Protein 3R9B (pdb70)

InterPro domains:
  IPR001128 Cytochrome P450 [PF00067] (87-277)
  IPR001128 Cytochrome P450 [PF00067] (290-387)
  IPR001128 Cytochrome P450 [PR00385] (256-273)
  IPR001128 Cytochrome P450 [PR00385] (291-302)
  IPR001128 Cytochrome P450 [PR00385] (357-366)
  IPR001128 Cytochrome P450 [PR00385] (366-377)
  IPR002397 Cytochrome P450, B-class [PR00359] (100-111)
  IPR002397 Cytochrome P450, B-class [PR00359] (145-161)
  IPR002397 Cytochrome P450, B-class [PR00359] (162-177)
  IPR002397 Cytochrome P450, B-class [PR00359] (210-232)
  IPR002397 Cytochrome P450, B-class [PR00359] (291-302)
  IPR002397 Cytochrome P450, B-class [PR00359] (308-335)
  IPR002397 Cytochrome P450, B-class [PR00359] (336-351)
  IPR002397 Cytochrome P450, B-class [PR00359] (357-366)
  IPR002397 Cytochrome P450, B-class [PR00359] (366-377)
  IPR017972 Cytochrome P450, conserved site [PS00086] (359-368)
  IPR036396 Cytochrome P450 superfamily [G3DSA:1.10.630.10] (1-414)
  IPR036396 Cytochrome P450 superfamily [SSF48264] (24-401)

Radius of gyration: 36.7 Å; Cα contacts (8 Å, |Δi|>4): 2080; chains: 3; bounding box: 78×111×81 Å

Nearest PDB structures (foldseek):
  3r9b-assembly1_A  TM=1.003E+00  e=7.761E-62  Mycolicibacterium smegmatis MC2 155
  3r9c-assembly1_A  TM=9.862E-01  e=1.390E-55  Mycolicibacterium smegmatis MC2 155
  3ejb-assembly4_H  TM=9.074E-01  e=1.476E-25  Bacillus subtilis
  3eje-assembly2_D  TM=8.986E-01  e=1.343E-24  Bacillus subtilis
  1cpt-assembly1_A  TM=8.413E-01  e=6.960E-20  Pseudomonas sp.

Sequence (1173 aa):
AQGLLLQLLDPATRADPYPIYDRIRRGGPLALPEANLAVFSSFSDCDDVLRHPSSCSDRTKSTIFQRQLAPASFLFLDPPDHTRLRGLVSKAFAPRVIKRLEPEITALVDQLLDAVDGPEFNLIDNLAYPLPVAVICRLLGVPIEDEPKFSRASALLAAALDPFLALTGETSDLFDDEEQMKAGMWLRDYLRALIDERRRTPGEDLMSGLVAVEESGDQLTEDEIIATCNLLLIAGHETTVNLIANAALAMLRTPGQWAALAADGSRASAVIEETMRYDPPVQLVSRYAGDDLTIGTHTVPKGDTMLLLLAAAHRDPTIVGAPDRFDPDRAQIRHLGFGKGAHFCLGAPLARLEATVALPALAARFPEARLSGEPEYKRNLTLRGMSTLSIAVAQGLLLQLLDPATRADPYPIYDRIRRGGPLALPEANLAVFSSFSDCDDVLRHPSSCSDRTKSTIFQRQLAPASFLFLDPPDHTRLRGLVSKAFAPRVIKRLEPEITALVDQLLDAVDGPEFNLIDNLAYPLPVAVICRLLGVPIEDEPKFSRASALLAAALDPFLALTGETSDLFDEQMKAGMWLRDYLRALIDERRRTPGEDLMSGLVAVEEESGDQLTEDEIIATCNLLLIAGHETTVNLIANAALAMLRTPGQWAALAADGSRASAVIEETMRYDPPVQLVSRYAGDDLTIGTHTVPKGDTMLLLLAAAHRDPTIVGAPDRFDPDRAQQIRHLGFGKGAHFCLGAPLARLEATVALPALAARRFPEARLSGEPEYKRNLTLRGMSTLSIAVAQGLLLQLLDPATRADPYPIYDRIRRGGPLLALPEANLAVFSSFSDCDDVLRHPSSCSDRTKSTIFQRQLAPASFLFLDPPDHTRLRGLVSKAFAPRVIKRLEPEITALVDQLLDAVDGPEFNLIDNLAYPLPVAVICRLLGVPIEDEPKFSRASALLAAALDPFLALTGETSDLFDEQMKAGMWLRDYLRALIDERRRTPGEDLMSGLVAVEESGDQLTEDEIIATCNLLLIAGHETTVNLIANAALAMLRTPGQWAALAADGSRASAVIEETMRYDPPVQLVSRYAGDDLTIGTHTVPKGDTMLLLLAAAHRDPTIVGAPDRFDPDRAQIRHLGFGKGAHFCLGAPLARLEATVALPALAARFPEARLSGEPEYKRNLTLRGMSTLSIAV

Solvent-accessible surface area: 48388 Å² total; per-residue (Å²): 80,100,41,25,5,91,79,2,18,61,81,90,25,5,58,83,0,16,82,18,0,11,144,6,25,171,70,20,48,34,55,27,76,173,39,25,5,6,0,3,2,29,8,66,16,0,9,55,0,15,75,50,88,28,20,14,7,27,86,83,86,2,40,26,51,82,167,81,109,120,106,41,14,11,71,55,24,17,74,111,62,1,39,65,7,33,36,17,0,37,101,10,7,35,92,149,31,4,140,100,39,67,32,20,0,52,39,28,0,59,119,31,3,103,71,17,110,48,99,90,13,29,0,8,99,48,0,0,44,33,0,1,6,12,1,4,2,99,14,0,15,5,41,106,136,42,25,91,128,0,30,193,8,0,49,41,32,0,10,48,61,14,12,40,41,17,26,61,52,119,44,16,113,43,95,103,93,11,117,154,9,6,119,85,0,115,84,34,0,97,59,12,0,43,76,25,52,159,46,9,12,58,10,0,0,0,0,1,0,0,2,26,53,41,41,144,98,8,75,31,64,24,0,4,12,4,0,30,29,13,0,20,41,12,1,6,35,7,0,1,3,0,0,0,0,0,2,6,1,33,122,30,126,52,25,14,62,31,1,23,93,67,35,94,46,3,69,35,0,2,29,0,0,4,0,52,9,0,8,34,0,4,37,38,25,27,0,18,77,109,9,70,2,55,130,67,96,3,60,132,5,4,5,0,1,0,1,1,0,0,0,2,9,7,84,119,52,12,55,60,20,72,140,6,18,5,97,31,111,106,49,79,34,3,7,21,20,41,23,25,33,38,43,26,22,0,35,12,11,49,26,4,0,53,19,0,0,23,29,0,0,60,96,23,73,144,9,188,44,39,56,130,18,111,40,55,88,13,0,8,13,2,0,0,46,44,0,27,0,33,66,80,55,40,26,5,80,79,2,18,61,81,89,26,5,58,81,0,16,82,16,0,12,145,6,26,174,71,22,48,33,52,24,47,38,38,25,6,5,0,2,2,27,8,65,15,0,23,56,0,14,150,50,131,27,20,14,7,26,86,81,86,2,41,26,52,83,71,80,111,80,106,41,14,10,71,55,24,18,95,109,61,9,89,64,6,50,37,55,0,37,162,27,6,36,92,168,36,4,147,151,38,72,97,35,0,52,60,28,0,59,118,32,4,103,69,18,110,47,118,90,10,27,0,9,99,47,0,0,45,34,0,2,5,22,1,5,2,162,30,0,15,6,42,92,136,40,26,90,122,0,28,185,6,0,49,40,32,0,11,48,61,13,12,39,39,17,19,25,22,46,45,17,112,40,87,98,93,12,119,163,10,7,120,83,0,116,84,34,0,97,59,12,0,44,76,41,98,180,91,127,30,180,26,28,0,18,36,5,4,57,57,30,99,99,48,130,88,8,74,31,63,23,0,4,12,3,0,30,31,14,0,20,41,12,1,6,36,6,0,2,3,0,0,0,0,0,3,6,2,33,123,30,124,52,24,14,61,32,1,24,93,66,36,96,46,2,69,35,0,2,34,0,0,4,0,53,9,0,8,34,0,5,36,37,24,26,0,18,77,99,9,70,2,55,130,65,95,3,60,124,6,3,5,0,1,0,1,1,0,0,0,2,9,8,82,118,46,9,54,61,20,70,142,6,19,5,94,30,106,117,49,111,34,3,7,22,18,76,46,67,33,75,45,27,23,0,35,13,8,80,28,4,0,54,20,0,0,23,27,0,0,58,96,24,73,152,13,162,24,34,56,131,16,112,40,55,90,14,0,8,14,2,0,0,46,43,0,11,0,28,66,81,100,41,23,5,91,78,1,18,62,80,90,25,4,58,82,0,16,82,18,0,12,146,3,24,172,66,18,46,34,55,30,77,174,40,25,5,6,0,2,2,28,8,66,16,0,21,55,0,14,152,50,131,28,20,14,7,27,88,82,87,3,40,26,51,82,170,80,111,121,106,42,14,10,71,55,24,17,95,109,61,9,89,64,6,50,35,19,0,37,121,9,7,35,88,210,36,4,137,118,39,67,32,19,0,54,37,29,0,63,120,31,4,100,69,16,111,48,102,80,13,30,0,7,98,47,0,0,42,34,0,2,5,22,1,4,2,98,14,0,16,5,51,88,105,45,24,93,127,0,29,196,8,0,49,42,32,0,10,48,61,13,14,41,41,17,26,61,52,120,44,16,113,43,86,112,97,13,120,158,10,7,120,84,0,116,83,34,0,96,59,12,0,43,74,25,52,158,46,10,12,58,10,0,0,0,0,0,0,0,2,27,52,40,47,130,88,9,75,31,64,24,0,4,12,4,0,30,30,13,0,20,43,12,1,6,36,6,0,1,3,0,0,0,0,0,3,6,2,33,122,30,125,51,25,13,62,32,1,24,93,67,35,95,46,2,69,34,0,2,33,0,0,4,0,52,8,0,8,34,0,4,37,38,25,28,0,18,79,109,8,70,2,54,130,66,95,3,59,130,6,4,5,0,1,0,2,1,0,0,0,2,10,7,83,118,50,11,55,60,19,72,140,6,18,4,95,31,118,111,47,86,34,3,7,21,19,77,45,65,33,73,44,26,23,0,36,12,8,81,27,4,0,54,20,0,0,23,28,0,0,62,94,23,70,133,9,179,44,38,57,132,17,111,39,55,88,13,1,7,14,2,0,0,46,43,0,27,0,32,67

CATH classification: 1.10.630.10

Secondary structure (DSSP, 8-state):
-HHHHHHHHSGGGTT--HHHHHHHHHH--EEEGGGTEEEE-SHHHHHHHHH-TTEE--GGG-HHHHHHH----GGG--TTHHHHHHHHHHGGGSHHHHGGGHHHHHHHHHHHHHT--SSEEEHIIIIITHHHHHHHHHHHT--GGGHHHHHHHHHHHHHTTS-HHHHHSS--TTHHHHHHHHHHHHHHHHHHHHHTTTS--SSHHHHHHHHHHHSSS--HHHHHHHHHHHHHHHHHTHHHHHHHHHHHHHHSTTHHHHHHH-GGGHHHHHHHHHHHS-SB--EEEEESS-EEETTEEE-TT-EEEE-HHHHTT-TTTSSSTTS--TT-S-----TT--GGG--TTHHHHHHHHHHHHHHHHHH-TT-EE-S--EE-S-SSB--EEE-EEE-/-HHHHHHHHSGGGTT--HHHHHHHHHH--EEEGGGTEEEE-SHHHHHHHHH-TTEE--GGG-HHHHHHH----GGG--TTHHHHHHHHHHGGGSHHHHGGGHHHHHHHHHHHHHT--SSEEEHIIIIITHHHHHHHHHHHT--GGGHHHHHHHHHHHHHTTS-HHHHHSS--TTHHHHHHHHHHHHHHHHHHHHHTTTS--SSHHHHHHHHHTTSSS--HHHHHHHHHHHHHHHHTTHHHHHHHHHHHHHHSTTHHHHHHH-GGGHHHHHHHHHHHS-SS--EEEEESS-EEETTEEE-TT-EEEE-HHHHTT-TTTSSSTTS--TT-S-----TT--GGG--TTHHHHHHHHHHHHHHHHHH-TT-EE-S--EE-S-STT--EEE-EEE-/-HHHHHHHHSGGGTT--HHHHHHHHHH--EEEGGGTEEEE-SHHHHHHHHH-TTEE--GGG-HHHHHHH----GGG--TTHHHHHHHHHHGGGSHHHHGGGHHHHHHHHHHHHHH--SSEEEHIIIIITHHHHHHHHHHHT--GGGHHHHHHHHHHHHHTTS-HHHHHSS--TTHHHHHHHHHHHHHHHHHHHHHTTTS--SSHHHHHHHHHHHSSS--HHHHHHHHHHHHHHHHTTHHHHHHHHHHHHHHSTTHHHHHHH-GGGHHHHHHHHHHHS-SS--EEEEESS-EEETTEEE-TT-EEEE-HHHHTT-TTTSSSTTS--TT-S-----TT--GGG--TTHHHHHHHHHHHHHHHHHH-TT-EE-S--EE-S-STT--EEE-EEE-

Foldseek 3Di:
DLVLVVVLLPQVCQQPNQVSLQVVVVVAKADDVVLLEIEHQALQLQQCLLPPPQWAQALVQAPLSVVVVCPAALSRGDPPLVVLLCVLCLVCLDLVNLVVCLVVLLVVLVVLLVPDDDQKDFCLVRPLQVSLLVVLCLQAVNDSVCVVLCQVLLVLVLQQQFPCCSSPVDHDPCVVVNVVSLVVQLVVVLVVLVVLVPDPDPHVSNVLNVVCVPDDSDDSSNSSNNSNVSNSCSRQALSFLQLLLVVLQQVAPPRLLVLLVPLVLQLLSSLLSCLQPALFQKDKIARCAFDDRPHDTRHRNGIYIYGQNSNSQNCVVAPPSNRRDSPGPDRDGCSQHDDSNRNSNVSVSSSSSSSNRSVVSNSCVPKHWDDRFAWDSGSRSTHTPGTMIRD/DLVLVVVLLPQVCQQPNQVSLQVVVVVAWADDVVLLEIEHFALQLQQCLLPPPQWAQALVQAPLSVVVVCPAALSRGDPPLVVLLCVLCLVCLDLVNLVVCLVVLLVLLVVLLVPDDDQKDFCLVRPLQVSLLVVLCLQAVNDVVCVVLCQVLLVLLLQQQFPCCSSPVDHDPCVVVNVVSLVVQLVVLLVVLVVLVPDPDDHVSNVLNVVCVVDDSAHSSNSSNHSNVSNSCSRQALSFLQLLLVVLQQVAPCRLLVLLVPLVLQLLSSLLSCLQPALFQKDKIARCAFDDRPHDTRHRNGIYIYRQNSNSQNCVVAPPSNRRDSPGPDRDGCSQHDDSNRHSNVSVSSSSSSSNRSVVSNSCVPKHWDDRFAWDSGSRSTHTPGTMIRD/DLVLVVVLLPQVCQQPNQVSLQVVVVVAKADDVVLLEIEHQALQLQQCLLPPPQWAQALVQAPLSVVVVCPAALSRHDPPLVVLLCVLCLVCLDLVNLVVCLVVLLVLLVVLLVPDDDQKDFCLVRPLQVSLLVVLCLQAVNDVVCVVLLQVLLVLLLQQQFPCCSSPVDHDPCVVVNVVSLVVQLVVLLVVLVVLVPDPDDHVSVVLNVVCVVDDSADSSNSSNHSNVSNSCSRQALSFLQLLLVVLQQVAPPRLLVLLVPLVLQLLSSLLSCLQPALFQKDKIARCAFDDRPHDTRHRNGIYIYGQNSNSQNCVVAPPSNRRDSPGPDRDGCSQHDDSSRNSNVSVSSSSSSSNRSVVSNSCVPKHWDDRFAWDSGSRSTHTPGTMIRD

B-factor: mean 16.91, std 9.57, range [4.01, 82.14]

Organism: Mycolicibacterium smegmatis (strain ATCC 700084 / mc(2)155) (NCBI:txid246196)

Structure (mmCIF, N/CA/C/O backbone):
data_3R9B
#
_entry.id   3R9B
#
_cell.length_a   178.396
_cell.length_b   102.776
_cell.length_c   92.412
_cell.angle_alpha   90.00
_cell.angle_beta   90.06
_cell.angle_gamma   90.00
#
_symmetry.space_group_name_H-M   'C 1 2 1'
#
loop_
_entity.id
_entity.type
_entity.pdbx_description
1 polymer 'CYTOCHROME P450 164A2'
2 non-polymer 'PROTOPORPHYRIN IX CONTAINING FE'
3 non-polymer 'PHOSPHATE ION'
4 non-polymer 1,2-ETHANEDIOL
5 non-polymer 'SODIUM ION'
6 non-polymer 'POTASSIUM ION'
7 non-polymer DODECANE
8 water water
#
loop_
_atom_site.group_PDB
_atom_site.id
_atom_site.type_symbol
_atom_site.label_atom_id
_atom_site.label_alt_id
_atom_site.label_comp_id
_atom_site.label_asym_id
_atom_site.label_entity_id
_atom_site.label_seq_id
_atom_site.pdbx_PDB_ins_code
_atom_site.Cartn_x
_atom_site.Cartn_y
_atom_site.Cartn_z
_atom_site.occupancy
_atom_site.B_iso_or_equiv
_atom_site.auth_seq_id
_atom_site.auth_comp_id
_atom_site.auth_asym_id
_atom_site.auth_atom_id
_atom_site.pdbx_PDB_model_num
ATOM 1 N N . ALA A 1 15 ? 70.993 84.235 22.235 1.00 37.86 15 ALA A N 1
ATOM 2 C CA . ALA A 1 15 ? 70.280 85.015 23.290 1.00 38.24 15 ALA A CA 1
ATOM 3 C C . ALA A 1 15 ? 68.972 84.302 23.650 1.00 37.83 15 ALA A C 1
ATOM 4 O O . ALA A 1 15 ? 68.926 83.499 24.584 1.00 37.72 15 ALA A O 1
ATOM 6 N N . GLN A 1 16 ? 67.921 84.582 22.883 1.00 37.12 16 GLN A N 1
ATOM 7 C CA . GLN A 1 16 ? 66.697 83.786 22.910 1.00 36.04 16 GLN A CA 1
ATOM 8 C C . GLN A 1 16 ? 66.969 82.390 22.326 1.00 34.77 16 GLN A C 1
ATOM 9 O O . GLN A 1 16 ? 66.288 81.419 22.669 1.00 34.38 16 GLN A O 1
ATOM 15 N N . GLY A 1 17 ? 67.976 82.307 21.450 1.00 32.93 17 GLY A N 1
ATOM 16 C CA . GLY A 1 17 ? 68.479 81.039 20.939 1.00 31.05 17 GLY A CA 1
ATOM 17 C C . GLY A 1 17 ? 69.082 80.159 22.027 1.00 29.99 17 GLY A C 1
ATOM 18 O O . GLY A 1 17 ? 68.892 78.945 22.017 1.00 29.62 17 GLY A O 1
ATOM 19 N N . LEU A 1 18 ? 69.800 80.768 22.971 1.00 29.04 18 LEU A N 1
ATOM 20 C CA . LEU A 1 18 ? 70.378 80.025 24.104 1.00 28.36 18 LEU A CA 1
ATOM 21 C C . LEU A 1 18 ? 69.297 79.406 24.983 1.00 27.88 18 LEU A C 1
ATOM 22 O O . LEU A 1 18 ? 69.438 78.266 25.433 1.00 27.20 18 LEU A O 1
ATOM 27 N N . LEU A 1 19 ? 68.218 80.149 25.208 1.00 27.30 19 LEU A N 1
ATOM 28 C CA . LEU A 1 19 ? 67.102 79.650 26.017 1.00 27.75 19 LEU A CA 1
ATOM 29 C C . LEU A 1 19 ? 66.430 78.440 25.370 1.00 28.09 19 LEU A C 1
ATOM 30 O O . LEU A 1 19 ? 66.060 77.484 26.061 1.00 27.97 19 LEU A O 1
ATOM 35 N N . LEU A 1 20 ? 66.277 78.472 24.050 1.00 28.01 20 LEU A N 1
ATOM 36 C CA . LEU A 1 20 ? 65.681 77.336 23.347 1.00 28.69 20 LEU A CA 1
ATOM 37 C C . LEU A 1 20 ? 66.620 76.122 23.314 1.00 28.61 20 LEU A C 1
ATOM 38 O O . LEU A 1 20 ? 66.158 74.979 23.319 1.00 28.37 20 LEU A O 1
ATOM 43 N N . GLN A 1 21 ? 67.930 76.369 23.283 1.00 28.24 21 GLN A N 1
ATOM 44 C CA . GLN A 1 21 ? 68.898 75.283 23.437 1.00 27.97 21 GLN A CA 1
ATOM 45 C C . GLN A 1 21 ? 68.725 74.546 24.779 1.00 26.89 21 GLN A C 1
ATOM 46 O O . GLN A 1 21 ? 68.873 73.328 24.825 1.00 26.27 21 GLN A O 1
ATOM 52 N N . LEU A 1 22 ? 68.422 75.285 25.852 1.00 25.83 22 LEU A N 1
ATOM 53 C CA . LEU A 1 22 ? 68.135 74.679 27.161 1.00 25.32 22 LEU A CA 1
ATOM 54 C C . LEU A 1 22 ? 66.983 73.685 27.136 1.00 24.73 22 LEU A C 1
ATOM 55 O O . LEU A 1 22 ? 67.019 72.672 27.835 1.00 24.55 22 LEU A O 1
ATOM 60 N N . LEU A 1 23 ? 65.945 73.996 26.366 1.00 24.42 23 LEU A N 1
ATOM 61 C CA . LEU A 1 23 ? 64.778 73.116 26.254 1.00 24.06 23 LEU A CA 1
ATOM 62 C C . LEU A 1 23 ? 65.026 71.922 25.344 1.00 24.20 23 LEU A C 1
ATOM 63 O O . LEU A 1 23 ? 64.370 70.886 25.496 1.00 23.96 23 LEU A O 1
ATOM 68 N N . ASP A 1 24 ? 65.939 72.089 24.384 1.00 24.04 24 ASP A N 1
ATOM 69 C CA . ASP A 1 24 ? 66.355 71.016 23.474 1.00 24.54 24 ASP A CA 1
ATOM 70 C C . ASP A 1 24 ? 66.872 69.804 24.269 1.00 24.71 24 ASP A C 1
ATOM 71 O O . ASP A 1 24 ? 67.849 69.927 25.011 1.00 25.05 24 ASP A O 1
ATOM 76 N N . PRO A 1 25 ? 66.219 68.636 24.109 1.00 24.78 25 PRO A N 1
ATOM 77 C CA . PRO A 1 25 ? 66.604 67.376 24.769 1.00 24.51 25 PRO A CA 1
ATOM 78 C C . PRO A 1 25 ? 68.068 66.990 24.552 1.00 23.97 25 PRO A C 1
ATOM 79 O O . PRO A 1 25 ? 68.656 66.350 25.417 1.00 23.79 25 PRO A O 1
ATOM 83 N N . ALA A 1 26 ? 68.652 67.391 23.415 1.00 23.28 26 ALA A N 1
ATOM 84 C CA . ALA A 1 26 ? 70.062 67.104 23.118 1.00 22.38 26 ALA A CA 1
ATOM 85 C C . ALA A 1 26 ? 71.031 67.686 24.160 1.00 21.67 26 ALA A C 1
ATOM 86 O O . ALA A 1 26 ? 72.137 67.181 24.342 1.00 21.81 26 ALA A O 1
ATOM 88 N N . THR A 1 27 ? 70.613 68.740 24.850 1.00 20.16 27 THR A N 1
ATOM 89 C CA . THR A 1 27 ? 71.497 69.396 25.814 1.00 19.34 27 THR A CA 1
ATOM 90 C C . THR A 1 27 ? 71.249 68.936 27.265 1.00 18.11 27 THR A C 1
ATOM 91 O O . THR A 1 27 ? 71.925 69.392 28.186 1.00 17.71 27 THR A O 1
ATOM 95 N N . ARG A 1 28 ? 70.289 68.039 27.465 1.00 17.06 28 ARG A N 1
ATOM 96 C CA . ARG A 1 28 ? 69.882 67.686 28.831 1.00 16.31 28 ARG A CA 1
ATOM 97 C C . ARG A 1 28 ? 70.990 67.038 29.656 1.00 15.71 28 ARG A C 1
ATOM 98 O O . ARG A 1 28 ? 71.077 67.283 30.859 1.00 15.18 28 ARG A O 1
ATOM 106 N N . ALA A 1 29 ? 71.845 66.235 29.024 1.00 15.22 29 ALA A N 1
ATOM 107 C CA . ALA A 1 29 ? 72.912 65.573 29.786 1.00 14.97 29 ALA A CA 1
ATOM 108 C C . ALA A 1 29 ? 73.916 66.572 30.347 1.00 15.15 29 ALA A C 1
ATOM 109 O O . ALA A 1 29 ? 74.517 66.328 31.397 1.00 15.32 29 ALA A O 1
ATOM 111 N N . ASP A 1 30 ? 74.110 67.693 29.649 1.00 15.02 30 ASP A N 1
ATOM 112 C CA . ASP A 1 30 ? 75.079 68.686 30.097 1.00 15.07 30 ASP A CA 1
ATOM 113 C C . ASP A 1 30 ? 74.655 70.103 29.712 1.00 14.97 30 ASP A C 1
ATOM 114 O O . ASP A 1 30 ? 75.154 70.669 28.725 1.00 14.61 30 ASP A O 1
ATOM 119 N N . PRO A 1 31 ? 73.734 70.683 30.491 1.00 13.97 31 PRO A N 1
ATOM 120 C CA . PRO A 1 31 ? 73.244 72.011 30.150 1.00 13.99 31 PRO A CA 1
ATOM 121 C C . PRO A 1 31 ? 74.162 73.128 30.669 1.00 13.76 31 PRO A C 1
ATOM 122 O O . PRO A 1 31 ? 73.928 74.304 30.368 1.00 13.72 31 PRO A O 1
ATOM 126 N N . TYR A 1 32 ? 75.188 72.755 31.433 1.00 13.25 32 TYR A N 1
ATOM 127 C CA . TYR A 1 32 ? 76.007 73.724 32.164 1.00 12.55 32 TYR A CA 1
ATOM 128 C C . TYR A 1 32 ? 76.820 74.725 31.313 1.00 13.35 32 TYR A C 1
ATOM 129 O O . TYR A 1 32 ? 76.908 75.895 31.703 1.00 12.98 32 TYR A O 1
ATOM 138 N N . PRO A 1 33 ? 77.387 74.293 30.156 1.00 13.47 33 PRO A N 1
ATOM 139 C CA . PRO A 1 33 ? 78.000 75.302 29.264 1.00 13.84 33 PRO A CA 1
ATOM 140 C C . PRO A 1 33 ? 77.014 76.406 28.865 1.00 14.14 33 PRO A C 1
ATOM 141 O O . PRO A 1 33 ? 77.374 77.586 28.856 1.00 13.37 33 PRO A O 1
ATOM 145 N N . ILE A 1 34 ? 75.774 76.024 28.566 1.00 14.87 34 ILE A N 1
ATOM 146 C CA . ILE A 1 34 ? 74.721 76.990 28.215 1.00 15.31 34 ILE A CA 1
ATOM 147 C C . ILE A 1 34 ? 74.360 77.913 29.388 1.00 15.12 34 ILE A C 1
ATOM 148 O O . ILE A 1 34 ? 74.272 79.142 29.225 1.00 15.36 34 ILE A O 1
ATOM 153 N N . TYR A 1 35 ? 74.160 77.330 30.567 1.00 14.24 35 TYR A N 1
ATOM 154 C CA . TYR A 1 35 ? 73.843 78.116 31.761 1.00 14.35 35 TYR A CA 1
ATOM 155 C C . TYR A 1 35 ? 74.936 79.122 32.065 1.00 14.13 35 TYR A C 1
ATOM 156 O O . TYR A 1 35 ? 74.646 80.292 32.335 1.00 14.10 35 TYR A O 1
ATOM 165 N N . ASP A 1 36 ? 76.182 78.657 32.034 1.00 14.78 36 ASP A N 1
ATOM 166 C CA . ASP A 1 36 ? 77.343 79.515 32.292 1.00 15.50 36 ASP A CA 1
ATOM 167 C C . ASP A 1 36 ? 77.448 80.641 31.235 1.00 16.26 36 ASP A C 1
ATOM 168 O O . ASP A 1 36 ? 77.720 81.792 31.574 1.00 16.42 36 ASP A O 1
ATOM 173 N N . ARG A 1 37 ? 77.220 80.301 29.968 1.00 17.39 37 ARG A N 1
ATOM 174 C CA . ARG A 1 37 ? 77.257 81.287 28.875 1.00 18.75 37 ARG A CA 1
ATOM 175 C C . ARG A 1 37 ? 76.196 82.376 29.083 1.00 18.28 37 ARG A C 1
ATOM 176 O O . ARG A 1 37 ? 76.495 83.567 28.969 1.00 18.21 37 ARG A O 1
ATOM 184 N N . ILE A 1 38 ? 74.971 81.970 29.413 1.00 17.98 38 ILE A N 1
ATOM 185 C CA . ILE A 1 38 ? 73.893 82.908 29.733 1.00 17.32 38 ILE A CA 1
ATOM 186 C C . ILE A 1 38 ? 74.296 83.829 30.899 1.00 17.30 38 ILE A C 1
ATOM 187 O O . ILE A 1 38 ? 74.169 85.054 30.793 1.00 17.29 38 ILE A O 1
ATOM 192 N N . ARG A 1 39 ? 74.798 83.254 31.994 1.00 16.06 39 ARG A N 1
ATOM 193 C CA . ARG A 1 39 ? 75.176 84.067 33.149 1.00 16.27 39 ARG A CA 1
ATOM 194 C C . ARG A 1 39 ? 76.266 85.085 32.804 1.00 16.97 39 ARG A C 1
ATOM 195 O O . ARG A 1 39 ? 76.199 86.222 33.251 1.00 15.97 39 ARG A O 1
ATOM 203 N N . ARG A 1 40 ? 77.255 84.661 32.022 1.00 18.37 40 ARG A N 1
ATOM 204 C CA . ARG A 1 40 ? 78.353 85.552 31.605 1.00 20.63 40 ARG A CA 1
ATOM 205 C C . ARG A 1 40 ? 77.832 86.772 30.874 1.00 20.78 40 ARG A C 1
ATOM 206 O O . ARG A 1 40 ? 78.348 87.873 31.055 1.00 21.42 40 ARG A O 1
ATOM 214 N N . GLY A 1 41 ? 76.794 86.568 30.063 1.00 21.05 41 GLY A N 1
ATOM 215 C CA . GLY A 1 41 ? 76.158 87.638 29.291 1.00 20.86 41 GLY A CA 1
ATOM 216 C C . GLY A 1 41 ? 75.328 88.604 30.116 1.00 20.62 41 GLY A C 1
ATOM 217 O O . GLY A 1 41 ? 74.992 89.682 29.644 1.00 20.39 41 GLY A O 1
ATOM 218 N N . GLY A 1 42 ? 74.999 88.226 31.350 1.00 19.83 42 GLY A N 1
ATOM 219 C CA . GLY A 1 42 ? 74.265 89.114 32.247 1.00 18.77 42 GLY A CA 1
ATOM 220 C C . GLY A 1 42 ? 72.772 88.840 32.265 1.00 18.17 42 GLY A C 1
ATOM 221 O O . GLY A 1 42 ? 72.308 87.883 31.638 1.00 17.64 42 GLY A O 1
ATOM 222 N N . PRO A 1 43 ? 72.007 89.670 32.997 1.00 17.94 43 PRO A N 1
ATOM 223 C CA . PRO A 1 43 ? 70.546 89.494 33.040 1.00 17.47 43 PRO A CA 1
ATOM 224 C C . PRO A 1 43 ? 69.914 89.710 31.676 1.00 17.21 43 PRO A C 1
ATOM 225 O O . PRO A 1 43 ? 70.388 90.550 30.895 1.00 16.32 43 PRO A O 1
ATOM 229 N N . LEU A 1 44 ? 68.861 88.946 31.390 1.00 16.33 44 LEU A N 1
ATOM 230 C CA . LEU A 1 44 ? 68.175 89.007 30.109 1.00 16.36 44 LEU A CA 1
ATOM 231 C C . LEU A 1 44 ? 66.831 89.673 30.256 1.00 15.73 44 LEU A C 1
ATOM 232 O O . LEU A 1 44 ? 65.883 89.065 30.761 1.00 15.89 44 LEU A O 1
ATOM 237 N N . ALA A 1 45 ? 66.740 90.913 29.794 1.00 14.85 45 ALA A N 1
ATOM 238 C CA . ALA A 1 45 ? 65.482 91.637 29.806 1.00 13.77 45 ALA A CA 1
ATOM 239 C C . ALA A 1 45 ? 64.797 91.457 28.446 1.00 13.11 45 ALA A C 1
ATOM 240 O O . ALA A 1 45 ? 65.270 91.971 27.409 1.00 12.32 45 ALA A O 1
ATOM 242 N N . LEU A 1 46 ? 63.691 90.716 28.443 1.00 11.89 46 LEU A N 1
ATOM 243 C CA . LEU A 1 46 ? 62.971 90.464 27.194 1.00 11.12 46 LEU A CA 1
ATOM 244 C C . LEU A 1 46 ? 61.520 90.933 27.303 1.00 9.46 46 LEU A C 1
ATOM 245 O O . LEU A 1 46 ? 60.597 90.122 27.204 1.00 9.37 46 LEU A O 1
ATOM 250 N N . PRO A 1 47 ? 61.311 92.253 27.502 1.00 8.85 47 PRO A N 1
ATOM 251 C CA . PRO A 1 47 ? 59.958 92.749 27.722 1.00 8.57 47 PRO A CA 1
ATOM 252 C C . PRO A 1 47 ? 58.993 92.470 26.552 1.00 8.66 47 PRO A C 1
ATOM 253 O O . PRO A 1 47 ? 57.780 92.373 26.789 1.00 8.06 47 PRO A O 1
ATOM 257 N N . GLU A 1 48 ? 59.512 92.311 25.323 1.00 8.61 48 GLU A N 1
ATOM 258 C CA . GLU A 1 48 ? 58.626 91.977 24.177 1.00 9.16 48 GLU A CA 1
ATOM 259 C C . GLU A 1 48 ? 58.024 90.569 24.280 1.00 9.39 48 GLU A C 1
ATOM 260 O O . GLU A 1 48 ? 56.996 90.303 23.683 1.00 9.71 48 GLU A O 1
ATOM 266 N N . ALA A 1 49 ? 58.672 89.697 25.057 1.00 9.43 49 ALA A N 1
ATOM 267 C CA . ALA A 1 49 ? 58.191 88.347 25.353 1.00 9.78 49 ALA A CA 1
ATOM 268 C C . ALA A 1 49 ? 57.620 88.279 26.777 1.00 9.17 49 ALA A C 1
ATOM 269 O O . ALA A 1 49 ? 57.391 87.185 27.310 1.00 9.04 49 ALA A O 1
ATOM 271 N N . ASN A 1 50 ? 57.383 89.453 27.378 1.00 8.82 50 ASN A N 1
ATOM 272 C CA . ASN A 1 50 ? 56.915 89.569 28.774 1.00 9.10 50 ASN A CA 1
ATOM 273 C C . ASN A 1 50 ? 57.755 88.727 29.743 1.00 9.14 50 ASN A C 1
ATOM 274 O O . ASN A 1 50 ? 57.221 88.061 30.654 1.00 8.92 50 ASN A O 1
ATOM 279 N N . LEU A 1 51 ? 59.068 88.777 29.551 1.00 8.92 51 LEU A N 1
ATOM 280 C CA . LEU A 1 51 ? 59.972 87.844 30.223 1.00 8.56 51 LEU A CA 1
ATOM 281 C C . LEU A 1 51 ? 61.244 88.538 30.676 1.00 8.76 51 LEU A C 1
ATOM 282 O O . LEU A 1 51 ? 61.702 89.486 30.043 1.00 8.10 51 LEU A O 1
ATOM 287 N N . ALA A 1 52 ? 61.802 88.051 31.778 1.00 8.93 52 ALA A N 1
ATOM 288 C CA . ALA A 1 52 ? 63.148 88.438 32.211 1.00 9.38 52 ALA A CA 1
ATOM 289 C C . ALA A 1 52 ? 63.798 87.185 32.740 1.00 9.63 52 ALA A C 1
ATOM 290 O O . ALA A 1 52 ? 63.163 86.399 33.443 1.00 11.09 52 ALA A O 1
ATOM 292 N N . VAL A 1 53 ? 65.049 86.962 32.372 1.00 10.22 53 VAL A N 1
ATOM 293 C CA . VAL A 1 53 ? 65.754 85.766 32.818 1.00 10.63 53 VAL A CA 1
ATOM 294 C C . VAL A 1 53 ? 66.995 86.169 33.606 1.00 10.30 53 VAL A C 1
ATOM 295 O O . VAL A 1 53 ? 67.885 86.859 33.077 1.00 10.25 53 VAL A O 1
ATOM 299 N N . PHE A 1 54 ? 67.020 85.744 34.870 1.00 10.00 54 PHE A N 1
ATOM 300 C CA . PHE A 1 54 ? 68.111 86.034 35.798 1.00 10.07 54 PHE A CA 1
ATOM 301 C C . PHE A 1 54 ? 68.910 84.779 36.052 1.00 10.15 54 PHE A C 1
ATOM 302 O O . PHE A 1 54 ? 68.348 83.682 36.135 1.00 9.82 54 PHE A O 1
ATOM 310 N N . SER A 1 55 ? 70.218 84.949 36.197 1.00 9.43 55 SER A N 1
ATOM 311 C CA . SER A 1 55 ? 71.122 83.823 36.253 1.00 9.63 55 SER A CA 1
ATOM 312 C C . SER A 1 55 ? 72.269 84.024 37.247 1.00 9.32 55 SER A C 1
ATOM 313 O O . SER A 1 55 ? 72.946 83.059 37.600 1.00 9.07 55 SER A O 1
ATOM 316 N N . SER A 1 56 ? 72.498 85.260 37.694 1.00 9.51 56 SER A N 1
ATOM 317 C CA . SER A 1 56 ? 73.520 85.497 38.735 1.00 10.06 56 SER A CA 1
ATOM 318 C C . SER A 1 56 ? 72.960 85.113 40.109 1.00 10.45 56 SER A C 1
ATOM 319 O O . SER A 1 56 ? 71.737 85.130 40.321 1.00 11.05 56 SER A O 1
ATOM 322 N N . PHE A 1 57 ? 73.843 84.784 41.049 1.00 10.31 57 PHE A N 1
ATOM 323 C CA . PHE A 1 57 ? 73.394 84.423 42.391 1.00 10.44 57 PHE A CA 1
ATOM 324 C C . PHE A 1 57 ? 72.667 85.610 43.002 1.00 10.36 57 PHE A C 1
ATOM 325 O O . PHE A 1 57 ? 71.565 85.464 43.543 1.00 9.80 57 PHE A O 1
ATOM 333 N N . SER A 1 58 ? 73.273 86.789 42.875 1.00 10.12 58 SER A N 1
ATOM 334 C CA . SER A 1 58 ? 72.717 88.017 43.435 1.00 10.84 58 SER A CA 1
ATOM 335 C C . SER A 1 58 ? 71.305 88.295 42.910 1.00 10.70 58 SER A C 1
ATOM 336 O O . SER A 1 58 ? 70.379 88.557 43.687 1.00 10.88 58 SER A O 1
ATOM 339 N N . ASP A 1 59 ? 71.124 88.209 41.598 1.00 10.46 59 ASP A N 1
ATOM 340 C CA . ASP A 1 59 ? 69.821 88.548 41.001 1.00 10.83 59 ASP A CA 1
ATOM 341 C C . ASP A 1 59 ? 68.755 87.520 41.435 1.00 10.28 59 ASP A C 1
ATOM 342 O O . ASP A 1 59 ? 67.626 87.892 41.776 1.00 9.78 59 ASP A O 1
ATOM 347 N N . CYS A 1 60 ? 69.112 86.234 41.427 1.00 10.44 60 CYS A N 1
ATOM 348 C CA . CYS A 1 60 ? 68.154 85.191 41.800 1.00 10.77 60 CYS A CA 1
ATOM 349 C C . CYS A 1 60 ? 67.757 85.312 43.271 1.00 11.26 60 CYS A C 1
ATOM 350 O O . CYS A 1 60 ? 66.575 85.199 43.618 1.00 11.03 60 CYS A O 1
ATOM 353 N N . ASP A 1 61 ? 68.750 85.571 44.119 1.00 10.93 61 ASP A N 1
ATOM 354 C CA . ASP A 1 61 ? 68.547 85.814 45.551 1.00 11.47 61 ASP A CA 1
ATOM 355 C C . ASP A 1 61 ? 67.599 87.003 45.734 1.00 10.59 61 ASP A C 1
ATOM 356 O O . ASP A 1 61 ? 66.608 86.926 46.466 1.00 9.22 61 ASP A O 1
ATOM 361 N N . ASP A 1 62 ? 67.897 88.096 45.036 1.00 10.30 62 ASP A N 1
ATOM 362 C CA . ASP A 1 62 ? 67.101 89.325 45.127 1.00 10.40 62 ASP A CA 1
ATOM 363 C C . ASP A 1 62 ? 65.640 89.103 44.701 1.00 9.85 62 ASP A C 1
ATOM 364 O O . ASP A 1 62 ? 64.719 89.629 45.332 1.00 10.47 62 ASP A O 1
ATOM 369 N N . VAL A 1 63 ? 65.419 88.344 43.631 1.00 8.96 63 VAL A N 1
ATOM 370 C CA . VAL A 1 63 ? 64.037 88.090 43.180 1.00 8.58 63 VAL A CA 1
ATOM 371 C C . VAL A 1 63 ? 63.264 87.278 44.219 1.00 8.92 63 VAL A C 1
ATOM 372 O O . VAL A 1 63 ? 62.103 87.577 44.522 1.00 9.16 63 VAL A O 1
ATOM 376 N N . LEU A 1 64 ? 63.903 86.244 44.757 1.00 8.52 64 LEU A N 1
ATOM 377 C CA . LEU A 1 64 ? 63.237 85.365 45.714 1.00 9.45 64 LEU A CA 1
ATOM 378 C C . LEU A 1 64 ? 62.805 86.128 46.962 1.00 10.35 64 LEU A C 1
ATOM 379 O O . LEU A 1 64 ? 61.788 85.807 47.561 1.00 10.85 64 LEU A O 1
ATOM 384 N N . ARG A 1 65 ? 63.588 87.134 47.335 1.00 11.71 65 ARG A N 1
ATOM 385 C CA . ARG A 1 65 ? 63.299 87.939 48.506 1.00 13.79 65 ARG A CA 1
ATOM 386 C C . ARG A 1 65 ? 62.413 89.161 48.263 1.00 13.93 65 ARG A C 1
ATOM 387 O O . ARG A 1 65 ? 61.913 89.774 49.224 1.00 14.04 65 ARG A O 1
ATOM 395 N N . HIS A 1 66 ? 62.241 89.544 46.999 1.00 14.18 66 HIS A N 1
ATOM 396 C CA . HIS A 1 66 ? 61.587 90.818 46.680 1.00 15.21 66 HIS A CA 1
ATOM 397 C C . HIS A 1 66 ? 60.118 90.771 47.081 1.00 15.94 66 HIS A C 1
ATOM 398 O O . HIS A 1 66 ? 59.405 89.838 46.697 1.00 15.06 66 HIS A O 1
ATOM 405 N N . PRO A 1 67 ? 59.660 91.771 47.863 1.00 17.36 67 PRO A N 1
ATOM 406 C CA . PRO A 1 67 ? 58.256 91.776 48.296 1.00 18.09 67 PRO A CA 1
ATOM 407 C C . PRO A 1 67 ? 57.228 91.862 47.139 1.00 17.91 67 PRO A C 1
ATOM 408 O O . PRO A 1 67 ? 56.083 91.474 47.331 1.00 18.77 67 PRO A O 1
ATOM 412 N N . SER A 1 68 ? 57.635 92.341 45.963 1.00 17.12 68 SER A N 1
ATOM 413 C CA . SER A 1 68 ? 56.742 92.370 44.788 1.00 16.41 68 SER A CA 1
ATOM 414 C C . SER A 1 68 ? 56.806 91.137 43.879 1.00 15.57 68 SER A C 1
ATOM 415 O O . SER A 1 68 ? 56.027 91.046 42.920 1.00 15.71 68 SER A O 1
ATOM 418 N N . SER A 1 69 ? 57.713 90.194 44.146 1.00 14.38 69 SER A N 1
ATOM 419 C CA . SER A 1 69 ? 57.710 88.926 43.390 1.00 14.16 69 SER A CA 1
ATOM 420 C C . SER A 1 69 ? 56.551 88.038 43.827 1.00 14.23 69 SER A C 1
ATOM 421 O O . SER A 1 69 ? 56.377 87.787 45.025 1.00 15.51 69 SER A O 1
ATOM 424 N N . CYS A 1 70 ? 55.782 87.542 42.863 1.00 12.39 70 CYS A N 1
ATOM 425 C CA . CYS A 1 70 ? 54.579 86.774 43.153 1.00 12.01 70 CYS A CA 1
ATOM 426 C C . CYS A 1 70 ? 54.753 85.389 42.592 1.00 11.28 70 CYS A C 1
ATOM 427 O O . CYS A 1 70 ? 55.465 85.210 41.589 1.00 10.85 70 CYS A O 1
ATOM 430 N N . SER A 1 71 ? 54.076 84.419 43.204 1.00 10.75 71 SER A N 1
ATOM 431 C CA . SER A 1 71 ? 54.057 83.057 42.700 1.00 11.43 71 SER A CA 1
ATOM 432 C C . SER A 1 71 ? 52.704 82.663 42.091 1.00 12.15 71 SER A C 1
ATOM 433 O O . SER A 1 71 ? 52.590 81.593 41.517 1.00 12.46 71 SER A O 1
ATOM 436 N N . ASP A 1 72 ? 51.691 83.512 42.241 1.00 12.97 72 ASP A N 1
ATOM 437 C CA . ASP A 1 72 ? 50.355 83.248 41.719 1.00 14.22 72 ASP A CA 1
ATOM 438 C C . ASP A 1 72 ? 50.279 83.638 40.231 1.00 15.53 72 ASP A C 1
ATOM 439 O O . ASP A 1 72 ? 50.401 84.824 39.870 1.00 13.56 72 ASP A O 1
ATOM 444 N N . ARG A 1 73 ? 50.065 82.622 39.396 1.00 17.51 73 ARG A N 1
ATOM 445 C CA . ARG A 1 73 ? 49.914 82.742 37.932 1.00 20.51 73 ARG A CA 1
ATOM 446 C C . ARG A 1 73 ? 48.904 83.780 37.455 1.00 20.32 73 ARG A C 1
ATOM 447 O O . ARG A 1 73 ? 49.033 84.300 36.340 1.00 20.57 73 ARG A O 1
ATOM 455 N N . THR A 1 74 ? 47.889 84.060 38.272 1.00 20.41 74 THR A N 1
ATOM 456 C CA . THR A 1 74 ? 46.884 85.068 37.927 1.00 21.35 74 THR A CA 1
ATOM 457 C C . THR A 1 74 ? 47.486 86.473 37.758 1.00 20.71 74 THR A C 1
ATOM 458 O O . THR A 1 74 ? 46.899 87.335 37.094 1.00 20.50 74 THR A O 1
ATOM 462 N N . LYS A 1 75 ? 48.673 86.685 38.326 1.00 18.95 75 LYS A N 1
ATOM 463 C CA . LYS A 1 75 ? 49.368 87.964 38.191 1.00 18.56 75 LYS A CA 1
ATOM 464 C C . LYS A 1 75 ? 50.282 88.036 36.959 1.00 17.57 75 LYS A C 1
ATOM 465 O O . LYS A 1 75 ? 50.998 89.011 36.766 1.00 16.96 75 LYS A O 1
ATOM 471 N N . SER A 1 76 ? 50.223 87.003 36.123 1.00 16.45 76 SER A N 1
ATOM 472 C CA . SER A 1 76 ? 51.092 86.869 34.964 1.00 15.77 76 SER A CA 1
ATOM 473 C C . SER A 1 76 ? 50.402 87.341 33.683 1.00 15.73 76 SER A C 1
ATOM 474 O O . SER A 1 76 ? 49.284 86.901 33.376 1.00 15.27 76 SER A O 1
ATOM 477 N N . THR A 1 77 ? 51.070 88.214 32.928 1.00 15.80 77 THR A N 1
ATOM 478 C CA . THR A 1 77 ? 50.554 88.658 31.626 1.00 16.21 77 THR A CA 1
ATOM 479 C C . THR A 1 77 ? 50.449 87.467 30.651 1.00 16.97 77 THR A C 1
ATOM 480 O O . THR A 1 77 ? 49.431 87.321 29.960 1.00 17.08 77 THR A O 1
ATOM 484 N N . ILE A 1 78 ? 51.490 86.629 30.630 1.00 17.42 78 ILE A N 1
ATOM 485 C CA . ILE A 1 78 ? 51.563 85.469 29.735 1.00 18.63 78 ILE A CA 1
ATOM 486 C C . ILE A 1 78 ? 50.382 84.535 30.036 1.00 19.50 78 ILE A C 1
ATOM 487 O O . ILE A 1 78 ? 49.656 84.125 29.124 1.00 18.95 78 ILE A O 1
ATOM 492 N N . PHE A 1 79 ? 50.150 84.249 31.319 1.00 20.36 79 PHE A N 1
ATOM 493 C CA . PHE A 1 79 ? 49.028 83.389 31.704 1.00 21.64 79 PHE A CA 1
ATOM 494 C C . PHE A 1 79 ? 47.658 84.008 31.403 1.00 22.10 79 PHE A C 1
ATOM 495 O O . PHE A 1 79 ? 46.754 83.309 30.906 1.00 21.59 79 PHE A O 1
ATOM 503 N N . GLN A 1 80 ? 47.493 85.294 31.710 1.00 22.45 80 GLN A N 1
ATOM 504 C CA . GLN A 1 80 ? 46.231 85.991 31.419 1.00 24.39 80 GLN A CA 1
ATOM 505 C C . GLN A 1 80 ? 45.905 86.009 29.918 1.00 24.94 80 GLN A C 1
ATOM 506 O O . GLN A 1 80 ? 44.744 85.840 29.534 1.00 25.03 80 GLN A O 1
ATOM 512 N N . ARG A 1 81 ? 46.929 86.197 29.083 1.00 25.67 81 ARG A N 1
ATOM 513 C CA . ARG A 1 81 ? 46.773 86.069 27.631 1.00 26.70 81 ARG A CA 1
ATOM 514 C C . ARG A 1 81 ? 46.445 84.633 27.188 1.00 27.59 81 ARG A C 1
ATOM 515 O O . ARG A 1 81 ? 45.571 84.440 26.333 1.00 27.70 81 ARG A O 1
ATOM 523 N N . GLN A 1 82 ? 47.150 83.643 27.745 1.00 28.35 82 GLN A N 1
ATOM 524 C CA . GLN A 1 82 ? 46.924 82.230 27.399 1.00 29.69 82 GLN A CA 1
ATOM 525 C C . GLN A 1 82 ? 45.483 81.826 27.688 1.00 30.28 82 GLN A C 1
ATOM 526 O O . GLN A 1 82 ? 44.856 81.140 26.868 1.00 30.11 82 GLN A O 1
ATOM 532 N N . LEU A 1 83 ? 44.968 82.257 28.845 1.00 31.13 83 LEU A N 1
ATOM 533 C CA . LEU A 1 83 ? 43.550 82.089 29.197 1.00 32.29 83 LEU A CA 1
ATOM 534 C C . LEU A 1 83 ? 42.616 82.634 28.116 1.00 32.34 83 LEU A C 1
ATOM 535 O O . LEU A 1 83 ? 41.668 81.967 27.721 1.00 31.89 83 LEU A O 1
ATOM 540 N N . ALA A 1 84 ? 42.885 83.851 27.665 1.00 32.41 84 ALA A N 1
ATOM 541 C CA . ALA A 1 84 ? 42.117 84.464 26.586 1.00 33.03 84 ALA A CA 1
ATOM 542 C C . ALA A 1 84 ? 42.349 83.719 25.274 1.00 32.99 84 ALA A C 1
ATOM 543 O O . ALA A 1 84 ? 41.478 83.686 24.412 1.00 33.08 84 ALA A O 1
ATOM 545 N N . PRO A 1 94 ? 41.494 75.191 43.356 1.00 18.00 94 PRO A N 1
ATOM 546 C CA . PRO A 1 94 ? 42.603 76.122 43.593 1.00 16.32 94 PRO A CA 1
ATOM 547 C C . PRO A 1 94 ? 43.958 75.494 43.300 1.00 15.28 94 PRO A C 1
ATOM 548 O O . PRO A 1 94 ? 44.105 74.274 43.379 1.00 14.71 94 PRO A O 1
ATOM 552 N N . ALA A 1 95 ? 44.938 76.335 42.963 1.00 13.60 95 ALA A N 1
ATOM 553 C CA . ALA A 1 95 ? 46.339 75.929 42.888 1.00 11.98 95 ALA A CA 1
ATOM 554 C C . ALA A 1 95 ? 46.843 75.573 44.291 1.00 10.32 95 ALA A C 1
ATOM 555 O O . ALA A 1 95 ? 46.316 76.087 45.293 1.00 10.26 95 ALA A O 1
ATOM 557 N N . SER A 1 96 ? 47.848 74.699 44.386 1.00 9.25 96 SER A N 1
ATOM 558 C CA . SER A 1 96 ? 48.499 74.437 45.680 1.00 8.01 96 SER A CA 1
ATOM 559 C C . SER A 1 96 ? 49.286 75.679 46.106 1.00 8.10 96 SER A C 1
ATOM 560 O O . SER A 1 96 ? 49.559 76.574 45.261 1.00 7.61 96 SER A O 1
ATOM 563 N N . PHE A 1 97 ? 49.684 75.726 47.387 1.00 7.09 97 PHE A N 1
ATOM 564 C CA . PHE A 1 97 ? 50.295 76.957 47.943 1.00 7.33 97 PHE A CA 1
ATOM 565 C C . PHE A 1 97 ? 51.687 77.264 47.392 1.00 6.92 97 PHE A C 1
ATOM 566 O O . PHE A 1 97 ? 52.175 78.382 47.549 1.00 6.39 97 PHE A O 1
ATOM 574 N N . LEU A 1 98 ? 52.322 76.287 46.732 1.00 6.94 98 LEU A N 1
ATOM 575 C CA . LEU A 1 98 ? 53.549 76.572 45.945 1.00 7.60 98 LEU A CA 1
ATOM 576 C C . LEU A 1 98 ? 53.294 77.692 44.939 1.00 7.69 98 LEU A C 1
ATOM 577 O O . LEU A 1 98 ? 54.193 78.502 44.649 1.00 9.00 98 LEU A O 1
ATOM 582 N N . PHE A 1 99 ? 52.075 77.734 44.395 1.00 8.15 99 PHE A N 1
ATOM 583 C CA . PHE A 1 99 ? 51.696 78.741 43.405 1.00 8.30 99 PHE A CA 1
ATOM 584 C C . PHE A 1 99 ? 50.721 79.789 43.937 1.00 7.87 99 PHE A C 1
ATOM 585 O O . PHE A 1 99 ? 49.901 80.309 43.170 1.00 8.21 99 PHE A O 1
ATOM 593 N N . LEU A 1 100 ? 50.799 80.095 45.235 1.00 6.66 100 LEU A N 1
ATOM 594 C CA . LEU A 1 100 ? 49.939 81.113 45.833 1.00 6.23 100 LEU A CA 1
ATOM 595 C C . LEU A 1 100 ? 50.764 82.158 46.567 1.00 6.61 100 LEU A C 1
ATOM 596 O O . LEU A 1 100 ? 51.900 81.900 46.967 1.00 6.67 100 LEU A O 1
ATOM 601 N N . ASP A 1 101 ? 50.170 83.330 46.743 1.00 6.07 101 ASP A N 1
ATOM 602 C CA . ASP A 1 101 ? 50.772 84.418 47.500 1.00 6.65 101 ASP A CA 1
ATOM 603 C C . ASP A 1 101 ? 50.010 84.600 48.806 1.00 6.73 101 ASP A C 1
ATOM 604 O O . ASP A 1 101 ? 48.945 83.984 48.988 1.00 6.18 101 ASP A O 1
ATOM 609 N N . PRO A 1 102 ? 50.547 85.410 49.736 1.00 7.94 102 PRO A N 1
ATOM 610 C CA . PRO A 1 102 ? 49.785 85.691 50.963 1.00 8.41 102 PRO A CA 1
ATOM 611 C C . PRO A 1 102 ? 48.471 86.408 50.639 1.00 9.36 102 PRO A C 1
ATOM 612 O O . PRO A 1 102 ? 48.406 87.097 49.626 1.00 8.95 102 PRO A O 1
ATOM 616 N N . PRO A 1 103 ? 47.443 86.274 51.504 1.00 9.06 103 PRO A N 1
ATOM 617 C CA . PRO A 1 103 ? 47.482 85.562 52.789 1.00 9.39 103 PRO A CA 1
ATOM 618 C C . PRO A 1 103 ? 47.307 84.047 52.677 1.00 8.73 103 PRO A C 1
ATOM 619 O O . PRO A 1 103 ? 47.650 83.324 53.614 1.00 7.61 103 PRO A O 1
ATOM 623 N N . ASP A 1 104 ? 46.770 83.566 51.554 1.00 7.99 104 ASP A N 1
ATOM 624 C CA . ASP A 1 104 ? 46.472 82.127 51.454 1.00 9.00 104 ASP A CA 1
ATOM 625 C C . ASP A 1 104 ? 47.764 81.301 51.576 1.00 7.91 104 ASP A C 1
ATOM 626 O O . ASP A 1 104 ? 47.777 80.248 52.228 1.00 7.91 104 ASP A O 1
ATOM 631 N N . HIS A 1 105 ? 48.843 81.758 50.943 1.00 6.90 105 HIS A N 1
ATOM 632 C CA . HIS A 1 105 ? 50.094 81.014 51.052 1.00 6.46 105 HIS A CA 1
ATOM 633 C C . HIS A 1 105 ? 50.496 80.837 52.521 1.00 6.68 105 HIS A C 1
ATOM 634 O O . HIS A 1 105 ? 50.912 79.745 52.934 1.00 6.18 105 HIS A O 1
ATOM 641 N N . THR A 1 106 ? 50.394 81.924 53.286 1.00 6.14 106 THR A N 1
ATOM 642 C CA . THR A 1 106 ? 50.860 81.940 54.679 1.00 6.48 106 THR A CA 1
ATOM 643 C C . THR A 1 106 ? 50.058 80.928 55.512 1.00 6.54 106 THR A C 1
ATOM 644 O O . THR A 1 106 ? 50.614 80.149 56.292 1.00 6.15 106 THR A O 1
ATOM 648 N N . ARG A 1 107 ? 48.749 80.928 55.304 1.00 6.97 107 ARG A N 1
ATOM 649 C CA . ARG A 1 107 ? 47.844 80.064 56.051 1.00 7.26 107 ARG A CA 1
ATOM 650 C C . ARG A 1 107 ? 48.106 78.579 55.707 1.00 7.29 107 ARG A C 1
ATOM 651 O O . ARG A 1 107 ? 48.246 77.705 56.607 1.00 6.85 107 ARG A O 1
ATOM 659 N N . LEU A 1 108 ? 48.167 78.287 54.413 1.00 6.98 108 LEU A N 1
ATOM 660 C CA . LEU A 1 108 ? 48.266 76.896 53.967 1.00 7.68 108 LEU A CA 1
ATOM 661 C C . LEU A 1 108 ? 49.617 76.263 54.275 1.00 7.81 108 LEU A C 1
ATOM 662 O O . LEU A 1 108 ? 49.680 75.108 54.731 1.00 8.30 108 LEU A O 1
ATOM 667 N N . ARG A 1 109 ? 50.700 77.002 54.022 1.00 7.87 109 ARG A N 1
ATOM 668 C CA . ARG A 1 109 ? 52.031 76.561 54.453 1.00 7.20 109 ARG A CA 1
ATOM 669 C C . ARG A 1 109 ? 52.063 76.353 55.976 1.00 8.23 109 ARG A C 1
ATOM 670 O O . ARG A 1 109 ? 52.617 75.353 56.455 1.00 8.05 109 ARG A O 1
ATOM 678 N N . GLY A 1 110 ? 51.472 77.286 56.735 1.00 7.50 110 GLY A N 1
ATOM 679 C CA . GLY A 1 110 ? 51.431 77.184 58.189 1.00 7.61 110 GLY A CA 1
ATOM 680 C C . GLY A 1 110 ? 50.794 75.893 58.669 1.00 7.91 110 GLY A C 1
ATOM 681 O O . GLY A 1 110 ? 51.199 75.330 59.687 1.00 7.98 110 GLY A O 1
ATOM 682 N N . LEU A 1 111 ? 49.806 75.410 57.928 1.00 7.64 111 LEU A N 1
ATOM 683 C CA . LEU A 1 111 ? 49.082 74.206 58.331 1.00 9.03 111 LEU A CA 1
ATOM 684 C C . LEU A 1 111 ? 49.898 72.926 58.192 1.00 9.80 111 LEU A C 1
ATOM 685 O O . LEU A 1 111 ? 49.646 71.949 58.913 1.00 11.03 111 LEU A O 1
ATOM 690 N N . VAL A 1 112 ? 50.859 72.906 57.279 1.00 9.23 112 VAL A N 1
ATOM 691 C CA . VAL A 1 112 ? 51.681 71.689 57.109 1.00 9.64 112 VAL A CA 1
ATOM 692 C C . VAL A 1 112 ? 53.138 71.807 57.554 1.00 10.22 112 VAL A C 1
ATOM 693 O O . VAL A 1 112 ? 53.877 70.827 57.507 1.00 10.00 112 VAL A O 1
ATOM 697 N N . SER A 1 113 ? 53.561 72.998 57.968 1.00 10.74 113 SER A N 1
ATOM 698 C CA . SER A 1 113 ? 54.984 73.187 58.267 1.00 11.75 113 SER A CA 1
ATOM 699 C C . SER A 1 113 ? 55.497 72.380 59.464 1.00 11.24 113 SER A C 1
ATOM 700 O O . SER A 1 113 ? 56.610 71.865 59.423 1.00 11.20 113 SER A O 1
ATOM 703 N N . LYS A 1 114 ? 54.683 72.238 60.500 1.00 11.00 114 LYS A N 1
ATOM 704 C CA . LYS A 1 114 ? 55.073 71.425 61.657 1.00 12.11 114 LYS A CA 1
ATOM 705 C C . LYS A 1 114 ? 55.286 69.957 61.297 1.00 10.70 114 LYS A C 1
ATOM 706 O O . LYS A 1 114 ? 56.218 69.321 61.798 1.00 10.69 114 LYS A O 1
ATOM 712 N N . ALA A 1 115 ? 54.441 69.434 60.417 1.00 9.58 115 ALA A N 1
ATOM 713 C CA . ALA A 1 115 ? 54.583 68.054 59.930 1.00 9.43 115 ALA A CA 1
ATOM 714 C C . ALA A 1 115 ? 55.929 67.779 59.221 1.00 9.28 115 ALA A C 1
ATOM 715 O O . ALA A 1 115 ? 56.408 66.641 59.207 1.00 8.28 115 ALA A O 1
ATOM 717 N N . PHE A 1 116 ? 56.549 68.826 58.676 1.00 8.25 116 PHE A N 1
ATOM 718 C CA . PHE A 1 116 ? 57.809 68.664 57.947 1.00 8.57 116 PHE A CA 1
ATOM 719 C C . PHE A 1 116 ? 59.029 69.224 58.672 1.00 9.14 116 PHE A C 1
ATOM 720 O O . PHE A 1 116 ? 60.115 69.280 58.104 1.00 9.02 116 PHE A O 1
ATOM 728 N N . ALA A 1 117 ? 58.846 69.607 59.937 1.00 9.75 117 ALA A N 1
ATOM 729 C CA . ALA A 1 117 ? 59.931 70.155 60.747 1.00 10.65 117 ALA A CA 1
ATOM 730 C C . ALA A 1 117 ? 60.965 69.054 61.050 1.00 10.96 117 ALA A C 1
ATOM 731 O O . ALA A 1 117 ? 60.607 67.881 61.145 1.00 9.88 117 ALA A O 1
ATOM 733 N N . PRO A 1 118 ? 62.258 69.423 61.176 1.00 12.45 118 PRO A N 1
ATOM 734 C CA . PRO A 1 118 ? 63.320 68.448 61.452 1.00 12.99 118 PRO A CA 1
ATOM 735 C C . PRO A 1 118 ? 62.964 67.441 62.549 1.00 13.36 118 PRO A C 1
ATOM 736 O O . PRO A 1 118 ? 63.171 66.232 62.364 1.00 13.78 118 PRO A O 1
ATOM 740 N N . ARG A 1 119 ? 62.414 67.924 63.662 1.00 14.20 119 ARG A N 1
ATOM 741 C CA . ARG A 1 119 ? 62.109 67.068 64.826 1.00 15.30 119 ARG A CA 1
ATOM 742 C C . ARG A 1 119 ? 61.121 65.949 64.489 1.00 14.40 119 ARG A C 1
ATOM 743 O O . ARG A 1 119 ? 61.272 64.806 64.949 1.00 14.11 119 ARG A O 1
ATOM 751 N N . VAL A 1 120 ? 60.123 66.283 63.675 1.00 12.56 120 VAL A N 1
ATOM 752 C CA . VAL A 1 120 ? 59.127 65.321 63.233 1.00 11.72 120 VAL A CA 1
ATOM 753 C C . VAL A 1 120 ? 59.722 64.384 62.171 1.00 11.26 120 VAL A C 1
ATOM 754 O O . VAL A 1 120 ? 59.548 63.163 62.237 1.00 10.70 120 VAL A O 1
ATOM 758 N N . ILE A 1 121 ? 60.438 64.954 61.206 1.00 10.20 121 ILE A N 1
ATOM 759 C CA . ILE A 1 121 ? 61.047 64.173 60.126 1.00 10.01 121 ILE A CA 1
ATOM 760 C C . ILE A 1 121 ? 62.107 63.184 60.625 1.00 9.90 121 ILE A C 1
ATOM 761 O O . ILE A 1 121 ? 62.216 62.065 60.101 1.00 9.67 121 ILE A O 1
ATOM 766 N N . LYS A 1 122 ? 62.856 63.569 61.662 1.00 10.41 122 LYS A N 1
ATOM 767 C CA . LYS A 1 122 ? 63.864 62.674 62.278 1.00 11.60 122 LYS A CA 1
ATOM 768 C C . LYS A 1 122 ? 63.293 61.319 62.725 1.00 11.45 122 LYS A C 1
ATOM 769 O O . LYS A 1 122 ? 64.006 60.307 62.741 1.00 10.43 122 LYS A O 1
ATOM 775 N N . ARG A 1 123 ? 62.007 61.300 63.073 1.00 10.82 123 ARG A N 1
ATOM 776 C CA . ARG A 1 123 ? 61.320 60.067 63.496 1.00 12.11 123 ARG A CA 1
ATOM 777 C C . ARG A 1 123 ? 61.274 59.010 62.391 1.00 11.48 123 ARG A C 1
ATOM 778 O O . ARG A 1 123 ? 61.046 57.829 62.661 1.00 11.82 123 ARG A O 1
ATOM 786 N N . LEU A 1 124 ? 61.489 59.451 61.156 1.00 10.69 124 LEU A N 1
ATOM 787 C CA . LEU A 1 124 ? 61.405 58.580 59.985 1.00 10.28 124 LEU A CA 1
ATOM 788 C C . LEU A 1 124 ? 62.708 57.842 59.676 1.00 9.89 124 LEU A C 1
ATOM 789 O O . LEU A 1 124 ? 62.733 56.986 58.792 1.00 8.71 124 LEU A O 1
ATOM 794 N N . GLU A 1 125 ? 63.779 58.175 60.389 1.00 9.80 125 GLU A N 1
ATOM 795 C CA . GLU A 1 125 ? 65.079 57.570 60.100 1.00 10.41 125 GLU A CA 1
ATOM 796 C C . GLU A 1 125 ? 65.074 56.016 60.148 1.00 10.48 125 GLU A C 1
ATOM 797 O O . GLU A 1 125 ? 65.633 55.401 59.236 1.00 10.81 125 GLU A O 1
ATOM 803 N N . PRO A 1 126 ? 64.446 55.391 61.176 1.00 10.03 126 PRO A N 1
ATOM 804 C CA . PRO A 1 126 ? 64.388 53.904 61.171 1.00 9.94 126 PRO A CA 1
ATOM 805 C C . PRO A 1 126 ? 63.697 53.325 59.913 1.00 9.69 126 PRO A C 1
ATOM 806 O O . PRO A 1 126 ? 64.259 52.421 59.286 1.00 9.42 126 PRO A O 1
ATOM 810 N N . GLU A 1 127 ? 62.539 53.876 59.524 1.00 9.35 127 GLU A N 1
ATOM 811 C CA . GLU A 1 127 ? 61.817 53.449 58.304 1.00 10.44 127 GLU A CA 1
ATOM 812 C C . GLU A 1 127 ? 62.669 53.612 57.033 1.00 10.12 127 GLU A C 1
ATOM 813 O O . GLU A 1 127 ? 62.711 52.725 56.162 1.00 9.13 127 GLU A O 1
ATOM 819 N N . ILE A 1 128 ? 63.335 54.760 56.930 1.00 9.11 128 ILE A N 1
ATOM 820 C CA . ILE A 1 128 ? 64.189 55.062 55.790 1.00 9.49 128 ILE A CA 1
ATOM 821 C C . ILE A 1 128 ? 65.381 54.099 55.732 1.00 10.07 128 ILE A C 1
ATOM 822 O O . ILE A 1 128 ? 65.746 53.608 54.653 1.00 10.59 128 ILE A O 1
ATOM 827 N N . THR A 1 129 ? 65.996 53.856 56.880 1.00 10.54 129 THR A N 1
ATOM 828 C CA . THR A 1 129 ? 67.135 52.959 56.979 1.00 11.98 129 THR A CA 1
ATOM 829 C C . THR A 1 129 ? 66.748 51.520 56.591 1.00 12.45 129 THR A C 1
ATOM 830 O O . THR A 1 129 ? 67.476 50.867 55.838 1.00 12.67 129 THR A O 1
ATOM 834 N N . ALA A 1 130 ? 65.606 51.052 57.084 1.00 12.30 130 ALA A N 1
ATOM 835 C CA . ALA A 1 130 ? 65.120 49.699 56.754 1.00 13.11 130 ALA A CA 1
ATOM 836 C C . ALA A 1 130 ? 64.818 49.576 55.255 1.00 13.46 130 ALA A C 1
ATOM 837 O O . ALA A 1 130 ? 65.177 48.571 54.642 1.00 13.26 130 ALA A O 1
ATOM 839 N N . LEU A 1 131 ? 64.179 50.602 54.673 1.00 13.29 131 LEU A N 1
ATOM 840 C CA . LEU A 1 131 ? 63.910 50.642 53.232 1.00 14.44 131 LEU A CA 1
ATOM 841 C C . LEU A 1 131 ? 65.180 50.590 52.387 1.00 14.04 131 LEU A C 1
ATOM 842 O O . LEU A 1 131 ? 65.268 49.817 51.440 1.00 14.22 131 LEU A O 1
ATOM 847 N N . VAL A 1 132 ? 66.147 51.446 52.710 1.00 13.92 132 VAL A N 1
ATOM 848 C CA . VAL A 1 132 ? 67.425 51.482 51.994 1.00 13.81 132 VAL A CA 1
ATOM 849 C C . VAL A 1 132 ? 68.111 50.102 52.028 1.00 14.92 132 VAL A C 1
ATOM 850 O O . VAL A 1 132 ? 68.601 49.615 51.002 1.00 14.12 132 VAL A O 1
ATOM 854 N N . ASP A 1 133 ? 68.134 49.484 53.205 1.00 15.80 133 ASP A N 1
ATOM 855 C CA . ASP A 1 133 ? 68.758 48.174 53.376 1.00 18.18 133 ASP A CA 1
ATOM 856 C C . ASP A 1 133 ? 68.067 47.098 52.532 1.00 18.47 133 ASP A C 1
ATOM 857 O O . ASP A 1 133 ? 68.728 46.316 51.847 1.00 18.44 133 ASP A O 1
ATOM 862 N N . GLN A 1 134 ? 66.739 47.079 52.591 1.00 18.41 134 GLN A N 1
ATOM 863 C CA . GLN A 1 134 ? 65.913 46.190 51.786 1.00 19.04 134 GLN A CA 1
ATOM 864 C C . GLN A 1 134 ? 66.196 46.358 50.283 1.00 18.53 134 GLN A C 1
ATOM 865 O O . GLN A 1 134 ? 66.435 45.371 49.579 1.00 17.26 134 GLN A O 1
ATOM 871 N N . LEU A 1 135 ? 66.186 47.609 49.809 1.00 17.38 135 LEU A N 1
ATOM 872 C CA . LEU A 1 135 ? 66.411 47.917 48.400 1.00 17.60 135 LEU A CA 1
ATOM 873 C C . LEU A 1 135 ? 67.824 47.525 47.955 1.00 18.00 135 LEU A C 1
ATOM 874 O O . LEU A 1 135 ? 68.004 46.991 46.858 1.00 18.12 135 LEU A O 1
ATOM 879 N N . LEU A 1 136 ? 68.816 47.772 48.807 1.00 18.26 136 LEU A N 1
ATOM 880 C CA . LEU A 1 136 ? 70.195 47.413 48.473 1.00 19.30 136 LEU A CA 1
ATOM 881 C C . LEU A 1 136 ? 70.380 45.893 48.462 1.00 20.56 136 LEU A C 1
ATOM 882 O O . LEU A 1 136 ? 71.119 45.367 47.627 1.00 20.24 136 LEU A O 1
ATOM 887 N N . ASP A 1 137 ? 69.698 45.208 49.378 1.00 21.94 137 ASP A N 1
ATOM 888 C CA . ASP A 1 137 ? 69.699 43.745 49.435 1.00 23.96 137 ASP A CA 1
ATOM 889 C C . ASP A 1 137 ? 69.161 43.100 48.162 1.00 25.11 137 ASP A C 1
ATOM 890 O O . ASP A 1 137 ? 69.595 42.007 47.797 1.00 25.48 137 ASP A O 1
ATOM 895 N N . ALA A 1 138 ? 68.213 43.767 47.506 1.00 25.84 138 ALA A N 1
ATOM 896 C CA . ALA A 1 138 ? 67.538 43.215 46.336 1.00 27.28 138 ALA A CA 1
ATOM 897 C C . ALA A 1 138 ? 68.297 43.453 45.030 1.00 28.46 138 ALA A C 1
ATOM 898 O O . ALA A 1 138 ? 67.928 42.909 43.989 1.00 28.33 138 ALA A O 1
ATOM 900 N N . VAL A 1 139 ? 69.338 44.283 45.089 1.00 29.78 139 VAL A N 1
ATOM 901 C CA . VAL A 1 139 ? 70.171 44.591 43.925 1.00 31.53 139 VAL A CA 1
ATOM 902 C C . VAL A 1 139 ? 71.004 43.371 43.519 1.00 33.22 139 VAL A C 1
ATOM 903 O O . VAL A 1 139 ? 71.711 42.787 44.343 1.00 33.04 139 VAL A O 1
ATOM 907 N N . ASP A 1 140 ? 70.891 42.993 42.246 1.00 35.44 140 ASP A N 1
ATOM 908 C CA . ASP A 1 140 ? 71.687 41.909 41.664 1.00 37.45 140 ASP A CA 1
ATOM 909 C C . ASP A 1 140 ? 72.673 42.497 40.655 1.00 38.36 140 ASP A C 1
ATOM 910 O O . ASP A 1 140 ? 72.299 43.341 39.835 1.00 38.72 140 ASP A O 1
ATOM 915 N N . GLY A 1 141 ? 73.931 42.061 40.732 1.00 39.19 141 GLY A N 1
ATOM 916 C CA . GLY A 1 141 ? 74.955 42.438 39.754 1.00 39.50 141 GLY A CA 1
ATOM 917 C C . GLY A 1 141 ? 74.778 41.682 38.444 1.00 39.71 141 GLY A C 1
ATOM 918 O O . GLY A 1 141 ? 73.838 40.894 38.311 1.00 39.97 141 GLY A O 1
ATOM 919 N N . PRO A 1 142 ? 75.683 41.901 37.468 1.00 39.40 142 PRO A N 1
ATOM 920 C CA . PRO A 1 142 ? 76.870 42.751 37.548 1.00 38.75 142 PRO A CA 1
ATOM 921 C C . PRO A 1 142 ? 76.592 44.241 37.302 1.00 37.43 142 PRO A C 1
ATOM 922 O O . PRO A 1 142 ? 77.452 45.065 37.585 1.00 37.33 142 PRO A O 1
ATOM 926 N N . GLU A 1 143 ? 75.415 44.564 36.764 1.00 35.81 143 GLU A N 1
ATOM 927 C CA . GLU A 1 143 ? 75.008 45.954 36.510 1.00 33.92 143 GLU A CA 1
ATOM 928 C C . GLU A 1 143 ? 73.568 46.190 36.960 1.00 32.23 143 GLU A C 1
ATOM 929 O O . GLU A 1 143 ? 72.741 45.281 36.888 1.00 31.75 143 GLU A O 1
ATOM 935 N N . PHE A 1 144 ? 73.282 47.406 37.435 1.00 29.59 144 PHE A N 1
ATOM 936 C CA . PHE A 1 144 ? 71.919 47.786 37.816 1.00 27.40 144 PHE A CA 1
ATOM 937 C C . PHE A 1 144 ? 71.619 49.284 37.642 1.00 25.47 144 PHE A C 1
ATOM 938 O O . PHE A 1 144 ? 72.511 50.134 37.729 1.00 24.50 144 PHE A O 1
ATOM 946 N N . ASN A 1 145 ? 70.339 49.577 37.425 1.00 23.19 145 ASN A N 1
ATOM 947 C CA . ASN A 1 145 ? 69.855 50.935 37.276 1.00 21.31 145 ASN A CA 1
ATOM 948 C C . ASN A 1 145 ? 69.561 51.512 38.672 1.00 20.04 145 ASN A C 1
ATOM 949 O O . ASN A 1 145 ? 68.621 51.082 39.346 1.00 19.40 145 ASN A O 1
ATOM 954 N N . LEU A 1 146 ? 70.389 52.457 39.105 1.00 18.61 146 LEU A N 1
ATOM 955 C CA . LEU A 1 146 ? 70.189 53.107 40.393 1.00 17.50 146 LEU A CA 1
ATOM 956 C C . LEU A 1 146 ? 68.795 53.729 40.500 1.00 17.06 146 LEU A C 1
ATOM 957 O O . LEU A 1 146 ? 68.208 53.736 41.577 1.00 17.60 146 LEU A O 1
ATOM 962 N N . ILE A 1 147 ? 68.267 54.244 39.394 1.00 16.21 147 ILE A N 1
ATOM 963 C CA . ILE A 1 147 ? 66.968 54.928 39.430 1.00 16.09 147 ILE A CA 1
ATOM 964 C C . ILE A 1 147 ? 65.874 53.980 39.922 1.00 16.62 147 ILE A C 1
ATOM 965 O O . ILE A 1 147 ? 65.231 54.251 40.933 1.00 15.19 147 ILE A O 1
ATOM 970 N N . ASP A 1 148 ? 65.697 52.860 39.218 1.00 16.38 148 ASP A N 1
ATOM 971 C CA . ASP A 1 148 ? 64.611 51.917 39.504 1.00 17.56 148 ASP A CA 1
ATOM 972 C C . ASP A 1 148 ? 64.826 51.183 40.812 1.00 16.98 148 ASP A C 1
ATOM 973 O O . ASP A 1 148 ? 63.868 50.863 41.503 1.00 16.44 148 ASP A O 1
ATOM 978 N N . ASN A 1 149 ? 66.086 50.902 41.140 1.00 16.57 149 ASN A N 1
ATOM 979 C CA . ASN A 1 149 ? 66.398 50.044 42.284 1.00 16.55 149 ASN A CA 1
ATOM 980 C C . ASN A 1 149 ? 66.518 50.731 43.633 1.00 15.31 149 ASN A C 1
ATOM 981 O O . ASN A 1 149 ? 66.494 50.054 44.666 1.00 14.47 149 ASN A O 1
ATOM 986 N N . LEU A 1 150 ? 66.691 52.055 43.629 1.00 13.47 150 LEU A N 1
ATOM 987 C CA . LEU A 1 150 ? 66.913 52.785 44.879 1.00 12.96 150 LEU A CA 1
ATOM 988 C C . LEU A 1 150 ? 66.405 54.221 44.883 1.00 12.37 150 LEU A C 1
ATOM 989 O O . LEU A 1 150 ? 65.581 54.583 45.722 1.00 12.39 150 LEU A O 1
ATOM 994 N N . ALA A 1 151 ? 66.911 55.036 43.959 1.00 11.31 151 ALA A N 1
ATOM 995 C CA . ALA A 1 151 ? 66.718 56.473 44.029 1.00 11.08 151 ALA A CA 1
ATOM 996 C C . ALA A 1 151 ? 65.238 56.834 43.921 1.00 11.31 151 ALA A C 1
ATOM 997 O O . ALA A 1 151 ? 64.753 57.729 44.635 1.00 11.05 151 ALA A O 1
ATOM 999 N N . TYR A 1 152 ? 64.527 56.142 43.033 1.00 10.97 152 TYR A N 1
ATOM 1000 C CA . TYR A 1 152 ? 63.088 56.365 42.869 1.00 11.62 152 TYR A CA 1
ATOM 1001 C C . TYR A 1 152 ? 62.196 55.723 43.969 1.00 10.80 152 TYR A C 1
ATOM 1002 O O . TYR A 1 152 ? 61.384 56.429 44.576 1.00 10.40 152 TYR A O 1
ATOM 1011 N N . PRO A 1 153 ? 62.337 54.404 44.233 1.00 10.72 153 PRO A N 1
ATOM 1012 C CA . PRO A 1 153 ? 61.388 53.785 45.167 1.00 10.77 153 PRO A CA 1
ATOM 1013 C C . PRO A 1 153 ? 61.504 54.238 46.630 1.00 10.55 153 PRO A C 1
ATOM 1014 O O . PRO A 1 153 ? 60.499 54.211 47.343 1.00 10.51 153 PRO A O 1
ATOM 1018 N N . LEU A 1 154 ? 62.695 54.628 47.090 1.00 9.08 154 LEU A N 1
ATOM 1019 C CA . LEU A 1 154 ? 62.807 55.067 48.487 1.00 9.27 154 LEU A CA 1
ATOM 1020 C C . LEU A 1 154 ? 61.887 56.285 48.818 1.00 8.93 154 LEU A C 1
ATOM 1021 O O . LEU A 1 154 ? 61.053 56.197 49.739 1.00 8.82 154 LEU A O 1
ATOM 1026 N N . PRO A 1 155 ? 62.049 57.417 48.100 1.00 9.15 155 PRO A N 1
ATOM 1027 C CA . PRO A 1 155 ? 61.216 58.604 48.388 1.00 9.27 155 PRO A CA 1
ATOM 1028 C C . PRO A 1 155 ? 59.722 58.345 48.192 1.00 9.72 155 PRO A C 1
ATOM 1029 O O . PRO A 1 155 ? 58.907 58.869 48.950 1.00 9.40 155 PRO A O 1
ATOM 1033 N N . VAL A 1 156 ? 59.380 57.516 47.208 1.00 9.22 156 VAL A N 1
ATOM 1034 C CA . VAL A 1 156 ? 57.983 57.115 46.977 1.00 10.07 156 VAL A CA 1
ATOM 1035 C C . VAL A 1 156 ? 57.351 56.405 48.173 1.00 9.49 156 VAL A C 1
ATOM 1036 O O . VAL A 1 156 ? 56.226 56.726 48.575 1.00 9.47 156 VAL A O 1
ATOM 1040 N N . ALA A 1 157 ? 58.059 55.427 48.736 1.00 9.31 157 ALA A N 1
ATOM 1041 C CA . ALA A 1 157 ? 57.528 54.667 49.876 1.00 8.83 157 ALA A CA 1
ATOM 1042 C C . ALA A 1 157 ? 57.268 55.589 51.059 1.00 8.67 157 ALA A C 1
ATOM 1043 O O . ALA A 1 157 ? 56.219 55.499 51.718 1.00 8.18 157 ALA A O 1
ATOM 1045 N N . VAL A 1 158 ? 58.224 56.477 51.308 1.00 8.35 158 VAL A N 1
ATOM 1046 C CA . VAL A 1 158 ? 58.157 57.406 52.428 1.00 8.79 158 VAL A CA 1
ATOM 1047 C C . VAL A 1 158 ? 56.978 58.378 52.294 1.00 8.79 158 VAL A C 1
ATOM 1048 O O . VAL A 1 158 ? 56.186 58.528 53.248 1.00 7.98 158 VAL A O 1
ATOM 1052 N N . ILE A 1 159 ? 56.849 59.025 51.129 1.00 8.35 159 ILE A N 1
ATOM 1053 C CA . ILE A 1 159 ? 55.780 60.027 50.967 1.00 9.14 159 ILE A CA 1
ATOM 1054 C C . ILE A 1 159 ? 54.386 59.374 51.000 1.00 9.57 159 ILE A C 1
ATOM 1055 O O . ILE A 1 159 ? 53.443 59.942 51.580 1.00 9.33 159 ILE A O 1
ATOM 1060 N N . CYS A 1 160 ? 54.255 58.181 50.422 1.00 9.97 160 CYS A N 1
ATOM 1061 C CA . CYS A 1 160 ? 52.956 57.492 50.445 1.00 11.18 160 CYS A CA 1
ATOM 1062 C C . CYS A 1 160 ? 52.505 57.198 51.883 1.00 11.16 160 CYS A C 1
ATOM 1063 O O . CYS A 1 160 ? 51.339 57.431 52.243 1.00 11.46 160 CYS A O 1
ATOM 1066 N N . ARG A 1 161 ? 53.437 56.691 52.691 1.00 10.67 161 ARG A N 1
ATOM 1067 C CA . ARG A 1 161 ? 53.205 56.429 54.107 1.00 11.00 161 ARG A CA 1
ATOM 1068 C C . ARG A 1 161 ? 52.836 57.696 54.872 1.00 10.32 161 ARG A C 1
ATOM 1069 O O . ARG A 1 161 ? 51.913 57.674 55.681 1.00 9.42 161 ARG A O 1
ATOM 1077 N N . LEU A 1 162 ? 53.578 58.778 54.635 1.00 9.53 162 LEU A N 1
ATOM 1078 C CA . LEU A 1 162 ? 53.372 60.054 55.321 1.00 10.41 162 LEU A CA 1
ATOM 1079 C C . LEU A 1 162 ? 51.951 60.591 55.056 1.00 10.62 162 LEU A C 1
ATOM 1080 O O . LEU A 1 162 ? 51.237 60.996 55.986 1.00 10.50 162 LEU A O 1
ATOM 1085 N N . LEU A 1 163 ? 51.536 60.548 53.792 1.00 11.21 163 LEU A N 1
ATOM 1086 C CA . LEU A 1 163 ? 50.263 61.133 53.378 1.00 12.44 163 LEU A CA 1
ATOM 1087 C C . LEU A 1 163 ? 49.082 60.221 53.638 1.00 13.68 163 LEU A C 1
ATOM 1088 O O . LEU A 1 163 ? 47.968 60.703 53.807 1.00 14.87 163 LEU A O 1
ATOM 1093 N N . GLY A 1 164 ? 49.322 58.912 53.668 1.00 13.84 164 GLY A N 1
ATOM 1094 C CA . GLY A 1 164 ? 48.261 57.924 53.839 1.00 14.95 164 GLY A CA 1
ATOM 1095 C C . GLY A 1 164 ? 47.749 57.351 52.531 1.00 16.28 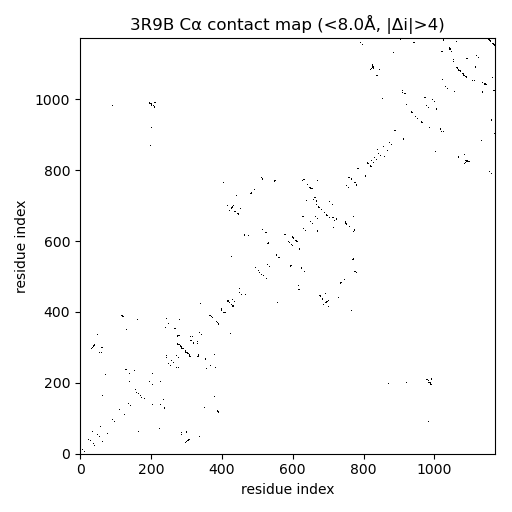164 GLY A C 1
ATOM 1096 O O . GLY A 1 164 ? 46.624 56.853 52.454 1.00 16.11 164 GLY A O 1
ATOM 1097 N N . VAL A 1 165 ? 48.579 57.427 51.497 1.00 16.72 165 VAL A N 1
ATOM 1098 C CA . VAL A 1 165 ? 48.247 56.909 50.184 1.00 18.54 165 VAL A CA 1
ATOM 1099 C C . VAL A 1 165 ? 48.695 55.428 50.100 1.00 19.15 165 VAL A C 1
ATOM 1100 O O . VAL A 1 165 ? 49.860 55.137 50.354 1.00 18.68 165 VAL A O 1
ATOM 1104 N N . PRO A 1 166 ? 47.775 54.492 49.756 1.00 20.51 166 PRO A N 1
ATOM 1105 C CA . PRO A 1 166 ? 48.132 53.058 49.715 1.00 21.75 166 PRO A CA 1
ATOM 1106 C C . PRO A 1 166 ? 49.226 52.769 48.684 1.00 23.09 166 PRO A C 1
ATOM 1107 O O . PRO A 1 166 ? 49.074 53.106 47.500 1.00 22.23 166 PRO A O 1
ATOM 1111 N N . ILE A 1 167 ? 50.317 52.149 49.140 1.00 24.49 167 ILE A N 1
ATOM 1112 C CA . ILE A 1 167 ? 51.475 51.879 48.276 1.00 25.84 167 ILE A CA 1
ATOM 1113 C C . ILE A 1 167 ? 51.098 51.042 47.042 1.00 26.47 167 ILE A C 1
ATOM 1114 O O . ILE A 1 167 ? 51.730 51.173 45.992 1.00 26.66 167 ILE A O 1
ATOM 1119 N N . GLU A 1 168 ? 50.052 50.224 47.164 1.00 26.99 168 GLU A N 1
ATOM 1120 C CA . GLU A 1 168 ? 49.569 49.402 46.042 1.00 27.74 168 GLU A CA 1
ATOM 1121 C C . GLU A 1 168 ? 48.939 50.204 44.884 1.00 28.23 168 GLU A C 1
ATOM 1122 O O . GLU A 1 168 ? 48.726 49.663 43.795 1.00 27.94 168 GLU A O 1
ATOM 1128 N N . ASP A 1 169 ? 48.643 51.484 45.120 1.00 28.13 169 ASP A N 1
ATOM 1129 C CA . ASP A 1 169 ? 48.131 52.369 44.070 1.00 28.58 169 ASP A CA 1
ATOM 1130 C C . ASP A 1 169 ? 49.270 53.125 43.355 1.00 28.61 169 ASP A C 1
ATOM 1131 O O . ASP A 1 169 ? 49.022 53.909 42.435 1.00 27.85 169 ASP A O 1
ATOM 1136 N N . GLU A 1 170 ? 50.507 52.892 43.795 1.00 28.73 170 GLU A N 1
ATOM 1137 C CA . GLU A 1 170 ? 51.686 53.566 43.243 1.00 29.62 170 GLU A CA 1
ATOM 1138 C C . GLU A 1 170 ? 51.820 53.528 41.711 1.00 30.58 170 GLU A C 1
ATOM 1139 O O . GLU A 1 170 ? 52.165 54.543 41.105 1.00 30.23 170 GLU A O 1
ATOM 1145 N N . PRO A 1 171 ? 51.547 52.369 41.073 1.00 31.91 171 PRO A N 1
ATOM 1146 C CA . PRO A 1 171 ? 51.608 52.383 39.610 1.00 32.98 171 PRO A CA 1
ATOM 1147 C C . PRO A 1 171 ? 50.919 53.601 38.968 1.00 33.97 171 PRO A C 1
ATOM 1148 O O . PRO A 1 171 ? 51.522 54.265 38.116 1.00 33.89 171 PRO A O 1
ATOM 1152 N N . LYS A 1 172 ? 49.695 53.905 39.402 1.00 34.86 172 LYS A N 1
ATOM 1153 C CA . LYS A 1 172 ? 48.943 55.062 38.884 1.00 35.58 172 LYS A CA 1
ATOM 1154 C C . LYS A 1 172 ? 49.461 56.428 39.348 1.00 35.49 172 LYS A C 1
ATOM 1155 O O . LYS A 1 172 ? 49.496 57.372 38.560 1.00 35.53 172 LYS A O 1
ATOM 1161 N N . PHE A 1 173 ? 49.861 56.554 40.612 1.00 35.29 173 PHE A N 1
ATOM 1162 C CA . PHE A 1 173 ? 50.474 57.817 41.059 1.00 34.99 173 PHE A CA 1
ATOM 1163 C C . PHE A 1 173 ? 51.666 58.137 40.198 1.00 33.89 173 PHE A C 1
ATOM 1164 O O . PHE A 1 173 ? 51.815 59.262 39.757 1.00 34.08 173 PHE A O 1
ATOM 1172 N N . SER A 1 174 ? 52.509 57.130 39.978 1.00 32.28 174 SER A N 1
ATOM 1173 C CA . SER A 1 174 ? 53.773 57.295 39.280 1.00 30.54 174 SER A CA 1
ATOM 1174 C C . SER A 1 174 ? 53.608 57.994 37.928 1.00 28.95 174 SER A C 1
ATOM 1175 O O . SER A 1 174 ? 54.316 58.955 37.633 1.00 27.89 174 SER A O 1
ATOM 1178 N N . ARG A 1 175 ? 52.674 57.501 37.116 1.00 26.93 175 ARG A N 1
ATOM 1179 C CA . ARG A 1 175 ? 52.447 58.056 35.785 1.00 25.42 175 ARG A CA 1
ATOM 1180 C C . ARG A 1 175 ? 51.891 59.487 35.836 1.00 23.68 175 ARG 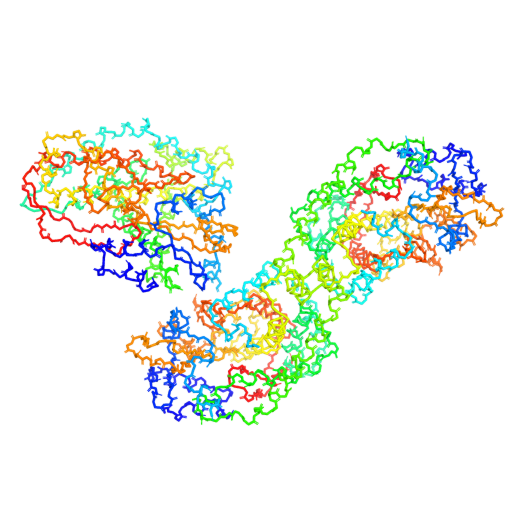A C 1
ATOM 1181 O O . ARG A 1 175 ? 52.406 60.377 35.154 1.00 22.58 175 ARG A O 1
ATOM 1189 N N . ALA A 1 176 ? 50.866 59.703 36.661 1.00 21.89 176 ALA A N 1
ATOM 1190 C CA . ALA A 1 176 ? 50.268 61.029 36.839 1.00 20.28 176 ALA A CA 1
ATOM 1191 C C . ALA A 1 176 ? 51.297 62.005 37.415 1.00 19.05 176 ALA A C 1
ATOM 1192 O O . ALA A 1 176 ? 51.401 63.150 36.979 1.00 17.64 176 ALA A O 1
ATOM 1194 N N . SER A 1 177 ? 52.053 61.523 38.397 1.00 17.72 177 SER A N 1
ATOM 1195 C CA . SER A 1 177 ? 53.098 62.291 39.040 1.00 17.11 177 SER A CA 1
ATOM 1196 C C . SER A 1 177 ? 54.186 62.703 38.042 1.00 16.40 177 SER A C 1
ATOM 1197 O O . SER A 1 177 ? 54.582 63.879 38.010 1.00 15.93 177 SER A O 1
ATOM 1200 N N . ALA A 1 178 ? 54.658 61.753 37.226 1.00 15.19 178 ALA A N 1
ATOM 1201 C CA . ALA A 1 178 ? 55.675 62.055 36.199 1.00 14.91 178 ALA A CA 1
ATOM 1202 C C . ALA A 1 178 ? 55.200 63.158 35.246 1.00 14.64 178 ALA A C 1
ATOM 1203 O O . ALA A 1 178 ? 55.977 64.060 34.862 1.00 14.64 178 ALA A O 1
ATOM 1205 N N . LEU A 1 179 ? 53.926 63.081 34.857 1.00 14.17 179 LEU A N 1
ATOM 1206 C CA . LEU A 1 179 ? 53.331 64.054 33.942 1.00 13.94 179 LEU A CA 1
ATOM 1207 C C . LEU A 1 179 ? 53.259 65.456 34.547 1.00 13.81 179 LEU A C 1
ATOM 1208 O O . LEU A 1 179 ? 53.549 66.459 33.876 1.00 13.46 179 LEU A O 1
ATOM 1213 N N . LEU A 1 180 ? 52.890 65.531 35.823 1.00 13.50 180 LEU A N 1
ATOM 1214 C CA . LEU A 1 180 ? 52.768 66.825 36.487 1.00 13.73 180 LEU A CA 1
ATOM 1215 C C . LEU A 1 180 ? 54.133 67.417 36.845 1.00 13.40 180 LEU A C 1
ATOM 1216 O O . LEU A 1 180 ? 54.289 68.636 36.879 1.00 14.09 180 LEU A O 1
ATOM 1221 N N . ALA A 1 181 ? 55.132 66.567 37.070 1.00 13.03 181 ALA A N 1
ATOM 1222 C CA . ALA A 1 181 ? 56.506 67.055 37.243 1.00 13.34 181 ALA A CA 1
ATOM 1223 C C . ALA A 1 181 ? 56.992 67.708 35.952 1.00 12.91 181 ALA A C 1
ATOM 1224 O O . ALA A 1 181 ? 57.596 68.787 35.976 1.00 12.73 181 ALA A O 1
ATOM 1226 N N . ALA A 1 182 ? 56.708 67.052 34.823 1.00 12.89 182 ALA A N 1
ATOM 1227 C CA . ALA A 1 182 ? 57.085 67.550 33.502 1.00 12.77 182 ALA A CA 1
ATOM 1228 C C . ALA A 1 182 ? 56.404 68.885 33.199 1.00 12.80 182 ALA A C 1
ATOM 1229 O O . ALA A 1 182 ? 56.986 69.743 32.536 1.00 12.48 182 ALA A O 1
ATOM 1231 N N . ALA A 1 183 ? 55.181 69.055 33.708 1.00 12.82 183 ALA A N 1
ATOM 1232 C CA . ALA A 1 183 ? 54.374 70.263 33.477 1.00 12.46 183 ALA A CA 1
ATOM 1233 C C . ALA A 1 183 ? 55.018 71.522 34.042 1.00 12.51 183 ALA A C 1
ATOM 1234 O O . ALA A 1 183 ? 54.596 72.643 33.718 1.00 12.23 183 ALA A O 1
ATOM 1236 N N . LEU A 1 184 ? 56.041 71.349 34.881 1.00 11.66 184 LEU A N 1
ATOM 1237 C CA . LEU A 1 184 ? 56.792 72.502 35.389 1.00 12.17 184 LEU A CA 1
ATOM 1238 C C . LEU A 1 184 ? 57.792 73.082 34.384 1.00 11.71 184 LEU A C 1
ATOM 1239 O O . LEU A 1 184 ? 58.413 74.118 34.637 1.00 11.86 184 LEU A O 1
ATOM 1244 N N . ASP A 1 185 ? 57.991 72.393 33.266 1.00 11.94 185 ASP A N 1
ATOM 1245 C CA . ASP A 1 185 ? 58.857 72.927 32.207 1.00 11.45 185 ASP A CA 1
ATOM 1246 C C . ASP A 1 185 ? 58.253 74.240 31.708 1.00 12.19 185 ASP A C 1
ATOM 1247 O O . ASP A 1 185 ? 57.032 74.316 31.500 1.00 11.64 185 ASP A O 1
ATOM 1252 N N . PRO A 1 186 ? 59.091 75.277 31.529 1.00 12.90 186 PRO A N 1
ATOM 1253 C CA . PRO A 1 186 ? 58.586 76.607 31.152 1.00 14.02 186 PRO A CA 1
ATOM 1254 C C . PRO A 1 186 ? 58.326 76.737 29.637 1.00 14.84 186 PRO A C 1
ATOM 1255 O O . PRO A 1 186 ? 58.851 77.653 28.985 1.00 14.67 186 PRO A O 1
ATOM 1259 N N . PHE A 1 187 ? 57.527 75.830 29.079 1.00 15.56 187 PHE A N 1
ATOM 1260 C CA . PHE A 1 187 ? 57.210 75.905 27.644 1.00 16.78 187 PHE A CA 1
ATOM 1261 C C . PHE A 1 187 ? 56.500 77.194 27.268 1.00 16.65 187 PHE A C 1
ATOM 1262 O O . PHE A 1 187 ? 56.843 77.857 26.281 1.00 16.90 187 PHE A O 1
ATOM 1270 N N . LEU A 1 188 ? 55.519 77.570 28.068 1.00 17.45 188 LEU A N 1
ATOM 1271 C CA . LEU A 1 188 ? 54.729 78.728 27.718 1.00 17.99 188 LEU A CA 1
ATOM 1272 C C . LEU A 1 188 ? 55.602 79.987 27.732 1.00 17.66 188 LEU A C 1
ATOM 1273 O O . LEU A 1 188 ? 55.576 80.768 26.772 1.00 17.40 188 LEU A O 1
ATOM 1278 N N . ALA A 1 189 ? 56.399 80.152 28.791 1.00 16.92 189 ALA A N 1
ATOM 1279 C CA . ALA A 1 189 ? 57.295 81.319 28.912 1.00 17.04 189 ALA A CA 1
ATOM 1280 C C . ALA A 1 189 ? 58.354 81.401 27.815 1.00 17.07 189 ALA A C 1
ATOM 1281 O O . ALA A 1 189 ? 58.636 82.488 27.309 1.00 17.25 189 ALA A O 1
ATOM 1283 N N . LEU A 1 190 ? 58.952 80.267 27.462 1.00 17.24 190 LEU A N 1
ATOM 1284 C CA . LEU A 1 190 ? 60.040 80.268 26.480 1.00 18.46 190 LEU A CA 1
ATOM 1285 C C . LEU A 1 190 ? 59.589 80.199 25.015 1.00 19.32 190 LEU A C 1
ATOM 1286 O O . LEU A 1 190 ? 60.305 80.678 24.114 1.00 19.81 190 LEU A O 1
ATOM 1291 N N . THR A 1 191 ? 58.416 79.615 24.767 1.00 20.12 191 THR A N 1
ATOM 1292 C CA . THR A 1 191 ? 57.973 79.337 23.378 1.00 21.29 191 THR A CA 1
ATOM 1293 C C . THR A 1 191 ? 56.638 79.968 22.964 1.00 22.01 191 THR A C 1
ATOM 1294 O O . THR A 1 191 ? 56.268 79.903 21.788 1.00 23.14 191 THR A O 1
ATOM 1298 N N . GLY A 1 192 ? 55.906 80.545 23.907 1.00 22.48 192 GLY A N 1
ATOM 1299 C CA . GLY A 1 192 ? 54.575 81.073 23.619 1.00 23.03 192 GLY A CA 1
ATOM 1300 C C . GLY A 1 192 ? 53.489 80.023 23.395 1.00 23.56 192 GLY A C 1
ATOM 1301 O O . GLY A 1 192 ? 52.337 80.379 23.134 1.00 23.62 192 GLY A O 1
ATOM 1302 N N . GLU A 1 193 ? 53.837 78.736 23.484 1.00 23.78 193 GLU A N 1
ATOM 1303 C CA . GLU A 1 193 ? 52.844 77.656 23.339 1.00 24.13 193 GLU A CA 1
ATOM 1304 C C . GLU A 1 193 ? 52.892 76.689 24.525 1.00 23.66 193 GLU A C 1
ATOM 1305 O O . GLU A 1 193 ? 53.916 76.574 25.191 1.00 23.23 193 GLU A O 1
ATOM 1311 N N . THR A 1 194 ? 51.790 75.991 24.786 1.00 22.93 194 THR A N 1
ATOM 1312 C CA . THR A 1 194 ? 51.807 74.983 25.843 1.00 23.06 194 THR A CA 1
ATOM 1313 C C . THR A 1 194 ? 52.599 73.756 25.388 1.00 22.62 194 THR A C 1
ATOM 1314 O O . THR A 1 194 ? 52.828 73.549 24.184 1.00 22.45 194 THR A O 1
ATOM 1318 N N . SER A 1 195 ? 53.028 72.962 26.361 1.00 21.84 195 SER A N 1
ATOM 1319 C CA . SER A 1 195 ? 53.674 71.682 26.124 1.00 21.48 195 SER A CA 1
ATOM 1320 C C . SER A 1 195 ? 52.803 70.803 25.228 1.00 20.99 195 SER A C 1
ATOM 1321 O O . SER A 1 195 ? 51.575 70.904 25.272 1.00 19.55 195 SER A O 1
ATOM 1324 N N . ASP A 1 196 ? 53.444 69.933 24.443 1.00 21.05 196 ASP A N 1
ATOM 1325 C CA . ASP A 1 196 ? 52.752 68.856 23.722 1.00 21.71 196 ASP A CA 1
ATOM 1326 C C . ASP A 1 196 ? 52.030 67.884 24.683 1.00 21.04 196 ASP A C 1
ATOM 1327 O O . ASP A 1 196 ? 51.111 67.158 24.276 1.00 19.92 196 ASP A O 1
ATOM 1332 N N . LEU A 1 197 ? 52.451 67.888 25.953 1.00 20.34 197 LEU A N 1
ATOM 1333 C CA . LEU A 1 197 ? 51.882 67.008 26.986 1.00 20.24 197 LEU A CA 1
ATOM 1334 C C . LEU A 1 197 ? 50.665 67.599 27.707 1.00 20.21 197 LEU A C 1
ATOM 1335 O O . LEU A 1 197 ? 50.100 66.959 28.612 1.00 19.51 197 LEU A O 1
ATOM 1340 N N . PHE A 1 198 ? 50.269 68.808 27.309 1.00 20.16 198 PHE A N 1
ATOM 1341 C CA . PHE A 1 198 ? 49.250 69.586 28.023 1.00 20.45 198 PHE A CA 1
ATOM 1342 C C . PHE A 1 198 ? 47.970 68.803 28.309 1.00 20.15 198 PHE A C 1
ATOM 1343 O O . PHE A 1 198 ? 47.554 68.699 29.468 1.00 19.20 198 PHE A O 1
ATOM 1351 N N . ASP A 1 199 ? 47.357 68.259 27.253 1.00 19.66 199 ASP A N 1
ATOM 1352 C CA A ASP A 1 199 ? 46.123 67.484 27.385 0.50 19.98 199 ASP A CA 1
ATOM 1353 C CA B ASP A 1 199 ? 46.120 67.485 27.387 0.50 20.01 199 ASP A CA 1
ATOM 1354 C C . ASP A 1 199 ? 46.284 66.332 28.377 1.00 19.92 199 ASP A C 1
ATOM 1355 O O . ASP A 1 199 ? 45.433 66.133 29.261 1.00 20.15 199 ASP A O 1
ATOM 1364 N N . GLU A 1 200 ? 47.378 65.583 28.233 1.00 19.96 200 GLU A N 1
ATOM 1365 C CA A GLU A 1 200 ? 47.673 64.463 29.127 0.50 19.70 200 GLU A CA 1
ATOM 1366 C CA B GLU A 1 200 ? 47.684 64.464 29.120 0.50 20.03 200 GLU A CA 1
ATOM 1367 C C . GLU A 1 200 ? 47.830 64.939 30.576 1.00 19.91 200 GLU A C 1
ATOM 1368 O O . GLU A 1 200 ? 47.337 64.286 31.521 1.00 19.56 200 GLU A O 1
ATOM 1379 N N . GLN A 1 201 ? 48.501 66.076 30.758 1.00 19.25 201 GLN A N 1
ATOM 1380 C CA . GLN A 1 201 ? 48.702 66.640 32.088 1.00 19.70 201 GLN A CA 1
ATOM 1381 C C . GLN A 1 201 ? 47.402 67.115 32.767 1.00 20.33 201 GLN A C 1
ATOM 1382 O O . GLN A 1 201 ? 47.231 66.927 33.986 1.00 20.34 201 GLN A O 1
ATOM 1388 N N . MET A 1 202 ? 46.494 67.704 31.994 1.00 21.00 202 MET A N 1
ATOM 1389 C CA . MET A 1 202 ? 45.173 68.071 32.525 1.00 22.24 202 MET A CA 1
ATOM 1390 C C . MET A 1 202 ? 44.390 66.837 32.969 1.00 22.02 202 MET A C 1
ATOM 1391 O O . MET A 1 202 ? 43.774 66.843 34.036 1.00 21.86 202 MET A O 1
ATOM 1396 N N . LYS A 1 203 ? 44.433 65.784 32.150 1.00 21.80 203 LYS A N 1
ATOM 1397 C CA . LYS A 1 203 ? 43.798 64.502 32.463 1.00 21.80 203 LYS A CA 1
ATOM 1398 C C . LYS A 1 203 ? 44.377 63.891 33.751 1.00 21.38 203 LYS A C 1
ATOM 1399 O O . LYS A 1 203 ? 43.625 63.430 34.623 1.00 21.16 203 LYS A O 1
ATOM 1405 N N . ALA A 1 204 ? 45.705 63.878 33.857 1.00 20.38 204 ALA A N 1
ATOM 1406 C CA . ALA A 1 204 ? 46.398 63.399 35.062 1.00 20.19 204 ALA A CA 1
ATOM 1407 C C . ALA A 1 204 ? 46.046 64.217 36.313 1.00 19.80 204 ALA A C 1
ATOM 1408 O O . ALA A 1 204 ? 45.844 63.651 37.392 1.00 19.49 204 ALA A O 1
ATOM 1410 N N . GLY A 1 205 ? 45.982 65.542 36.165 1.00 19.32 205 GLY A N 1
ATOM 1411 C CA . GLY A 1 205 ? 45.588 66.425 37.262 1.00 19.34 205 GLY A CA 1
ATOM 1412 C C . GLY A 1 205 ? 44.195 66.072 37.745 1.00 19.86 205 GLY A C 1
ATOM 1413 O O . GLY A 1 205 ? 43.951 65.952 38.950 1.00 19.49 205 GLY A O 1
ATOM 1414 N N . MET A 1 206 ? 43.279 65.888 36.800 1.00 19.22 206 MET A N 1
ATOM 1415 C CA . MET A 1 206 ? 41.901 65.568 37.157 1.00 19.87 206 MET A CA 1
ATOM 1416 C C . MET A 1 206 ? 41.821 64.219 37.860 1.00 19.75 206 MET A C 1
ATOM 1417 O O . MET A 1 206 ? 41.150 64.096 38.886 1.00 19.23 206 MET A O 1
ATOM 1422 N N . TRP A 1 207 ? 42.516 63.218 37.323 1.00 20.10 207 TRP A N 1
ATOM 1423 C CA . TRP A 1 207 ? 42.550 61.903 37.947 1.00 20.68 207 TRP A CA 1
ATOM 1424 C C . TRP A 1 207 ? 43.065 61.992 39.389 1.00 20.62 207 TRP A C 1
ATOM 1425 O O . TRP A 1 207 ? 42.439 61.446 40.312 1.00 20.26 207 TRP A O 1
ATOM 1436 N N . LEU A 1 208 ? 44.199 62.678 39.582 1.00 20.28 208 LEU A N 1
ATOM 1437 C CA . LEU A 1 208 ? 44.800 62.803 40.909 1.00 20.47 208 LEU A CA 1
ATOM 1438 C C . LEU A 1 208 ? 43.886 63.494 41.915 1.00 20.30 208 LEU A C 1
ATOM 1439 O O . LEU A 1 208 ? 43.781 63.054 43.058 1.00 20.49 208 LEU A O 1
ATOM 1444 N N . ARG A 1 209 ? 43.225 64.569 41.496 1.00 19.96 209 ARG A N 1
ATOM 1445 C CA . ARG A 1 209 ? 42.280 65.266 42.369 1.00 19.66 209 ARG A CA 1
ATOM 1446 C C . ARG A 1 209 ? 41.121 64.350 42.783 1.00 19.31 209 ARG A C 1
ATOM 1447 O O . ARG A 1 209 ? 40.795 64.249 43.974 1.00 17.79 209 ARG A O 1
ATOM 1455 N N . ASP A 1 210 ? 40.524 63.671 41.806 1.00 18.64 210 ASP A N 1
ATOM 1456 C CA . ASP A 1 210 ? 39.434 62.731 42.083 1.00 19.05 210 ASP A CA 1
ATOM 1457 C C . ASP A 1 210 ? 39.864 61.611 43.022 1.00 18.61 210 ASP A C 1
ATOM 1458 O O . ASP A 1 210 ? 39.134 61.253 43.956 1.00 17.83 210 ASP A O 1
ATOM 1463 N N . TYR A 1 211 ? 41.043 61.060 42.752 1.00 18.46 211 TYR A N 1
ATOM 1464 C CA . TYR A 1 211 ? 41.616 60.004 43.569 1.00 18.83 211 TYR A CA 1
ATOM 1465 C C . TYR A 1 211 ? 41.803 60.457 45.012 1.00 18.35 211 TYR A C 1
ATOM 1466 O O . TYR A 1 211 ? 41.357 59.774 45.943 1.00 17.66 211 TYR A O 1
ATOM 1475 N N . LEU A 1 212 ? 42.454 61.608 45.201 1.00 17.33 212 LEU A N 1
ATOM 1476 C CA . LEU A 1 212 ? 42.695 62.112 46.548 1.00 17.86 212 LEU A CA 1
ATOM 1477 C C . LEU A 1 212 ? 41.391 62.467 47.253 1.00 17.51 212 LEU A C 1
ATOM 1478 O O . LEU A 1 212 ? 41.253 62.211 48.447 1.00 17.37 212 LEU A O 1
ATOM 1483 N N . ARG A 1 213 ? 40.431 63.031 46.513 1.00 17.16 213 ARG A N 1
ATOM 1484 C CA . ARG A 1 213 ? 39.104 63.312 47.065 1.00 17.32 213 ARG A CA 1
ATOM 1485 C C . ARG A 1 213 ? 38.476 62.062 47.724 1.00 17.38 213 ARG A C 1
ATOM 1486 O O . ARG A 1 213 ? 37.926 62.142 48.839 1.00 16.85 213 ARG A O 1
ATOM 1494 N N . ALA A 1 214 ? 38.572 60.921 47.043 1.00 16.80 214 ALA A N 1
ATOM 1495 C CA . ALA A 1 214 ? 38.014 59.657 47.552 1.00 17.21 214 ALA A CA 1
ATOM 1496 C C . ALA A 1 214 ? 38.742 59.202 48.821 1.00 17.23 214 ALA A C 1
ATOM 1497 O O . ALA A 1 214 ? 38.106 58.712 49.751 1.00 16.75 214 ALA A O 1
ATOM 1499 N N . LEU A 1 215 ? 40.065 59.378 48.873 1.00 17.78 215 LEU A N 1
ATOM 1500 C CA . LEU A 1 215 ? 40.830 59.009 50.070 1.00 18.74 215 LEU A CA 1
ATOM 1501 C C . LEU A 1 215 ? 40.469 59.916 51.244 1.00 19.27 215 LEU A C 1
ATOM 1502 O O . LEU A 1 215 ? 40.334 59.458 52.388 1.00 18.49 215 LEU A O 1
ATOM 1507 N N . ILE A 1 216 ? 40.289 61.204 50.946 1.00 19.94 216 ILE A N 1
ATOM 1508 C CA . ILE A 1 216 ? 39.886 62.184 51.956 1.00 20.67 216 ILE A CA 1
ATOM 1509 C C . ILE A 1 216 ? 38.522 61.833 52.533 1.00 21.10 216 ILE A C 1
ATOM 1510 O O . ILE A 1 216 ? 38.332 61.876 53.757 1.00 21.08 216 ILE A O 1
ATOM 1515 N N . ASP A 1 217 ? 37.586 61.454 51.659 1.00 21.43 217 ASP A N 1
ATOM 1516 C CA . ASP A 1 217 ? 36.230 61.129 52.085 1.00 22.10 217 ASP A CA 1
ATOM 1517 C C . ASP A 1 217 ? 36.188 59.898 53.006 1.00 21.94 217 ASP A C 1
ATOM 1518 O O . ASP A 1 217 ? 35.392 59.860 53.947 1.00 22.23 217 ASP A O 1
ATOM 1523 N N . GLU A 1 218 ? 37.047 58.905 52.766 1.00 21.37 218 GLU A N 1
ATOM 1524 C CA . GLU A 1 218 ? 37.064 57.733 53.644 1.00 21.09 218 GLU A CA 1
ATOM 1525 C C . GLU A 1 218 ? 37.621 58.035 55.043 1.00 19.60 218 GLU A C 1
ATOM 1526 O O . GLU A 1 218 ? 37.273 57.375 56.006 1.00 18.71 218 GLU A O 1
ATOM 1532 N N . ARG A 1 219 ? 38.452 59.068 55.139 1.00 18.53 219 ARG A N 1
ATOM 1533 C CA . ARG A 1 219 ? 38.987 59.506 56.420 1.00 18.06 219 ARG A CA 1
ATOM 1534 C C . ARG A 1 219 ? 37.953 60.201 57.323 1.00 17.42 219 ARG A C 1
ATOM 1535 O O . ARG A 1 219 ? 38.192 60.388 58.512 1.00 16.93 219 ARG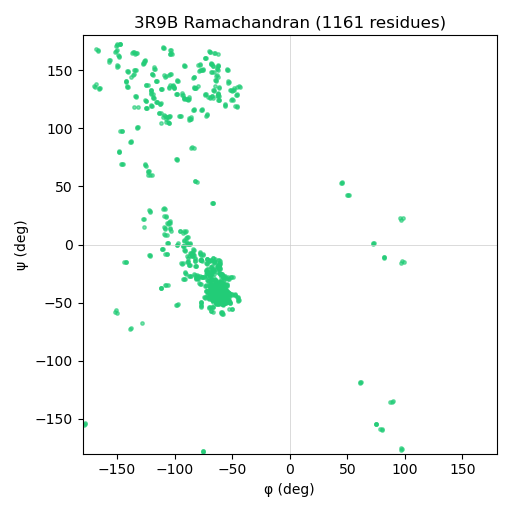 A O 1
ATOM 1543 N N . ARG A 1 220 ? 36.799 60.555 56.761 1.00 17.21 220 ARG A N 1
ATOM 1544 C CA . ARG A 1 220 ? 35.666 61.000 57.579 1.00 17.64 220 ARG A CA 1
ATOM 1545 C C . ARG A 1 220 ? 34.944 59.825 58.265 1.00 17.98 220 ARG A C 1
ATOM 1546 O O . ARG A 1 220 ? 34.144 60.044 59.177 1.00 17.68 220 ARG A O 1
ATOM 1554 N N . ARG A 1 221 ? 35.241 58.599 57.833 1.00 18.16 221 ARG A N 1
ATOM 1555 C CA . ARG A 1 221 ? 34.557 57.393 58.344 1.00 19.50 221 ARG A CA 1
ATOM 1556 C C . ARG A 1 221 ? 35.468 56.481 59.177 1.00 19.22 221 ARG A C 1
ATOM 1557 O O . ARG A 1 221 ? 35.020 55.872 60.167 1.00 18.45 221 ARG A O 1
ATOM 1565 N N . THR A 1 222 ? 36.732 56.373 58.762 1.00 18.43 222 THR A N 1
ATOM 1566 C CA . THR A 1 222 ? 37.719 55.499 59.415 1.00 18.99 222 THR A CA 1
ATOM 1567 C C . THR A 1 222 ? 38.915 56.352 59.792 1.00 18.54 222 THR A C 1
ATOM 1568 O O . THR A 1 222 ? 39.493 56.992 58.911 1.00 18.40 222 THR A O 1
ATOM 1572 N N . PRO A 1 223 ? 39.292 56.364 61.085 1.00 18.11 223 PRO A N 1
ATOM 1573 C CA . PRO A 1 223 ? 40.440 57.154 61.560 1.00 18.13 223 PRO A CA 1
ATOM 1574 C C . PRO A 1 223 ? 41.742 56.712 60.902 1.00 18.37 223 PRO A C 1
ATOM 1575 O O . PRO A 1 223 ? 42.052 55.514 60.902 1.00 18.54 223 PRO A O 1
ATOM 1579 N N . GLY A 1 224 ? 42.473 57.665 60.330 1.00 17.93 224 GLY A N 1
ATOM 1580 C CA . GLY A 1 224 ? 43.816 57.417 59.798 1.00 17.33 224 GLY A CA 1
ATOM 1581 C C . GLY A 1 224 ? 44.875 57.961 60.740 1.00 16.92 224 GLY A C 1
ATOM 1582 O O . GLY A 1 224 ? 44.564 58.699 61.673 1.00 17.86 224 GLY A O 1
ATOM 1583 N N . GLU A 1 225 ? 46.125 57.579 60.520 1.00 15.83 225 GLU A N 1
ATOM 1584 C CA . GLU A 1 225 ? 47.243 58.115 61.288 1.00 15.56 225 GLU A CA 1
ATOM 1585 C C . GLU A 1 225 ? 48.195 58.711 60.261 1.00 14.91 225 GLU A C 1
ATOM 1586 O O . GLU A 1 225 ? 49.320 58.259 60.103 1.00 16.43 225 GLU A O 1
ATOM 1592 N N . ASP A 1 226 ? 47.712 59.671 59.500 1.00 13.63 226 ASP A N 1
ATOM 1593 C CA . ASP A 1 226 ? 48.522 60.221 58.420 1.00 12.57 226 ASP A CA 1
ATOM 1594 C C . ASP A 1 226 ? 48.161 61.677 58.276 1.00 11.23 226 ASP A C 1
ATOM 1595 O O . ASP A 1 226 ? 47.222 62.155 58.923 1.00 10.76 226 ASP A O 1
ATOM 1600 N N . LEU A 1 227 ? 48.908 62.388 57.440 1.00 10.37 227 LEU A N 1
ATOM 1601 C CA . LEU A 1 227 ? 48.718 63.821 57.286 1.00 10.16 227 LEU A CA 1
ATOM 1602 C C . LEU A 1 227 ? 47.357 64.171 56.693 1.00 10.31 227 LEU A C 1
ATOM 1603 O O . LEU A 1 227 ? 46.764 65.204 57.032 1.00 9.87 227 LEU A O 1
ATOM 1608 N N . MET A 1 228 ? 46.857 63.320 55.808 1.00 10.83 228 MET A N 1
ATOM 1609 C CA . MET A 1 228 ? 45.568 63.578 55.178 1.00 12.21 228 MET A CA 1
ATOM 1610 C C . MET A 1 228 ? 44.482 63.609 56.261 1.00 11.24 228 MET A C 1
ATOM 1611 O O . MET A 1 228 ? 43.647 64.505 56.276 1.00 11.36 228 MET A O 1
ATOM 1616 N N . SER A 1 229 ? 44.512 62.632 57.167 1.00 11.29 229 SER A N 1
ATOM 1617 C CA . SER A 1 229 ? 43.578 62.603 58.289 1.00 11.29 229 SER A CA 1
ATOM 1618 C C . SER A 1 229 ? 43.696 63.835 59.173 1.00 10.53 229 SER A C 1
ATOM 1619 O O . SER A 1 229 ? 42.672 64.391 59.609 1.00 10.70 229 SER A O 1
ATOM 1622 N N . GLY A 1 230 ? 44.933 64.235 59.472 1.00 9.43 230 GLY A N 1
ATOM 1623 C CA . GLY A 1 230 ? 45.157 65.417 60.315 1.00 9.57 230 GLY A CA 1
ATOM 1624 C C . GLY A 1 230 ? 44.569 66.658 59.658 1.00 9.10 230 GLY A C 1
ATOM 1625 O O . GLY A 1 230 ? 43.963 67.502 60.342 1.00 9.43 230 GLY A O 1
ATOM 1626 N N . LEU A 1 231 ? 44.716 66.770 58.333 1.00 8.50 231 LEU A N 1
ATOM 1627 C CA . LEU A 1 231 ? 44.149 67.918 57.602 1.00 9.00 231 LEU A CA 1
ATOM 1628 C C . LEU A 1 231 ? 42.607 67.896 57.597 1.00 9.01 231 LEU A C 1
ATOM 1629 O O . LEU A 1 231 ? 41.976 68.929 57.760 1.00 8.91 231 LEU A O 1
ATOM 1634 N N . VAL A 1 232 ? 42.010 66.720 57.404 1.00 9.61 232 VAL A N 1
ATOM 1635 C CA . VAL A 1 232 ? 40.547 66.582 57.513 1.00 9.74 232 VAL A CA 1
ATOM 1636 C C . VAL A 1 232 ? 40.038 67.035 58.896 1.00 9.93 232 VAL A C 1
ATOM 1637 O O . VAL A 1 232 ? 39.028 67.744 58.971 1.00 10.80 232 VAL A O 1
ATOM 1641 N N . ALA A 1 233 ? 40.730 66.636 59.974 1.00 9.70 233 ALA A N 1
ATOM 1642 C CA . ALA A 1 233 ? 40.367 67.094 61.345 1.00 10.12 233 ALA A CA 1
ATOM 1643 C C . ALA A 1 233 ? 40.291 68.621 61.453 1.00 10.69 233 ALA A C 1
ATOM 1644 O O . ALA A 1 233 ? 39.354 69.172 62.062 1.00 10.62 233 ALA A O 1
ATOM 1646 N N . VAL A 1 234 ? 41.267 69.311 60.862 1.00 10.62 234 VAL A N 1
ATOM 1647 C CA . VAL A 1 234 ? 41.267 70.775 60.895 1.00 10.94 234 VAL A CA 1
ATOM 1648 C C . VAL A 1 234 ? 40.156 71.356 60.011 1.00 11.81 234 VAL A C 1
ATOM 1649 O O . VAL A 1 234 ? 39.409 72.246 60.436 1.00 11.62 234 VAL A O 1
ATOM 1653 N N . GLU A 1 235 ? 40.038 70.825 58.796 1.00 12.15 235 GLU A N 1
ATOM 1654 C CA . GLU A 1 235 ? 39.028 71.279 57.849 1.00 13.48 235 GLU A CA 1
ATOM 1655 C C . GLU A 1 235 ? 37.614 71.174 58.428 1.00 14.49 235 GLU A C 1
ATOM 1656 O O . GLU A 1 235 ? 36.780 72.069 58.202 1.00 13.66 235 GLU A O 1
ATOM 1662 N N . GLU A 1 236 ? 37.352 70.095 59.170 1.00 15.13 236 GLU A N 1
ATOM 1663 C CA . GLU A 1 236 ? 36.000 69.835 59.695 1.00 17.30 236 GLU A CA 1
ATOM 1664 C C . GLU A 1 236 ? 35.704 70.590 60.994 1.00 17.64 236 GLU A C 1
ATOM 1665 O O . GLU A 1 236 ? 34.560 70.618 61.450 1.00 17.65 236 GLU A O 1
ATOM 1671 N N . SER A 1 237 ? 36.728 71.210 61.576 1.00 18.05 237 SER A N 1
ATOM 1672 C CA . SER A 1 237 ? 36.587 71.909 62.841 1.00 19.12 237 SER A CA 1
ATOM 1673 C C . SER A 1 237 ? 36.296 73.404 62.690 1.00 20.06 237 SER A C 1
ATOM 1674 O O . SER A 1 237 ? 35.864 74.048 63.646 1.00 19.66 237 SER A O 1
ATOM 1677 N N . GLY A 1 238 ? 36.535 73.959 61.504 1.00 20.60 238 GLY A N 1
ATOM 1678 C CA . GLY A 1 238 ? 36.396 75.405 61.320 1.00 21.33 238 GLY A CA 1
ATOM 1679 C C . GLY A 1 238 ? 36.642 75.910 59.912 1.00 21.64 238 GLY A C 1
ATOM 1680 O O . GLY A 1 238 ? 36.470 75.182 58.929 1.00 21.89 238 GLY A O 1
ATOM 1681 N N . ASP A 1 239 ? 37.051 77.171 59.822 1.00 21.71 239 ASP A N 1
ATOM 1682 C CA . ASP A 1 239 ? 37.128 77.874 58.540 1.00 21.62 239 ASP A CA 1
ATOM 1683 C C . ASP A 1 239 ? 38.557 78.042 58.031 1.00 21.17 239 ASP A C 1
ATOM 1684 O O . ASP A 1 239 ? 38.812 78.867 57.149 1.00 21.27 239 ASP A O 1
ATOM 1689 N N . GLN A 1 240 ? 39.486 77.257 58.573 1.00 20.22 240 GLN A N 1
ATOM 1690 C CA . GLN A 1 240 ? 40.903 77.413 58.217 1.00 19.53 240 GLN A CA 1
ATOM 1691 C C . GLN A 1 240 ? 41.359 76.696 56.950 1.00 18.37 240 GLN A C 1
ATOM 1692 O O . GLN A 1 240 ? 42.494 76.919 56.487 1.00 18.01 240 GLN A O 1
ATOM 1698 N N . LEU A 1 241 ? 40.482 75.862 56.391 1.00 16.62 241 LEU A N 1
ATOM 1699 C CA . LEU A 1 241 ? 40.875 74.911 55.350 1.00 15.77 241 LEU A CA 1
ATOM 1700 C C . LEU A 1 241 ? 39.640 74.345 54.664 1.00 14.87 241 LEU A C 1
ATOM 1701 O O . LEU A 1 241 ? 38.673 73.988 55.338 1.00 14.16 241 LEU A O 1
ATOM 1706 N N . THR A 1 242 ? 39.651 74.273 53.334 1.00 13.64 242 THR A N 1
ATOM 1707 C CA . THR A 1 242 ? 38.547 73.623 52.612 1.00 12.87 242 THR A CA 1
ATOM 1708 C C . THR A 1 242 ? 38.979 72.250 52.120 1.00 12.75 242 THR A C 1
ATOM 1709 O O . THR A 1 242 ? 40.183 71.967 52.052 1.00 11.18 242 THR A O 1
ATOM 1713 N N . GLU A 1 243 ? 38.012 71.409 51.736 1.00 11.67 243 GLU A N 1
ATOM 1714 C CA . GLU A 1 243 ? 38.363 70.123 51.140 1.00 11.54 243 GLU A CA 1
ATOM 1715 C C . GLU A 1 243 ? 39.209 70.292 49.876 1.00 10.96 243 GLU A C 1
ATOM 1716 O O . GLU A 1 243 ? 40.203 69.580 49.696 1.00 10.39 243 GLU A O 1
ATOM 1722 N N . ASP A 1 244 ? 38.818 71.229 49.010 1.00 10.57 244 ASP A N 1
ATOM 1723 C CA . ASP A 1 244 ? 39.584 71.514 47.792 1.00 10.40 244 ASP A CA 1
ATOM 1724 C C . ASP A 1 244 ? 41.034 71.871 48.083 1.00 9.45 244 ASP A C 1
ATOM 1725 O O . ASP A 1 244 ? 41.956 71.476 47.346 1.00 9.32 244 ASP A O 1
ATOM 1730 N N . GLU A 1 245 ? 41.245 72.621 49.156 1.00 9.36 245 GLU A N 1
ATOM 1731 C CA . GLU A 1 245 ? 42.605 72.946 49.594 1.00 9.25 245 GLU A CA 1
ATOM 1732 C C . GLU A 1 245 ? 43.392 71.752 50.128 1.00 9.45 245 GLU A C 1
ATOM 1733 O O . GLU A 1 245 ? 44.607 71.684 49.947 1.00 9.60 245 GLU A O 1
ATOM 1739 N N . ILE A 1 246 ? 42.710 70.816 50.780 1.00 8.90 246 ILE A N 1
ATOM 1740 C CA . ILE A 1 246 ? 43.384 69.595 51.224 1.00 9.26 246 ILE A CA 1
ATOM 1741 C C . ILE A 1 246 ? 43.869 68.819 50.002 1.00 8.89 246 ILE A C 1
ATOM 1742 O O . ILE A 1 246 ? 45.000 68.321 49.981 1.00 8.89 246 ILE A O 1
ATOM 1747 N N . ILE A 1 247 ? 43.007 68.726 48.995 1.00 8.34 247 ILE A N 1
ATOM 1748 C CA . ILE A 1 247 ? 43.341 68.025 47.753 1.00 8.09 247 ILE A CA 1
ATOM 1749 C C . ILE A 1 247 ? 44.565 68.650 47.087 1.00 7.76 247 ILE A C 1
ATOM 1750 O O . ILE A 1 247 ? 45.530 67.943 46.747 1.00 7.96 247 ILE A O 1
ATOM 1755 N N . ALA A 1 248 ? 44.536 69.974 46.932 1.00 7.22 248 ALA A N 1
ATOM 1756 C CA . ALA A 1 248 ? 45.636 70.678 46.271 1.00 7.87 248 ALA A CA 1
ATOM 1757 C C . ALA A 1 248 ? 46.944 70.499 47.056 1.00 8.16 248 ALA A C 1
ATOM 1758 O O . ALA A 1 248 ? 48.009 70.231 46.476 1.00 7.89 248 ALA A O 1
ATOM 1760 N N . THR A 1 249 ? 46.850 70.630 48.380 1.00 8.21 249 THR A N 1
ATOM 1761 C CA . THR A 1 249 ? 48.024 70.480 49.255 1.00 8.94 249 THR A CA 1
ATOM 1762 C C . THR A 1 249 ? 48.629 69.066 49.164 1.00 9.25 249 THR A C 1
ATOM 1763 O O . THR A 1 249 ? 49.858 68.913 49.024 1.00 8.61 249 THR A O 1
ATOM 1767 N N . CYS A 1 250 ? 47.776 68.051 49.280 1.00 9.26 250 CYS A N 1
ATOM 1768 C CA . CYS A 1 250 ? 48.242 66.662 49.243 1.00 10.14 250 CYS A CA 1
ATOM 1769 C C . CYS A 1 250 ? 48.801 66.281 47.873 1.00 9.77 250 CYS A C 1
ATOM 1770 O O . CYS A 1 250 ? 49.774 65.529 47.786 1.00 10.21 250 CYS A O 1
ATOM 1773 N N . ASN A 1 251 ? 48.189 66.809 46.813 1.00 9.72 251 ASN A N 1
ATOM 1774 C CA . ASN A 1 251 ? 48.685 66.624 45.456 1.00 10.33 251 ASN A CA 1
ATOM 1775 C C . ASN A 1 251 ? 50.119 67.160 45.365 1.00 9.78 251 ASN A C 1
ATOM 1776 O O . ASN A 1 251 ? 51.016 66.481 44.863 1.00 9.94 251 ASN A O 1
ATOM 1781 N N . LEU A 1 252 ? 50.314 68.374 45.862 1.00 9.07 252 LEU A N 1
ATOM 1782 C CA . LEU A 1 252 ? 51.627 69.017 45.830 1.00 8.52 252 LEU A CA 1
ATOM 1783 C C . LEU A 1 252 ? 52.640 68.132 46.564 1.00 8.57 252 LEU A C 1
ATOM 1784 O O . LEU A 1 252 ? 53.733 67.836 46.044 1.00 9.01 252 LEU A O 1
ATOM 1789 N N . LEU A 1 253 ? 52.271 67.707 47.770 1.00 8.28 253 LEU A N 1
ATOM 1790 C CA . LEU A 1 253 ? 53.193 66.942 48.616 1.00 8.76 253 LEU A CA 1
ATOM 1791 C C . LEU A 1 253 ? 53.541 65.588 48.000 1.00 8.89 253 LEU A C 1
ATOM 1792 O O . LEU A 1 253 ? 54.692 65.180 48.012 1.00 8.86 253 LEU A O 1
ATOM 1797 N N . LEU A 1 254 ? 52.533 64.903 47.471 1.00 9.69 254 LEU A N 1
ATOM 1798 C CA . LEU A 1 254 ? 52.721 63.599 46.814 1.00 10.31 254 LEU A CA 1
ATOM 1799 C C . LEU A 1 254 ? 53.692 63.705 45.645 1.00 10.62 254 LEU A C 1
ATOM 1800 O O . LEU A 1 254 ? 54.653 62.906 45.524 1.00 10.86 254 LEU A O 1
ATOM 1805 N N . ILE A 1 255 ? 53.455 64.689 44.785 1.00 10.40 255 ILE A N 1
ATOM 1806 C CA . ILE A 1 255 ? 54.294 64.883 43.601 1.00 9.87 255 ILE A CA 1
ATOM 1807 C C . ILE A 1 255 ? 55.724 65.259 43.991 1.00 9.89 255 ILE A C 1
ATOM 1808 O O . ILE A 1 255 ? 56.675 64.686 43.467 1.00 9.18 255 ILE A O 1
ATOM 1813 N N . ALA A 1 256 ? 55.880 66.206 44.923 1.00 9.91 256 ALA A N 1
ATOM 1814 C CA . ALA A 1 256 ? 57.218 66.543 45.444 1.00 10.93 256 ALA A CA 1
ATOM 1815 C C . ALA A 1 256 ? 57.941 65.301 45.962 1.00 12.24 256 ALA A C 1
ATOM 1816 O O . ALA A 1 256 ? 59.136 65.101 45.694 1.00 11.53 256 ALA A O 1
ATOM 1818 N N . GLY A 1 257 ? 57.202 64.433 46.653 1.00 12.65 257 GLY A N 1
ATOM 1819 C CA . GLY A 1 257 ? 57.772 63.185 47.169 1.00 13.60 257 GLY A CA 1
ATOM 1820 C C . GLY A 1 257 ? 58.213 62.193 46.102 1.00 14.06 257 GLY A C 1
ATOM 1821 O O . GLY A 1 257 ? 59.079 61.348 46.355 1.00 14.61 257 GLY A O 1
ATOM 1822 N N . HIS A 1 258 ? 57.609 62.277 44.916 1.00 13.83 258 HIS A N 1
ATOM 1823 C CA . HIS A 1 258 ? 57.930 61.393 43.797 1.00 13.98 258 HIS A CA 1
ATOM 1824 C C . HIS A 1 258 ? 59.020 61.874 42.861 1.00 13.66 258 HIS A C 1
ATOM 1825 O O . HIS A 1 258 ? 59.648 61.053 42.184 1.00 13.82 258 HIS A O 1
ATOM 1832 N N . GLU A 1 259 ? 59.231 63.190 42.793 1.00 11.80 259 GLU A N 1
ATOM 1833 C CA . GLU A 1 259 ? 59.910 63.786 41.628 1.00 11.92 259 GLU A CA 1
ATOM 1834 C C . GLU A 1 259 ? 61.125 64.677 41.919 1.00 10.68 259 GLU A C 1
ATOM 1835 O O . GLU A 1 259 ? 61.573 65.473 41.062 1.00 10.51 259 GLU A O 1
ATOM 1841 N N . THR A 1 260 ? 61.638 64.582 43.136 1.00 9.60 260 THR A N 1
ATOM 1842 C CA . THR A 1 260 ? 62.703 65.479 43.572 1.00 8.32 260 THR A CA 1
ATOM 1843 C C . THR A 1 260 ? 63.895 64.741 44.154 1.00 7.98 260 THR A C 1
ATOM 1844 O O . THR A 1 260 ? 64.984 64.780 43.570 1.00 7.28 260 THR A O 1
ATOM 1848 N N . THR A 1 261 ? 63.700 64.110 45.317 1.00 6.26 261 THR A N 1
ATOM 1849 C CA . THR A 1 261 ? 64.789 63.478 46.065 1.00 6.41 261 THR A CA 1
ATOM 1850 C C . THR A 1 261 ? 65.460 62.397 45.209 1.00 6.30 261 THR A C 1
ATOM 1851 O O . THR A 1 261 ? 66.668 62.188 45.308 1.00 6.33 261 THR A O 1
ATOM 1855 N N . VAL A 1 262 ? 64.665 61.732 44.369 1.00 5.95 262 VAL A N 1
ATOM 1856 C CA . VAL A 1 262 ? 65.218 60.748 43.425 1.00 5.94 262 VAL A CA 1
ATOM 1857 C C . VAL A 1 262 ? 66.430 61.347 42.701 1.00 6.77 262 VAL A C 1
ATOM 1858 O O . VAL A 1 262 ? 67.465 60.698 42.557 1.00 6.86 262 VAL A O 1
ATOM 1862 N N . ASN A 1 263 ? 66.303 62.602 42.272 1.00 6.63 263 ASN A N 1
ATOM 1863 C CA . ASN A 1 263 ? 67.358 63.256 41.502 1.00 6.98 263 ASN A CA 1
ATOM 1864 C C . ASN A 1 263 ? 68.508 63.791 42.343 1.00 6.77 263 ASN A C 1
ATOM 1865 O O . ASN A 1 263 ? 69.634 63.884 41.872 1.00 6.45 263 ASN A O 1
ATOM 1870 N N . LEU A 1 264 ? 68.227 64.117 43.600 1.00 6.76 264 LEU A N 1
ATOM 1871 C CA . LEU A 1 264 ? 69.312 64.452 44.520 1.00 6.40 264 LEU A CA 1
ATOM 1872 C C . LEU A 1 264 ? 70.200 63.216 44.714 1.00 6.48 264 LEU A C 1
ATOM 1873 O O . LEU A 1 264 ? 71.423 63.285 44.576 1.00 6.40 264 LEU A O 1
ATOM 1878 N N . ILE A 1 265 ? 69.575 62.074 44.976 1.00 6.35 265 ILE A N 1
ATOM 1879 C CA . ILE A 1 265 ? 70.334 60.832 45.156 1.00 7.09 265 ILE A CA 1
ATOM 1880 C C . ILE A 1 265 ? 71.094 60.461 43.875 1.00 7.31 265 ILE A C 1
ATOM 1881 O O . ILE A 1 265 ? 72.306 60.179 43.917 1.00 6.96 265 ILE A O 1
ATOM 1886 N N . ALA A 1 266 ? 70.389 60.431 42.743 1.00 7.22 266 ALA A N 1
ATOM 1887 C CA . ALA A 1 266 ? 71.026 59.979 41.497 1.00 7.53 266 ALA A CA 1
ATOM 1888 C C . ALA A 1 266 ? 72.086 60.947 40.995 1.00 6.83 266 ALA A C 1
ATOM 1889 O O . ALA A 1 266 ? 73.151 60.513 40.530 1.00 7.61 266 ALA A O 1
ATOM 1891 N N . ASN A 1 267 ? 71.819 62.248 41.086 1.00 6.52 267 ASN A N 1
ATOM 1892 C CA . ASN A 1 267 ? 72.819 63.243 40.656 1.00 7.02 267 ASN A CA 1
ATOM 1893 C C . ASN A 1 267 ? 74.071 63.198 41.522 1.00 6.71 267 ASN A C 1
ATOM 1894 O O . ASN A 1 267 ? 75.174 63.397 41.019 1.00 6.14 267 ASN A O 1
ATOM 1899 N N . ALA A 1 268 ? 73.889 62.940 42.822 1.00 6.63 268 ALA A N 1
ATOM 1900 C CA . ALA A 1 268 ? 75.011 62.810 43.754 1.00 6.84 268 ALA A CA 1
ATOM 1901 C C . ALA A 1 268 ? 75.828 61.577 43.390 1.00 7.70 268 ALA A C 1
ATOM 1902 O O . ALA A 1 268 ? 77.054 61.630 43.351 1.00 8.10 268 ALA A O 1
ATOM 1904 N N . ALA A 1 269 ? 75.142 60.455 43.151 1.00 7.90 269 ALA A N 1
ATOM 1905 C CA . ALA A 1 269 ? 75.833 59.217 42.734 1.00 8.05 269 ALA A CA 1
ATOM 1906 C C . ALA A 1 269 ? 76.650 59.428 41.465 1.00 8.57 269 ALA A C 1
ATOM 1907 O O . ALA A 1 269 ? 77.835 59.023 41.386 1.00 8.55 269 ALA A O 1
ATOM 1909 N N . LEU A 1 270 ? 76.024 60.050 40.471 1.00 8.46 270 LEU A N 1
ATOM 1910 C CA . LEU A 1 270 ? 76.691 60.336 39.199 1.00 8.88 270 LEU A CA 1
ATOM 1911 C C . LEU A 1 270 ? 77.924 61.231 39.392 1.00 8.70 270 LEU A C 1
ATOM 1912 O O . LEU A 1 270 ? 78.987 60.961 38.824 1.00 9.33 270 LEU A O 1
ATOM 1917 N N . ALA A 1 271 ? 77.788 62.293 40.185 1.00 8.31 271 ALA A N 1
ATOM 1918 C CA . ALA A 1 271 ? 78.914 63.223 40.396 1.00 8.57 271 ALA A CA 1
ATOM 1919 C C . ALA A 1 271 ? 80.075 62.522 41.107 1.00 8.93 271 ALA A C 1
ATOM 1920 O O . ALA A 1 271 ? 81.250 62.710 40.752 1.00 8.66 271 ALA A O 1
ATOM 1922 N N . MET A 1 272 ? 79.748 61.654 42.058 1.00 9.06 272 MET A N 1
ATOM 1923 C CA . MET A 1 272 ? 80.789 60.902 42.762 1.00 10.04 272 MET A CA 1
ATOM 1924 C C . MET A 1 272 ? 81.488 59.929 41.801 1.00 10.93 272 MET A C 1
ATOM 1925 O O . MET A 1 272 ? 82.721 59.855 41.783 1.00 11.24 272 MET A O 1
ATOM 1930 N N . LEU A 1 273 ? 80.709 59.210 40.988 1.00 11.65 273 LEU A N 1
ATOM 1931 C CA . LEU A 1 273 ? 81.298 58.291 39.989 1.00 12.45 273 LEU A CA 1
ATOM 1932 C C . LEU A 1 273 ? 82.201 59.004 38.977 1.00 13.20 273 LEU A C 1
ATOM 1933 O O . LEU A 1 273 ? 83.208 58.445 38.514 1.00 13.17 273 LEU A O 1
ATOM 1938 N N . ARG A 1 274 ? 81.859 60.240 38.644 1.00 12.85 274 ARG A N 1
ATOM 1939 C CA . ARG A 1 274 ? 82.638 60.978 37.667 1.00 13.97 274 ARG A CA 1
ATOM 1940 C C . ARG A 1 274 ? 83.821 61.763 38.236 1.00 14.00 274 ARG A C 1
ATOM 1941 O O . ARG A 1 274 ? 84.645 62.258 37.475 1.00 14.17 274 ARG A O 1
ATOM 1949 N N . THR A 1 275 ? 83.910 61.874 39.559 1.00 13.70 275 THR A N 1
ATOM 1950 C CA . THR A 1 275 ? 84.889 62.764 40.196 1.00 13.54 275 THR A CA 1
ATOM 1951 C C . THR A 1 275 ? 85.930 61.942 40.941 1.00 14.37 275 THR A C 1
ATOM 1952 O O . THR A 1 275 ? 85.582 61.162 41.836 1.00 13.15 275 THR A O 1
ATOM 1956 N N . PRO A 1 276 ? 87.219 62.110 40.564 1.00 15.63 276 PRO A N 1
ATOM 1957 C CA . PRO A 1 276 ? 88.301 61.272 41.105 1.00 15.73 276 PRO A CA 1
ATOM 1958 C C . PRO A 1 276 ? 88.300 61.179 42.630 1.00 15.17 276 PRO A C 1
ATOM 1959 O O . PRO A 1 276 ? 88.301 62.218 43.344 1.00 15.22 276 PRO A O 1
ATOM 1963 N N . GLY A 1 277 ? 88.269 59.937 43.106 1.00 14.37 277 GLY A N 1
ATOM 1964 C CA . GLY A 1 277 ? 88.347 59.609 44.528 1.00 14.22 277 GLY A CA 1
ATOM 1965 C C . GLY A 1 277 ? 87.055 59.707 45.333 1.00 14.20 277 GLY A C 1
ATOM 1966 O O . GLY A 1 277 ? 87.001 59.238 46.462 1.00 14.53 277 GLY A O 1
ATOM 1967 N N . GLN A 1 278 ? 86.012 60.291 44.758 1.00 13.79 278 GLN A N 1
ATOM 1968 C CA . GLN A 1 278 ? 84.830 60.649 45.570 1.00 13.30 278 GLN A CA 1
ATOM 1969 C C . GLN A 1 278 ? 83.965 59.483 46.026 1.00 13.12 278 GLN A C 1
ATOM 1970 O O . GLN A 1 278 ? 83.471 59.487 47.159 1.00 12.89 278 GLN A O 1
ATOM 1976 N N . TRP A 1 279 ? 83.770 58.498 45.148 1.00 13.21 279 TRP A N 1
ATOM 1977 C CA . TRP A 1 279 ? 82.982 57.324 45.502 1.00 13.29 279 TRP A CA 1
ATOM 1978 C C . TRP A 1 279 ? 83.709 56.537 46.579 1.00 13.59 279 TRP A C 1
ATOM 1979 O O . TRP A 1 279 ? 83.108 56.150 47.588 1.00 13.53 279 TRP A O 1
ATOM 1990 N N . ALA A 1 280 ? 85.014 56.330 46.374 1.00 13.80 280 ALA A N 1
ATOM 1991 C CA . ALA A 1 280 ? 85.848 55.642 47.381 1.00 13.77 280 ALA A CA 1
ATOM 1992 C C . ALA A 1 280 ? 85.853 56.383 48.726 1.00 13.47 280 ALA A C 1
ATOM 1993 O O . ALA A 1 280 ? 85.758 55.756 49.765 1.00 14.06 280 ALA A O 1
ATOM 1995 N N . ALA A 1 281 ? 85.955 57.711 48.691 1.00 13.15 281 ALA A N 1
ATOM 1996 C CA . ALA A 1 281 ? 85.971 58.520 49.916 1.00 12.70 281 ALA A CA 1
ATOM 1997 C C . ALA A 1 281 ? 84.687 58.381 50.740 1.00 12.08 281 ALA A C 1
ATOM 1998 O O . ALA A 1 281 ? 84.745 58.243 51.971 1.00 11.54 281 ALA A O 1
ATOM 2000 N N . LEU A 1 282 ? 83.533 58.395 50.071 1.00 12.12 282 LEU A N 1
ATOM 2001 C CA . LEU A 1 282 ? 82.250 58.193 50.782 1.00 12.27 282 LEU A CA 1
ATOM 2002 C C . LEU A 1 282 ? 82.099 56.741 51.278 1.00 13.28 282 LEU A C 1
ATOM 2003 O O . LEU A 1 282 ? 81.612 56.504 52.387 1.00 13.07 282 LEU A O 1
ATOM 2008 N N . ALA A 1 283 ? 82.520 55.782 50.457 1.00 14.23 283 ALA A N 1
ATOM 2009 C CA . ALA A 1 283 ? 82.483 54.362 50.855 1.00 15.82 283 ALA A CA 1
ATOM 2010 C C . ALA A 1 283 ? 83.264 54.135 52.143 1.00 16.06 283 ALA A C 1
ATOM 2011 O O . ALA A 1 283 ? 82.831 53.375 53.004 1.00 16.82 283 ALA A O 1
ATOM 2013 N N . ALA A 1 284 ? 84.380 54.850 52.269 1.00 17.14 284 ALA A N 1
ATOM 2014 C CA . ALA A 1 284 ? 85.296 54.733 53.401 1.00 17.53 284 ALA A CA 1
ATOM 2015 C C . ALA A 1 284 ? 84.816 55.509 54.616 1.00 17.67 284 ALA A C 1
ATOM 2016 O O . ALA A 1 284 ? 85.099 55.121 55.753 1.00 17.93 284 ALA A O 1
ATOM 2018 N N . ASP A 1 285 ? 84.063 56.589 54.385 1.00 16.94 285 ASP A N 1
ATOM 2019 C CA . ASP A 1 285 ? 83.643 57.470 55.465 1.00 16.06 285 ASP A CA 1
ATOM 2020 C C . ASP A 1 285 ? 82.266 58.064 55.179 1.00 15.58 285 ASP A C 1
ATOM 2021 O O . ASP A 1 285 ? 82.135 59.060 54.448 1.00 14.73 285 ASP A O 1
ATOM 2026 N N . GLY A 1 286 ? 81.243 57.444 55.756 1.00 14.88 286 GLY A N 1
ATOM 2027 C CA . GLY A 1 286 ? 79.871 57.909 55.571 1.00 14.00 286 GLY A CA 1
ATOM 2028 C C . GLY A 1 286 ? 79.585 59.312 56.075 1.00 13.59 286 GLY A C 1
ATOM 2029 O O . GLY A 1 286 ? 78.567 59.908 55.694 1.00 13.12 286 GLY A O 1
ATOM 2030 N N . SER A 1 287 ? 80.456 59.850 56.933 1.00 13.03 287 SER A N 1
ATOM 2031 C CA . SER A 1 287 ? 80.246 61.215 57.459 1.00 13.24 287 SER A CA 1
ATOM 2032 C C . SER A 1 287 ? 80.381 62.290 56.360 1.00 12.40 287 SER A C 1
ATOM 2033 O O . SER A 1 287 ? 80.012 63.451 56.570 1.00 12.81 287 SER A O 1
ATOM 2036 N N . ARG A 1 288 ? 80.880 61.895 55.192 1.00 11.33 288 ARG A N 1
ATOM 2037 C CA . ARG A 1 288 ? 80.969 62.817 54.030 1.00 10.44 288 ARG A CA 1
ATOM 2038 C C . ARG A 1 288 ? 79.611 63.067 53.363 1.00 9.90 288 ARG A C 1
ATOM 2039 O O . ARG A 1 288 ? 79.493 63.951 52.492 1.00 9.14 288 ARG A O 1
ATOM 2047 N N . ALA A 1 289 ? 78.594 62.302 53.776 1.00 9.06 289 ALA A N 1
ATOM 2048 C CA . ALA A 1 289 ? 77.277 62.361 53.130 1.00 8.74 289 ALA A CA 1
ATOM 2049 C C . ALA A 1 289 ? 76.722 63.774 53.067 1.00 8.76 289 ALA A C 1
ATOM 2050 O O . ALA A 1 289 ? 76.266 64.215 52.005 1.00 8.75 289 ALA A O 1
ATOM 2052 N N . SER A 1 290 ? 76.743 64.496 54.187 1.00 9.07 290 SER A N 1
ATOM 2053 C CA . SER A 1 290 ? 76.131 65.833 54.204 1.00 9.52 290 SER A CA 1
ATOM 2054 C C . SER A 1 290 ? 76.793 66.787 53.186 1.00 9.38 290 SER A C 1
ATOM 2055 O O . SER A 1 290 ? 76.106 67.494 52.438 1.00 8.40 290 SER A O 1
ATOM 2058 N N . ALA A 1 291 ? 78.125 66.800 53.168 1.00 9.21 291 ALA A N 1
ATOM 2059 C CA . ALA A 1 291 ? 78.870 67.633 52.209 1.00 9.32 291 ALA A CA 1
ATOM 2060 C C . ALA A 1 291 ? 78.609 67.202 50.765 1.00 8.83 291 ALA A C 1
ATOM 2061 O O . ALA A 1 291 ? 78.467 68.044 49.887 1.00 8.57 291 ALA A O 1
ATOM 2063 N N . VAL A 1 292 ? 78.555 65.892 50.518 1.00 8.95 292 VAL A N 1
ATOM 2064 C CA . VAL A 1 292 ? 78.244 65.385 49.168 1.00 8.37 292 VAL A CA 1
ATOM 2065 C C . VAL A 1 292 ? 76.871 65.896 48.726 1.00 8.25 292 VAL A C 1
ATOM 2066 O O . VAL A 1 292 ? 76.685 66.330 47.585 1.00 8.38 292 VAL A O 1
ATOM 2070 N N . ILE A 1 293 ? 75.910 65.845 49.639 1.00 7.47 293 ILE A N 1
ATOM 2071 C CA . ILE A 1 293 ? 74.534 66.249 49.317 1.00 7.24 293 ILE A CA 1
ATOM 2072 C C . ILE A 1 293 ? 74.448 67.751 49.022 1.00 6.70 293 ILE A C 1
ATOM 2073 O O . ILE A 1 293 ? 73.848 68.151 48.027 1.00 6.80 293 ILE A O 1
ATOM 2078 N N . GLU A 1 294 ? 75.044 68.589 49.867 1.00 6.48 294 GLU A N 1
ATOM 2079 C CA . GLU A 1 294 ? 74.941 70.035 49.626 1.00 6.65 294 GLU A CA 1
ATOM 2080 C C . GLU A 1 294 ? 75.725 70.421 48.388 1.00 6.51 294 GLU A C 1
ATOM 2081 O O . GLU A 1 294 ? 75.312 71.304 47.647 1.00 5.49 294 GLU A O 1
ATOM 2087 N N . GLU A 1 295 ? 76.871 69.774 48.166 1.00 6.59 295 GLU A N 1
ATOM 2088 C CA . GLU A 1 295 ? 77.623 70.098 46.949 1.00 6.16 295 GLU A CA 1
ATOM 2089 C C . GLU A 1 295 ? 76.876 69.638 45.684 1.00 6.32 295 GLU A C 1
ATOM 2090 O O . GLU A 1 295 ? 76.971 70.290 44.640 1.00 6.12 295 GLU A O 1
ATOM 2096 N N . THR A 1 296 ? 76.101 68.551 45.790 1.00 6.04 296 THR A N 1
ATOM 2097 C CA . THR A 1 296 ? 75.217 68.129 44.675 1.00 5.78 296 THR A CA 1
ATOM 2098 C C . THR A 1 296 ? 74.088 69.127 44.436 1.00 6.11 296 THR A C 1
ATOM 2099 O O . THR A 1 296 ? 73.813 69.492 43.292 1.00 6.64 296 THR A O 1
ATOM 2103 N N . MET A 1 297 ? 73.458 69.608 45.508 1.00 5.51 297 MET A N 1
ATOM 2104 C CA . MET A 1 297 ? 72.453 70.680 45.367 1.00 6.35 297 MET A CA 1
ATOM 2105 C C . MET A 1 297 ? 73.005 71.882 44.600 1.00 6.74 297 MET A C 1
ATOM 2106 O O . MET A 1 297 ? 72.316 72.457 43.747 1.00 6.72 297 MET A O 1
ATOM 2111 N N . ARG A 1 298 ? 74.245 72.262 44.899 1.00 6.43 298 ARG A N 1
ATOM 2112 C CA . ARG A 1 298 ? 74.899 73.360 44.182 1.00 6.54 298 ARG A CA 1
ATOM 2113 C C . ARG A 1 298 ? 75.247 72.974 42.740 1.00 7.27 298 ARG A C 1
ATOM 2114 O O . ARG A 1 298 ? 74.852 73.656 41.782 1.00 7.02 298 ARG A O 1
ATOM 2122 N N . TYR A 1 299 ? 75.966 71.867 42.590 1.00 7.11 299 TYR A N 1
ATOM 2123 C CA . TYR A 1 299 ? 76.599 71.515 41.307 1.00 8.06 299 TYR A CA 1
ATOM 2124 C C . TYR A 1 299 ? 75.636 70.935 40.270 1.00 7.57 299 TYR A C 1
ATOM 2125 O O . TYR A 1 299 ? 75.797 71.171 39.072 1.00 7.48 299 TYR A O 1
ATOM 2134 N N . ASP A 1 300 ? 74.638 70.177 40.722 1.00 7.56 300 ASP A N 1
ATOM 2135 C CA . ASP A 1 300 ? 73.743 69.500 39.776 1.00 7.51 300 ASP A CA 1
ATOM 2136 C C . ASP A 1 300 ? 72.342 69.467 40.365 1.00 6.75 300 ASP A C 1
ATOM 2137 O O . ASP A 1 300 ? 71.856 68.409 40.751 1.00 8.06 300 ASP A O 1
ATOM 2142 N N . PRO A 1 301 ? 71.702 70.642 40.460 1.00 6.90 301 PRO A N 1
ATOM 2143 C CA . PRO A 1 301 ? 70.468 70.784 41.237 1.00 6.70 301 PRO A CA 1
ATOM 2144 C C . PRO A 1 301 ? 69.302 69.986 40.648 1.00 7.48 301 PRO A C 1
ATOM 2145 O O . PRO A 1 301 ? 69.061 70.033 39.431 1.00 7.89 301 PRO A O 1
ATOM 2149 N N . PRO A 1 302 ? 68.591 69.229 41.501 1.00 7.56 302 PRO A N 1
ATOM 2150 C CA . PRO A 1 302 ? 67.365 68.564 41.071 1.00 7.68 302 PRO A CA 1
ATOM 2151 C C . PRO A 1 302 ? 66.332 69.546 40.501 1.00 7.82 302 PRO A C 1
ATOM 2152 O O . PRO A 1 302 ? 65.631 69.200 39.553 1.00 8.45 302 PRO A O 1
ATOM 2156 N N . VAL A 1 303 ? 66.195 70.732 41.104 1.00 7.27 303 VAL A N 1
ATOM 2157 C CA . VAL A 1 303 ? 65.305 71.761 40.565 1.00 7.06 303 VAL A CA 1
ATOM 2158 C C . VAL A 1 303 ? 66.169 72.833 39.907 1.00 7.20 303 VAL A C 1
ATOM 2159 O O . VAL A 1 303 ? 66.894 73.564 40.598 1.00 6.29 303 VAL A O 1
ATOM 2163 N N . GLN A 1 304 ? 66.097 72.903 38.575 1.00 6.77 304 GLN A N 1
ATOM 2164 C CA . GLN A 1 304 ? 67.049 73.700 37.791 1.00 7.53 304 GLN A CA 1
ATOM 2165 C C . GLN A 1 304 ? 66.701 75.189 37.753 1.00 7.51 304 GLN A C 1
ATOM 2166 O O . GLN A 1 304 ? 67.583 76.027 37.605 1.00 8.41 304 GLN A O 1
ATOM 2172 N N . LEU A 1 305 ? 65.409 75.503 37.852 1.00 7.32 305 LEU A N 1
ATOM 2173 C CA . LEU A 1 305 ? 64.922 76.867 37.710 1.00 7.55 305 LEU A CA 1
ATOM 2174 C C . LEU A 1 305 ? 63.582 77.019 38.429 1.00 7.19 305 LEU A C 1
ATOM 2175 O O . LEU A 1 305 ? 62.909 76.019 38.692 1.00 6.45 305 LEU A O 1
ATOM 2180 N N . VAL A 1 306 ? 63.217 78.254 38.774 1.00 7.46 306 VAL A N 1
ATOM 2181 C CA . VAL A 1 306 ? 61.868 78.549 39.305 1.00 8.40 306 VAL A CA 1
ATOM 2182 C C . VAL A 1 306 ? 61.347 79.809 38.630 1.00 9.23 306 VAL A C 1
ATOM 2183 O O . VAL A 1 306 ? 62.128 80.525 38.017 1.00 9.48 306 VAL A O 1
ATOM 2187 N N . SER A 1 307 ? 60.037 80.077 38.743 1.00 10.21 307 SER A N 1
ATOM 2188 C CA . SER A 1 307 ? 59.408 81.255 38.111 1.00 10.61 307 SER A CA 1
ATOM 2189 C C . SER A 1 307 ? 58.811 82.150 39.162 1.00 8.73 307 SER A C 1
ATOM 2190 O O . SER A 1 307 ? 58.264 81.664 40.145 1.00 8.12 307 SER A O 1
ATOM 2193 N N . ARG A 1 308 ? 58.856 83.456 38.904 1.00 7.83 308 ARG A N 1
ATOM 2194 C CA . ARG A 1 308 ? 58.102 84.446 39.673 1.00 7.33 308 ARG A CA 1
ATOM 2195 C C . ARG A 1 308 ? 57.408 85.387 38.697 1.00 8.57 308 ARG A C 1
ATOM 2196 O O . ARG A 1 308 ? 57.758 85.417 37.502 1.00 9.12 308 ARG A O 1
ATOM 2204 N N . TYR A 1 309 ? 56.437 86.156 39.186 1.00 7.86 309 TYR A N 1
ATOM 2205 C CA . TYR A 1 309 ? 55.759 87.172 38.350 1.00 8.09 309 TYR A CA 1
ATOM 2206 C C . TYR A 1 309 ? 55.885 88.497 39.051 1.00 8.34 309 TYR A C 1
ATOM 2207 O O . TYR A 1 309 ? 55.738 88.553 40.270 1.00 8.89 309 TYR A O 1
ATOM 2216 N N . ALA A 1 310 ? 56.192 89.562 38.308 1.00 8.89 310 ALA A N 1
ATOM 2217 C CA . ALA A 1 310 ? 56.298 90.889 38.924 1.00 9.42 310 ALA A CA 1
ATOM 2218 C C . ALA A 1 310 ? 54.896 91.382 39.307 1.00 10.07 310 ALA A C 1
ATOM 2219 O O . ALA A 1 310 ? 54.057 91.609 38.436 1.00 10.11 310 ALA A O 1
ATOM 2221 N N . GLY A 1 311 ? 54.629 91.482 40.617 1.00 11.26 311 GLY A N 1
ATOM 2222 C CA . GLY A 1 311 ? 53.328 91.962 41.134 1.00 12.02 311 GLY A CA 1
ATOM 2223 C C . GLY A 1 311 ? 53.159 93.469 40.931 1.00 13.63 311 GLY A C 1
ATOM 2224 O O . GLY A 1 311 ? 52.031 93.978 40.917 1.00 13.70 311 GLY A O 1
ATOM 2225 N N . ASP A 1 312 ? 54.289 94.160 40.768 1.00 14.07 312 ASP A N 1
ATOM 2226 C CA . ASP A 1 312 ? 54.365 95.578 40.393 1.00 15.71 312 ASP A CA 1
ATOM 2227 C C . ASP A 1 312 ? 55.665 95.792 39.611 1.00 15.37 312 ASP A C 1
ATOM 2228 O O . ASP A 1 312 ? 56.522 94.910 39.596 1.00 14.49 312 ASP A O 1
ATOM 2233 N N . ASP A 1 313 ? 55.810 96.948 38.962 1.00 15.26 313 ASP A N 1
ATOM 2234 C CA . ASP A 1 313 ? 57.099 97.334 38.408 1.00 16.06 313 ASP A CA 1
ATOM 2235 C C . ASP A 1 313 ? 58.121 97.199 39.538 1.00 16.05 313 ASP A C 1
ATOM 2236 O O . ASP A 1 313 ? 57.883 97.647 40.661 1.00 15.64 313 ASP A O 1
ATOM 2241 N N . LEU A 1 314 ? 59.254 96.576 39.248 1.00 16.06 314 LEU A N 1
ATOM 2242 C CA . LEU A 1 314 ? 60.254 96.335 40.277 1.00 16.35 314 LEU A CA 1
ATOM 2243 C C . LEU A 1 314 ? 61.635 96.349 39.659 1.00 16.73 314 LEU A C 1
ATOM 2244 O O . LEU A 1 314 ? 61.774 96.242 38.432 1.00 17.39 314 LEU A O 1
ATOM 2249 N N . THR A 1 315 ? 62.651 96.499 40.506 1.00 16.15 315 THR A N 1
ATOM 2250 C CA . THR A 1 315 ? 64.024 96.595 40.048 1.00 16.55 315 THR A CA 1
ATOM 2251 C C . THR A 1 315 ? 64.865 95.478 40.657 1.00 16.18 315 THR A C 1
ATOM 2252 O O . THR A 1 315 ? 64.779 95.206 41.855 1.00 15.92 315 THR A O 1
ATOM 2256 N N . ILE A 1 316 ? 65.646 94.813 39.814 1.00 16.18 316 ILE A N 1
ATOM 2257 C CA . ILE A 1 316 ? 66.602 93.799 40.275 1.00 16.65 316 ILE A CA 1
ATOM 2258 C C . ILE A 1 316 ? 67.956 94.240 39.738 1.00 18.19 316 ILE A C 1
ATOM 2259 O O . ILE A 1 316 ? 68.143 94.330 38.519 1.00 17.58 316 ILE A O 1
ATOM 2264 N N . GLY A 1 317 ? 68.887 94.535 40.647 1.00 19.52 317 GLY A N 1
ATOM 2265 C CA . GLY A 1 317 ? 70.145 95.156 40.260 1.00 21.51 317 GLY A CA 1
ATOM 2266 C C . GLY A 1 317 ? 69.832 96.500 39.637 1.00 22.95 317 GLY A C 1
ATOM 2267 O O . GLY A 1 317 ? 69.239 97.364 40.290 1.00 23.31 317 GLY A O 1
ATOM 2268 N N . THR A 1 318 ? 70.197 96.664 38.369 1.00 23.97 318 THR A N 1
ATOM 2269 C CA . THR A 1 318 ? 69.897 97.900 37.651 1.00 25.56 318 THR A CA 1
ATOM 2270 C C . THR A 1 318 ? 68.759 97.725 36.639 1.00 25.76 318 THR A C 1
ATOM 2271 O O . THR A 1 318 ? 68.397 98.676 35.947 1.00 25.69 318 THR A O 1
ATOM 2275 N N . HIS A 1 319 ? 68.196 96.519 36.559 1.00 25.24 319 HIS A N 1
ATOM 2276 C CA . HIS A 1 319 ? 67.176 96.215 35.554 1.00 25.55 319 HIS A CA 1
ATOM 2277 C C . HIS A 1 319 ? 65.772 96.259 36.128 1.00 24.31 319 HIS A C 1
ATOM 2278 O O . HIS A 1 319 ? 65.506 95.702 37.192 1.00 24.21 319 HIS A O 1
ATOM 2285 N N . THR A 1 320 ? 64.869 96.903 35.401 1.00 22.60 320 THR A N 1
ATOM 2286 C CA . THR A 1 320 ? 63.477 96.976 35.816 1.00 21.38 320 THR A CA 1
ATOM 2287 C C . THR A 1 320 ? 62.651 95.907 35.106 1.00 19.57 320 THR A C 1
ATOM 2288 O O . THR A 1 320 ? 62.871 95.601 33.929 1.00 19.37 320 THR A O 1
ATOM 2292 N N . VAL A 1 321 ? 61.721 95.317 35.847 1.00 16.87 321 VAL A N 1
ATOM 2293 C CA . VAL A 1 321 ? 60.828 94.314 35.282 1.00 14.45 321 VAL A CA 1
ATOM 2294 C C . VAL A 1 321 ? 59.425 94.888 35.354 1.00 13.35 321 VAL A C 1
ATOM 2295 O O . VAL A 1 321 ? 58.963 95.261 36.441 1.00 12.71 321 VAL A O 1
ATOM 2299 N N . PRO A 1 322 ? 58.752 94.996 34.193 1.00 12.58 322 PRO A N 1
ATOM 2300 C CA . PRO A 1 322 ? 57.389 95.508 34.160 1.00 12.07 322 PRO A CA 1
ATOM 2301 C C . PRO A 1 322 ? 56.417 94.611 34.917 1.00 11.50 322 PRO A C 1
ATOM 2302 O O . PRO A 1 322 ? 56.546 93.382 34.879 1.00 10.94 322 PRO A O 1
ATOM 2306 N N . LYS A 1 323 ? 55.468 95.231 35.617 1.00 11.19 323 LYS A N 1
ATOM 2307 C CA . LYS A 1 323 ? 54.388 94.515 36.281 1.00 11.38 323 LYS A CA 1
ATOM 2308 C C . LYS A 1 323 ? 53.770 93.484 35.324 1.00 11.13 323 LYS A C 1
ATOM 2309 O O . LYS A 1 323 ? 53.424 93.825 34.197 1.00 10.84 323 LYS A O 1
ATOM 2315 N N . GLY A 1 324 ? 53.650 92.240 35.781 1.00 10.92 324 GLY A N 1
ATOM 2316 C CA . GLY A 1 324 ? 52.977 91.195 34.996 1.00 10.00 324 GLY A CA 1
ATOM 2317 C C . GLY A 1 324 ? 53.926 90.279 34.240 1.00 9.98 324 GLY A C 1
ATOM 2318 O O . GLY A 1 324 ? 53.520 89.198 33.787 1.00 9.80 324 GLY A O 1
ATOM 2319 N N . ASP A 1 325 ? 55.191 90.692 34.109 1.00 8.71 325 ASP A N 1
ATOM 2320 C CA . ASP A 1 325 ? 56.169 89.883 33.374 1.00 8.76 325 ASP A CA 1
ATOM 2321 C C . ASP A 1 325 ? 56.642 88.693 34.210 1.00 8.89 325 ASP A C 1
ATOM 2322 O O . ASP A 1 325 ? 56.663 88.761 35.444 1.00 9.13 325 ASP A O 1
ATOM 2327 N N . THR A 1 326 ? 56.993 87.608 33.523 1.00 8.55 326 THR A N 1
ATOM 2328 C CA . THR A 1 326 ? 57.567 86.409 34.161 1.00 8.37 326 THR A CA 1
ATOM 2329 C C . THR A 1 326 ? 59.052 86.601 34.374 1.00 8.67 326 THR A C 1
ATOM 2330 O O . THR A 1 326 ? 59.771 87.054 33.480 1.00 8.32 326 THR A O 1
ATOM 2334 N N . MET A 1 327 ? 59.510 86.236 35.561 1.00 8.25 327 MET A N 1
ATOM 2335 C CA . MET A 1 327 ? 60.927 86.241 35.863 1.00 8.84 327 MET A CA 1
ATOM 2336 C C . MET A 1 327 ? 61.327 84.791 36.056 1.00 8.98 327 MET A C 1
ATOM 2337 O O . MET A 1 327 ? 60.862 84.129 36.995 1.00 9.51 327 MET A O 1
ATOM 2342 N N . LEU A 1 328 ? 62.156 84.291 35.147 1.00 8.42 328 LEU A N 1
ATOM 2343 C CA . LEU A 1 328 ? 62.716 82.955 35.278 1.00 8.02 328 LEU A CA 1
ATOM 2344 C C . LEU A 1 328 ? 64.060 83.049 35.968 1.00 7.77 328 LEU A C 1
ATOM 2345 O O . LEU A 1 328 ? 64.924 83.826 35.538 1.00 7.61 328 LEU A O 1
ATOM 2350 N N . LEU A 1 329 ? 64.241 82.246 37.021 1.00 7.46 329 LEU A N 1
ATOM 2351 C CA . LEU A 1 329 ? 65.483 82.243 37.796 1.00 7.44 329 LEU A CA 1
ATOM 2352 C C . LEU A 1 329 ? 66.211 80.943 37.492 1.00 7.70 329 LEU A C 1
ATOM 2353 O O . LEU A 1 329 ? 65.742 79.864 37.889 1.00 8.00 329 LEU A O 1
ATOM 2358 N N . LEU A 1 330 ? 67.338 81.037 36.790 1.00 7.52 330 LEU A N 1
ATOM 2359 C CA . LEU A 1 330 ? 68.115 79.856 36.424 1.00 7.35 330 LEU A CA 1
ATOM 2360 C C . LEU A 1 330 ? 69.035 79.523 37.606 1.00 7.21 330 LEU A C 1
ATOM 2361 O O . LEU A 1 330 ? 70.180 79.939 37.660 1.00 6.91 330 LEU A O 1
ATOM 2366 N N . LEU A 1 331 ? 68.497 78.793 38.575 1.00 8.00 331 LEU A N 1
ATOM 2367 C CA . LEU A 1 331 ? 69.238 78.451 39.781 1.00 7.62 331 LEU A CA 1
ATOM 2368 C C . LEU A 1 331 ? 70.492 77.663 39.433 1.00 8.31 331 LEU A C 1
ATOM 2369 O O . LEU A 1 331 ? 71.531 77.846 40.058 1.00 8.01 331 LEU A O 1
ATOM 2374 N N . ALA A 1 332 ? 70.396 76.785 38.432 1.00 8.10 332 ALA A N 1
ATOM 2375 C CA . ALA A 1 332 ? 71.576 76.043 37.982 1.00 8.80 332 ALA A CA 1
ATOM 2376 C C . ALA A 1 332 ? 72.750 76.952 37.596 1.00 9.03 332 ALA A C 1
ATOM 2377 O O . ALA A 1 332 ? 73.904 76.649 37.922 1.00 9.59 332 ALA A O 1
ATOM 2379 N N . ALA A 1 333 ? 72.467 78.053 36.901 1.00 9.05 333 ALA A N 1
ATOM 2380 C CA . ALA A 1 333 ? 73.488 79.045 36.594 1.00 8.94 333 ALA A CA 1
ATOM 2381 C C . ALA A 1 333 ? 73.983 79.780 37.836 1.00 8.79 333 ALA A C 1
ATOM 2382 O O . ALA A 1 333 ? 75.191 80.023 37.974 1.00 9.66 333 ALA A O 1
ATOM 2384 N N . ALA A 1 334 ? 73.050 80.188 38.695 1.00 8.55 334 ALA A N 1
ATOM 2385 C CA . ALA A 1 334 ? 73.386 80.970 39.894 1.00 8.85 334 ALA A CA 1
ATOM 2386 C C . ALA A 1 334 ? 74.370 80.237 40.791 1.00 9.14 334 ALA A C 1
ATOM 2387 O O . ALA A 1 334 ? 75.285 80.858 41.368 1.00 9.08 334 ALA A O 1
ATOM 2389 N N . HIS A 1 335 ? 74.215 78.917 40.867 1.00 8.75 335 HIS A N 1
ATOM 2390 C CA . HIS A 1 335 ? 75.064 78.079 41.723 1.00 9.30 335 HIS A CA 1
ATOM 2391 C C . HIS A 1 335 ? 76.509 78.008 41.230 1.00 10.20 335 HIS A C 1
ATOM 2392 O O . HIS A 1 335 ? 77.415 77.628 41.989 1.00 10.05 335 HIS A O 1
ATOM 2399 N N . ARG A 1 336 ? 76.704 78.340 39.955 1.00 10.23 336 ARG A N 1
ATOM 2400 C CA . ARG A 1 336 ? 78.026 78.317 39.343 1.00 11.33 336 ARG A CA 1
ATOM 2401 C C . ARG A 1 336 ? 78.579 79.721 39.089 1.00 11.94 336 ARG A C 1
ATOM 2402 O O . ARG A 1 336 ? 79.454 79.926 38.242 1.00 12.02 336 ARG A O 1
ATOM 2410 N N . ASP A 1 337 ? 78.085 80.675 39.868 1.00 12.53 337 ASP A N 1
ATOM 2411 C CA . ASP A 1 337 ? 78.498 82.074 39.766 1.00 12.96 337 ASP A CA 1
ATOM 2412 C C . ASP A 1 337 ? 79.875 82.237 40.419 1.00 13.52 337 ASP A C 1
ATOM 2413 O O . ASP A 1 337 ? 80.001 82.045 41.631 1.00 12.99 337 ASP A O 1
ATOM 2418 N N . PRO A 1 338 ? 80.912 82.597 39.630 1.00 14.84 338 PRO A N 1
ATOM 2419 C CA . PRO A 1 338 ? 82.266 82.735 40.203 1.00 15.82 338 PRO A CA 1
ATOM 2420 C C . PRO A 1 338 ? 82.435 83.865 41.227 1.00 16.88 338 PRO A C 1
ATOM 2421 O O . PRO A 1 338 ? 83.442 83.894 41.940 1.00 16.80 338 PRO A O 1
ATOM 2425 N N . THR A 1 339 ? 81.484 84.791 41.301 1.00 17.54 339 THR A N 1
ATOM 2426 C CA . THR A 1 339 ? 81.565 85.852 42.306 1.00 18.64 339 THR A CA 1
ATOM 2427 C C . THR A 1 339 ? 81.166 85.353 43.699 1.00 18.52 339 THR A C 1
ATOM 2428 O O . THR A 1 339 ? 81.427 86.033 44.706 1.00 17.89 339 THR A O 1
ATOM 2432 N N . ILE A 1 340 ? 80.559 84.162 43.735 1.00 17.93 340 ILE A N 1
ATOM 2433 C CA . ILE A 1 340 ? 80.072 83.524 44.962 1.00 18.47 340 ILE A CA 1
ATOM 2434 C C . ILE A 1 340 ? 80.920 82.318 45.396 1.00 17.73 340 ILE A C 1
ATOM 2435 O O . ILE A 1 340 ? 81.086 82.075 46.587 1.00 17.10 340 ILE A O 1
ATOM 2440 N N . VAL A 1 341 ? 81.451 81.569 44.435 1.00 16.97 341 VAL A N 1
ATOM 2441 C CA . VAL A 1 341 ? 82.181 80.342 44.752 1.00 16.94 341 VAL A CA 1
ATOM 2442 C C . VAL A 1 341 ? 83.387 80.171 43.822 1.00 16.07 341 VAL A C 1
ATOM 2443 O O . VAL A 1 341 ? 83.306 80.465 42.624 1.00 15.55 341 VAL A O 1
ATOM 2447 N N . GLY A 1 342 ? 84.499 79.696 44.380 1.00 15.41 342 GLY A N 1
ATOM 2448 C CA . GLY A 1 342 ? 85.703 79.437 43.593 1.00 14.40 342 GLY A CA 1
ATOM 2449 C C . GLY A 1 342 ? 85.568 78.125 42.839 1.00 13.55 342 GLY A C 1
ATOM 2450 O O . GLY A 1 342 ? 84.897 77.205 43.323 1.00 13.17 342 GLY A O 1
ATOM 2451 N N . ALA A 1 343 ? 86.206 78.021 41.661 1.00 12.59 343 ALA A N 1
ATOM 2452 C CA . ALA A 1 343 ? 86.101 76.791 40.837 1.00 12.08 343 ALA A CA 1
ATOM 2453 C C . ALA A 1 343 ? 84.635 76.296 40.749 1.00 11.42 343 ALA A C 1
ATOM 2454 O O . ALA A 1 343 ? 84.333 75.133 41.043 1.00 10.68 343 ALA A O 1
ATOM 2456 N N . PRO A 1 344 ? 83.718 77.190 40.336 1.00 11.27 344 PRO A N 1
ATOM 2457 C CA . PRO A 1 344 ? 82.283 76.887 40.394 1.00 11.19 344 PRO A CA 1
ATOM 2458 C C . PRO A 1 344 ? 81.893 75.644 39.607 1.00 11.12 344 PRO A C 1
ATOM 2459 O O . PRO A 1 344 ? 80.939 74.969 39.978 1.00 11.79 344 PRO A O 1
ATOM 2463 N N . ASP A 1 345 ? 82.642 75.326 38.548 1.00 10.90 345 ASP A N 1
ATOM 2464 C CA . ASP A 1 345 ? 82.305 74.193 37.678 1.00 10.70 345 ASP A CA 1
ATOM 2465 C C . ASP A 1 345 ? 82.981 72.878 38.100 1.00 11.06 345 ASP A C 1
ATOM 2466 O O . ASP A 1 345 ? 82.963 71.890 37.361 1.00 11.27 345 ASP A O 1
ATOM 2471 N N . ARG A 1 346 ? 83.572 72.875 39.294 1.00 10.39 346 ARG A N 1
ATOM 2472 C CA . ARG A 1 346 ? 84.161 71.675 39.882 1.00 9.69 346 ARG A CA 1
ATOM 2473 C C . ARG A 1 346 ? 83.216 71.107 40.942 1.00 9.53 346 ARG A C 1
ATOM 2474 O O . ARG A 1 346 ? 82.670 71.865 41.742 1.00 9.09 346 ARG A O 1
ATOM 2482 N N . PHE A 1 347 ? 83.041 69.779 40.950 1.00 9.58 347 PHE A N 1
ATOM 2483 C CA . PHE A 1 347 ? 82.284 69.099 42.008 1.00 9.40 347 PHE A CA 1
ATOM 2484 C C . PHE A 1 347 ? 83.272 68.818 43.141 1.00 9.68 347 PHE A C 1
ATOM 2485 O O . PHE A 1 347 ? 84.151 67.950 43.006 1.00 10.09 347 PHE A O 1
ATOM 2493 N N . ASP A 1 348 ? 83.144 69.561 44.244 1.00 9.09 348 ASP A N 1
ATOM 2494 C CA . ASP A 1 348 ? 84.108 69.494 45.345 1.00 9.08 348 ASP A CA 1
ATOM 2495 C C . ASP A 1 348 ? 83.419 69.495 46.707 1.00 9.16 348 ASP A C 1
ATOM 2496 O O . ASP A 1 348 ? 83.229 70.557 47.297 1.00 9.02 348 ASP A O 1
ATOM 2501 N N . PRO A 1 349 ? 83.050 68.303 47.215 1.00 9.47 349 PRO A N 1
ATOM 2502 C CA . PRO A 1 349 ? 82.398 68.237 48.522 1.00 9.49 349 PRO A CA 1
ATOM 2503 C C . PRO A 1 349 ? 83.275 68.787 49.648 1.00 9.81 349 PRO A C 1
ATOM 2504 O O . PRO A 1 349 ? 82.759 69.097 50.716 1.00 9.85 349 PRO A O 1
ATOM 2508 N N . ASP A 1 350 ? 84.580 68.926 49.415 1.00 9.43 350 ASP A N 1
ATOM 2509 C CA . ASP A 1 350 ? 85.464 69.463 50.471 1.00 9.68 350 ASP A CA 1
ATOM 2510 C C . ASP A 1 350 ? 85.630 70.992 50.445 1.00 9.84 350 ASP A C 1
ATOM 2511 O O . ASP A 1 350 ? 86.395 71.548 51.244 1.00 9.15 350 ASP A O 1
ATOM 2516 N N . ARG A 1 351 ? 84.926 71.678 49.540 1.00 10.15 351 ARG A N 1
ATOM 2517 C CA . ARG A 1 351 ? 85.094 73.127 49.399 1.00 11.26 351 ARG A CA 1
ATOM 2518 C C . ARG A 1 351 ? 84.676 73.838 50.696 1.00 12.64 351 ARG A C 1
ATOM 2519 O O . ARG A 1 351 ? 83.827 73.332 51.458 1.00 12.30 351 ARG A O 1
ATOM 2527 N N . ALA A 1 352 ? 85.290 74.991 50.946 1.00 13.80 352 ALA A N 1
ATOM 2528 C CA . ALA A 1 352 ? 85.152 75.666 52.244 1.00 15.77 352 ALA A CA 1
ATOM 2529 C C . ALA A 1 352 ? 83.747 76.206 52.478 1.00 16.45 352 ALA A C 1
ATOM 2530 O O . ALA A 1 352 ? 83.267 76.220 53.615 1.00 16.91 352 ALA A O 1
ATOM 2532 N N . GLN A 1 353 ? 83.107 76.663 51.404 1.00 17.36 353 GLN A N 1
ATOM 2533 C CA . GLN A 1 353 ? 81.778 77.262 51.486 1.00 18.46 353 GLN A CA 1
ATOM 2534 C C . GLN A 1 353 ? 80.918 76.626 50.405 1.00 17.96 353 GLN A C 1
ATOM 2535 O O . GLN A 1 353 ? 81.241 76.739 49.222 1.00 18.40 353 GLN A O 1
ATOM 2541 N N . ILE A 1 354 ? 79.845 75.948 50.802 1.00 16.92 354 ILE A N 1
ATOM 2542 C CA . ILE A 1 354 ? 78.879 75.437 49.840 1.00 16.87 354 ILE A CA 1
ATOM 2543 C C . ILE A 1 354 ? 77.637 76.319 49.939 1.00 16.92 354 ILE A C 1
ATOM 2544 O O . ILE A 1 354 ? 76.943 76.309 50.953 1.00 16.97 354 ILE A O 1
ATOM 2549 N N . ARG A 1 355 ? 77.403 77.127 48.909 1.00 16.76 355 ARG A N 1
ATOM 2550 C CA . ARG A 1 355 ? 76.247 78.020 48.887 1.00 16.21 355 ARG A CA 1
ATOM 2551 C C . ARG A 1 355 ? 75.372 77.683 47.687 1.00 14.15 355 ARG A C 1
ATOM 2552 O O . ARG A 1 355 ? 75.870 77.594 46.556 1.00 14.35 355 ARG A O 1
ATOM 2560 N N . HIS A 1 356 ? 74.076 77.509 47.929 1.00 11.71 356 HIS A N 1
ATOM 2561 C CA . HIS A 1 356 ? 73.146 77.287 46.833 1.00 9.35 356 HIS A CA 1
ATOM 2562 C C . HIS A 1 356 ? 71.750 77.824 47.164 1.00 8.66 356 HIS A C 1
ATOM 2563 O O . HIS A 1 356 ? 71.468 78.226 48.301 1.00 8.35 356 HIS A O 1
ATOM 2570 N N . LEU A 1 357 ? 70.890 77.819 46.155 1.00 7.01 357 LEU A N 1
ATOM 2571 C CA . LEU A 1 357 ? 69.483 78.171 46.290 1.00 6.84 357 LEU A CA 1
ATOM 2572 C C . LEU A 1 357 ? 68.641 76.994 45.831 1.00 6.66 357 LEU A C 1
ATOM 2573 O O . LEU A 1 357 ? 67.516 77.174 45.343 1.00 6.84 357 LEU A O 1
ATOM 2578 N N . GLY A 1 358 ? 69.193 75.788 45.980 1.00 6.33 358 GLY A N 1
ATOM 2579 C CA . GLY A 1 358 ? 68.565 74.565 45.455 1.00 6.79 358 GLY A CA 1
ATOM 2580 C C . GLY A 1 358 ? 67.237 74.187 46.105 1.00 6.89 358 GLY A C 1
ATOM 2581 O O . GLY A 1 358 ? 66.457 73.415 45.521 1.00 6.31 358 GLY A O 1
ATOM 2582 N N . PHE A 1 359 ? 67.003 74.707 47.314 1.00 5.86 359 PHE A N 1
ATOM 2583 C CA . PHE A 1 359 ? 65.731 74.532 48.033 1.00 6.06 359 PHE A CA 1
ATOM 2584 C C . PHE A 1 359 ? 64.967 75.860 48.079 1.00 5.77 359 PHE A C 1
ATOM 2585 O O . PHE A 1 359 ? 64.032 76.029 48.863 1.00 6.82 359 PHE A O 1
ATOM 2593 N N . GLY A 1 360 ? 65.380 76.808 47.239 1.00 5.63 360 GLY A N 1
ATOM 2594 C CA . GLY A 1 360 ? 64.769 78.135 47.207 1.00 5.78 360 GLY A CA 1
ATOM 2595 C C . GLY A 1 360 ? 65.269 79.008 48.342 1.00 6.52 360 GLY A C 1
ATOM 2596 O O . GLY A 1 360 ? 66.337 78.735 48.927 1.00 6.63 360 GLY A O 1
ATOM 2597 N N . LYS A 1 361 ? 64.486 80.032 48.670 1.00 6.20 361 LYS A N 1
ATOM 2598 C CA . LYS A 1 361 ? 64.863 80.995 49.724 1.00 8.15 361 LYS A CA 1
ATOM 2599 C C . LYS A 1 361 ? 63.686 81.885 50.077 1.00 8.09 361 LYS A C 1
ATOM 2600 O O . LYS A 1 361 ? 62.985 82.358 49.187 1.00 9.27 361 LYS A O 1
ATOM 2606 N N . GLY A 1 362 ? 63.458 82.090 51.370 1.00 8.17 362 GLY A N 1
ATOM 2607 C CA . GLY A 1 362 ? 62.430 83.037 51.839 1.00 7.95 362 GLY A CA 1
ATOM 2608 C C . GLY A 1 362 ? 61.067 82.398 52.009 1.00 7.30 362 GLY A C 1
ATOM 2609 O O . GLY A 1 362 ? 60.957 81.295 52.561 1.00 7.81 362 GLY A O 1
ATOM 2610 N N . ALA A 1 363 ? 60.028 83.078 51.527 1.00 6.51 363 ALA A N 1
ATOM 2611 C CA . ALA A 1 363 ? 58.632 82.669 51.795 1.00 6.93 363 ALA A CA 1
ATOM 2612 C C . ALA A 1 363 ? 58.307 81.237 51.384 1.00 6.47 363 ALA A C 1
ATOM 2613 O O . ALA A 1 363 ? 57.592 80.512 52.100 1.00 5.79 363 ALA A O 1
ATOM 2615 N N . HIS A 1 364 ? 58.817 80.838 50.229 1.00 5.93 364 HIS A N 1
ATOM 2616 C CA . HIS A 1 364 ? 58.474 79.520 49.666 1.00 5.52 364 HIS A CA 1
ATOM 2617 C C . HIS A 1 364 ? 59.608 78.501 49.822 1.00 5.39 364 HIS A C 1
ATOM 2618 O O . HIS A 1 364 ? 59.639 77.467 49.131 1.00 4.39 364 HIS A O 1
ATOM 2625 N N . PHE A 1 365 ? 60.539 78.773 50.745 1.00 4.81 365 PHE A N 1
ATOM 2626 C CA . PHE A 1 365 ? 61.648 77.838 50.988 1.00 5.01 365 PHE A CA 1
ATOM 2627 C C . PHE A 1 365 ? 61.123 76.412 51.139 1.00 5.23 365 PHE A C 1
ATOM 2628 O O . PHE A 1 365 ? 60.143 76.184 51.863 1.00 5.68 365 PHE A O 1
ATOM 2636 N N . CYS A 1 366 ? 61.786 75.458 50.483 1.00 5.04 366 CYS A N 1
ATOM 2637 C CA . CYS A 1 366 ? 61.329 74.061 50.436 1.00 5.03 366 CYS A CA 1
ATOM 2638 C C . CYS A 1 366 ? 60.932 73.481 51.801 1.00 5.44 366 CYS A C 1
ATOM 2639 O O . CYS A 1 366 ? 61.748 73.390 52.717 1.00 4.59 366 CYS A O 1
ATOM 2642 N N . LEU A 1 367 ? 59.675 73.071 51.928 1.00 6.41 367 LEU A N 1
ATOM 2643 C CA . LEU A 1 367 ? 59.197 72.422 53.164 1.00 8.05 367 LEU A CA 1
ATOM 2644 C C . LEU A 1 367 ? 59.753 71.019 53.327 1.00 7.30 367 LEU A C 1
ATOM 2645 O O . LEU A 1 367 ? 59.838 70.491 54.440 1.00 7.69 367 LEU A O 1
ATOM 2650 N N . GLY A 1 368 ? 60.137 70.420 52.210 1.00 7.05 368 GLY A N 1
ATOM 2651 C CA . GLY A 1 368 ? 60.648 69.056 52.209 1.00 7.49 368 GLY A CA 1
ATOM 2652 C C . GLY A 1 368 ? 62.135 68.944 52.458 1.00 6.92 368 GLY A C 1
ATOM 2653 O O . GLY A 1 368 ? 62.648 67.841 52.475 1.00 7.47 368 GLY A O 1
ATOM 2654 N N . ALA A 1 369 ? 62.834 70.066 52.670 1.00 6.28 369 ALA A N 1
ATOM 2655 C CA . ALA A 1 369 ? 64.303 69.996 52.704 1.00 5.92 369 ALA A CA 1
ATOM 2656 C C . ALA A 1 369 ? 64.838 69.060 53.827 1.00 5.83 369 ALA A C 1
ATOM 2657 O O . ALA A 1 369 ? 65.726 68.255 53.570 1.00 6.13 369 ALA A O 1
ATOM 2659 N N . PRO A 1 370 ? 64.273 69.127 55.052 1.00 5.74 370 PRO A N 1
ATOM 2660 C CA . PRO A 1 370 ? 64.764 68.166 56.071 1.00 5.98 370 PRO A CA 1
ATOM 2661 C C . PRO A 1 370 ? 64.534 66.712 55.670 1.00 5.97 370 PRO A C 1
ATOM 2662 O O . PRO A 1 370 ? 65.423 65.878 55.827 1.00 5.88 370 PRO A O 1
ATOM 2666 N N . LEU A 1 371 ? 63.360 66.414 55.117 1.00 6.01 371 LEU A N 1
ATOM 2667 C CA . LEU A 1 371 ? 63.069 65.061 54.626 1.00 6.43 371 LEU A CA 1
ATOM 2668 C C . LEU A 1 371 ? 63.974 64.607 53.477 1.00 6.32 371 LEU A C 1
ATOM 2669 O O . LEU A 1 371 ? 64.512 63.508 53.519 1.00 5.86 371 LEU A O 1
ATOM 2674 N N . ALA A 1 372 ? 64.126 65.450 52.451 1.00 6.86 372 ALA A N 1
ATOM 2675 C CA . ALA A 1 372 ? 65.006 65.145 51.326 1.00 6.66 372 ALA A CA 1
ATOM 2676 C C . ALA A 1 372 ? 66.441 64.914 51.796 1.00 6.94 372 ALA A C 1
ATOM 2677 O O . ALA A 1 372 ? 67.119 63.962 51.360 1.00 7.27 372 ALA A O 1
ATOM 2679 N N . ARG A 1 373 ? 66.913 65.780 52.684 1.00 6.18 373 ARG A N 1
ATOM 2680 C CA . ARG A 1 373 ? 68.260 65.601 53.241 1.00 5.93 373 ARG A CA 1
ATOM 2681 C C . ARG A 1 373 ? 68.414 64.286 53.990 1.00 6.31 373 ARG A C 1
ATOM 2682 O O . ARG A 1 373 ? 69.409 63.583 53.814 1.00 6.48 373 ARG A O 1
ATOM 2690 N N . LEU A 1 374 ? 67.425 63.954 54.814 1.00 6.32 374 LEU A N 1
ATOM 2691 C CA . LEU A 1 374 ? 67.475 62.708 55.571 1.00 6.60 374 LEU A CA 1
ATOM 2692 C C . LEU A 1 374 ? 67.475 61.490 54.656 1.00 6.59 374 LEU A C 1
ATOM 2693 O O . LEU A 1 374 ? 68.276 60.569 54.856 1.00 6.92 374 LEU A O 1
ATOM 2698 N N . GLU A 1 375 ? 66.572 61.479 53.676 1.00 6.60 375 GLU A N 1
ATOM 2699 C CA . GLU A 1 375 ? 66.490 60.379 52.710 1.00 7.53 375 GLU A CA 1
ATOM 2700 C C . GLU A 1 375 ? 67.842 60.152 52.039 1.00 7.62 375 GLU A C 1
ATOM 2701 O O . GLU A 1 375 ? 68.354 59.017 51.983 1.00 7.64 375 GLU A O 1
ATOM 2707 N N . ALA A 1 376 ? 68.450 61.237 51.578 1.00 7.82 376 ALA A N 1
ATOM 2708 C CA . ALA A 1 376 ? 69.718 61.131 50.848 1.00 7.39 376 ALA A CA 1
ATOM 2709 C C . ALA A 1 376 ? 70.892 60.808 51.780 1.00 8.21 376 ALA A C 1
ATOM 2710 O O . ALA A 1 376 ? 71.830 60.087 51.390 1.00 8.16 376 ALA A O 1
ATOM 2712 N N . THR A 1 377 ? 70.847 61.353 52.992 1.00 8.42 377 THR A N 1
ATOM 2713 C CA . THR A 1 377 ? 71.887 61.105 54.007 1.00 9.62 377 THR A CA 1
ATOM 2714 C C . THR A 1 377 ? 71.952 59.636 54.390 1.00 9.44 377 THR A C 1
ATOM 2715 O O . THR A 1 377 ? 73.033 59.122 54.635 1.00 8.94 377 THR A O 1
ATOM 2719 N N . VAL A 1 378 ? 70.801 58.966 54.449 1.00 8.83 378 VAL A N 1
ATOM 2720 C CA . VAL A 1 378 ? 70.798 57.529 54.736 1.00 9.04 378 VAL A CA 1
ATOM 2721 C C . VAL A 1 378 ? 71.200 56.739 53.484 1.00 9.15 378 VAL A C 1
ATOM 2722 O O . VAL A 1 378 ? 72.067 55.856 53.553 1.00 9.27 378 VAL A O 1
ATOM 2726 N N . ALA A 1 379 ? 70.565 57.052 52.356 1.00 8.79 379 ALA A N 1
ATOM 2727 C CA . ALA A 1 379 ? 70.764 56.296 51.110 1.00 8.84 379 ALA A CA 1
ATOM 2728 C C . ALA A 1 379 ? 72.200 56.296 50.565 1.00 9.69 379 ALA A C 1
ATOM 2729 O O . ALA A 1 379 ? 72.728 55.233 50.202 1.00 9.88 379 ALA A O 1
ATOM 2731 N N . LEU A 1 380 ? 72.825 57.481 50.480 1.00 9.33 380 LEU A N 1
ATOM 2732 C CA . LEU A 1 380 ? 74.094 57.605 49.751 1.00 9.87 380 LEU A CA 1
ATOM 2733 C C . LEU A 1 380 ? 75.277 56.861 50.379 1.00 10.61 380 LEU A C 1
ATOM 2734 O O . LEU A 1 380 ? 75.928 56.066 49.679 1.00 11.71 380 LEU A O 1
ATOM 2739 N N . PRO A 1 381 ? 75.571 57.109 51.676 1.00 11.54 381 PRO A N 1
ATOM 2740 C CA . PRO A 1 381 ? 76.704 56.365 52.261 1.00 11.84 381 PRO A CA 1
ATOM 2741 C C . PRO A 1 381 ? 76.446 54.839 52.309 1.00 12.62 381 PRO A C 1
ATOM 2742 O O . PRO A 1 381 ? 77.396 54.055 52.211 1.00 12.48 381 PRO A O 1
ATOM 2746 N N . ALA A 1 382 ? 75.188 54.428 52.447 1.00 12.55 382 ALA A N 1
ATOM 2747 C CA . ALA A 1 382 ? 74.856 52.993 52.446 1.00 13.42 382 ALA A CA 1
ATOM 2748 C C . ALA A 1 382 ? 75.151 52.378 51.070 1.00 13.50 382 ALA A C 1
ATOM 2749 O O . ALA A 1 382 ? 75.722 51.277 50.973 1.00 13.83 382 ALA A O 1
ATOM 2751 N N . LEU A 1 383 ? 74.776 53.096 50.017 1.00 13.08 383 LEU A N 1
ATOM 2752 C CA . LEU A 1 383 ? 75.040 52.684 48.645 1.00 13.86 383 LEU A CA 1
ATOM 2753 C C . LEU A 1 383 ? 76.535 52.548 48.361 1.00 14.45 383 LEU A C 1
ATOM 2754 O O . LEU A 1 383 ? 76.972 51.540 47.788 1.00 14.61 383 LEU A O 1
ATOM 2759 N N . ALA A 1 384 ? 77.309 53.559 48.763 1.00 14.73 384 ALA A N 1
ATOM 2760 C CA . ALA A 1 384 ? 78.753 53.572 48.505 1.00 15.11 384 ALA A CA 1
ATOM 2761 C C . ALA A 1 384 ? 79.463 52.463 49.272 1.00 15.92 384 ALA A C 1
ATOM 2762 O O . ALA A 1 384 ? 80.308 51.744 48.701 1.00 15.82 384 ALA A O 1
ATOM 2764 N N . ALA A 1 385 ? 79.111 52.327 50.549 1.00 16.52 385 ALA A N 1
ATOM 2765 C CA . ALA A 1 385 ? 79.672 51.284 51.423 1.00 18.04 385 ALA A CA 1
ATOM 2766 C C . ALA A 1 385 ? 79.338 49.877 50.926 1.00 18.99 385 ALA A C 1
ATOM 2767 O O . ALA A 1 385 ? 80.183 48.978 51.017 1.00 19.47 385 ALA A O 1
ATOM 2769 N N . ARG A 1 386 ? 78.124 49.693 50.396 1.00 19.61 386 ARG A N 1
ATOM 2770 C CA . ARG A 1 386 ? 77.699 48.391 49.869 1.00 20.72 386 ARG A CA 1
ATOM 2771 C C . ARG A 1 386 ? 78.477 47.992 48.616 1.00 21.16 386 ARG A C 1
ATOM 2772 O O . ARG A 1 386 ? 78.850 46.818 48.470 1.00 20.73 386 ARG A O 1
ATOM 2780 N N . PHE A 1 387 ? 78.718 48.964 47.727 1.00 21.58 387 PHE A N 1
ATOM 2781 C CA . PHE A 1 387 ? 79.418 48.728 46.464 1.00 22.24 387 PHE A CA 1
ATOM 2782 C C . PHE A 1 387 ? 80.617 49.652 46.304 1.00 22.22 387 PHE A C 1
ATOM 2783 O O . PHE A 1 387 ? 80.613 50.525 45.441 1.00 21.86 387 PHE A O 1
ATOM 2791 N N . PRO A 1 388 ? 81.668 49.450 47.123 1.00 22.97 388 PRO A N 1
ATOM 2792 C CA . PRO A 1 388 ? 82.829 50.351 47.111 1.00 23.34 388 PRO A CA 1
ATOM 2793 C C . PRO A 1 388 ? 83.595 50.375 45.783 1.00 24.03 388 PRO A C 1
ATOM 2794 O O . PRO A 1 388 ? 84.258 51.362 45.479 1.00 24.00 388 PRO A O 1
ATOM 2798 N N . GLU A 1 389 ? 83.475 49.311 44.995 1.00 24.60 389 GLU A N 1
ATOM 2799 C CA . GLU A 1 389 ? 84.164 49.228 43.706 1.00 25.08 389 GLU A CA 1
ATOM 2800 C C . GLU A 1 389 ? 83.271 49.664 42.527 1.00 24.71 389 GLU A C 1
ATOM 2801 O O . GLU A 1 389 ? 83.637 49.500 41.364 1.00 24.10 389 GLU A O 1
ATOM 2807 N N . ALA A 1 390 ? 82.118 50.265 42.834 1.00 23.94 390 ALA A N 1
ATOM 2808 C CA . ALA A 1 390 ? 81.187 50.716 41.793 1.00 23.69 390 ALA A CA 1
ATOM 2809 C C . ALA A 1 390 ? 81.817 51.625 40.736 1.00 23.80 390 ALA A C 1
ATOM 2810 O O . ALA A 1 390 ? 82.632 52.502 41.046 1.00 23.02 390 ALA A O 1
ATOM 2812 N N . ARG A 1 391 ? 81.430 51.400 39.487 1.00 23.96 391 ARG A N 1
ATOM 2813 C CA . ARG A 1 391 ? 81.813 52.267 38.385 1.00 24.78 391 ARG A CA 1
ATOM 2814 C C . ARG A 1 391 ? 80.593 52.559 37.524 1.00 24.99 391 ARG A C 1
ATOM 2815 O O . ARG A 1 391 ? 79.674 51.738 37.432 1.00 25.20 391 ARG A O 1
ATOM 2823 N N . LEU A 1 392 ? 80.582 53.736 36.907 1.00 25.71 392 LEU A N 1
ATOM 2824 C CA . LEU A 1 392 ? 79.561 54.083 35.925 1.00 26.66 392 LEU A CA 1
ATOM 2825 C C . LEU A 1 392 ? 79.624 53.130 34.722 1.00 28.02 392 LEU A C 1
ATOM 2826 O O . LEU A 1 392 ? 80.697 52.905 34.148 1.00 27.49 392 LEU A O 1
ATOM 2831 N N . SER A 1 393 ? 78.474 52.571 34.361 1.00 28.96 393 SER A N 1
ATOM 2832 C CA . SER A 1 393 ? 78.361 51.703 33.198 1.00 30.51 393 SER A CA 1
ATOM 2833 C C . SER A 1 393 ? 77.668 52.441 32.031 1.00 30.77 393 SER A C 1
ATOM 2834 O O . SER A 1 393 ? 76.455 52.661 32.041 1.00 31.54 393 SER A O 1
ATOM 2837 N N . GLY A 1 394 ? 78.454 52.842 31.039 1.00 30.92 394 GLY A N 1
ATOM 2838 C CA . GLY A 1 394 ? 77.929 53.577 29.891 1.00 30.77 394 GLY A CA 1
ATOM 2839 C C . GLY A 1 394 ? 77.616 55.022 30.237 1.00 30.50 394 GLY A C 1
ATOM 2840 O O . GLY A 1 394 ? 78.208 55.587 31.156 1.00 31.55 394 GLY A O 1
ATOM 2841 N N . GLU A 1 395 ? 76.698 55.633 29.498 1.00 29.37 395 GLU A N 1
ATOM 2842 C CA . GLU A 1 395 ? 76.292 57.001 29.799 1.00 28.12 395 GLU A CA 1
ATOM 2843 C C . GLU A 1 395 ? 74.817 57.030 30.212 1.00 26.14 395 GLU A C 1
ATOM 2844 O O . GLU A 1 395 ? 73.998 56.292 29.658 1.00 25.68 395 GLU A O 1
ATOM 2850 N N . PRO A 1 396 ? 74.473 57.866 31.209 1.00 24.26 396 PRO A N 1
ATOM 2851 C CA . PRO A 1 396 ? 73.086 57.860 31.680 1.00 22.68 396 PRO A CA 1
ATOM 2852 C C . PRO A 1 396 ? 72.102 58.418 30.654 1.00 21.25 396 PRO A C 1
ATOM 2853 O O . PRO A 1 396 ? 72.481 59.200 29.782 1.00 20.37 396 PRO A O 1
ATOM 2857 N N . GLU A 1 397 ? 70.847 58.005 30.763 1.00 19.58 397 GLU A N 1
ATOM 2858 C CA . GLU A 1 397 ? 69.782 58.539 29.921 1.00 19.25 397 GLU A CA 1
ATOM 2859 C C . GLU A 1 397 ? 68.938 59.510 30.731 1.00 17.59 397 GLU A C 1
ATOM 2860 O O . GLU A 1 397 ? 68.605 59.215 31.878 1.00 17.10 397 GLU A O 1
ATOM 2866 N N . TYR A 1 398 ? 68.588 60.646 30.134 1.00 15.84 398 TYR A N 1
ATOM 2867 C CA . TYR A 1 398 ? 67.805 61.676 30.828 1.00 14.87 398 TYR A CA 1
ATOM 2868 C C . TYR A 1 398 ? 66.362 61.697 30.368 1.00 14.95 398 TYR A C 1
ATOM 2869 O O . TYR A 1 398 ? 66.078 61.422 29.206 1.00 13.98 398 TYR A O 1
ATOM 2878 N N . LYS A 1 399 ? 65.462 61.999 31.303 1.00 14.70 399 LYS A N 1
ATOM 2879 C CA . LYS A 1 399 ? 64.091 62.402 30.982 1.00 14.29 399 LYS A CA 1
ATOM 2880 C C . LYS A 1 399 ? 64.113 63.697 30.185 1.00 13.81 399 LYS A C 1
ATOM 2881 O O . LYS A 1 399 ? 65.124 64.394 30.148 1.00 13.13 399 LYS A O 1
ATOM 2887 N N . ARG A 1 400 ? 62.992 64.020 29.545 1.00 13.48 400 ARG A N 1
ATOM 2888 C CA . ARG A 1 400 ? 62.906 65.254 28.777 1.00 13.77 400 ARG A CA 1
ATOM 2889 C C . ARG A 1 400 ? 62.833 66.483 29.680 1.00 12.85 400 ARG A C 1
ATOM 2890 O O . ARG A 1 400 ? 63.178 67.584 29.239 1.00 12.58 400 ARG A O 1
ATOM 2898 N N . ASN A 1 401 ? 62.386 66.288 30.926 1.00 12.17 401 ASN A N 1
ATOM 2899 C CA . ASN A 1 401 ? 62.161 67.383 31.883 1.00 12.00 401 ASN A CA 1
ATOM 2900 C C . ASN A 1 401 ? 63.303 68.371 31.930 1.00 11.60 401 ASN A C 1
ATOM 2901 O O . ASN A 1 401 ? 64.478 67.968 31.974 1.00 11.97 401 ASN A O 1
ATOM 2906 N N . LEU A 1 402 ? 62.962 69.655 31.945 1.00 10.53 402 LEU A N 1
ATOM 2907 C CA . LEU A 1 402 ? 63.960 70.696 32.193 1.00 10.50 402 LEU A CA 1
ATOM 2908 C C . LEU A 1 402 ? 63.986 71.168 33.662 1.00 10.49 402 LEU A C 1
ATOM 2909 O O . LEU A 1 402 ? 65.058 71.231 34.292 1.00 11.21 402 LEU A O 1
ATOM 2914 N N . THR A 1 403 ? 62.823 71.522 34.198 1.00 9.63 403 THR A N 1
ATOM 2915 C CA . THR A 1 403 ? 62.764 72.096 35.549 1.00 9.51 403 THR A CA 1
ATOM 2916 C C . THR A 1 403 ? 63.127 71.051 36.609 1.00 9.74 403 THR A C 1
ATOM 2917 O O . THR A 1 403 ? 64.081 71.252 37.369 1.00 9.52 403 THR A O 1
ATOM 2921 N N . LEU A 1 404 ? 62.388 69.942 36.621 1.00 9.02 404 LEU A N 1
ATOM 2922 C CA . LEU A 1 404 ? 62.695 68.801 37.490 1.00 10.30 404 LEU A CA 1
ATOM 2923 C C . LEU A 1 404 ? 63.454 67.753 36.685 1.00 10.59 404 LEU A C 1
ATOM 2924 O O . LEU A 1 404 ? 62.924 66.689 36.305 1.00 10.60 404 LEU A O 1
ATOM 2929 N N . ARG A 1 405 ? 64.714 68.084 36.427 1.00 10.64 405 ARG A N 1
ATOM 2930 C CA . ARG A 1 405 ? 65.568 67.355 35.513 1.00 10.25 405 ARG A CA 1
ATOM 2931 C C . ARG A 1 405 ? 66.155 66.143 36.214 1.00 10.27 405 ARG A C 1
ATOM 2932 O O . ARG A 1 405 ? 66.658 66.255 37.331 1.00 9.77 405 ARG A O 1
ATOM 2940 N N . GLY A 1 406 ? 66.138 64.993 35.535 1.00 10.31 406 GLY A N 1
ATOM 2941 C CA . GLY A 1 406 ? 66.692 63.796 36.103 1.00 11.48 406 GLY A CA 1
ATOM 2942 C C . GLY A 1 406 ? 66.889 62.657 35.123 1.00 11.96 406 GLY A C 1
ATOM 2943 O O . GLY A 1 406 ? 66.368 62.683 34.001 1.00 12.45 406 GLY A O 1
ATOM 2944 N N . MET A 1 407 ? 67.633 61.652 35.576 1.00 11.98 407 MET A N 1
ATOM 2945 C CA . MET A 1 407 ? 67.932 60.472 34.770 1.00 13.09 407 MET A CA 1
ATOM 2946 C C . MET A 1 407 ? 66.791 59.459 34.854 1.00 13.42 407 MET A C 1
ATOM 2947 O O . MET A 1 407 ? 66.174 59.295 35.912 1.00 12.92 407 MET A O 1
ATOM 2952 N N . SER A 1 408 ? 66.519 58.798 33.734 1.00 14.29 408 SER A N 1
ATOM 2953 C CA . SER A 1 408 ? 65.647 57.631 33.720 1.00 15.25 408 SER A CA 1
ATOM 2954 C C . SER A 1 408 ? 66.499 56.375 33.918 1.00 15.67 408 SER A C 1
ATOM 2955 O O . SER A 1 408 ? 66.018 55.364 34.442 1.00 15.83 408 SER A O 1
ATOM 2958 N N . THR A 1 409 ? 67.756 56.437 33.471 1.00 16.21 409 THR A N 1
ATOM 2959 C CA . THR A 1 409 ? 68.704 55.333 33.668 1.00 16.21 409 THR A CA 1
ATOM 2960 C C . THR A 1 409 ? 70.056 55.847 34.145 1.00 15.98 409 THR A C 1
ATOM 2961 O O . THR A 1 409 ? 70.645 56.746 33.531 1.00 15.09 409 THR A O 1
ATOM 2965 N N . LEU A 1 410 ? 70.529 55.258 35.238 1.00 15.85 410 LEU A N 1
ATOM 2966 C CA . LEU A 1 410 ? 71.875 55.451 35.739 1.00 16.45 410 LEU A CA 1
ATOM 2967 C C . LEU A 1 410 ? 72.423 54.069 36.056 1.00 17.14 410 LEU A C 1
ATOM 2968 O O . LEU A 1 410 ? 72.114 53.489 37.093 1.00 17.28 410 LEU A O 1
ATOM 2973 N N . SER A 1 411 ? 73.233 53.547 35.147 1.00 18.35 411 SER A N 1
ATOM 2974 C CA . SER A 1 411 ? 73.695 52.171 35.238 1.00 19.74 411 SER A CA 1
ATOM 2975 C C . SER A 1 411 ? 75.008 52.121 36.000 1.00 19.97 411 SER A C 1
ATOM 2976 O O . SER A 1 411 ? 75.967 52.825 35.659 1.00 19.74 411 SER A O 1
ATOM 2979 N N . ILE A 1 412 ? 75.040 51.304 37.047 1.00 20.48 412 ILE A N 1
ATOM 2980 C CA . ILE A 1 412 ? 76.239 51.143 37.868 1.00 21.34 412 ILE A CA 1
ATOM 2981 C C . ILE A 1 412 ? 76.711 49.685 37.775 1.00 22.36 412 ILE A C 1
ATOM 2982 O O . ILE A 1 412 ? 75.921 48.760 37.992 1.00 21.83 412 ILE A O 1
ATOM 2987 N N . ALA A 1 413 ? 77.982 49.488 37.418 1.00 23.49 413 ALA A N 1
ATOM 2988 C CA . ALA A 1 413 ? 78.620 48.170 37.506 1.00 25.03 413 ALA A CA 1
ATOM 2989 C C . ALA A 1 413 ? 79.207 47.998 38.915 1.00 26.14 413 ALA A C 1
ATOM 2990 O O . ALA A 1 413 ? 79.982 48.842 39.373 1.00 25.64 413 ALA A O 1
ATOM 2992 N N . VAL A 1 414 ? 78.832 46.918 39.602 1.00 27.96 414 VAL A N 1
ATOM 2993 C CA . VAL A 1 414 ? 79.198 46.756 41.024 1.00 30.12 414 VAL A CA 1
ATOM 2994 C C . VAL A 1 414 ? 80.630 46.232 41.259 1.00 30.85 414 VAL A C 1
ATOM 2995 O O . VAL A 1 414 ? 81.316 46.660 42.209 1.00 31.36 414 VAL A O 1
ATOM 2999 N N . ALA B 1 15 ? 57.010 100.099 53.030 1.00 37.89 15 ALA B N 1
ATOM 3000 C CA . ALA B 1 15 ? 56.691 99.097 54.090 1.00 38.25 15 ALA B CA 1
ATOM 3001 C C . ALA B 1 15 ? 57.957 98.311 54.450 1.00 37.84 15 ALA B C 1
ATOM 3002 O O . ALA B 1 15 ? 58.674 98.658 55.396 1.00 37.70 15 ALA B O 1
ATOM 3004 N N . GLN B 1 16 ? 58.240 97.270 53.670 1.00 37.12 16 GLN B N 1
ATOM 3005 C CA . GLN B 1 16 ? 59.541 96.606 53.695 1.00 36.07 16 GLN B CA 1
ATOM 3006 C C . GLN B 1 16 ? 60.615 97.537 53.114 1.00 34.82 16 GLN B C 1
ATOM 3007 O O . GLN B 1 16 ? 61.798 97.432 53.460 1.00 34.45 16 GLN B O 1
ATOM 3013 N N . GLY B 1 17 ? 60.184 98.450 52.241 1.00 32.88 17 GLY B N 1
ATOM 3014 C CA . GLY B 1 17 ? 61.033 99.521 51.733 1.00 31.07 17 GLY B CA 1
ATOM 3015 C C . GLY B 1 17 ? 61.492 100.485 52.820 1.00 29.95 17 GLY B C 1
ATOM 3016 O O . GLY B 1 17 ? 62.639 100.926 52.807 1.00 29.64 17 GLY B O 1
ATOM 3017 N N . LEU B 1 18 ? 60.603 100.810 53.761 1.00 29.03 18 LEU B N 1
ATOM 3018 C CA . LEU B 1 18 ? 60.950 101.680 54.897 1.00 28.33 18 LEU B CA 1
ATOM 3019 C C . LEU B 1 18 ? 62.025 101.054 55.774 1.00 27.90 18 LEU B C 1
ATOM 3020 O O . LEU B 1 18 ? 62.949 101.742 56.220 1.00 27.25 18 LEU B O 1
ATOM 3025 N N . LEU B 1 19 ? 61.912 99.747 56.004 1.00 27.34 19 LEU B N 1
ATOM 3026 C CA . LEU B 1 19 ? 62.901 99.027 56.808 1.00 27.73 19 LEU B CA 1
ATOM 3027 C C . LEU B 1 19 ? 64.283 99.048 56.171 1.00 28.08 19 LEU B C 1
ATOM 3028 O O . LEU B 1 19 ? 65.291 99.200 56.873 1.00 27.87 19 LEU B O 1
ATOM 3033 N N . LEU B 1 20 ? 64.337 98.908 54.848 1.00 27.98 20 LEU B N 1
ATOM 3034 C CA . LEU B 1 20 ? 65.619 98.968 54.151 1.00 28.70 20 LEU B CA 1
ATOM 3035 C C . LEU B 1 20 ? 66.201 100.389 54.123 1.00 28.61 20 LEU B C 1
ATOM 3036 O O . LEU B 1 20 ? 67.419 100.560 54.108 1.00 28.37 20 LEU B O 1
ATOM 3041 N N . GLN B 1 21 ? 65.333 101.402 54.111 1.00 28.27 21 GLN B N 1
ATOM 3042 C CA . GLN B 1 21 ? 65.791 102.784 54.251 1.00 27.97 21 GLN B CA 1
ATOM 3043 C C . GLN B 1 21 ? 66.511 103.003 55.593 1.00 26.95 21 GLN B C 1
ATOM 3044 O O . GLN B 1 21 ? 67.503 103.732 55.641 1.00 26.34 21 GLN B O 1
ATOM 3050 N N . LEU B 1 22 ? 66.015 102.369 56.664 1.00 25.85 22 LEU B N 1
ATOM 3051 C CA . LEU B 1 22 ? 66.686 102.418 57.970 1.00 25.38 22 LEU B CA 1
ATOM 3052 C C . LEU B 1 22 ? 68.124 101.935 57.937 1.00 24.73 22 LEU B C 1
ATOM 3053 O O . LEU B 1 22 ? 68.972 102.494 58.629 1.00 24.70 22 LEU B O 1
ATOM 3058 N N . LEU B 1 23 ? 68.381 100.874 57.173 1.00 24.44 23 LEU B N 1
ATOM 3059 C CA . LEU B 1 23 ? 69.730 100.316 57.048 1.00 24.08 23 LEU B CA 1
ATOM 3060 C C . LEU B 1 23 ? 70.635 101.138 56.146 1.00 24.15 23 LEU B C 1
ATOM 3061 O O . LEU B 1 23 ? 71.858 101.099 56.302 1.00 24.15 23 LEU B O 1
ATOM 3066 N N . ASP B 1 24 ? 70.035 101.844 55.189 1.00 24.13 24 ASP B N 1
ATOM 3067 C CA . ASP B 1 24 ? 70.761 102.731 54.276 1.00 24.59 24 ASP B CA 1
ATOM 3068 C C . ASP B 1 24 ? 71.554 103.778 55.077 1.00 24.70 24 ASP B C 1
ATOM 3069 O O . ASP B 1 24 ? 70.964 104.553 55.833 1.00 25.01 24 ASP B O 1
ATOM 3074 N N . PRO B 1 25 ? 72.890 103.797 54.912 1.00 24.71 25 PRO B N 1
ATOM 3075 C CA . PRO B 1 25 ? 73.785 104.766 55.565 1.00 24.48 25 PRO B CA 1
ATOM 3076 C C . PRO B 1 25 ? 73.384 106.225 55.336 1.00 23.98 25 PRO B C 1
ATOM 3077 O O . PRO B 1 25 ? 73.665 107.065 56.182 1.00 23.89 25 PRO B O 1
ATOM 3081 N N . ALA B 1 26 ? 72.730 106.520 54.209 1.00 23.31 26 ALA B N 1
ATOM 3082 C CA . ALA B 1 26 ? 72.286 107.891 53.906 1.00 22.45 26 ALA B CA 1
ATOM 3083 C C . ALA B 1 26 ? 71.299 108.444 54.950 1.00 21.70 26 ALA B C 1
ATOM 3084 O O . ALA B 1 26 ? 71.183 109.654 55.132 1.00 21.83 26 ALA B O 1
ATOM 3086 N N . THR B 1 27 ? 70.602 107.555 55.644 1.00 20.14 27 THR B N 1
ATOM 3087 C CA . THR B 1 27 ? 69.594 107.983 56.611 1.00 19.37 27 THR B CA 1
ATOM 3088 C C . THR B 1 27 ? 70.108 108.001 58.059 1.00 18.18 27 THR B C 1
ATOM 3089 O O . THR B 1 27 ? 69.365 108.349 58.976 1.00 17.89 27 THR B O 1
ATOM 3093 N N . ARG B 1 28 ? 71.368 107.627 58.266 1.00 17.16 28 ARG B N 1
ATOM 3094 C CA . ARG B 1 28 ? 71.873 107.450 59.633 1.00 16.30 28 ARG B CA 1
ATOM 3095 C C . ARG B 1 28 ? 71.876 108.726 60.462 1.00 15.82 28 ARG B C 1
ATOM 3096 O O . ARG B 1 28 ? 71.595 108.679 61.656 1.00 15.19 28 ARG B O 1
ATOM 3104 N N . ALA B 1 29 ? 72.157 109.868 59.835 1.00 15.24 29 ALA B N 1
ATOM 3105 C CA . ALA B 1 29 ? 72.183 111.123 60.590 1.00 14.95 29 ALA B CA 1
ATOM 3106 C C . ALA B 1 29 ? 70.808 111.494 61.145 1.00 15.17 29 ALA B C 1
ATOM 3107 O O . ALA B 1 29 ? 70.714 112.127 62.196 1.00 15.37 29 ALA B O 1
ATOM 3109 N N . ASP B 1 30 ? 69.743 111.101 60.445 1.00 15.16 30 ASP B N 1
ATOM 3110 C CA . ASP B 1 30 ? 68.398 111.427 60.893 1.00 15.09 30 ASP B CA 1
ATOM 3111 C C . ASP B 1 30 ? 67.383 110.345 60.508 1.00 15.10 30 ASP B C 1
ATOM 3112 O O . ASP B 1 30 ? 66.639 110.489 59.521 1.00 14.65 30 ASP B O 1
ATOM 3117 N N . PRO B 1 31 ? 67.345 109.254 61.287 1.00 14.10 31 PRO B N 1
ATOM 3118 C CA . PRO B 1 31 ? 66.434 108.171 60.937 1.00 14.10 31 PRO B CA 1
ATOM 3119 C C . PRO B 1 31 ? 65.008 108.422 61.452 1.00 13.85 31 PRO B C 1
ATOM 3120 O O . PRO B 1 31 ? 64.108 107.625 61.184 1.00 13.87 31 PRO B O 1
ATOM 3124 N N . TYR B 1 32 ? 64.823 109.507 62.198 1.00 13.44 32 TYR B N 1
ATOM 3125 C CA . TYR B 1 32 ? 63.583 109.725 62.945 1.00 12.77 32 TYR B CA 1
ATOM 3126 C C . TYR B 1 32 ? 62.305 109.924 62.098 1.00 13.36 32 TYR B C 1
ATOM 3127 O O . TYR B 1 32 ? 61.251 109.414 62.490 1.00 13.03 32 TYR B O 1
ATOM 3136 N N . PRO B 1 33 ? 62.396 110.624 60.939 1.00 13.57 33 PRO B N 1
ATOM 3137 C CA . PRO B 1 33 ? 61.211 110.656 60.053 1.00 13.91 33 PRO B CA 1
ATOM 3138 C C . PRO B 1 33 ? 60.748 109.249 59.658 1.00 14.24 33 PRO B C 1
ATOM 3139 O O . PRO B 1 33 ? 59.546 108.972 59.667 1.00 13.55 33 PRO B O 1
ATOM 3143 N N . ILE B 1 34 ? 61.698 108.366 59.349 1.00 14.70 34 ILE B N 1
ATOM 3144 C CA . ILE B 1 34 ? 61.393 106.970 59.007 1.00 15.29 34 ILE B CA 1
ATOM 3145 C C . ILE B 1 34 ? 60.773 106.184 60.170 1.00 15.13 34 ILE B C 1
ATOM 3146 O O . ILE B 1 34 ? 59.749 105.490 59.992 1.00 15.40 34 ILE B O 1
ATOM 3151 N N . TYR B 1 35 ? 61.378 106.297 61.352 1.00 14.16 35 TYR B N 1
ATOM 3152 C CA . TYR B 1 35 ? 60.846 105.642 62.552 1.00 14.40 35 TYR B CA 1
ATOM 3153 C C . TYR B 1 35 ? 59.430 106.097 62.849 1.00 14.17 35 TYR B C 1
ATOM 3154 O O . TYR B 1 35 ? 58.549 105.266 63.106 1.00 14.13 35 TYR B O 1
ATOM 3163 N N . ASP B 1 36 ? 59.221 107.414 62.839 1.00 14.82 36 ASP B N 1
ATOM 3164 C CA . ASP B 1 36 ? 57.890 107.984 63.073 1.00 15.56 36 ASP B CA 1
ATOM 3165 C C . ASP B 1 36 ? 56.875 107.498 62.023 1.00 16.20 36 ASP B C 1
ATOM 3166 O O . ASP B 1 36 ? 55.746 107.147 62.369 1.00 16.30 36 ASP B O 1
ATOM 3171 N N . ARG B 1 37 ? 57.283 107.470 60.755 1.00 17.30 37 ARG B N 1
ATOM 3172 C CA . ARG B 1 37 ? 56.408 107.003 59.665 1.00 18.70 37 ARG B CA 1
ATOM 3173 C C . ARG B 1 37 ? 55.989 105.543 59.870 1.00 18.32 37 ARG B C 1
ATOM 3174 O O . ARG B 1 37 ? 54.802 105.211 59.749 1.00 18.03 37 ARG B O 1
ATOM 3182 N N . ILE B 1 38 ? 56.959 104.686 60.203 1.00 18.06 38 ILE B N 1
ATOM 3183 C CA . ILE B 1 38 ? 56.699 103.284 60.533 1.00 17.26 38 ILE B CA 1
ATOM 3184 C C . ILE B 1 38 ? 55.701 103.167 61.692 1.00 17.29 38 ILE B C 1
ATOM 3185 O O . ILE B 1 38 ? 54.704 102.442 61.572 1.00 17.36 38 ILE B O 1
ATOM 3190 N N . ARG B 1 39 ? 55.937 103.892 62.786 1.00 16.07 39 ARG B N 1
ATOM 3191 C CA . ARG B 1 39 ? 55.041 103.809 63.941 1.00 16.27 39 ARG B CA 1
ATOM 3192 C C . ARG B 1 39 ? 53.609 104.245 63.597 1.00 17.06 39 ARG B C 1
ATOM 3193 O O . ARG B 1 39 ? 52.660 103.615 64.050 1.00 16.04 39 ARG B O 1
ATOM 3201 N N . ARG B 1 40 ? 53.478 105.312 62.808 1.00 18.27 40 ARG B N 1
ATOM 3202 C CA . ARG B 1 40 ? 52.155 105.816 62.389 1.00 20.62 40 ARG B CA 1
ATOM 3203 C C . ARG B 1 40 ? 51.361 104.751 61.651 1.00 20.84 40 ARG B C 1
ATOM 3204 O O . ARG B 1 40 ? 50.145 104.653 61.816 1.00 21.42 40 ARG B O 1
ATOM 3212 N N . GLY B 1 41 ? 52.064 103.953 60.847 1.00 20.93 41 GLY B N 1
ATOM 3213 C CA . GLY B 1 41 ? 51.466 102.864 60.083 1.00 20.84 41 GLY B CA 1
ATOM 3214 C C . GLY B 1 41 ? 51.044 101.665 60.914 1.00 20.63 41 GLY B C 1
ATOM 3215 O O . GLY B 1 41 ? 50.285 100.825 60.442 1.00 20.36 41 GLY B O 1
ATOM 3216 N N . GLY B 1 42 ? 51.541 101.574 62.147 1.00 19.81 42 GLY B N 1
ATOM 3217 C CA . GLY B 1 42 ? 51.139 100.500 63.050 1.00 18.70 42 GLY B CA 1
ATOM 3218 C C . GLY B 1 42 ? 52.117 99.336 63.052 1.00 18.24 42 GLY B C 1
ATOM 3219 O O . GLY B 1 42 ? 53.157 99.399 62.389 1.00 17.56 42 GLY B O 1
ATOM 3220 N N . PRO B 1 43 ? 51.787 98.265 63.801 1.00 17.92 43 PRO B N 1
ATOM 3221 C CA . PRO B 1 43 ? 52.650 97.083 63.846 1.00 17.47 43 PRO B CA 1
ATOM 3222 C C . PRO B 1 43 ? 52.766 96.433 62.484 1.00 17.20 43 PRO B C 1
ATOM 3223 O O . PRO B 1 43 ? 51.808 96.436 61.690 1.00 16.33 43 PRO B O 1
ATOM 3227 N N . LEU B 1 44 ? 53.940 95.880 62.224 1.00 16.30 44 LEU B N 1
ATOM 3228 C CA . LEU B 1 44 ? 54.257 95.327 60.936 1.00 16.36 44 LEU B CA 1
ATOM 3229 C C . LEU B 1 44 ? 54.393 93.816 61.048 1.00 15.82 44 LEU B C 1
ATOM 3230 O O . LEU B 1 44 ? 55.391 93.308 61.561 1.00 16.02 44 LEU B O 1
ATOM 3235 N N . ALA B 1 45 ? 53.378 93.103 60.567 1.00 14.93 45 ALA B N 1
ATOM 3236 C CA . ALA B 1 45 ? 53.370 91.650 60.592 1.00 13.76 45 ALA B CA 1
ATOM 3237 C C . ALA B 1 45 ? 53.851 91.145 59.227 1.00 13.07 45 ALA B C 1
ATOM 3238 O O . ALA B 1 45 ? 53.160 91.315 58.200 1.00 12.17 45 ALA B O 1
ATOM 3240 N N . LEU B 1 46 ? 55.043 90.551 59.216 1.00 11.76 46 LEU B N 1
ATOM 3241 C CA . LEU B 1 46 ? 55.635 90.050 57.971 1.00 10.97 46 LEU B CA 1
ATOM 3242 C C . LEU B 1 46 ? 55.944 88.561 58.083 1.00 9.41 46 LEU B C 1
ATOM 3243 O O . LEU B 1 46 ? 57.108 88.156 58.001 1.00 9.29 46 LEU B O 1
ATOM 3248 N N . PRO B 1 47 ? 54.904 87.730 58.279 1.00 8.69 47 PRO B N 1
ATOM 3249 C CA . PRO B 1 47 ? 55.157 86.316 58.504 1.00 8.44 47 PRO B CA 1
ATOM 3250 C C . PRO B 1 47 ? 55.898 85.624 57.343 1.00 8.57 47 PRO B C 1
ATOM 3251 O O . PRO B 1 47 ? 56.597 84.623 57.585 1.00 8.14 47 PRO B O 1
ATOM 3255 N N . GLU B 1 48 ? 55.760 86.137 56.107 1.00 8.83 48 GLU B N 1
ATOM 3256 C CA . GLU B 1 48 ? 56.499 85.544 54.958 1.00 9.15 48 GLU B CA 1
ATOM 3257 C C . GLU B 1 48 ? 58.018 85.725 55.081 1.00 9.37 48 GLU B C 1
ATOM 3258 O O . GLU B 1 48 ? 58.774 84.971 54.489 1.00 9.78 48 GLU B O 1
ATOM 3264 N N . ALA B 1 49 ? 58.437 86.722 55.863 1.00 9.58 49 ALA B N 1
ATOM 3265 C CA . ALA B 1 49 ? 59.855 86.985 56.170 1.00 9.88 49 ALA B CA 1
ATOM 3266 C C . ALA B 1 49 ? 60.225 86.501 57.585 1.00 9.48 49 ALA B C 1
ATOM 3267 O O . ALA B 1 49 ? 61.306 86.835 58.119 1.00 8.86 49 ALA B O 1
ATOM 3269 N N . ASN B 1 50 ? 59.320 85.722 58.192 1.00 8.95 50 ASN B N 1
ATOM 3270 C CA . ASN B 1 50 ? 59.458 85.258 59.580 1.00 9.11 50 ASN B CA 1
ATOM 3271 C C . ASN B 1 50 ? 59.750 86.400 60.556 1.00 9.28 50 ASN B C 1
ATOM 3272 O O . ASN B 1 50 ? 60.574 86.263 61.487 1.00 9.21 50 ASN B O 1
ATOM 3277 N N . LEU B 1 51 ? 59.045 87.505 60.359 1.00 8.95 51 LEU B N 1
ATOM 3278 C CA . LEU B 1 51 ? 59.383 88.760 61.019 1.00 8.74 51 LEU B CA 1
ATOM 3279 C C . LEU B 1 51 ? 58.136 89.520 61.469 1.00 8.77 51 LEU B C 1
ATOM 3280 O O . LEU B 1 51 ? 57.069 89.422 60.851 1.00 7.89 51 LEU B O 1
ATOM 3285 N N . ALA B 1 52 ? 58.286 90.258 62.563 1.00 8.98 52 ALA B N 1
ATOM 3286 C CA . ALA B 1 52 ? 57.280 91.222 63.001 1.00 9.36 52 ALA B CA 1
ATOM 3287 C C . ALA B 1 52 ? 58.047 92.408 63.524 1.00 9.76 52 ALA B C 1
ATOM 3288 O O . ALA B 1 52 ? 59.052 92.246 64.222 1.00 10.96 52 ALA B O 1
ATOM 3290 N N . VAL B 1 53 ? 57.623 93.603 63.148 1.00 10.39 53 VAL B N 1
ATOM 3291 C CA . VAL B 1 53 ? 58.311 94.811 63.600 1.00 10.65 53 VAL B CA 1
ATOM 3292 C C . VAL B 1 53 ? 57.340 95.678 64.394 1.00 10.42 53 VAL B C 1
ATOM 3293 O O . VAL B 1 53 ? 56.285 96.107 63.875 1.00 10.34 53 VAL B O 1
ATOM 3297 N N . PHE B 1 54 ? 57.692 95.902 65.657 1.00 10.10 54 PHE B N 1
ATOM 3298 C CA . PHE B 1 54 ? 56.882 96.712 66.568 1.00 10.06 54 PHE B CA 1
ATOM 3299 C C . PHE B 1 54 ? 57.558 98.043 66.819 1.00 10.19 54 PHE B C 1
ATOM 3300 O O . PHE B 1 54 ? 58.790 98.124 66.881 1.00 9.98 54 PHE B O 1
ATOM 3308 N N . SER B 1 55 ? 56.750 99.086 66.973 1.00 9.33 55 SER B N 1
ATOM 3309 C CA . SER B 1 55 ? 57.275 100.431 67.037 1.00 9.79 55 SER B CA 1
ATOM 3310 C C . SER B 1 55 ? 56.541 101.326 68.032 1.00 9.33 55 SER B C 1
ATOM 3311 O O . SER B 1 55 ? 57.044 102.395 68.382 1.00 9.20 55 SER B O 1
ATOM 3314 N N . SER B 1 56 ? 55.354 100.914 68.478 1.00 9.72 56 SER B N 1
ATOM 3315 C CA . SER B 1 56 ? 54.648 101.671 69.528 1.00 9.99 56 SER B CA 1
ATOM 3316 C C . SER B 1 56 ? 55.250 101.381 70.903 1.00 10.48 56 SER B C 1
ATOM 3317 O O . SER B 1 56 ? 55.830 100.304 71.114 1.00 11.46 56 SER B O 1
ATOM 3320 N N . PHE B 1 57 ? 55.113 102.321 71.842 1.00 10.14 57 PHE B N 1
ATOM 3321 C CA . PHE B 1 57 ? 55.637 102.105 73.191 1.00 10.44 57 PHE B CA 1
ATOM 3322 C C . PHE B 1 57 ? 54.978 100.871 73.791 1.00 10.27 57 PHE B C 1
ATOM 3323 O O . PHE B 1 57 ? 55.661 99.984 74.315 1.00 9.89 57 PHE B O 1
ATOM 3331 N N . SER B 1 58 ? 53.655 100.808 73.673 1.00 10.25 58 SER B N 1
ATOM 3332 C CA . SER B 1 58 ? 52.859 99.702 74.213 1.00 10.96 58 SER B CA 1
ATOM 3333 C C . SER B 1 58 ? 53.328 98.339 73.690 1.00 10.70 58 SER B C 1
ATOM 3334 O O . SER B 1 58 ? 53.569 97.416 74.470 1.00 10.72 58 SER B O 1
ATOM 3337 N N . ASP B 1 59 ? 53.468 98.212 72.374 1.00 10.59 59 ASP B N 1
ATOM 3338 C CA . ASP B 1 59 ? 53.849 96.921 71.784 1.00 10.80 59 ASP B CA 1
ATOM 3339 C C . ASP B 1 59 ? 55.270 96.529 72.235 1.00 10.32 59 ASP B C 1
ATOM 3340 O O . ASP B 1 59 ? 55.510 95.372 72.609 1.00 10.05 59 ASP B O 1
ATOM 3345 N N . CYS B 1 60 ? 56.208 97.483 72.204 1.00 10.52 60 CYS B N 1
ATOM 3346 C CA . CYS B 1 60 ? 57.593 97.182 72.592 1.00 10.85 60 CYS B CA 1
ATOM 3347 C C . CYS B 1 60 ? 57.685 96.770 74.069 1.00 11.21 60 CYS B C 1
ATOM 3348 O O . CYS B 1 60 ? 58.380 95.797 74.414 1.00 11.08 60 CYS B O 1
ATOM 3351 N N . ASP B 1 61 ? 56.981 97.509 74.925 1.00 10.93 61 ASP B N 1
ATOM 3352 C CA . ASP B 1 61 ? 56.861 97.209 76.354 1.00 11.55 61 ASP B CA 1
ATOM 3353 C C . ASP B 1 61 ? 56.305 95.788 76.530 1.00 10.65 61 ASP B C 1
ATOM 3354 O O . ASP B 1 61 ? 56.876 94.962 77.261 1.00 9.11 61 ASP B O 1
ATOM 3359 N N . ASP B 1 62 ? 55.206 95.507 75.828 1.00 10.33 62 ASP B N 1
ATOM 3360 C CA . ASP B 1 62 ? 54.540 94.195 75.903 1.00 10.54 62 ASP B CA 1
ATOM 3361 C C . ASP B 1 62 ? 55.459 93.037 75.486 1.00 9.96 62 ASP B C 1
ATOM 3362 O O . ASP B 1 62 ? 55.481 91.985 76.143 1.00 10.38 62 ASP B O 1
ATOM 3367 N N . VAL B 1 63 ? 56.219 93.217 74.410 1.00 8.94 63 VAL B N 1
ATOM 3368 C CA . VAL B 1 63 ? 57.132 92.150 73.961 1.00 8.69 63 VAL B CA 1
ATOM 3369 C C . VAL B 1 63 ? 58.220 91.888 75.005 1.00 8.84 63 VAL B C 1
ATOM 3370 O O . VAL B 1 63 ? 58.532 90.733 75.325 1.00 9.03 63 VAL B O 1
ATOM 3374 N N . LEU B 1 64 ? 58.801 92.958 75.536 1.00 8.63 64 LEU B N 1
ATOM 3375 C CA . LEU B 1 64 ? 59.885 92.830 76.510 1.00 9.49 64 LEU B CA 1
ATOM 3376 C C . LEU B 1 64 ? 59.455 92.081 77.764 1.00 10.50 64 LEU B C 1
ATOM 3377 O O . LEU B 1 64 ? 60.256 91.373 78.370 1.00 10.82 64 LEU B O 1
ATOM 3382 N N . ARG B 1 65 ? 58.196 92.266 78.152 1.00 11.89 65 ARG B N 1
ATOM 3383 C CA . ARG B 1 65 ? 57.639 91.604 79.315 1.00 13.81 65 ARG B CA 1
ATOM 3384 C C . ARG B 1 65 ? 57.016 90.228 79.058 1.00 13.99 65 ARG B C 1
ATOM 3385 O O . ARG B 1 65 ? 56.719 89.488 80.012 1.00 14.08 65 ARG B O 1
ATOM 3393 N N . HIS B 1 66 ? 56.780 89.889 77.793 1.00 14.12 66 HIS B N 1
ATOM 3394 C CA . HIS B 1 66 ? 56.001 88.683 77.475 1.00 15.09 66 HIS B CA 1
ATOM 3395 C C . HIS B 1 66 ? 56.772 87.427 77.865 1.00 15.85 66 HIS B C 1
ATOM 3396 O O . HIS B 1 66 ? 57.925 87.266 77.461 1.00 14.94 66 HIS B O 1
ATOM 3403 N N . PRO B 1 67 ? 56.138 86.529 78.649 1.00 17.38 67 PRO B N 1
ATOM 3404 C CA . PRO B 1 67 ? 56.836 85.313 79.090 1.00 18.04 67 PRO B CA 1
ATOM 3405 C C . PRO B 1 67 ? 57.270 84.376 77.940 1.00 17.88 67 PRO B C 1
ATOM 3406 O O . PRO B 1 67 ? 58.184 83.587 78.128 1.00 18.77 67 PRO B O 1
ATOM 3410 N N . SER B 1 68 ? 56.648 84.484 76.766 1.00 17.09 68 SER B N 1
ATOM 3411 C CA . SER B 1 68 ? 57.077 83.699 75.588 1.00 16.37 68 SER B CA 1
ATOM 3412 C C . SER B 1 68 ? 58.114 84.375 74.678 1.00 15.60 68 SER B C 1
ATOM 3413 O O . SER B 1 68 ? 58.581 83.753 73.707 1.00 15.56 68 SER B O 1
ATOM 3416 N N . SER B 1 69 ? 58.479 85.630 74.958 1.00 14.25 69 SER B N 1
ATOM 3417 C CA . SER B 1 69 ? 59.573 86.268 74.203 1.00 14.16 69 SER B CA 1
ATOM 3418 C C . SER B 1 69 ? 60.924 85.697 74.635 1.00 14.20 69 SER B C 1
ATOM 3419 O O . SER B 1 69 ? 61.235 85.673 75.832 1.00 15.20 69 SER B O 1
ATOM 3422 N N . CYS B 1 70 ? 61.726 85.270 73.665 1.00 12.46 70 CYS B N 1
ATOM 3423 C CA . CYS B 1 70 ? 62.997 84.615 73.948 1.00 11.96 70 CYS B CA 1
ATOM 3424 C C . CYS B 1 70 ? 64.109 85.470 73.394 1.00 11.29 70 CYS B C 1
ATOM 3425 O O . CYS B 1 70 ? 63.905 86.169 72.394 1.00 10.76 70 CYS B O 1
ATOM 3428 N N . SER B 1 71 ? 65.284 85.389 74.020 1.00 10.74 71 SER B N 1
ATOM 3429 C CA . SER B 1 71 ? 66.477 86.057 73.516 1.00 11.41 71 SER B CA 1
ATOM 3430 C C . SER B 1 71 ? 67.497 85.083 72.904 1.00 12.11 71 SER B C 1
ATOM 3431 O O . SER B 1 71 ? 68.494 85.524 72.351 1.00 12.28 71 SER B O 1
ATOM 3434 N N . ASP B 1 72 ? 67.266 83.780 73.049 1.00 12.91 72 ASP B N 1
ATOM 3435 C CA . ASP B 1 72 ? 68.180 82.756 72.533 1.00 14.18 72 ASP B CA 1
ATOM 3436 C C . ASP B 1 72 ? 67.887 82.493 71.045 1.00 15.50 72 ASP B C 1
ATOM 3437 O O . ASP B 1 72 ? 66.817 81.986 70.682 1.00 13.71 72 ASP B O 1
ATOM 3442 N N . ARG B 1 73 ? 68.871 82.821 70.209 1.00 17.57 73 ARG B N 1
ATOM 3443 C CA . ARG B 1 73 ? 68.842 82.618 68.751 1.00 20.58 73 ARG B CA 1
ATOM 3444 C C . ARG B 1 73 ? 68.441 81.229 68.269 1.00 20.41 73 ARG B C 1
ATOM 3445 O O . ARG B 1 73 ? 67.929 81.086 67.155 1.00 20.78 73 ARG B O 1
ATOM 3453 N N . THR B 1 74 ? 68.701 80.211 69.084 1.00 20.57 74 THR B N 1
ATOM 3454 C CA . THR B 1 74 ? 68.340 78.832 68.732 1.00 21.51 74 THR B CA 1
ATOM 3455 C C . THR B 1 74 ? 66.824 78.649 68.567 1.00 20.92 74 THR B C 1
ATOM 3456 O O . THR B 1 74 ? 66.366 77.711 67.896 1.00 20.81 74 THR B O 1
ATOM 3460 N N . LYS B 1 75 ? 66.053 79.575 69.132 1.00 19.04 75 LYS B N 1
ATOM 3461 C CA . LYS B 1 75 ? 64.595 79.541 68.999 1.00 18.69 75 LYS B CA 1
ATOM 3462 C C . LYS B 1 75 ? 64.070 80.286 67.760 1.00 17.65 75 LYS B C 1
ATOM 3463 O O . LYS B 1 75 ? 62.870 80.412 67.571 1.00 17.38 75 LYS B O 1
ATOM 3469 N N . SER B 1 76 ? 64.987 80.743 66.913 1.00 16.74 76 SER B N 1
ATOM 3470 C CA . SER B 1 76 ? 64.670 81.562 65.760 1.00 15.85 76 SER B CA 1
ATOM 3471 C C . SER B 1 76 ? 64.615 80.727 64.483 1.00 15.91 76 SER B C 1
ATOM 3472 O O . SER B 1 76 ? 65.555 79.983 64.172 1.00 15.73 76 SER B O 1
ATOM 3475 N N . THR B 1 77 ? 63.529 80.869 63.730 1.00 15.85 77 THR B N 1
ATOM 3476 C CA . THR B 1 77 ? 63.415 80.213 62.423 1.00 16.28 77 THR B CA 1
ATOM 3477 C C . THR B 1 77 ? 64.490 80.741 61.464 1.00 17.01 77 THR B C 1
ATOM 3478 O O . THR B 1 77 ? 65.146 79.956 60.765 1.00 17.50 77 THR B O 1
ATOM 3482 N N . ILE B 1 78 ? 64.683 82.062 61.456 1.00 17.50 78 ILE B N 1
ATOM 3483 C CA . ILE B 1 78 ? 65.650 82.697 60.551 1.00 18.70 78 ILE B CA 1
ATOM 3484 C C . ILE B 1 78 ? 67.048 82.142 60.846 1.00 19.59 78 ILE B C 1
ATOM 3485 O O . ILE B 1 78 ? 67.772 81.740 59.925 1.00 19.08 78 ILE B O 1
ATOM 3490 N N . PHE B 1 79 ? 67.405 82.072 62.133 1.00 20.46 79 PHE B N 1
ATOM 3491 C CA . PHE B 1 79 ? 68.721 81.536 62.522 1.00 21.79 79 PHE B CA 1
ATOM 3492 C C . PHE B 1 79 ? 68.882 80.040 62.215 1.00 22.23 79 PHE B C 1
ATOM 3493 O O . PHE B 1 79 ? 69.939 79.623 61.704 1.00 21.80 79 PHE B O 1
ATOM 3501 N N . GLN B 1 80 ? 67.858 79.242 62.529 1.00 22.63 80 GLN B N 1
ATOM 3502 C CA . GLN B 1 80 ? 67.883 77.798 62.228 1.00 24.45 80 GLN B CA 1
ATOM 3503 C C . GLN B 1 80 ? 68.029 77.514 60.726 1.00 25.05 80 GLN B C 1
ATOM 3504 O O . GLN B 1 80 ? 68.775 76.605 60.337 1.00 25.34 80 GLN B O 1
ATOM 3510 N N . ARG B 1 81 ? 67.355 78.306 59.894 1.00 25.77 81 ARG B N 1
ATOM 3511 C CA . ARG B 1 81 ? 67.540 78.229 58.440 1.00 26.77 81 ARG B CA 1
ATOM 3512 C C . ARG B 1 81 ? 68.947 78.678 58.002 1.00 27.66 81 ARG B C 1
ATOM 3513 O O . ARG B 1 81 ? 69.561 78.029 57.141 1.00 27.76 81 ARG B O 1
ATOM 3521 N N . GLN B 1 82 ? 69.444 79.784 58.567 1.00 28.44 82 GLN B N 1
ATOM 3522 C CA . GLN B 1 82 ? 70.785 80.293 58.216 1.00 29.74 82 GLN B CA 1
ATOM 3523 C C . GLN B 1 82 ? 71.860 79.248 58.509 1.00 30.27 82 GLN B C 1
ATOM 3524 O O . GLN B 1 82 ? 72.784 79.052 57.696 1.00 30.09 82 GLN B O 1
ATOM 3530 N N . LEU B 1 83 ? 71.730 78.578 59.658 1.00 31.07 83 LEU B N 1
ATOM 3531 C CA . LEU B 1 83 ? 72.599 77.443 60.011 1.00 32.33 83 LEU B CA 1
ATOM 3532 C C . LEU B 1 83 ? 72.603 76.375 58.924 1.00 32.31 83 LEU B C 1
ATOM 3533 O O . LEU B 1 83 ? 73.658 75.906 58.527 1.00 31.91 83 LEU B O 1
ATOM 3538 N N . ALA B 1 84 ? 71.417 75.990 58.470 1.00 32.46 84 ALA B N 1
ATOM 3539 C CA . ALA B 1 84 ? 71.274 75.018 57.387 1.00 33.06 84 ALA B CA 1
ATOM 3540 C C . ALA B 1 84 ? 71.799 75.598 56.077 1.00 33.02 84 ALA B C 1
ATOM 3541 O O . ALA B 1 84 ? 72.264 74.866 55.208 1.00 33.14 84 ALA B O 1
ATOM 3543 N N . PRO B 1 94 ? 79.583 79.120 74.185 1.00 17.93 94 PRO B N 1
ATOM 3544 C CA . PRO B 1 94 ? 78.224 79.611 74.427 1.00 16.38 94 PRO B CA 1
ATOM 3545 C C . PRO B 1 94 ? 78.080 81.095 74.135 1.00 15.19 94 PRO B C 1
ATOM 3546 O O . PRO B 1 94 ? 79.054 81.841 74.219 1.00 14.58 94 PRO B O 1
ATOM 3550 N N . ALA B 1 95 ? 76.861 81.515 73.802 1.00 13.51 95 ALA B N 1
ATOM 3551 C CA . ALA B 1 95 ? 76.526 82.942 73.711 1.00 11.97 95 ALA B CA 1
ATOM 3552 C C . ALA B 1 95 ? 76.577 83.551 75.110 1.00 10.24 95 ALA B C 1
ATOM 3553 O O . ALA B 1 95 ? 76.401 82.830 76.100 1.00 9.86 95 ALA B O 1
ATOM 3555 N N . SER B 1 96 ? 76.808 84.864 75.205 1.00 9.16 96 SER B N 1
ATOM 3556 C CA . SER B 1 96 ? 76.727 85.556 76.507 1.00 7.95 96 SER B CA 1
ATOM 3557 C C . SER B 1 96 ? 75.263 85.599 76.937 1.00 8.14 96 SER B C 1
ATOM 3558 O O . SER B 1 96 ? 74.347 85.364 76.095 1.00 7.72 96 SER B O 1
ATOM 3561 N N . PHE B 1 97 ? 75.025 85.941 78.213 1.00 7.21 97 PHE B N 1
ATOM 3562 C CA . PHE B 1 97 ? 73.656 85.845 78.769 1.00 7.23 97 PHE B CA 1
ATOM 3563 C C . PHE B 1 97 ? 72.681 86.889 78.215 1.00 6.89 97 PHE B C 1
ATOM 3564 O O . PHE B 1 97 ? 71.467 86.747 78.371 1.00 6.13 97 PHE B O 1
ATOM 3572 N N . LEU B 1 98 ? 73.207 87.922 77.548 1.00 7.14 98 LEU B N 1
ATOM 3573 C CA . LEU B 1 98 ? 72.359 88.843 76.753 1.00 7.60 98 LEU B CA 1
ATOM 3574 C C . LEU B 1 98 ? 71.511 88.056 75.742 1.00 7.64 98 LEU B C 1
ATOM 3575 O O . LEU B 1 98 ? 70.361 88.424 75.444 1.00 8.80 98 LEU B O 1
ATOM 3580 N N . PHE B 1 99 ? 72.072 86.965 75.220 1.00 7.88 99 PHE B N 1
ATOM 3581 C CA . PHE B 1 99 ? 71.391 86.149 74.225 1.00 8.25 99 PHE B CA 1
ATOM 3582 C C . PHE B 1 99 ? 70.976 84.782 74.768 1.00 7.87 99 PHE B C 1
ATOM 3583 O O . PHE B 1 99 ? 70.930 83.808 74.011 1.00 8.20 99 PHE B O 1
ATOM 3591 N N . LEU B 1 100 ? 70.682 84.700 76.070 1.00 6.65 100 LEU B N 1
ATOM 3592 C CA . LEU B 1 100 ? 70.230 83.442 76.658 1.00 6.18 100 LEU B CA 1
ATOM 3593 C C . LEU B 1 100 ? 68.907 83.633 77.378 1.00 6.72 100 LEU B C 1
ATOM 3594 O O . LEU B 1 100 ? 68.554 84.741 77.758 1.00 6.93 100 LEU B O 1
ATOM 3599 N N . ASP B 1 101 ? 68.198 82.533 77.563 1.00 6.13 101 ASP B N 1
ATOM 3600 C CA . ASP B 1 101 ? 66.940 82.522 78.309 1.00 6.67 101 ASP B CA 1
ATOM 3601 C C . ASP B 1 101 ? 67.168 81.781 79.624 1.00 6.53 101 ASP B C 1
ATOM 3602 O O . ASP B 1 101 ? 68.235 81.196 79.821 1.00 6.02 101 ASP B O 1
ATOM 3607 N N . PRO B 1 102 ? 66.204 81.847 80.554 1.00 7.93 102 PRO B N 1
ATOM 3608 C CA . PRO B 1 102 ? 66.328 81.038 81.776 1.00 8.41 102 PRO B CA 1
ATOM 3609 C C . PRO B 1 102 ? 66.350 79.536 81.460 1.00 9.35 102 PRO B C 1
ATOM 3610 O O . PRO B 1 102 ? 65.784 79.140 80.450 1.00 9.27 102 PRO B O 1
ATOM 3614 N N . PRO B 1 103 ? 66.976 78.709 82.322 1.00 9.16 103 PRO B N 1
ATOM 3615 C CA . PRO B 1 103 ? 67.581 79.107 83.598 1.00 9.48 103 PRO B CA 1
ATOM 3616 C C . PRO B 1 103 ? 68.986 79.716 83.488 1.00 8.79 103 PRO B C 1
ATOM 3617 O O . PRO B 1 103 ? 69.429 80.382 84.431 1.00 7.67 103 PRO B O 1
ATOM 3621 N N . ASP B 1 104 ? 69.681 79.492 82.367 1.00 7.91 104 ASP B N 1
ATOM 3622 C CA . ASP B 1 104 ? 71.073 79.951 82.280 1.00 8.81 104 ASP B CA 1
ATOM 3623 C C . ASP B 1 104 ? 71.131 81.478 82.407 1.00 7.96 104 ASP B C 1
ATOM 3624 O O . ASP B 1 104 ? 72.025 82.015 83.059 1.00 8.02 104 ASP B O 1
ATOM 3629 N N . HIS B 1 105 ? 70.184 82.178 81.789 1.00 6.76 105 HIS B N 1
ATOM 3630 C CA . HIS B 1 105 ? 70.222 83.639 81.883 1.00 6.37 105 HIS B CA 1
ATOM 3631 C C . HIS B 1 105 ? 70.167 84.085 83.346 1.00 6.32 105 HIS B C 1
ATOM 3632 O O . HIS B 1 105 ? 70.908 84.982 83.768 1.00 5.68 105 HIS B O 1
ATOM 3639 N N . THR B 1 106 ? 69.281 83.451 84.110 1.00 5.93 106 THR B N 1
ATOM 3640 C CA . THR B 1 106 ? 69.051 83.830 85.502 1.00 6.44 106 THR B CA 1
ATOM 3641 C C . THR B 1 106 ? 70.324 83.632 86.327 1.00 6.36 106 THR B C 1
ATOM 3642 O O . THR B 1 106 ? 70.724 84.494 87.117 1.00 6.08 106 THR B O 1
ATOM 3646 N N . ARG B 1 107 ? 70.965 82.491 86.122 1.00 6.85 107 ARG B N 1
ATOM 3647 C CA . ARG B 1 107 ? 72.189 82.147 86.849 1.00 7.04 107 ARG B CA 1
ATOM 3648 C C . ARG B 1 107 ? 73.324 83.138 86.514 1.00 7.21 107 ARG B C 1
ATOM 3649 O O . ARG B 1 107 ? 74.006 83.698 87.416 1.00 6.88 107 ARG B O 1
ATOM 3657 N N . LEU B 1 108 ? 73.536 83.354 85.219 1.00 7.14 108 LEU B N 1
ATOM 3658 C CA . LEU B 1 108 ? 74.699 84.112 84.774 1.00 7.68 108 LEU B CA 1
ATOM 3659 C C . LEU B 1 108 ? 74.558 85.595 85.087 1.00 7.81 108 LEU B C 1
ATOM 3660 O O . LEU B 1 108 ? 75.513 86.231 85.544 1.00 8.11 108 LEU B O 1
ATOM 3665 N N . ARG B 1 109 ? 73.369 86.148 84.844 1.00 7.60 109 ARG B N 1
ATOM 3666 C CA . ARG B 1 109 ? 73.095 87.535 85.253 1.00 7.13 109 ARG B CA 1
ATOM 3667 C C . ARG B 1 109 ? 73.264 87.680 86.771 1.00 8.04 109 ARG B C 1
ATOM 3668 O O . ARG B 1 109 ? 73.848 88.668 87.246 1.00 7.71 109 ARG B O 1
ATOM 3676 N N . GLY B 1 110 ? 72.765 86.698 87.533 1.00 7.36 110 GLY B N 1
ATOM 3677 C CA . GLY B 1 110 ? 72.866 86.732 88.992 1.00 7.64 110 GLY B CA 1
ATOM 3678 C C . GLY B 1 110 ? 74.298 86.822 89.490 1.00 8.05 110 GLY B C 1
ATOM 3679 O O . GLY B 1 110 ? 74.568 87.455 90.506 1.00 7.91 110 GLY B O 1
ATOM 3680 N N . LEU B 1 111 ? 75.216 86.204 88.758 1.00 7.78 111 LEU B N 1
ATOM 3681 C CA . LEU B 1 111 ? 76.617 86.184 89.163 1.00 9.17 111 LEU B CA 1
ATOM 3682 C C . LEU B 1 111 ? 77.319 87.530 89.017 1.00 9.86 111 LEU B C 1
ATOM 3683 O O . LEU B 1 111 ? 78.286 87.802 89.753 1.00 11.43 111 LEU B O 1
ATOM 3688 N N . VAL B 1 112 ? 76.86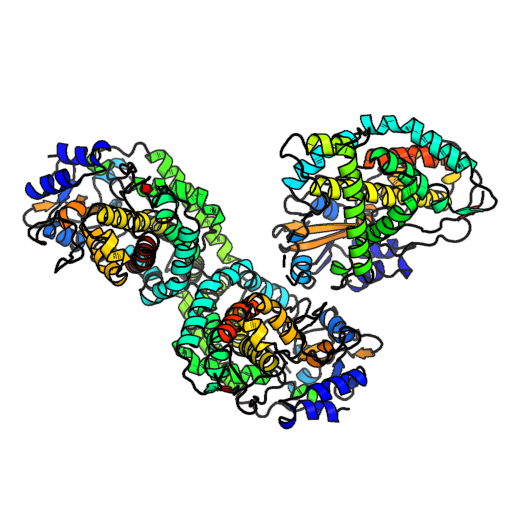0 88.370 88.098 1.00 9.35 112 VAL B N 1
ATOM 3689 C CA . VAL B 1 112 ? 77.495 89.690 87.922 1.00 9.69 112 VAL B CA 1
ATOM 3690 C C . VAL B 1 112 ? 76.659 90.891 88.369 1.00 10.27 112 VAL B C 1
ATOM 3691 O O . VAL B 1 112 ? 77.130 92.029 88.320 1.00 9.91 112 VAL B O 1
ATOM 3695 N N . SER B 1 113 ? 75.423 90.655 88.798 1.00 10.73 113 SER B N 1
ATOM 3696 C CA . SER B 1 113 ? 74.547 91.794 89.088 1.00 11.76 113 SER B CA 1
ATOM 3697 C C . SER B 1 113 ? 75.002 92.640 90.281 1.00 11.21 113 SER B C 1
ATOM 3698 O O . SER B 1 113 ? 74.890 93.867 90.248 1.00 11.42 113 SER B O 1
ATOM 3701 N N . LYS B 1 114 ? 75.553 92.000 91.307 1.00 11.15 114 LYS B N 1
ATOM 3702 C CA . LYS B 1 114 ? 76.052 92.746 92.468 1.00 12.16 114 LYS B CA 1
ATOM 3703 C C . LYS B 1 114 ? 77.205 93.677 92.104 1.00 10.75 114 LYS B C 1
ATOM 3704 O O . LYS B 1 114 ? 77.266 94.813 92.584 1.00 10.94 114 LYS B O 1
ATOM 3710 N N . ALA B 1 115 ? 78.087 93.211 91.231 1.00 9.63 115 ALA B N 1
ATOM 3711 C CA . ALA B 1 115 ? 79.208 94.022 90.743 1.00 9.37 115 ALA B CA 1
ATOM 3712 C C . ALA B 1 115 ? 78.771 95.320 90.039 1.00 9.21 115 ALA B C 1
ATOM 3713 O O . ALA B 1 115 ? 79.521 96.301 90.007 1.00 8.30 115 ALA B O 1
ATOM 3715 N N . PHE B 1 116 ? 77.553 95.333 89.492 1.00 8.27 116 PHE B N 1
ATOM 3716 C CA . PHE B 1 116 ? 77.068 96.512 88.770 1.00 8.61 116 PHE B CA 1
ATOM 3717 C C . PHE B 1 116 ? 75.978 97.291 89.506 1.00 9.18 116 PHE B C 1
ATOM 3718 O O . PHE B 1 116 ? 75.410 98.222 88.957 1.00 9.30 116 PHE B O 1
ATOM 3726 N N . ALA B 1 117 ? 75.723 96.928 90.760 1.00 9.83 117 ALA B N 1
ATOM 3727 C CA . ALA B 1 117 ? 74.704 97.594 91.564 1.00 10.61 117 ALA B CA 1
ATOM 3728 C C . ALA B 1 117 ? 75.145 99.039 91.857 1.00 10.84 117 ALA B C 1
ATOM 3729 O O . ALA B 1 117 ? 76.341 99.309 91.940 1.00 9.53 117 ALA B O 1
ATOM 3731 N N . PRO B 1 118 ? 74.181 99.982 91.981 1.00 12.35 118 PRO B N 1
ATOM 3732 C CA . PRO B 1 118 ? 74.489 101.388 92.258 1.00 12.94 118 PRO B CA 1
ATOM 3733 C C . PRO B 1 118 ? 75.539 101.602 93.358 1.00 13.18 118 PRO B C 1
ATOM 3734 O O . PRO B 1 118 ? 76.463 102.407 93.181 1.00 13.44 118 PRO B O 1
ATOM 3738 N N . ARG B 1 119 ? 75.408 100.878 94.467 1.00 14.31 119 ARG B N 1
ATOM 3739 C CA . ARG B 1 119 ? 76.295 101.060 95.633 1.00 14.80 119 ARG B CA 1
ATOM 3740 C C . ARG B 1 119 ? 77.749 100.760 95.291 1.00 14.30 119 ARG B C 1
ATOM 3741 O O . ARG B 1 119 ? 78.661 101.472 95.735 1.00 13.92 119 ARG B O 1
ATOM 3749 N N . VAL B 1 120 ? 77.957 99.713 94.490 1.00 12.59 120 VAL B N 1
ATOM 3750 C CA . VAL B 1 120 ? 79.289 99.328 94.048 1.00 11.82 120 VAL B CA 1
ATOM 3751 C C . VAL B 1 120 ? 79.807 100.306 92.995 1.00 11.37 120 VAL B C 1
ATOM 3752 O O . VAL B 1 120 ? 80.948 100.772 93.072 1.00 10.75 120 VAL B O 1
ATOM 3756 N N . ILE B 1 121 ? 78.954 100.643 92.027 1.00 10.35 121 ILE B N 1
ATOM 3757 C CA . ILE B 1 121 ? 79.333 101.560 90.951 1.00 10.14 121 ILE B CA 1
ATOM 3758 C C . ILE B 1 121 ? 79.657 102.977 91.446 1.00 9.70 121 ILE B C 1
ATOM 3759 O O . ILE B 1 121 ? 80.545 103.647 90.894 1.00 9.47 121 ILE B O 1
ATOM 3764 N N . LYS B 1 122 ? 78.967 103.425 92.491 1.00 10.27 122 LYS B N 1
ATOM 3765 C CA . LYS B 1 122 ? 79.227 104.760 93.089 1.00 11.48 122 LYS B CA 1
ATOM 3766 C C . LYS B 1 122 ? 80.689 104.944 93.549 1.00 11.43 122 LYS B C 1
ATOM 3767 O O . LYS B 1 122 ? 81.215 106.068 93.564 1.00 10.62 122 LYS B O 1
ATOM 3773 N N . ARG B 1 123 ? 81.344 103.836 93.892 1.00 10.85 123 ARG B N 1
ATOM 3774 C CA . ARG B 1 123 ? 82.762 103.846 94.315 1.00 12.09 123 ARG B CA 1
ATOM 3775 C C . ARG B 1 123 ? 83.696 104.327 93.207 1.00 11.57 123 ARG B C 1
ATOM 3776 O O . ARG B 1 123 ? 84.830 104.729 93.475 1.00 12.03 123 ARG B O 1
ATOM 3784 N N . LEU B 1 124 ? 83.206 104.294 91.969 1.00 10.76 124 LEU B N 1
ATOM 3785 C CA . LEU B 1 124 ? 83.999 104.672 90.798 1.00 10.18 124 LEU B CA 1
ATOM 3786 C C . LEU B 1 124 ? 83.989 106.175 90.494 1.00 9.91 124 LEU B C 1
ATOM 3787 O O . LEU B 1 124 ? 84.707 106.639 89.590 1.00 8.55 124 LEU B O 1
ATOM 3792 N N . GLU B 1 125 ? 83.164 106.928 91.212 1.00 9.71 125 GLU B N 1
ATOM 3793 C CA . GLU B 1 125 ? 83.035 108.357 90.917 1.00 10.27 125 GLU B CA 1
ATOM 3794 C C . GLU B 1 125 ? 84.380 109.125 90.952 1.00 10.39 125 GLU B C 1
ATOM 3795 O O . GLU B 1 125 ? 84.633 109.912 90.040 1.00 10.75 125 GLU B O 1
ATOM 3801 N N . PRO B 1 126 ? 85.234 108.905 91.985 1.00 9.95 126 PRO B N 1
ATOM 3802 C CA . PRO B 1 126 ? 86.538 109.602 91.972 1.00 10.08 126 PRO B CA 1
ATOM 3803 C C . PRO B 1 126 ? 87.381 109.289 90.714 1.00 9.79 126 PRO B C 1
ATOM 3804 O O . PRO B 1 126 ? 87.898 110.229 90.094 1.00 9.72 126 PRO B O 1
ATOM 3808 N N . GLU B 1 127 ? 87.483 108.011 90.334 1.00 9.32 127 GLU B N 1
ATOM 3809 C CA . GLU B 1 127 ? 88.233 107.587 89.126 1.00 10.49 127 GLU B CA 1
ATOM 3810 C C . GLU B 1 127 ? 87.684 108.259 87.854 1.00 10.08 127 GLU B C 1
ATOM 3811 O O . GLU B 1 127 ? 88.448 108.760 87.012 1.00 9.15 127 GLU B O 1
ATOM 3817 N N . ILE B 1 128 ? 86.359 108.253 87.731 1.00 9.00 128 ILE B N 1
ATOM 3818 C CA . ILE B 1 128 ? 85.664 108.833 86.586 1.00 9.51 128 ILE B CA 1
ATOM 3819 C C . ILE B 1 128 ? 85.893 110.351 86.536 1.00 10.19 128 ILE B C 1
ATOM 3820 O O . ILE B 1 128 ? 86.116 110.925 85.453 1.00 10.61 128 ILE B O 1
ATOM 3825 N N . THR B 1 129 ? 85.797 110.999 87.694 1.00 10.57 129 THR B N 1
ATOM 3826 C CA . THR B 1 129 ? 85.989 112.438 87.784 1.00 11.98 129 THR B CA 1
ATOM 3827 C C . THR B 1 129 ? 87.426 112.827 87.393 1.00 12.43 129 THR B C 1
ATOM 3828 O O . THR B 1 129 ? 87.629 113.795 86.663 1.00 12.63 129 THR B O 1
ATOM 3832 N N . ALA B 1 130 ? 88.405 112.062 87.865 1.00 12.32 130 ALA B N 1
ATOM 3833 C CA . ALA B 1 130 ? 89.819 112.339 87.554 1.00 13.07 130 ALA B CA 1
ATOM 3834 C C . ALA B 1 130 ? 90.080 112.131 86.054 1.00 13.59 130 ALA B C 1
ATOM 3835 O O . ALA B 1 130 ? 90.781 112.934 85.433 1.00 13.44 130 ALA B O 1
ATOM 3837 N N . LEU B 1 131 ? 89.521 111.057 85.483 1.00 13.33 131 LEU B N 1
ATOM 3838 C CA . LEU B 1 131 ? 89.605 110.805 84.037 1.00 14.47 131 LEU B CA 1
ATOM 3839 C C . LEU B 1 131 ? 89.012 111.933 83.190 1.00 14.15 131 LEU B C 1
ATOM 3840 O O . LEU B 1 131 ? 89.642 112.404 82.250 1.00 14.30 131 LEU B O 1
ATOM 3845 N N . VAL B 1 132 ? 87.782 112.333 83.503 1.00 13.91 132 VAL B N 1
ATOM 3846 C CA . VAL B 1 132 ? 87.119 113.442 82.803 1.00 13.82 132 VAL B CA 1
ATOM 3847 C C . VAL B 1 132 ? 87.978 114.716 82.850 1.00 14.97 132 VAL B C 1
ATOM 3848 O O . VAL B 1 132 ? 88.170 115.379 81.825 1.00 14.22 132 VAL B O 1
ATOM 3852 N N . ASP B 1 133 ? 88.504 115.039 84.029 1.00 15.84 133 ASP B N 1
ATOM 3853 C CA . ASP B 1 133 ? 89.322 116.240 84.196 1.00 18.20 133 ASP B CA 1
ATOM 3854 C C . ASP B 1 133 ? 90.597 116.184 83.348 1.00 18.49 133 ASP B C 1
ATOM 3855 O O . ASP B 1 133 ? 90.944 117.150 82.662 1.00 18.36 133 ASP B O 1
ATOM 3860 N N . GLN B 1 134 ? 91.267 115.039 83.392 1.00 18.40 134 GLN B N 1
ATOM 3861 C CA . GLN B 1 134 ? 92.460 114.779 82.598 1.00 19.05 134 GLN B CA 1
ATOM 3862 C C . GLN B 1 134 ? 92.172 114.923 81.086 1.00 18.48 134 GLN B C 1
ATOM 3863 O O . GLN B 1 134 ? 92.906 115.614 80.370 1.00 17.24 134 GLN B O 1
ATOM 3869 N N . LEU B 1 135 ? 91.094 114.287 80.619 1.00 17.38 135 LEU B N 1
ATOM 3870 C CA . LEU B 1 135 ? 90.710 114.333 79.213 1.00 17.59 135 LEU B CA 1
ATOM 3871 C C . LEU B 1 135 ? 90.343 115.758 78.760 1.00 17.95 135 LEU B C 1
ATOM 3872 O O . LEU B 1 135 ? 90.725 116.183 77.665 1.00 18.14 135 LEU B O 1
ATOM 3877 N N . LEU B 1 136 ? 89.618 116.491 79.598 1.00 18.22 136 LEU B N 1
ATOM 3878 C CA . LEU B 1 136 ? 89.253 117.870 79.278 1.00 19.19 136 LEU B CA 1
ATOM 3879 C C . LEU B 1 136 ? 90.478 118.787 79.264 1.00 20.60 136 LEU B C 1
ATOM 3880 O O . LEU B 1 136 ? 90.559 119.696 78.430 1.00 20.17 136 LEU B O 1
ATOM 3885 N N . ASP B 1 137 ? 91.414 118.533 80.176 1.00 21.86 137 ASP B N 1
ATOM 3886 C CA . ASP B 1 137 ? 92.675 119.277 80.241 1.00 23.94 137 ASP B CA 1
ATOM 3887 C C . ASP B 1 137 ? 93.506 119.137 78.972 1.00 25.07 137 ASP B C 1
ATOM 3888 O O . ASP B 1 137 ? 94.235 120.059 78.610 1.00 25.41 137 ASP B O 1
ATOM 3893 N N . ALA B 1 138 ? 93.404 117.984 78.314 1.00 25.79 138 ALA B N 1
ATOM 3894 C CA . ALA B 1 138 ? 94.225 117.676 77.146 1.00 27.31 138 ALA B CA 1
ATOM 3895 C C . ALA B 1 138 ? 93.628 118.204 75.839 1.00 28.44 138 ALA B C 1
ATOM 3896 O O . ALA B 1 138 ? 94.271 118.143 74.791 1.00 28.27 138 ALA B O 1
ATOM 3898 N N . VAL B 1 139 ? 92.397 118.705 75.907 1.00 29.77 139 VAL B N 1
ATOM 3899 C CA . VAL B 1 139 ? 91.712 119.258 74.741 1.00 31.54 139 VAL B CA 1
ATOM 3900 C C . VAL B 1 139 ? 92.360 120.586 74.336 1.00 33.20 139 VAL B C 1
ATOM 3901 O O . VAL B 1 139 ? 92.526 121.484 75.163 1.00 33.01 139 VAL B O 1
ATOM 3905 N N . ASP B 1 140 ? 92.743 120.678 73.064 1.00 35.43 140 ASP B N 1
ATOM 3906 C CA . ASP B 1 140 ? 93.275 121.913 72.486 1.00 37.34 140 ASP B CA 1
ATOM 3907 C C . ASP B 1 140 ? 92.278 122.473 71.466 1.00 38.35 140 ASP B C 1
ATOM 3908 O O . ASP B 1 140 ? 91.739 121.728 70.641 1.00 38.69 140 ASP B O 1
ATOM 3913 N N . GLY B 1 141 ? 92.022 123.780 71.545 1.00 39.19 141 GLY B N 1
ATOM 3914 C CA . GLY B 1 141 ? 91.186 124.476 70.563 1.00 39.53 141 GLY B CA 1
ATOM 3915 C C . GLY B 1 141 ? 91.925 124.701 69.250 1.00 39.70 141 GLY B C 1
ATOM 3916 O O . GLY B 1 141 ? 93.075 124.279 69.111 1.00 39.96 141 GLY B O 1
ATOM 3917 N N . PRO B 1 142 ? 91.279 125.375 68.276 1.00 39.37 142 PRO B N 1
ATOM 3918 C CA . PRO B 1 142 ? 89.950 125.978 68.358 1.00 38.75 142 PRO B CA 1
ATOM 3919 C C . PRO B 1 142 ? 88.800 124.989 68.117 1.00 37.43 142 PRO B C 1
ATOM 3920 O O . PRO B 1 142 ? 87.652 125.323 68.384 1.00 37.37 142 PRO B O 1
ATOM 3924 N N . GLU B 1 143 ? 89.118 123.797 67.614 1.00 35.84 143 GLU B N 1
ATOM 3925 C CA . GLU B 1 143 ? 88.120 122.767 67.309 1.00 34.03 143 GLU B CA 1
ATOM 3926 C C . GLU B 1 143 ? 88.627 121.395 67.758 1.00 32.28 143 GLU B C 1
ATOM 3927 O O . GLU B 1 143 ? 89.826 121.124 67.684 1.00 31.78 143 GLU B O 1
ATOM 3933 N N . PHE B 1 144 ? 87.717 120.544 68.243 1.00 29.62 144 PHE B N 1
ATOM 3934 C CA . PHE B 1 144 ? 88.070 119.174 68.619 1.00 27.38 144 PHE B CA 1
ATOM 3935 C C . PHE B 1 144 ? 86.923 118.163 68.441 1.00 25.48 144 PHE B C 1
ATOM 3936 O O . PHE B 1 144 ? 85.740 118.509 68.506 1.00 24.39 144 PHE B O 1
ATOM 3944 N N . ASN B 1 145 ? 87.314 116.910 68.231 1.00 23.15 145 ASN B N 1
ATOM 3945 C CA . ASN B 1 145 ? 86.388 115.810 68.081 1.00 21.33 145 ASN B CA 1
ATOM 3946 C C . ASN B 1 145 ? 86.041 115.265 69.475 1.00 20.02 145 ASN B C 1
ATOM 3947 O O . ASN B 1 145 ? 86.884 114.661 70.142 1.00 19.50 145 ASN B O 1
ATOM 3952 N N . LEU B 1 146 ? 84.814 115.524 69.920 1.00 18.69 146 LEU B N 1
ATOM 3953 C CA . LEU B 1 146 ? 84.346 115.017 71.208 1.00 17.51 146 LEU B CA 1
ATOM 3954 C C . LEU B 1 146 ? 84.502 113.493 71.311 1.00 17.06 146 LEU B C 1
ATOM 3955 O O . LEU B 1 146 ? 84.796 112.975 72.386 1.00 17.42 146 LEU B O 1
ATOM 3960 N N . ILE B 1 147 ? 84.299 112.781 70.207 1.00 16.22 147 ILE B N 1
ATOM 3961 C CA . ILE B 1 147 ? 84.366 111.312 70.235 1.00 16.06 147 ILE B CA 1
ATOM 3962 C C . ILE B 1 147 ? 85.738 110.842 70.733 1.00 16.60 147 ILE B C 1
ATOM 3963 O O . ILE B 1 147 ? 85.832 110.178 71.769 1.00 15.22 147 ILE B O 1
ATOM 3968 N N . ASP B 1 148 ? 86.790 111.228 70.011 1.00 16.34 148 ASP B N 1
ATOM 3969 C CA . ASP B 1 148 ? 88.161 110.784 70.308 1.00 17.62 148 ASP B CA 1
ATOM 3970 C C . ASP B 1 148 ? 88.690 111.340 71.617 1.00 16.98 148 ASP B C 1
ATOM 3971 O O . ASP B 1 148 ? 89.447 110.673 72.304 1.00 16.43 148 ASP B O 1
ATOM 3976 N N . ASN B 1 149 ? 88.308 112.572 71.941 1.00 16.61 149 ASN B N 1
ATOM 3977 C CA . ASN B 1 149 ? 88.884 113.264 73.094 1.00 16.46 149 ASN B CA 1
ATOM 3978 C C . ASN B 1 149 ? 88.229 113.023 74.448 1.00 15.26 149 ASN B C 1
ATOM 3979 O O . ASN B 1 149 ? 88.829 113.343 75.480 1.00 14.53 149 ASN B O 1
ATOM 3984 N N . LEU B 1 150 ? 87.000 112.504 74.451 1.00 13.43 150 LEU B N 1
ATOM 3985 C CA . LEU B 1 150 ? 86.263 112.323 75.708 1.00 12.91 150 LEU B CA 1
ATOM 3986 C C . LEU B 1 150 ? 85.258 111.177 75.712 1.00 12.45 150 LEU B C 1
ATOM 3987 O O . LEU B 1 150 ? 85.338 110.293 76.573 1.00 12.44 150 LEU B O 1
ATOM 3992 N N . ALA B 1 151 ? 84.313 111.199 74.771 1.00 11.24 151 ALA B N 1
ATOM 3993 C CA . ALA B 1 151 ? 83.154 110.312 74.834 1.00 11.09 151 ALA B CA 1
ATOM 3994 C C . ALA B 1 151 ? 83.579 108.850 74.716 1.00 11.22 151 ALA B C 1
ATOM 3995 O O . ALA B 1 151 ? 83.058 107.984 75.424 1.00 10.98 151 ALA B O 1
ATOM 3997 N N . TYR B 1 152 ? 84.538 108.583 73.832 1.00 11.14 152 TYR B N 1
ATOM 3998 C CA . TYR B 1 152 ? 85.075 107.230 73.676 1.00 11.54 152 TYR B CA 1
ATOM 3999 C C . TYR B 1 152 ? 86.077 106.786 74.777 1.00 10.81 152 TYR B C 1
ATOM 4000 O O . TYR B 1 152 ? 85.886 105.720 75.368 1.00 10.24 152 TYR B O 1
ATOM 4009 N N . PRO B 1 153 ? 87.138 107.584 75.057 1.00 10.67 153 PRO B N 1
ATOM 4010 C CA . PRO B 1 153 ? 88.155 107.064 75.987 1.00 10.82 153 PRO B CA 1
ATOM 4011 C C . PRO B 1 153 ? 87.705 106.924 77.451 1.00 10.38 153 PRO B C 1
ATOM 4012 O O . PRO B 1 153 ? 88.220 106.064 78.156 1.00 10.56 153 PRO B O 1
ATOM 4016 N N . LEU B 1 154 ? 86.788 107.761 77.923 1.00 9.14 154 LEU B N 1
ATOM 4017 C CA . LEU B 1 154 ? 86.353 107.635 79.317 1.00 9.24 154 LEU B CA 1
ATOM 4018 C C . LEU B 1 154 ? 85.749 106.232 79.629 1.00 8.91 154 LEU B C 1
ATOM 4019 O O . LEU B 1 154 ? 86.250 105.539 80.532 1.00 8.77 154 LEU B O 1
ATOM 4024 N N . PRO B 1 155 ? 84.675 105.820 78.914 1.00 9.24 155 PRO B N 1
ATOM 4025 C CA . PRO B 1 155 ? 84.055 104.498 79.194 1.00 9.26 155 PRO B CA 1
ATOM 4026 C C . PRO B 1 155 ? 85.034 103.339 79.006 1.00 9.73 155 PRO B C 1
ATOM 4027 O O . PRO B 1 155 ? 84.977 102.361 79.759 1.00 9.73 155 PRO B O 1
ATOM 4031 N N . VAL B 1 156 ? 85.946 103.468 78.042 1.00 9.35 156 VAL B N 1
ATOM 4032 C CA . VAL B 1 156 ? 86.975 102.450 77.796 1.00 9.94 156 VAL B CA 1
ATOM 4033 C C . VAL B 1 156 ? 87.909 102.263 78.993 1.00 9.51 156 VAL B C 1
ATOM 4034 O O . VAL B 1 156 ? 88.178 101.128 79.421 1.00 9.25 156 VAL B O 1
ATOM 4038 N N . ALA B 1 157 ? 88.406 103.370 79.545 1.00 9.12 157 ALA B N 1
ATOM 4039 C CA . ALA B 1 157 ? 89.330 103.282 80.692 1.00 8.92 157 ALA B CA 1
ATOM 4040 C C . ALA B 1 157 ? 88.657 102.592 81.878 1.00 8.61 157 ALA B C 1
ATOM 4041 O O . ALA B 1 157 ? 89.256 101.723 82.527 1.00 8.06 157 ALA B O 1
ATOM 4043 N N . VAL B 1 158 ? 87.409 102.972 82.126 1.00 8.08 158 VAL B N 1
ATOM 4044 C CA . VAL B 1 158 ? 86.634 102.455 83.252 1.00 8.87 158 VAL B CA 1
ATOM 4045 C C . VAL B 1 158 ? 86.383 100.946 83.117 1.00 8.71 158 VAL B C 1
ATOM 4046 O O . VAL B 1 158 ? 86.675 100.185 84.064 1.00 8.20 158 VAL B O 1
ATOM 4050 N N . ILE B 1 159 ? 85.876 100.515 81.958 1.00 8.25 159 ILE B N 1
ATOM 4051 C CA . ILE B 1 159 ? 85.552 99.086 81.785 1.00 9.20 159 ILE B CA 1
ATOM 4052 C C . ILE B 1 159 ? 86.812 98.209 81.821 1.00 9.56 159 ILE B C 1
ATOM 4053 O O . ILE B 1 159 ? 86.786 97.112 82.407 1.00 9.47 159 ILE B O 1
ATOM 4058 N N . CYS B 1 160 ? 87.915 98.689 81.241 1.00 9.97 160 CYS B N 1
ATOM 4059 C CA . CYS B 1 160 ? 89.167 97.909 81.267 1.00 11.21 160 CYS B CA 1
ATOM 4060 C C . CYS B 1 160 ? 89.659 97.679 82.701 1.00 11.31 160 CYS B C 1
ATOM 4061 O O . CYS B 1 160 ? 90.066 96.561 83.058 1.00 11.52 160 CYS B O 1
ATOM 4064 N N . ARG B 1 161 ? 89.612 98.737 83.510 1.00 10.67 161 ARG B N 1
ATOM 4065 C CA . ARG B 1 161 ? 89.970 98.656 84.922 1.00 11.09 161 ARG B CA 1
ATOM 4066 C C . ARG B 1 161 ? 89.051 97.694 85.678 1.00 10.33 161 ARG B C 1
ATOM 4067 O O . ARG B 1 161 ? 89.523 96.897 86.492 1.00 9.30 161 ARG B O 1
ATOM 4075 N N . LEU B 1 162 ? 87.744 97.798 85.428 1.00 9.68 162 LEU B N 1
ATOM 4076 C CA . LEU B 1 162 ? 86.743 96.981 86.124 1.00 10.41 162 LEU B CA 1
ATOM 4077 C C . LEU B 1 162 ? 86.986 95.481 85.854 1.00 10.63 162 LEU B C 1
ATOM 4078 O O . LEU B 1 162 ? 86.997 94.661 86.780 1.00 10.38 162 LEU B O 1
ATOM 4083 N N . LEU B 1 163 ? 87.233 95.141 84.591 1.00 11.16 163 LEU B N 1
ATOM 4084 C CA . LEU B 1 163 ? 87.371 93.746 84.188 1.00 12.38 163 LEU B CA 1
ATOM 4085 C C . LEU B 1 163 ? 88.751 93.179 84.466 1.00 13.70 163 LEU B C 1
ATOM 4086 O O . LEU B 1 163 ? 88.887 91.977 84.685 1.00 14.69 163 LEU B O 1
ATOM 4091 N N . GLY B 1 164 ? 89.763 94.040 84.467 1.00 13.76 164 GLY B N 1
ATOM 4092 C CA . GLY B 1 164 ? 91.145 93.613 84.660 1.00 15.14 164 GLY B CA 1
ATOM 4093 C C . GLY B 1 164 ? 91.893 93.471 83.347 1.00 16.28 164 GLY B C 1
ATOM 4094 O O . GLY B 1 164 ? 92.884 92.746 83.261 1.00 16.17 164 GLY B O 1
ATOM 4095 N N . VAL B 1 165 ? 91.415 94.163 82.320 1.00 16.78 165 VAL B N 1
ATOM 4096 C CA . VAL B 1 165 ? 92.027 94.123 81.002 1.00 18.48 165 VAL B CA 1
ATOM 4097 C C . VAL B 1 165 ? 93.093 95.251 80.918 1.00 19.16 165 VAL B C 1
ATOM 4098 O O . VAL B 1 165 ? 92.772 96.404 81.169 1.00 18.71 165 VAL B O 1
ATOM 4102 N N . PRO B 1 166 ? 94.358 94.919 80.571 1.00 20.50 166 PRO B N 1
ATOM 4103 C CA . PRO B 1 166 ? 95.419 95.947 80.530 1.00 21.79 166 PRO B CA 1
ATOM 4104 C C . PRO B 1 166 ? 95.116 97.038 79.498 1.00 23.08 166 PRO B C 1
ATOM 4105 O O . PRO B 1 166 ? 94.905 96.733 78.314 1.00 22.18 166 PRO B O 1
ATOM 4109 N N . ILE B 1 167 ? 95.090 98.293 79.953 1.00 24.47 167 ILE B N 1
ATOM 4110 C CA . ILE B 1 167 ? 94.757 99.428 79.085 1.00 25.81 167 ILE B CA 1
ATOM 4111 C C . ILE B 1 167 ? 95.689 99.518 77.867 1.00 26.47 167 ILE B C 1
ATOM 4112 O O . ILE B 1 167 ? 95.275 99.993 76.812 1.00 26.68 167 ILE B O 1
ATOM 4117 N N . GLU B 1 168 ? 96.919 99.027 78.002 1.00 26.92 168 GLU B N 1
ATOM 4118 C CA . GLU B 1 168 ? 97.875 99.008 76.881 1.00 27.68 168 GLU B CA 1
ATOM 4119 C C . GLU B 1 168 ? 97.488 98.082 75.707 1.00 28.20 168 GLU B C 1
ATOM 4120 O O . GLU B 1 168 ? 98.064 98.178 74.621 1.00 27.95 168 GLU B O 1
ATOM 4126 N N . ASP B 1 169 ? 96.525 97.187 75.933 1.00 28.16 169 ASP B N 1
ATOM 4127 C CA . ASP B 1 169 ? 96.021 96.293 74.885 1.00 28.59 169 ASP B CA 1
ATOM 4128 C C . ASP B 1 169 ? 94.799 96.896 74.167 1.00 28.65 169 ASP B C 1
ATOM 4129 O O . ASP B 1 169 ? 94.246 96.285 73.242 1.00 27.87 169 ASP B O 1
ATOM 4134 N N . GLU B 1 170 ? 94.381 98.083 74.608 1.00 28.74 170 GLU B N 1
ATOM 4135 C CA . GLU B 1 170 ? 93.210 98.771 74.059 1.00 29.59 170 GLU B CA 1
ATOM 4136 C C . GLU B 1 170 ? 93.175 98.902 72.528 1.00 30.57 170 GLU B C 1
ATOM 4137 O O . GLU B 1 170 ? 92.126 98.682 71.928 1.00 30.24 170 GLU B O 1
ATOM 4143 N N . PRO B 1 171 ? 94.309 99.254 71.887 1.00 31.89 171 PRO B N 1
ATOM 4144 C CA . PRO B 1 171 ? 94.268 99.293 70.421 1.00 32.98 171 PRO B CA 1
ATOM 4145 C C . PRO B 1 171 ? 93.559 98.086 69.779 1.00 33.96 171 PRO B C 1
ATOM 4146 O O . PRO B 1 171 ? 92.682 98.274 68.929 1.00 33.84 171 PRO B O 1
ATOM 4150 N N . LYS B 1 172 ? 93.909 96.874 70.213 1.00 34.83 172 LYS B N 1
ATOM 4151 C CA . LYS B 1 172 ? 93.292 95.642 69.699 1.00 35.53 172 LYS B CA 1
ATOM 4152 C C . LYS B 1 172 ? 91.847 95.412 70.162 1.00 35.48 172 LYS B C 1
ATOM 4153 O O . LYS B 1 172 ? 91.013 94.975 69.370 1.00 35.59 172 LYS B O 1
ATOM 4159 N N . PHE B 1 173 ? 91.533 95.697 71.424 1.00 35.31 173 PHE B N 1
ATOM 4160 C CA . PHE B 1 173 ? 90.132 95.587 71.874 1.00 34.95 173 PHE B CA 1
ATOM 4161 C C . PHE B 1 173 ? 89.251 96.457 71.015 1.00 33.91 173 PHE B C 1
ATOM 4162 O O . PHE B 1 173 ? 88.202 96.021 70.569 1.00 34.03 173 PHE B O 1
ATOM 4170 N N . SER B 1 174 ? 89.699 97.694 70.802 1.00 32.28 174 SER B N 1
ATOM 4171 C CA . SER B 1 174 ? 88.928 98.708 70.100 1.00 30.55 174 SER B CA 1
ATOM 4172 C C . SER B 1 174 ? 88.406 98.215 68.748 1.00 28.91 174 SER B C 1
ATOM 4173 O O . SER B 1 174 ? 87.220 98.353 68.449 1.00 27.77 174 SER B O 1
ATOM 4176 N N . ARG B 1 175 ? 89.302 97.648 67.941 1.00 26.91 175 ARG B N 1
ATOM 4177 C CA . ARG B 1 175 ? 88.945 97.184 66.608 1.00 25.31 175 ARG B CA 1
ATOM 4178 C C . ARG B 1 175 ? 87.979 95.988 66.657 1.00 23.68 175 ARG B C 1
ATOM 4179 O O . ARG B 1 175 ? 86.954 95.985 65.973 1.00 22.48 175 ARG B O 1
ATOM 4187 N N . ALA B 1 176 ? 88.305 94.992 67.481 1.00 21.90 176 ALA B N 1
ATOM 4188 C CA . ALA B 1 176 ? 87.458 93.805 67.646 1.00 20.29 176 ALA B CA 1
ATOM 4189 C C . ALA B 1 176 ? 86.106 94.209 68.232 1.00 18.97 176 ALA B C 1
ATOM 4190 O O . ALA B 1 176 ? 85.061 93.736 67.805 1.00 17.65 176 ALA B O 1
ATOM 4192 N N . SER B 1 177 ? 86.151 95.108 69.208 1.00 17.86 177 SER B N 1
ATOM 4193 C CA . SER B 1 177 ? 84.960 95.620 69.855 1.00 17.14 177 SER B CA 1
ATOM 4194 C C . SER B 1 177 ? 84.054 96.365 68.865 1.00 16.34 177 SER B C 1
ATOM 4195 O O . SER B 1 177 ? 82.843 96.132 68.844 1.00 15.83 177 SER B O 1
ATOM 4198 N N . ALA B 1 178 ? 84.636 97.250 68.048 1.00 15.16 178 ALA B N 1
ATOM 4199 C CA . ALA B 1 178 ? 83.871 97.960 67.000 1.00 14.84 178 ALA B CA 1
ATOM 4200 C C . ALA B 1 178 ? 83.158 96.999 66.060 1.00 14.50 178 ALA B C 1
ATOM 4201 O O . ALA B 1 178 ? 81.996 97.224 65.678 1.00 14.44 178 ALA B O 1
ATOM 4203 N N . LEU B 1 179 ? 83.860 95.933 65.671 1.00 14.17 179 LEU B N 1
ATOM 4204 C CA . LEU B 1 179 ? 83.312 94.933 64.765 1.00 13.84 179 LEU B CA 1
ATOM 4205 C C . LEU B 1 179 ? 82.134 94.168 65.371 1.00 13.84 179 LEU B C 1
ATOM 4206 O O . LEU B 1 179 ? 81.125 93.923 64.703 1.00 13.45 179 LEU B O 1
ATOM 4211 N N . LEU B 1 180 ? 82.259 93.794 66.645 1.00 13.53 180 LEU B N 1
ATOM 4212 C CA . LEU B 1 180 ? 81.192 93.047 67.310 1.00 13.76 180 LEU B CA 1
ATOM 4213 C C . LEU B 1 180 ? 79.999 93.938 67.662 1.00 13.41 180 LEU B C 1
ATOM 4214 O O . LEU B 1 180 ? 78.857 93.467 67.693 1.00 14.02 180 LEU B O 1
ATOM 4219 N N . ALA B 1 181 ? 80.238 95.231 67.884 1.00 12.96 181 ALA B N 1
ATOM 4220 C CA . ALA B 1 181 ? 79.104 96.166 68.068 1.00 13.23 181 ALA B CA 1
ATOM 4221 C C . ALA B 1 181 ? 78.303 96.253 66.779 1.00 12.92 181 ALA B C 1
ATOM 4222 O O . ALA B 1 181 ? 77.064 96.252 66.798 1.00 12.44 181 ALA B O 1
ATOM 4224 N N . ALA B 1 182 ? 79.021 96.338 65.654 1.00 12.85 182 ALA B N 1
ATOM 4225 C CA . ALA B 1 182 ? 78.398 96.426 64.335 1.00 12.85 182 ALA B CA 1
ATOM 4226 C C . ALA B 1 182 ? 77.595 95.166 64.018 1.00 12.76 182 ALA B C 1
ATOM 4227 O O . ALA B 1 182 ? 76.568 95.240 63.343 1.00 12.45 182 ALA B O 1
ATOM 4229 N N . ALA B 1 183 ? 78.065 94.019 64.515 1.00 12.76 183 ALA B N 1
ATOM 4230 C CA . ALA B 1 183 ? 77.409 92.719 64.282 1.00 12.38 183 ALA B CA 1
ATOM 4231 C C . ALA B 1 183 ? 75.989 92.655 64.838 1.00 12.51 183 ALA B C 1
ATOM 4232 O O . ALA B 1 183 ? 75.223 91.743 64.497 1.00 12.06 183 ALA B O 1
ATOM 4234 N N . LEU B 1 184 ? 75.631 93.624 65.681 1.00 11.45 184 LEU B N 1
ATOM 4235 C CA . LEU B 1 184 ? 74.265 93.701 66.208 1.00 12.11 184 LEU B CA 1
ATOM 4236 C C . LEU B 1 184 ? 73.257 94.282 65.214 1.00 11.66 184 LEU B C 1
ATOM 4237 O O . LEU B 1 184 ? 72.053 94.323 65.492 1.00 11.76 184 LEU B O 1
ATOM 4242 N N . ASP B 1 185 ? 73.746 94.760 64.070 1.00 11.82 185 ASP B N 1
ATOM 4243 C CA . ASP B 1 185 ? 72.849 95.270 63.021 1.00 11.55 185 ASP B CA 1
ATOM 4244 C C . ASP B 1 185 ? 72.006 94.094 62.508 1.00 12.18 185 ASP B C 1
ATOM 4245 O O . ASP B 1 185 ? 72.543 92.997 62.294 1.00 11.87 185 ASP B O 1
ATOM 4250 N N . PRO B 1 186 ? 70.691 94.309 62.322 1.00 13.05 186 PRO B N 1
ATOM 4251 C CA . PRO B 1 186 ? 69.792 93.207 61.959 1.00 14.13 186 PRO B CA 1
ATOM 4252 C C . PRO B 1 186 ? 69.822 92.900 60.450 1.00 14.97 186 PRO B C 1
ATOM 4253 O O . PRO B 1 186 ? 68.765 92.891 59.787 1.00 14.80 186 PRO B O 1
ATOM 4257 N N . PHE B 1 187 ? 71.015 92.648 59.907 1.00 15.42 187 PHE B N 1
ATOM 4258 C CA . PHE B 1 187 ? 71.125 92.346 58.468 1.00 16.75 187 PHE B CA 1
ATOM 4259 C C . PHE B 1 187 ? 70.370 91.088 58.072 1.00 16.66 187 PHE B C 1
ATOM 4260 O O . PHE B 1 187 ? 69.638 91.062 57.082 1.00 16.55 187 PHE B O 1
ATOM 4268 N N . LEU B 1 188 ? 70.526 90.049 58.867 1.00 17.32 188 LEU B N 1
ATOM 4269 C CA . LEU B 1 188 ? 69.903 88.786 58.523 1.00 17.98 188 LEU B CA 1
ATOM 4270 C C . LEU B 1 188 ? 68.377 88.911 58.533 1.00 17.57 188 LEU B C 1
ATOM 4271 O O . LEU B 1 188 ? 67.717 88.487 57.578 1.00 17.59 188 LEU B O 1
ATOM 4276 N N . ALA B 1 189 ? 67.832 89.528 59.582 1.00 17.00 189 ALA B N 1
ATOM 4277 C CA . ALA B 1 189 ? 66.378 89.715 59.714 1.00 17.13 189 ALA B CA 1
ATOM 4278 C C . ALA B 1 189 ? 65.771 90.603 58.625 1.00 17.18 189 ALA B C 1
ATOM 4279 O O . ALA B 1 189 ? 64.680 90.317 58.137 1.00 17.32 189 ALA B O 1
ATOM 4281 N N . LEU B 1 190 ? 66.458 91.683 58.262 1.00 17.31 190 LEU B N 1
ATOM 4282 C CA . LEU B 1 190 ? 65.908 92.624 57.284 1.00 18.49 190 LEU B CA 1
ATOM 4283 C C . LEU B 1 190 ? 66.193 92.268 55.823 1.00 19.22 190 LEU B C 1
ATOM 4284 O O . LEU B 1 190 ? 65.421 92.652 54.933 1.00 19.66 190 LEU B O 1
ATOM 4289 N N . THR B 1 191 ? 67.290 91.552 55.572 1.00 20.05 191 THR B N 1
ATOM 4290 C CA . THR B 1 191 ? 67.753 91.303 54.190 1.00 21.15 191 THR B CA 1
ATOM 4291 C C . THR B 1 191 ? 67.872 89.833 53.776 1.00 21.88 191 THR B C 1
ATOM 4292 O O . THR B 1 191 ? 68.116 89.547 52.606 1.00 22.83 191 THR B O 1
ATOM 4296 N N . GLY B 1 192 ? 67.742 88.909 54.720 1.00 22.37 192 GLY B N 1
ATOM 4297 C CA . GLY B 1 192 ? 67.952 87.493 54.434 1.00 22.93 192 GLY B CA 1
ATOM 4298 C C . GLY B 1 192 ? 69.402 87.075 54.200 1.00 23.41 192 GLY B C 1
ATOM 4299 O O . GLY B 1 192 ? 69.663 85.904 53.910 1.00 23.47 192 GLY B O 1
ATOM 4300 N N . GLU B 1 193 ? 70.345 88.016 54.302 1.00 23.71 193 GLU B N 1
ATOM 4301 C CA . GLU B 1 193 ? 71.774 87.708 54.156 1.00 24.01 193 GLU B CA 1
ATOM 4302 C C . GLU B 1 193 ? 72.584 88.242 55.340 1.00 23.61 193 GLU B C 1
ATOM 4303 O O . GLU B 1 193 ? 72.164 89.188 56.002 1.00 23.12 193 GLU B O 1
ATOM 4309 N N . THR B 1 194 ? 73.737 87.636 55.606 1.00 22.83 194 THR B N 1
ATOM 4310 C CA . THR B 1 194 ? 74.606 88.142 56.666 1.00 22.99 194 THR B CA 1
ATOM 4311 C C . THR B 1 194 ? 75.280 89.435 56.206 1.00 22.49 194 THR B C 1
ATOM 4312 O O . THR B 1 194 ? 75.344 89.726 55.006 1.00 22.16 194 THR B O 1
ATOM 4316 N N . SER B 1 195 ? 75.755 90.207 57.176 1.00 21.67 195 SER B N 1
ATOM 4317 C CA . SER B 1 195 ? 76.538 91.405 56.932 1.00 21.31 195 SER B CA 1
ATOM 4318 C C . SER B 1 195 ? 77.745 91.092 56.048 1.00 20.92 195 SER B C 1
ATOM 4319 O O . SER B 1 195 ? 78.279 89.984 56.096 1.00 19.28 195 SER B O 1
ATOM 4322 N N . ASP B 1 196 ? 78.175 92.085 55.269 1.00 20.97 196 ASP B N 1
ATOM 4323 C CA . ASP B 1 196 ? 79.450 92.021 54.543 1.00 21.65 196 ASP B CA 1
ATOM 4324 C C . ASP B 1 196 ? 80.650 91.893 55.506 1.00 21.02 196 ASP B C 1
ATOM 4325 O O . ASP B 1 196 ? 81.740 91.475 55.104 1.00 19.78 196 ASP B O 1
ATOM 4330 N N . LEU B 1 197 ? 80.431 92.246 56.779 1.00 20.29 197 LEU B N 1
ATOM 4331 C CA . LEU B 1 197 ? 81.482 92.193 57.808 1.00 20.15 197 LEU B CA 1
ATOM 4332 C C . LEU B 1 197 ? 81.581 90.846 58.534 1.00 20.24 197 LEU B C 1
ATOM 4333 O O . LEU B 1 197 ? 82.419 90.675 59.447 1.00 19.37 197 LEU B O 1
ATOM 4338 N N . PHE B 1 198 ? 80.726 89.900 58.141 1.00 19.98 198 PHE B N 1
ATOM 4339 C CA . PHE B 1 198 ? 80.562 88.635 58.854 1.00 20.32 198 PHE B CA 1
ATOM 4340 C C . PHE B 1 198 ? 81.878 87.920 59.134 1.00 20.10 198 PHE B C 1
ATOM 4341 O O . PHE B 1 198 ? 82.174 87.605 60.289 1.00 19.06 198 PHE B O 1
ATOM 4349 N N . ASP B 1 199 ? 82.652 87.659 58.077 1.00 19.59 199 ASP B N 1
ATOM 4350 C CA . ASP B 1 199 ? 83.944 86.979 58.223 1.00 19.61 199 ASP B CA 1
ATOM 4351 C C . ASP B 1 199 ? 84.867 87.703 59.201 1.00 19.76 199 ASP B C 1
ATOM 4352 O O . ASP B 1 199 ? 85.471 87.067 60.071 1.00 19.85 199 ASP B O 1
ATOM 4357 N N . GLU B 1 200 ? 84.967 89.025 59.066 1.00 19.79 200 GLU B N 1
ATOM 4358 C CA . GLU B 1 200 ? 85.799 89.828 59.964 1.00 20.11 200 GLU B CA 1
ATOM 4359 C C . GLU B 1 200 ? 85.307 89.711 61.413 1.00 19.78 200 GLU B C 1
ATOM 4360 O O . GLU B 1 200 ? 86.110 89.616 62.351 1.00 19.34 200 GLU B O 1
ATOM 4366 N N . GLN B 1 201 ? 83.988 89.717 61.583 1.00 19.22 201 GLN B N 1
ATOM 4367 C CA . GLN B 1 201 ? 83.384 89.622 62.910 1.00 19.53 201 GLN B CA 1
ATOM 4368 C C . GLN B 1 201 ? 83.626 88.264 63.590 1.00 20.30 201 GLN B C 1
ATOM 4369 O O . GLN B 1 201 ? 83.879 88.214 64.797 1.00 20.14 201 GLN B O 1
ATOM 4375 N N . MET B 1 202 ? 83.573 87.176 62.819 1.00 20.90 202 MET B N 1
ATOM 4376 C CA . MET B 1 202 ? 83.914 85.850 63.351 1.00 22.08 202 MET B CA 1
ATOM 4377 C C . MET B 1 202 ? 85.369 85.793 63.794 1.00 21.91 202 MET B C 1
ATOM 4378 O O . MET B 1 202 ? 85.673 85.238 64.854 1.00 21.66 202 MET B O 1
ATOM 4383 N N . LYS B 1 203 ? 86.252 86.379 62.983 1.00 21.75 203 LYS B N 1
ATOM 4384 C CA . LYS B 1 203 ? 87.685 86.470 63.285 1.00 21.77 203 LYS B CA 1
ATOM 4385 C C . LYS B 1 203 ? 87.932 87.279 64.572 1.00 21.30 203 LYS B C 1
ATOM 4386 O O . LYS B 1 203 ? 88.696 86.857 65.445 1.00 20.98 203 LYS B O 1
ATOM 4392 N N . ALA B 1 204 ? 87.282 88.439 64.675 1.00 20.46 204 ALA B N 1
ATOM 4393 C CA . ALA B 1 204 ? 87.344 89.273 65.885 1.00 20.18 204 ALA B CA 1
ATOM 4394 C C . ALA B 1 204 ? 86.826 88.538 67.131 1.00 19.76 204 ALA B C 1
ATOM 4395 O O . ALA B 1 204 ? 87.441 88.621 68.201 1.00 19.45 204 ALA B O 1
ATOM 4397 N N . GLY B 1 205 ? 85.710 87.821 66.989 1.00 19.20 205 GLY B N 1
ATOM 4398 C CA . GLY B 1 205 ? 85.139 87.053 68.095 1.00 19.19 205 GLY B CA 1
ATOM 4399 C C . GLY B 1 205 ? 86.134 86.015 68.575 1.00 19.79 205 GLY B C 1
ATOM 4400 O O . GLY B 1 205 ? 86.363 85.861 69.782 1.00 19.20 205 GLY B O 1
ATOM 4401 N N . MET B 1 206 ? 86.740 85.306 67.628 1.00 19.01 206 MET B N 1
ATOM 4402 C CA . MET B 1 206 ? 87.711 84.285 67.978 1.00 19.82 206 MET B CA 1
ATOM 4403 C C . MET B 1 206 ? 88.913 84.897 68.689 1.00 19.62 206 MET B C 1
ATOM 4404 O O . MET B 1 206 ? 89.367 84.363 69.703 1.00 18.96 206 MET B O 1
ATOM 4409 N N . TRP B 1 207 ? 89.421 86.011 68.162 1.00 20.03 207 TRP B N 1
ATOM 4410 C CA . TRP B 1 207 ? 90.571 86.680 68.768 1.00 20.67 207 TRP B CA 1
ATOM 4411 C C . TRP B 1 207 ? 90.240 87.081 70.217 1.00 20.62 207 TRP B C 1
ATOM 4412 O O . TRP B 1 207 ? 91.014 86.784 71.144 1.00 20.16 207 TRP B O 1
ATOM 4423 N N . LEU B 1 208 ? 89.093 87.742 70.403 1.00 20.22 208 LEU B N 1
ATOM 4424 C CA . LEU B 1 208 ? 88.663 88.188 71.735 1.00 20.47 208 LEU B CA 1
ATOM 4425 C C . LEU B 1 208 ? 88.521 87.051 72.738 1.00 20.34 208 LEU B C 1
ATOM 4426 O O . LEU B 1 208 ? 88.959 87.184 73.884 1.00 20.46 208 LEU B O 1
ATOM 4431 N N . ARG B 1 209 ? 87.935 85.931 72.314 1.00 19.86 209 ARG B N 1
ATOM 4432 C CA . ARG B 1 209 ? 87.801 84.769 73.191 1.00 19.52 209 ARG B CA 1
ATOM 4433 C C . ARG B 1 209 ? 89.173 84.214 73.608 1.00 19.16 209 ARG B C 1
ATOM 4434 O O . ARG B 1 209 ? 89.413 83.959 74.797 1.00 17.62 209 ARG B O 1
ATOM 4442 N N . ASP B 1 210 ? 90.062 84.032 72.635 1.00 18.45 210 ASP B N 1
ATOM 4443 C CA . ASP B 1 210 ? 91.425 83.562 72.912 1.00 18.99 210 ASP B CA 1
ATOM 4444 C C . ASP B 1 210 ? 92.177 84.502 73.853 1.00 18.54 210 ASP B C 1
ATOM 4445 O O . ASP B 1 210 ? 92.869 84.061 74.778 1.00 17.62 210 ASP B O 1
ATOM 4450 N N . TYR B 1 211 ? 92.031 85.796 73.595 1.00 18.47 211 TYR B N 1
ATOM 4451 C CA . TYR B 1 211 ? 92.672 86.829 74.391 1.00 18.87 211 TYR B CA 1
ATOM 4452 C C . TYR B 1 211 ? 92.200 86.769 75.845 1.00 18.23 211 TYR B C 1
ATOM 4453 O O . TYR B 1 211 ? 93.020 86.722 76.771 1.00 17.48 211 TYR B O 1
ATOM 4462 N N . LEU B 1 212 ? 90.882 86.755 76.035 1.00 17.26 212 LEU B N 1
ATOM 4463 C CA . LEU B 1 212 ? 90.303 86.704 77.370 1.00 17.78 212 LEU B CA 1
ATOM 4464 C C . LEU B 1 212 ? 90.633 85.399 78.076 1.00 17.45 212 LEU B C 1
ATOM 4465 O O . LEU B 1 212 ? 90.886 85.398 79.283 1.00 17.11 212 LEU B O 1
ATOM 4470 N N . ARG B 1 213 ? 90.658 84.292 77.324 1.00 17.09 213 ARG B N 1
ATOM 4471 C CA . ARG B 1 213 ? 91.073 83.001 77.880 1.00 17.17 213 ARG B CA 1
ATOM 4472 C C . ARG B 1 213 ? 92.461 83.087 78.543 1.00 17.22 213 ARG B C 1
ATOM 4473 O O . ARG B 1 213 ? 92.658 82.569 79.655 1.00 16.69 213 ARG B O 1
ATOM 4481 N N . ALA B 1 214 ? 93.407 83.728 77.856 1.00 16.67 214 ALA B N 1
ATOM 4482 C CA . ALA B 1 214 ? 94.773 83.894 78.365 1.00 17.07 214 ALA B CA 1
ATOM 4483 C C . ALA B 1 214 ? 94.809 84.750 79.641 1.00 17.12 214 ALA B C 1
ATOM 4484 O O . ALA B 1 214 ? 95.530 84.424 80.578 1.00 16.59 214 ALA B O 1
ATOM 4486 N N . LEU B 1 215 ? 94.023 85.827 79.681 1.00 17.66 215 LEU B N 1
ATOM 4487 C CA . LEU B 1 215 ? 93.926 86.661 80.894 1.00 18.75 215 LEU B CA 1
ATOM 4488 C C . LEU B 1 215 ? 93.334 85.878 82.064 1.00 19.17 215 LEU B C 1
ATOM 4489 O O . LEU B 1 215 ? 93.826 85.965 83.197 1.00 18.63 215 LEU B O 1
ATOM 4494 N N . ILE B 1 216 ? 92.295 85.094 81.775 1.00 19.87 216 ILE B N 1
ATOM 4495 C CA . ILE B 1 216 ? 91.660 84.236 82.777 1.00 20.59 216 ILE B CA 1
ATOM 4496 C C . ILE B 1 216 ? 92.640 83.231 83.348 1.00 21.05 216 ILE B C 1
ATOM 4497 O O . ILE B 1 216 ? 92.684 83.036 84.568 1.00 21.17 216 ILE B O 1
ATOM 4502 N N . ASP B 1 217 ? 93.448 82.615 82.479 1.00 21.31 217 ASP B N 1
ATOM 4503 C CA . ASP B 1 217 ? 94.396 81.601 82.916 1.00 22.01 217 ASP B CA 1
ATOM 4504 C C . ASP B 1 217 ? 95.474 82.184 83.841 1.00 21.93 217 ASP B C 1
ATOM 4505 O O . ASP B 1 217 ? 95.882 81.523 84.797 1.00 22.16 217 ASP B O 1
ATOM 4510 N N . GLU B 1 218 ? 95.924 83.414 83.581 1.00 21.33 218 GLU B N 1
ATOM 4511 C CA . GLU B 1 218 ? 96.927 84.030 84.458 1.00 20.98 218 GLU B CA 1
ATOM 4512 C C . GLU B 1 218 ? 96.390 84.356 85.863 1.00 19.62 218 GLU B C 1
ATOM 4513 O O . GLU B 1 218 ? 97.150 84.395 86.827 1.00 18.61 218 GLU B O 1
ATOM 4519 N N . ARG B 1 219 ? 95.080 84.554 85.961 1.00 18.33 219 ARG B N 1
ATOM 4520 C CA . ARG B 1 219 ? 94.432 84.804 87.239 1.00 17.99 219 ARG B CA 1
ATOM 4521 C C . ARG B 1 219 ? 94.359 83.571 88.147 1.00 17.35 219 ARG B C 1
ATOM 4522 O O . ARG B 1 219 ? 94.054 83.692 89.335 1.00 16.67 219 ARG B O 1
ATOM 4530 N N . ARG B 1 220 ? 94.647 82.391 87.588 1.00 17.19 220 ARG B N 1
ATOM 4531 C CA . ARG B 1 220 ? 94.804 81.182 88.405 1.00 17.60 220 ARG B CA 1
ATOM 4532 C C . ARG B 1 220 ? 96.179 81.148 89.094 1.00 17.98 220 ARG B C 1
ATOM 4533 O O . ARG B 1 220 ? 96.399 80.342 90.007 1.00 17.72 220 ARG B O 1
ATOM 4541 N N . ARG B 1 221 ? 97.088 82.019 88.656 1.00 18.16 221 ARG B N 1
ATOM 4542 C CA . ARG B 1 221 ? 98.473 82.032 89.159 1.00 19.47 221 ARG B CA 1
ATOM 4543 C C . ARG B 1 221 ? 98.796 83.284 89.983 1.00 19.21 221 ARG B C 1
ATOM 4544 O O . ARG B 1 221 ? 99.539 83.215 90.971 1.00 18.48 221 ARG B O 1
ATOM 4552 N N . THR B 1 222 ? 98.248 84.424 89.564 1.00 18.37 222 THR B N 1
ATOM 4553 C CA . THR B 1 222 ? 98.511 85.711 90.219 1.00 18.97 222 THR B CA 1
ATOM 4554 C C . THR B 1 222 ? 97.179 86.321 90.601 1.00 18.46 222 THR B C 1
ATOM 4555 O O . THR B 1 222 ? 96.333 86.513 89.723 1.00 18.27 222 THR B O 1
ATOM 4559 N N . PRO B 1 223 ? 96.988 86.639 91.895 1.00 18.17 223 PRO B N 1
ATOM 4560 C CA . PRO B 1 223 ? 95.727 87.234 92.367 1.00 18.05 223 PRO B CA 1
ATOM 4561 C C . PRO B 1 223 ? 95.465 88.587 91.723 1.00 18.39 223 PRO B C 1
ATOM 4562 O O . PRO B 1 223 ? 96.340 89.459 91.758 1.00 18.38 223 PRO B O 1
ATOM 4566 N N . GLY B 1 224 ? 94.281 88.754 91.139 1.00 17.74 224 GLY B N 1
ATOM 4567 C CA . GLY B 1 224 ? 93.846 90.057 90.628 1.00 17.31 224 GLY B CA 1
ATOM 4568 C C . GLY B 1 224 ? 92.821 90.692 91.550 1.00 16.93 224 GLY B C 1
ATOM 4569 O O . GLY B 1 224 ? 92.278 90.039 92.447 1.00 17.73 224 GLY B O 1
ATOM 4570 N N . GLU B 1 225 ? 92.551 91.971 91.343 1.00 15.83 225 GLU B N 1
ATOM 4571 C CA . GLU B 1 225 ? 91.511 92.657 92.091 1.00 15.48 225 GLU B CA 1
ATOM 4572 C C . GLU B 1 225 ? 90.510 93.179 91.072 1.00 14.96 225 GLU B C 1
ATOM 4573 O O . GLU B 1 225 ? 90.325 94.373 90.937 1.00 16.29 225 GLU B O 1
ATOM 4579 N N . ASP B 1 226 ? 89.913 92.282 90.310 1.00 13.73 226 ASP B N 1
ATOM 4580 C CA . ASP B 1 226 ? 89.024 92.699 89.233 1.00 12.52 226 ASP B CA 1
ATOM 4581 C C . ASP B 1 226 ? 87.948 91.657 89.083 1.00 11.33 226 ASP B C 1
ATOM 4582 O O . ASP B 1 226 ? 88.011 90.594 89.714 1.00 10.63 226 ASP B O 1
ATOM 4587 N N . LEU B 1 227 ? 86.960 91.955 88.247 1.00 10.30 227 LEU B N 1
ATOM 4588 C CA . LEU B 1 227 ? 85.816 91.072 88.089 1.00 10.18 227 LEU B CA 1
ATOM 4589 C C . LEU B 1 227 ? 86.191 89.718 87.494 1.00 10.29 227 LEU B C 1
ATOM 4590 O O . LEU B 1 227 ? 85.583 88.696 87.830 1.00 9.88 227 LEU B O 1
ATOM 4595 N N . MET B 1 228 ? 87.186 89.702 86.614 1.00 10.61 228 MET B N 1
ATOM 4596 C CA . MET B 1 228 ? 87.604 88.450 85.989 1.00 12.16 228 MET B CA 1
ATOM 4597 C C . MET B 1 228 ? 88.107 87.495 87.075 1.00 11.33 228 MET B C 1
ATOM 4598 O O . MET B 1 228 ? 87.734 86.323 87.104 1.00 11.35 228 MET B O 1
ATOM 4603 N N . SER B 1 229 ? 88.923 88.020 87.992 1.00 11.21 229 SER B N 1
ATOM 4604 C CA . SER B 1 229 ? 89.435 87.228 89.113 1.00 11.25 229 SER B CA 1
ATOM 4605 C C . SER B 1 229 ? 88.315 86.728 90.005 1.00 10.52 229 SER B C 1
ATOM 4606 O O . SER B 1 229 ? 88.334 85.568 90.449 1.00 10.76 229 SER B O 1
ATOM 4609 N N . GLY B 1 230 ? 87.348 87.602 90.276 1.00 9.50 230 GLY B N 1
ATOM 4610 C CA . GLY B 1 230 ? 86.196 87.216 91.109 1.00 9.65 230 GLY B CA 1
ATOM 4611 C C . GLY B 1 230 ? 85.422 86.080 90.464 1.00 9.03 230 GLY B C 1
ATOM 4612 O O . GLY B 1 230 ? 84.983 85.145 91.149 1.00 9.46 230 GLY B O 1
ATOM 4613 N N . LEU B 1 231 ? 85.273 86.136 89.144 1.00 8.63 231 LEU B N 1
ATOM 4614 C CA . LEU B 1 231 ? 84.551 85.074 88.418 1.00 9.07 231 LEU B CA 1
ATOM 4615 C C . LEU B 1 231 ? 85.347 83.750 88.420 1.00 9.03 231 LEU B C 1
ATOM 4616 O O . LEU B 1 231 ? 84.771 82.680 88.593 1.00 9.07 231 LEU B O 1
ATOM 4621 N N . VAL B 1 232 ? 86.660 83.827 88.225 1.00 9.58 232 VAL B N 1
ATOM 4622 C CA . VAL B 1 232 ? 87.511 82.622 88.336 1.00 9.71 232 VAL B CA 1
ATOM 4623 C C . VAL B 1 232 ? 87.368 81.953 89.712 1.00 10.03 232 VAL B C 1
ATOM 4624 O O . VAL B 1 232 ? 87.274 80.721 89.788 1.00 10.98 232 VAL B O 1
ATOM 4628 N N . ALA B 1 233 ? 87.366 82.748 90.791 1.00 9.88 233 ALA B N 1
ATOM 4629 C CA . ALA B 1 233 ? 87.164 82.204 92.154 1.00 9.99 233 ALA B CA 1
ATOM 4630 C C . ALA B 1 233 ? 85.886 81.370 92.265 1.00 10.59 233 ALA B C 1
ATOM 4631 O O . ALA B 1 233 ? 85.890 80.292 92.875 1.00 10.70 233 ALA B O 1
ATOM 4633 N N . VAL B 1 234 ? 84.793 81.866 91.686 1.00 10.54 234 VAL B N 1
ATOM 4634 C CA . VAL B 1 234 ? 83.527 81.136 91.725 1.00 11.03 234 VAL B CA 1
ATOM 4635 C C . VAL B 1 234 ? 83.595 79.890 90.836 1.00 11.78 234 VAL B C 1
ATOM 4636 O O . VAL B 1 234 ? 83.229 78.790 91.257 1.00 11.64 234 VAL B O 1
ATOM 4640 N N . GLU B 1 235 ? 84.097 80.068 89.619 1.00 12.25 235 GLU B N 1
ATOM 4641 C CA . GLU B 1 235 ? 84.218 78.960 88.674 1.00 13.42 235 GLU B CA 1
ATOM 4642 C C . GLU B 1 235 ? 85.016 77.781 89.246 1.00 14.60 235 GLU B C 1
ATOM 4643 O O . GLU B 1 235 ? 84.661 76.614 89.001 1.00 13.64 235 GLU B O 1
ATOM 4649 N N . GLU B 1 236 ? 86.083 78.084 89.994 1.00 14.99 236 GLU B N 1
ATOM 4650 C CA A GLU B 1 236 ? 86.982 77.042 90.501 0.50 16.45 236 GLU B CA 1
ATOM 4651 C CA B GLU B 1 236 ? 86.990 77.051 90.508 0.50 16.45 236 GLU B CA 1
ATOM 4652 C C . GLU B 1 236 ? 86.477 76.428 91.810 1.00 17.35 236 GLU B C 1
ATOM 4653 O O . GLU B 1 236 ? 87.019 75.437 92.285 1.00 17.44 236 GLU B O 1
ATOM 4664 N N . SER B 1 237 ? 85.425 77.012 92.383 1.00 17.99 237 SER B N 1
ATOM 4665 C CA . SER B 1 237 ? 84.895 76.536 93.655 1.00 19.17 237 SER B CA 1
ATOM 4666 C C . SER B 1 237 ? 83.742 75.537 93.509 1.00 20.00 237 SER B C 1
ATOM 4667 O O . SER B 1 237 ? 83.392 74.853 94.471 1.00 19.61 237 SER B O 1
ATOM 4670 N N . GLY B 1 238 ? 83.148 75.455 92.319 1.00 20.60 238 GLY B N 1
ATOM 4671 C CA . GLY B 1 238 ? 81.971 74.606 92.135 1.00 21.38 238 GLY B CA 1
ATOM 4672 C C . GLY B 1 238 ? 81.401 74.577 90.729 1.00 21.67 238 GLY B C 1
ATOM 4673 O O . GLY B 1 238 ? 82.107 74.831 89.748 1.00 22.01 238 GLY B O 1
ATOM 4674 N N . ASP B 1 239 ? 80.113 74.271 90.639 1.00 21.73 239 ASP B N 1
ATOM 4675 C CA . ASP B 1 239 ? 79.467 74.000 89.350 1.00 21.62 239 ASP B CA 1
ATOM 4676 C C . ASP B 1 239 ? 78.597 75.152 88.845 1.00 21.17 239 ASP B C 1
ATOM 4677 O O . ASP B 1 239 ? 77.745 74.957 87.970 1.00 21.31 239 ASP B O 1
ATOM 4682 N N . GLN B 1 240 ? 78.811 76.349 89.387 1.00 20.25 240 GLN B N 1
ATOM 4683 C CA . GLN B 1 240 ? 77.959 77.491 89.031 1.00 19.50 240 GLN B CA 1
ATOM 4684 C C . GLN B 1 240 ? 78.352 78.244 87.761 1.00 18.43 240 GLN B C 1
ATOM 4685 O O . GLN B 1 240 ? 77.587 79.104 87.292 1.00 18.09 240 GLN B O 1
ATOM 4691 N N . LEU B 1 241 ? 79.518 77.914 87.207 1.00 16.65 241 LEU B N 1
ATOM 4692 C CA . LEU B 1 241 ? 80.135 78.735 86.169 1.00 15.79 241 LEU B CA 1
ATOM 4693 C C . LEU B 1 241 ? 81.240 77.957 85.474 1.00 14.71 241 LEU B C 1
ATOM 4694 O O . LEU B 1 241 ? 82.041 77.305 86.141 1.00 14.21 241 LEU B O 1
ATOM 4699 N N . THR B 1 242 ? 81.293 78.000 84.147 1.00 13.53 242 THR B N 1
ATOM 4700 C CA . THR B 1 242 ? 82.415 77.368 83.434 1.00 12.94 242 THR B CA 1
ATOM 4701 C C . THR B 1 242 ? 83.393 78.430 82.947 1.00 12.74 242 THR B C 1
ATOM 4702 O O . THR B 1 242 ? 83.032 79.605 82.862 1.00 11.17 242 THR B O 1
ATOM 4706 N N . GLU B 1 243 ? 84.607 78.018 82.576 1.00 11.73 243 GLU B N 1
ATOM 4707 C CA . GLU B 1 243 ? 85.546 78.964 81.972 1.00 11.56 243 GLU B CA 1
ATOM 4708 C C . GLU B 1 243 ? 84.983 79.612 80.700 1.00 11.08 243 GLU B C 1
ATOM 4709 O O . GLU B 1 243 ? 85.112 80.825 80.508 1.00 10.33 243 GLU B O 1
ATOM 4715 N N . ASP B 1 244 ? 84.366 78.804 79.834 1.00 10.64 244 ASP B N 1
ATOM 4716 C CA . ASP B 1 244 ? 83.728 79.325 78.614 1.00 10.43 244 ASP B CA 1
ATOM 4717 C C . ASP B 1 244 ? 82.690 80.409 78.915 1.00 9.56 244 ASP B C 1
ATOM 4718 O O . ASP B 1 244 ? 82.581 81.410 78.200 1.00 9.32 244 ASP B O 1
ATOM 4723 N N . GLU B 1 245 ? 81.924 80.206 79.974 1.00 9.39 245 GLU B N 1
ATOM 4724 C CA . GLU B 1 245 ? 80.955 81.203 80.419 1.00 9.16 245 GLU B CA 1
ATOM 4725 C C . GLU B 1 245 ? 81.603 82.484 80.942 1.00 9.35 245 GLU B C 1
ATOM 4726 O O . GLU B 1 245 ? 81.080 83.572 80.724 1.00 9.51 245 GLU B O 1
ATOM 4732 N N . ILE B 1 246 ? 82.743 82.362 81.607 1.00 8.81 246 ILE B N 1
ATOM 4733 C CA . ILE B 1 246 ? 83.473 83.559 82.039 1.00 9.19 246 ILE B CA 1
ATOM 4734 C C . ILE B 1 246 ? 83.897 84.359 80.813 1.00 8.87 246 ILE B C 1
ATOM 4735 O O . ILE B 1 246 ? 83.751 85.577 80.792 1.00 8.87 246 ILE B O 1
ATOM 4740 N N . ILE B 1 247 ? 84.417 83.662 79.805 1.00 8.37 247 ILE B N 1
ATOM 4741 C CA . ILE B 1 247 ? 84.848 84.305 78.559 1.00 7.96 247 ILE B CA 1
ATOM 4742 C C . ILE B 1 247 ? 83.688 85.059 77.907 1.00 7.81 247 ILE B C 1
ATOM 4743 O O . ILE B 1 247 ? 83.819 86.251 77.587 1.00 7.94 247 ILE B O 1
ATOM 4748 N N . ALA B 1 248 ? 82.557 84.369 77.732 1.00 7.06 248 ALA B N 1
ATOM 4749 C CA . ALA B 1 248 ? 81.394 84.969 77.089 1.00 7.92 248 ALA B CA 1
ATOM 4750 C C . ALA B 1 248 ? 80.914 86.198 77.864 1.00 8.16 248 ALA B C 1
ATOM 4751 O O . ALA B 1 248 ? 80.631 87.250 77.281 1.00 8.02 248 ALA B O 1
ATOM 4753 N N . THR B 1 249 ? 80.832 86.052 79.189 1.00 8.38 249 THR B N 1
ATOM 4754 C CA . THR B 1 249 ? 80.399 87.141 80.073 1.00 8.96 249 THR B CA 1
ATOM 4755 C C . THR B 1 249 ? 81.331 88.360 79.987 1.00 9.20 249 THR B C 1
ATOM 4756 O O . THR B 1 249 ? 80.872 89.498 79.830 1.00 8.66 249 THR B O 1
ATOM 4760 N N . CYS B 1 250 ? 82.634 88.124 80.111 1.00 9.29 250 CYS B N 1
ATOM 4761 C CA . CYS B 1 250 ? 83.599 89.225 80.066 1.00 10.10 250 CYS B CA 1
ATOM 4762 C C . CYS B 1 250 ? 83.648 89.896 78.699 1.00 9.76 250 CYS B C 1
ATOM 4763 O O . CYS B 1 250 ? 83.793 91.117 78.623 1.00 10.33 250 CYS B O 1
ATOM 4766 N N . ASN B 1 251 ? 83.495 89.109 77.635 1.00 9.69 251 ASN B N 1
ATOM 4767 C CA . ASN B 1 251 ? 83.399 89.638 76.280 1.00 10.34 251 ASN B CA 1
ATOM 4768 C C . ASN B 1 251 ? 82.214 90.605 76.172 1.00 9.52 251 ASN B C 1
ATOM 4769 O O . ASN B 1 251 ? 82.342 91.718 75.654 1.00 9.62 251 ASN B O 1
ATOM 4774 N N . LEU B 1 252 ? 81.066 90.167 76.662 1.00 8.99 252 LEU B N 1
ATOM 4775 C CA . LEU B 1 252 ? 79.858 90.992 76.637 1.00 8.47 252 LEU B CA 1
ATOM 4776 C C . LEU B 1 252 ? 80.105 92.326 77.363 1.00 8.51 252 LEU B C 1
ATOM 4777 O O . LEU B 1 252 ? 79.812 93.413 76.834 1.00 9.05 252 LEU B O 1
ATOM 4782 N N . LEU B 1 253 ? 80.638 92.234 78.577 1.00 8.25 253 LEU B N 1
ATOM 4783 C CA . LEU B 1 253 ? 80.846 93.409 79.426 1.00 8.70 253 LEU B CA 1
ATOM 4784 C C . LEU B 1 253 ? 81.861 94.369 78.817 1.00 8.95 253 LEU B C 1
ATOM 4785 O O . LEU B 1 253 ? 81.648 95.580 78.827 1.00 9.14 253 LEU B O 1
ATOM 4790 N N . LEU B 1 254 ? 82.955 93.826 78.293 1.00 9.54 254 LEU B N 1
ATOM 4791 C CA . LEU B 1 254 ? 83.998 94.639 77.626 1.00 10.32 254 LEU B CA 1
ATOM 4792 C C . LEU B 1 254 ? 83.405 95.430 76.460 1.00 10.58 254 LEU B C 1
ATOM 4793 O O . LEU B 1 254 ? 83.588 96.654 76.353 1.00 10.77 254 LEU B O 1
ATOM 4798 N N . ILE B 1 255 ? 82.686 94.732 75.592 1.00 10.48 255 ILE B N 1
ATOM 4799 C CA . ILE B 1 255 ? 82.092 95.360 74.412 1.00 10.06 255 ILE B CA 1
ATOM 4800 C C . ILE B 1 255 ? 81.047 96.414 74.804 1.00 9.72 255 ILE B C 1
ATOM 4801 O O . ILE B 1 255 ? 81.078 97.536 74.297 1.00 9.14 255 ILE B O 1
ATOM 4806 N N . ALA B 1 256 ? 80.155 96.077 75.735 1.00 9.77 256 ALA B N 1
ATOM 4807 C CA . ALA B 1 256 ? 79.198 97.060 76.257 1.00 10.91 256 ALA B CA 1
ATOM 4808 C C . ALA B 1 256 ? 79.926 98.300 76.773 1.00 12.13 256 ALA B C 1
ATOM 4809 O O . ALA B 1 256 ? 79.510 99.432 76.517 1.00 11.60 256 ALA B O 1
ATOM 4811 N N . GLY B 1 257 ? 81.060 98.099 77.433 1.00 12.64 257 GLY B N 1
ATOM 4812 C CA . GLY B 1 257 ? 81.826 99.224 77.971 1.00 13.68 257 GLY B CA 1
ATOM 4813 C C . GLY B 1 257 ? 82.480 100.098 76.908 1.00 14.16 257 GLY B C 1
ATOM 4814 O O . GLY B 1 257 ? 82.786 101.270 77.160 1.00 14.61 257 GLY B O 1
ATOM 4815 N N . HIS B 1 258 ? 82.704 99.532 75.724 1.00 13.82 258 HIS B N 1
ATOM 4816 C CA . HIS B 1 258 ? 83.304 100.258 74.606 1.00 13.76 258 HIS B CA 1
ATOM 4817 C C . HIS B 1 258 ? 82.342 100.955 73.662 1.00 13.66 258 HIS B C 1
ATOM 4818 O O . HIS B 1 258 ? 82.751 101.898 72.968 1.00 13.70 258 HIS B O 1
ATOM 4825 N N . GLU B 1 259 ? 81.089 100.488 73.598 1.00 11.58 259 GLU B N 1
ATOM 4826 C CA . GLU B 1 259 ? 80.238 100.767 72.421 1.00 11.84 259 GLU B CA 1
ATOM 4827 C C . GLU B 1 259 ? 78.852 101.365 72.695 1.00 10.71 259 GLU B C 1
ATOM 4828 O O . GLU B 1 259 ? 77.927 101.287 71.858 1.00 10.28 259 GLU B O 1
ATOM 4834 N N . THR B 1 260 ? 78.716 101.981 73.853 1.00 9.18 260 THR B N 1
ATOM 4835 C CA . THR B 1 260 ? 77.413 102.270 74.391 1.00 8.42 260 THR B CA 1
ATOM 4836 C C . THR B 1 260 ? 77.397 103.688 74.989 1.00 7.84 260 THR B C 1
ATOM 4837 O O . THR B 1 260 ? 76.811 104.612 74.395 1.00 7.38 260 THR B O 1
ATOM 4841 N N . THR B 1 261 ? 78.071 103.874 76.126 1.00 6.24 261 THR B N 1
ATOM 4842 C CA . THR B 1 261 ? 78.066 105.143 76.863 1.00 6.38 261 THR B CA 1
ATOM 4843 C C . THR B 1 261 ? 78.666 106.260 76.009 1.00 6.22 261 THR B C 1
ATOM 4844 O O . THR B 1 261 ? 78.239 107.416 76.101 1.00 6.44 261 THR B O 1
ATOM 4848 N N . VAL B 1 262 ? 79.643 105.906 75.173 1.00 5.87 262 VAL B N 1
ATOM 4849 C CA . VAL B 1 262 ? 80.209 106.876 74.232 1.00 5.99 262 VAL B CA 1
ATOM 4850 C C . VAL B 1 262 ? 79.092 107.628 73.503 1.00 6.74 262 VAL B C 1
ATOM 4851 O O . VAL B 1 262 ? 79.157 108.845 73.336 1.00 6.72 262 VAL B O 1
ATOM 4855 N N . ASN B 1 263 ? 78.062 106.890 73.076 1.00 6.53 263 ASN B N 1
ATOM 4856 C CA . ASN B 1 263 ? 76.970 107.481 72.301 1.00 6.87 263 ASN B CA 1
ATOM 4857 C C . ASN B 1 263 ? 75.936 108.212 73.138 1.00 6.76 263 ASN B C 1
ATOM 4858 O O . ASN B 1 263 ? 75.295 109.160 72.668 1.00 6.52 263 ASN B O 1
ATOM 4863 N N . LEU B 1 264 ? 75.810 107.816 74.397 1.00 6.73 264 LEU B N 1
ATOM 4864 C CA . LEU B 1 264 ? 74.956 108.573 75.308 1.00 6.28 264 LEU B CA 1
ATOM 4865 C C . LEU B 1 264 ? 75.577 109.952 75.508 1.00 6.41 264 LEU B C 1
ATOM 4866 O O . LEU B 1 264 ? 74.900 110.974 75.372 1.00 6.38 264 LEU B O 1
ATOM 4871 N N . ILE B 1 265 ? 76.882 109.982 75.764 1.00 6.30 265 ILE B N 1
ATOM 4872 C CA . ILE B 1 265 ? 77.583 111.256 75.960 1.00 7.07 265 ILE B CA 1
ATOM 4873 C C . ILE B 1 265 ? 77.536 112.104 74.683 1.00 7.17 265 ILE B C 1
ATOM 4874 O O . ILE B 1 265 ? 77.182 113.290 74.731 1.00 6.51 265 ILE B O 1
ATOM 4879 N N . ALA B 1 266 ? 77.913 111.510 73.547 1.00 7.15 266 ALA B N 1
ATOM 4880 C CA . ALA B 1 266 ? 77.983 112.285 72.301 1.00 7.31 266 ALA B CA 1
ATOM 4881 C C . ALA B 1 266 ? 76.604 112.721 71.809 1.00 6.75 266 ALA B C 1
ATOM 4882 O O . ALA B 1 266 ? 76.438 113.850 71.342 1.00 7.31 266 ALA B O 1
ATOM 4884 N N . ASN B 1 267 ? 75.622 111.832 71.892 1.00 6.39 267 ASN B N 1
ATOM 4885 C CA . ASN B 1 267 ? 74.259 112.196 71.471 1.00 6.92 267 ASN B CA 1
ATOM 4886 C C . ASN B 1 267 ? 73.670 113.300 72.336 1.00 6.68 267 ASN B C 1
ATOM 4887 O O . ASN B 1 267 ? 72.934 114.155 71.835 1.00 5.99 267 ASN B O 1
ATOM 4892 N N . ALA B 1 268 ? 73.980 113.271 73.638 1.00 6.70 268 ALA B N 1
ATOM 4893 C CA . ALA B 1 268 ? 73.504 114.308 74.553 1.00 6.66 268 ALA B CA 1
ATOM 4894 C C . ALA B 1 268 ? 74.171 115.630 74.184 1.00 7.56 268 ALA B C 1
ATOM 4895 O O . ALA B 1 268 ? 73.523 116.662 74.148 1.00 7.59 268 ALA B O 1
ATOM 4897 N N . ALA B 1 269 ? 75.484 115.594 73.947 1.00 7.87 269 ALA B N 1
ATOM 4898 C CA . ALA B 1 269 ? 76.211 116.815 73.538 1.00 8.00 269 ALA B CA 1
ATOM 4899 C C . ALA B 1 269 ? 75.623 117.418 72.266 1.00 8.59 269 ALA B C 1
ATOM 4900 O O . ALA B 1 269 ? 75.395 118.644 72.183 1.00 8.27 269 ALA B O 1
ATOM 4902 N N . LEU B 1 270 ? 75.371 116.560 71.282 1.00 8.33 270 LEU B N 1
ATOM 4903 C CA . LEU B 1 270 ? 74.803 117.007 70.009 1.00 8.99 270 LEU B CA 1
ATOM 4904 C C . LEU B 1 270 ? 73.418 117.625 70.201 1.00 8.73 270 LEU B C 1
ATOM 4905 O O . LEU B 1 270 ? 73.114 118.684 69.633 1.00 9.20 270 LEU B O 1
ATOM 4910 N N . ALA B 1 271 ? 72.575 116.970 71.000 1.00 8.39 271 ALA B N 1
ATOM 4911 C CA . ALA B 1 271 ? 71.204 117.468 71.218 1.00 8.63 271 ALA B CA 1
ATOM 4912 C C . ALA B 1 271 ? 71.223 118.823 71.917 1.00 8.92 271 ALA B C 1
ATOM 4913 O O . ALA B 1 271 ? 70.452 119.731 71.558 1.00 8.86 271 ALA B O 1
ATOM 4915 N N . MET B 1 272 ? 72.135 118.983 72.873 1.00 9.08 272 MET B N 1
ATOM 4916 C CA . MET B 1 272 ? 72.268 120.270 73.565 1.00 10.07 272 MET B CA 1
ATOM 4917 C C . MET B 1 272 ? 72.754 121.357 72.600 1.00 10.87 272 MET B C 1
ATOM 4918 O O . MET B 1 272 ? 72.201 122.464 72.587 1.00 11.19 272 MET B O 1
ATOM 4923 N N . LEU B 1 273 ? 73.768 121.041 71.791 1.00 11.45 273 LEU B N 1
ATOM 4924 C CA . LEU B 1 273 ? 74.280 122.016 70.804 1.00 12.46 273 LEU B CA 1
ATOM 4925 C C . LEU B 1 273 ? 73.222 122.446 69.780 1.00 13.21 273 LEU B C 1
ATOM 4926 O O . LEU B 1 273 ? 73.213 123.601 69.303 1.00 13.30 273 LEU B O 1
ATOM 4931 N N . ARG B 1 274 ? 72.314 121.533 69.456 1.00 12.76 274 ARG B N 1
ATOM 4932 C CA . ARG B 1 274 ? 71.281 121.838 68.482 1.00 14.03 274 ARG B CA 1
ATOM 4933 C C . ARG B 1 274 ? 70.010 122.476 69.053 1.00 13.98 274 ARG B C 1
ATOM 4934 O O . ARG B 1 274 ? 69.180 122.969 68.300 1.00 14.26 274 ARG B O 1
ATOM 4942 N N . THR B 1 275 ? 69.862 122.474 70.373 1.00 13.73 275 THR B N 1
ATOM 4943 C CA . THR B 1 275 ? 68.604 122.879 71.011 1.00 13.63 275 THR B CA 1
ATOM 4944 C C . THR B 1 275 ? 68.788 124.186 71.759 1.00 14.39 275 THR B C 1
ATOM 4945 O O . THR B 1 275 ? 69.644 124.270 72.642 1.00 13.04 275 THR B O 1
ATOM 4949 N N . PRO B 1 276 ? 67.985 125.220 71.393 1.00 15.61 276 PRO B N 1
ATOM 4950 C CA . PRO B 1 276 ? 68.177 126.574 71.927 1.00 15.75 276 PRO B CA 1
ATOM 4951 C C . PRO B 1 276 ? 68.266 126.631 73.453 1.00 15.24 276 PRO B C 1
ATOM 4952 O O . PRO B 1 276 ? 67.374 126.109 74.169 1.00 15.16 276 PRO B O 1
ATOM 4956 N N . GLY B 1 277 ? 69.369 127.217 73.923 1.00 14.30 277 GLY B N 1
ATOM 4957 C CA . GLY B 1 277 ? 69.623 127.451 75.342 1.00 14.26 277 GLY B CA 1
ATOM 4958 C C . GLY B 1 277 ? 70.170 126.272 76.141 1.00 14.20 277 GLY B C 1
ATOM 4959 O O . GLY B 1 277 ? 70.613 126.450 77.269 1.00 14.47 277 GLY B O 1
ATOM 4960 N N . GLN B 1 278 ? 70.171 125.072 75.566 1.00 13.74 278 GLN B N 1
ATOM 4961 C CA . GLN B 1 278 ? 70.471 123.875 76.376 1.00 13.27 278 GLN B CA 1
ATOM 4962 C C . GLN B 1 278 ? 71.918 123.732 76.831 1.00 13.15 278 GLN B C 1
ATOM 4963 O O . GLN B 1 278 ? 72.177 123.320 77.969 1.00 12.85 278 GLN B O 1
ATOM 4969 N N . TRP B 1 279 ? 72.864 124.053 75.947 1.00 13.23 279 TRP B N 1
ATOM 4970 C CA . TRP B 1 279 ? 74.273 123.954 76.309 1.00 13.21 279 TRP B CA 1
ATOM 4971 C C . TRP B 1 279 ? 74.587 124.979 77.385 1.00 13.53 279 TRP B C 1
ATOM 4972 O O . TRP B 1 279 ? 75.214 124.649 78.398 1.00 13.28 279 TRP B O 1
ATOM 4983 N N . ALA B 1 280 ? 74.112 126.210 77.177 1.00 13.82 280 ALA B N 1
ATOM 4984 C CA . ALA B 1 280 ? 74.276 127.280 78.178 1.00 13.77 280 ALA B CA 1
ATOM 4985 C C . ALA B 1 280 ? 73.641 126.908 79.524 1.00 13.54 280 ALA B C 1
ATOM 4986 O O . ALA B 1 280 ? 74.248 127.124 80.562 1.00 13.95 280 ALA B O 1
ATOM 4988 N N . ALA B 1 281 ? 72.440 126.326 79.494 1.00 13.00 281 ALA B N 1
ATOM 4989 C CA . ALA B 1 281 ? 71.737 125.943 80.722 1.00 12.61 281 ALA B CA 1
ATOM 4990 C C . ALA B 1 281 ? 72.507 124.895 81.545 1.00 12.09 281 ALA B C 1
ATOM 4991 O O . ALA B 1 281 ? 72.597 125.006 82.771 1.00 11.48 281 ALA B O 1
ATOM 4993 N N . LEU B 1 282 ? 73.066 123.886 80.873 1.00 12.01 282 LEU B N 1
ATOM 4994 C CA . LEU B 1 282 ? 73.890 122.883 81.575 1.00 12.25 282 LEU B CA 1
ATOM 4995 C C . LEU B 1 282 ? 75.215 123.489 82.080 1.00 13.29 282 LEU B C 1
ATOM 4996 O O . LEU B 1 282 ? 75.668 123.166 83.187 1.00 12.89 282 LEU B O 1
ATOM 5001 N N . ALA B 1 283 ? 75.822 124.365 81.276 1.00 14.17 283 ALA B N 1
ATOM 5002 C CA . ALA B 1 283 ? 77.081 125.019 81.673 1.00 15.70 283 ALA B CA 1
ATOM 5003 C C . ALA B 1 283 ? 76.885 125.806 82.960 1.00 16.10 283 ALA B C 1
ATOM 5004 O O . ALA B 1 283 ? 77.757 125.815 83.829 1.00 16.74 283 ALA B O 1
ATOM 5006 N N . ALA B 1 284 ? 75.711 126.416 83.080 1.00 17.12 284 ALA B N 1
ATOM 5007 C CA . ALA B 1 284 ? 75.361 127.262 84.218 1.00 17.50 284 ALA B CA 1
ATOM 5008 C C . ALA B 1 284 ? 74.937 126.444 85.429 1.00 17.67 284 ALA B C 1
ATOM 5009 O O . ALA B 1 284 ? 75.139 126.867 86.571 1.00 17.88 284 ALA B O 1
ATOM 5011 N N . ASP B 1 285 ? 74.366 125.261 85.187 1.00 16.95 285 ASP B N 1
ATOM 5012 C CA . ASP B 1 285 ? 73.812 124.449 86.262 1.00 16.11 285 ASP B CA 1
ATOM 5013 C C . ASP B 1 285 ? 73.996 122.958 85.989 1.00 15.61 285 ASP B C 1
ATOM 5014 O O . ASP B 1 285 ? 73.207 122.342 85.267 1.00 14.85 285 ASP B O 1
ATOM 5019 N N . GLY B 1 286 ? 75.041 122.384 86.579 1.00 14.92 286 GLY B N 1
ATOM 5020 C CA . GLY B 1 286 ? 75.336 120.958 86.404 1.00 13.91 286 GLY B CA 1
ATOM 5021 C C . GLY B 1 286 ? 74.269 120.005 86.903 1.00 13.58 286 GLY B C 1
ATOM 5022 O O . GLY B 1 286 ? 74.278 118.823 86.534 1.00 13.01 286 GLY B O 1
ATOM 5023 N N . SER B 1 287 ? 73.355 120.491 87.747 1.00 12.98 287 SER B N 1
ATOM 5024 C CA . SER B 1 287 ? 72.267 119.639 88.260 1.00 13.16 287 SER B CA 1
ATOM 5025 C C . SER B 1 287 ? 71.276 119.206 87.162 1.00 12.40 287 SER B C 1
ATOM 5026 O O . SER B 1 287 ? 70.451 118.305 87.382 1.00 12.91 287 SER B O 1
ATOM 5029 N N . ARG B 1 288 ? 71.377 119.821 85.984 1.00 11.34 288 ARG B N 1
ATOM 5030 C CA . ARG B 1 288 ? 70.529 119.447 84.830 1.00 10.35 288 ARG B CA 1
ATOM 5031 C C . ARG B 1 288 ? 70.994 118.157 84.158 1.00 9.77 288 ARG B C 1
ATOM 5032 O O . ARG B 1 288 ? 70.280 117.605 83.299 1.00 8.94 288 ARG B O 1
ATOM 5040 N N . ALA B 1 289 ? 72.174 117.669 84.562 1.00 9.03 289 ALA B N 1
ATOM 5041 C CA . ALA B 1 289 ? 72.782 116.493 83.936 1.00 8.77 289 ALA B CA 1
ATOM 5042 C C . ALA B 1 289 ? 71.844 115.299 83.884 1.00 8.77 289 ALA B C 1
ATOM 5043 O O . ALA B 1 289 ? 71.691 114.679 82.825 1.00 8.89 289 ALA B O 1
ATOM 5045 N N . SER B 1 290 ? 71.192 114.968 85.000 1.00 9.08 290 SER B N 1
ATOM 5046 C CA . SER B 1 290 ? 70.335 113.769 85.009 1.00 9.56 290 SER B CA 1
ATOM 5047 C C . SER B 1 290 ? 69.180 113.869 83.991 1.00 9.30 290 SER B C 1
ATOM 5048 O O . SER B 1 290 ? 68.901 112.913 83.257 1.00 8.60 290 SER B O 1
ATOM 5051 N N . ALA B 1 291 ? 68.498 115.018 83.969 1.00 9.31 291 ALA B N 1
ATOM 5052 C CA . ALA B 1 291 ? 67.398 115.222 83.017 1.00 9.15 291 ALA B CA 1
ATOM 5053 C C . ALA B 1 291 ? 67.917 115.213 81.570 1.00 8.98 291 ALA B C 1
ATOM 5054 O O . ALA B 1 291 ? 67.286 114.639 80.686 1.00 8.74 291 ALA B O 1
ATOM 5056 N N . VAL B 1 292 ? 69.055 115.858 81.319 1.00 8.80 292 VAL B N 1
ATOM 5057 C CA . VAL B 1 292 ? 69.660 115.816 79.967 1.00 8.46 292 VAL B CA 1
ATOM 5058 C C . VAL B 1 292 ? 69.896 114.362 79.525 1.00 8.05 292 VAL B C 1
ATOM 5059 O O . VAL B 1 292 ? 69.594 113.981 78.390 1.00 8.45 292 VAL B O 1
ATOM 5063 N N . ILE B 1 293 ? 70.438 113.559 80.429 1.00 7.62 293 ILE B N 1
ATOM 5064 C CA . ILE B 1 293 ? 70.777 112.163 80.118 1.00 7.26 293 ILE B CA 1
ATOM 5065 C C . ILE B 1 293 ? 69.513 111.346 79.829 1.00 6.89 293 ILE B C 1
ATOM 5066 O O . ILE B 1 293 ? 69.460 110.630 78.836 1.00 6.50 293 ILE B O 1
ATOM 5071 N N . GLU B 1 294 ? 68.490 111.458 80.671 1.00 6.42 294 GLU B N 1
ATOM 5072 C CA . GLU B 1 294 ? 67.301 110.640 80.437 1.00 6.82 294 GLU B CA 1
ATOM 5073 C C . GLU B 1 294 ? 66.574 111.109 79.187 1.00 6.39 294 GLU B C 1
ATOM 5074 O O . GLU B 1 294 ? 66.020 110.296 78.455 1.00 5.88 294 GLU B O 1
ATOM 5080 N N . GLU B 1 295 ? 66.552 112.424 78.951 1.00 6.56 295 GLU B N 1
ATOM 5081 C CA . GLU B 1 295 ? 65.881 112.917 77.745 1.00 6.01 295 GLU B CA 1
ATOM 5082 C C . GLU B 1 295 ? 66.667 112.497 76.488 1.00 6.27 295 GLU B C 1
ATOM 5083 O O . GLU B 1 295 ? 66.070 112.266 75.444 1.00 6.04 295 GLU B O 1
ATOM 5089 N N . THR B 1 296 ? 67.993 112.381 76.595 1.00 5.91 296 THR B N 1
ATOM 5090 C CA . THR B 1 296 ? 68.803 111.849 75.473 1.00 5.73 296 THR B CA 1
ATOM 5091 C C . THR B 1 296 ? 68.494 110.367 75.233 1.00 6.08 296 THR B C 1
ATOM 5092 O O . THR B 1 296 ? 68.321 109.937 74.085 1.00 6.12 296 THR B O 1
ATOM 5096 N N . MET B 1 297 ? 68.392 109.590 76.314 1.00 5.61 297 MET B N 1
ATOM 5097 C CA . MET B 1 297 ? 67.990 108.166 76.175 1.00 6.20 297 MET B CA 1
ATOM 5098 C C . MET B 1 297 ? 66.666 108.031 75.396 1.00 6.76 297 MET B C 1
ATOM 5099 O O . MET B 1 297 ? 66.507 107.130 74.540 1.00 6.49 297 MET B O 1
ATOM 5104 N N . ARG B 1 298 ? 65.717 108.913 75.697 1.00 6.13 298 ARG B N 1
ATOM 5105 C CA . ARG B 1 298 ? 64.434 108.947 74.987 1.00 6.57 298 ARG B CA 1
ATOM 5106 C C . ARG B 1 298 ? 64.591 109.438 73.535 1.00 7.15 298 ARG B C 1
ATOM 5107 O O . ARG B 1 298 ? 64.200 108.747 72.590 1.00 7.07 298 ARG B O 1
ATOM 5115 N N . TYR B 1 299 ? 65.200 110.607 73.374 1.00 7.15 299 TYR B N 1
ATOM 5116 C CA . TYR B 1 299 ? 65.186 111.341 72.101 1.00 8.00 299 TYR B CA 1
ATOM 5117 C C . TYR B 1 299 ? 66.174 110.807 71.063 1.00 7.58 299 TYR B C 1
ATOM 5118 O O . TYR B 1 299 ? 65.891 110.841 69.872 1.00 7.80 299 TYR B O 1
ATOM 5127 N N . ASP B 1 300 ? 67.323 110.304 71.510 1.00 7.56 300 ASP B N 1
ATOM 5128 C CA . ASP B 1 300 ? 68.364 109.865 70.570 1.00 7.54 300 ASP B CA 1
ATOM 5129 C C . ASP B 1 300 ? 69.093 108.674 71.165 1.00 6.77 300 ASP B C 1
ATOM 5130 O O . ASP B 1 300 ? 70.244 108.796 71.576 1.00 8.12 300 ASP B O 1
ATOM 5135 N N . PRO B 1 301 ? 68.398 107.529 71.264 1.00 6.98 301 PRO B N 1
ATOM 5136 C CA . PRO B 1 301 ? 68.896 106.390 72.046 1.00 6.73 301 PRO B CA 1
ATOM 5137 C C . PRO B 1 301 ? 70.164 105.777 71.456 1.00 7.39 301 PRO B C 1
ATOM 5138 O O . PRO B 1 301 ? 70.214 105.529 70.243 1.00 7.84 301 PRO B O 1
ATOM 5142 N N . PRO B 1 302 ? 71.181 105.531 72.304 1.00 7.36 302 PRO B N 1
ATOM 5143 C CA . PRO B 1 302 ? 72.376 104.803 71.884 1.00 7.62 302 PRO B CA 1
ATOM 5144 C C . PRO B 1 302 ? 72.052 103.421 71.329 1.00 7.81 302 PRO B C 1
ATOM 5145 O O . PRO B 1 302 ? 72.700 102.984 70.390 1.00 7.96 302 PRO B O 1
ATOM 5149 N N . VAL B 1 303 ? 71.076 102.724 71.918 1.00 7.03 303 VAL B N 1
ATOM 5150 C CA . VAL B 1 303 ? 70.647 101.440 71.381 1.00 6.97 303 VAL B CA 1
ATOM 5151 C C . VAL B 1 303 ? 69.287 101.643 70.711 1.00 6.88 303 VAL B C 1
ATOM 5152 O O . VAL B 1 303 ? 68.290 101.899 71.386 1.00 5.96 303 VAL B O 1
ATOM 5156 N N . GLN B 1 304 ? 69.270 101.570 69.377 1.00 6.64 304 GLN B N 1
ATOM 5157 C CA . GLN B 1 304 ? 68.089 101.976 68.600 1.00 7.43 304 GLN B CA 1
ATOM 5158 C C . GLN B 1 304 ? 66.973 100.930 68.565 1.00 7.65 304 GLN B C 1
ATOM 5159 O O . GLN B 1 304 ? 65.799 101.271 68.397 1.00 8.35 304 GLN B O 1
ATOM 5165 N N . LEU B 1 305 ? 67.353 99.655 68.666 1.00 7.46 305 LEU B N 1
ATOM 5166 C CA . LEU B 1 305 ? 66.413 98.543 68.507 1.00 7.45 305 LEU B CA 1
ATOM 5167 C C . LEU B 1 305 ? 66.953 97.306 69.219 1.00 7.25 305 LEU B C 1
ATOM 5168 O O . LEU B 1 305 ? 68.165 97.221 69.466 1.00 6.34 305 LEU B O 1
ATOM 5173 N N . VAL B 1 306 ? 66.064 96.374 69.574 1.00 7.51 306 VAL B N 1
ATOM 5174 C CA . VAL B 1 306 ? 66.485 95.064 70.114 1.00 8.39 306 VAL B CA 1
ATOM 5175 C C . VAL B 1 306 ? 65.655 93.982 69.437 1.00 9.23 306 VAL B C 1
ATOM 5176 O O . VAL B 1 306 ? 64.641 94.300 68.824 1.00 9.47 306 VAL B O 1
ATOM 5180 N N . SER B 1 307 ? 66.069 92.713 69.567 1.00 10.10 307 SER B N 1
ATOM 5181 C CA . SER B 1 307 ? 65.369 91.586 68.922 1.00 10.70 307 SER B CA 1
ATOM 5182 C C . SER B 1 307 ? 64.889 90.619 69.977 1.00 8.64 307 SER B C 1
ATOM 5183 O O . SER B 1 307 ? 65.576 90.405 70.968 1.00 8.31 307 SER B O 1
ATOM 5186 N N . ARG B 1 308 ? 63.751 89.990 69.705 1.00 7.69 308 ARG B N 1
ATOM 5187 C CA . ARG B 1 308 ? 63.259 88.851 70.472 1.00 7.29 308 ARG B CA 1
ATOM 5188 C C . ARG B 1 308 ? 62.789 87.782 69.497 1.00 8.46 308 ARG B C 1
ATOM 5189 O O . ARG B 1 308 ? 62.566 88.077 68.312 1.00 9.04 308 ARG B O 1
ATOM 5197 N N . TYR B 1 309 ? 62.620 86.553 69.984 1.00 7.75 309 TYR B N 1
ATOM 5198 C CA . TYR B 1 309 ? 62.077 85.458 69.152 1.00 8.21 309 TYR B CA 1
ATOM 5199 C C . TYR B 1 309 ? 60.853 84.905 69.850 1.00 8.29 309 TYR B C 1
ATOM 5200 O O . TYR B 1 309 ? 60.867 84.744 71.070 1.00 8.88 309 TYR B O 1
ATOM 5209 N N . ALA B 1 310 ? 59.781 84.639 69.101 1.00 9.02 310 ALA B N 1
ATOM 5210 C CA . ALA B 1 310 ? 58.583 84.064 69.723 1.00 9.46 310 ALA B CA 1
ATOM 5211 C C . ALA B 1 310 ? 58.849 82.598 70.105 1.00 10.11 310 ALA B C 1
ATOM 5212 O O . ALA B 1 310 ? 59.047 81.750 69.227 1.00 10.09 310 ALA B O 1
ATOM 5214 N N . GLY B 1 311 ? 58.907 82.322 71.412 1.00 11.09 311 GLY B N 1
ATOM 5215 C CA . GLY B 1 311 ? 59.130 80.952 71.933 1.00 12.01 311 GLY B CA 1
ATOM 5216 C C . GLY B 1 311 ? 57.915 80.052 71.738 1.00 13.66 311 GLY B C 1
ATOM 5217 O O . GLY B 1 311 ? 58.037 78.821 71.730 1.00 13.57 311 GLY B O 1
ATOM 5218 N N . ASP B 1 312 ? 56.754 80.685 71.571 1.00 14.03 312 ASP B N 1
ATOM 5219 C CA . ASP B 1 312 ? 55.494 80.046 71.198 1.00 15.72 312 ASP B CA 1
ATOM 5220 C C . ASP B 1 312 ? 54.661 81.076 70.427 1.00 15.41 312 ASP B C 1
ATOM 5221 O O . ASP B 1 312 ? 54.987 82.271 70.431 1.00 14.43 312 ASP B O 1
ATOM 5226 N N . ASP B 1 313 ? 53.597 80.620 69.766 1.00 15.39 313 ASP B N 1
ATOM 5227 C CA . ASP B 1 313 ? 52.617 81.531 69.194 1.00 16.11 313 ASP B CA 1
ATOM 5228 C C . ASP B 1 313 ? 52.225 82.485 70.323 1.00 16.03 313 ASP B C 1
ATOM 5229 O O . ASP B 1 313 ? 51.965 82.057 71.446 1.00 15.66 313 ASP B O 1
ATOM 5234 N N . LEU B 1 314 ? 52.199 83.776 70.031 1.00 16.03 314 LEU B N 1
ATOM 5235 C CA . LEU B 1 314 ? 51.912 84.761 71.062 1.00 16.37 314 LEU B CA 1
ATOM 5236 C C . LEU B 1 314 ? 51.196 85.951 70.452 1.00 16.77 314 LEU B C 1
ATOM 5237 O O . LEU B 1 314 ? 51.199 86.120 69.220 1.00 17.33 314 LEU B O 1
ATOM 5242 N N . THR B 1 315 ? 50.555 86.749 71.303 1.00 16.14 315 THR B N 1
ATOM 5243 C CA . THR B 1 315 ? 49.772 87.888 70.847 1.00 16.51 315 THR B CA 1
ATOM 5244 C C . THR B 1 315 ? 50.307 89.180 71.451 1.00 16.11 315 THR B C 1
ATOM 5245 O O . THR B 1 315 ? 50.572 89.244 72.643 1.00 15.85 315 THR B O 1
ATOM 5249 N N . ILE B 1 316 ? 50.492 90.189 70.610 1.00 16.24 316 ILE B N 1
ATOM 5250 C CA . ILE B 1 316 ? 50.899 91.522 71.067 1.00 16.61 316 ILE B CA 1
ATOM 5251 C C . ILE B 1 316 ? 49.850 92.486 70.526 1.00 18.23 316 ILE B C 1
ATOM 5252 O O . ILE B 1 316 ? 49.677 92.608 69.303 1.00 17.58 316 ILE B O 1
ATOM 5257 N N . GLY B 1 317 ? 49.135 93.149 71.435 1.00 19.45 317 GLY B N 1
ATOM 5258 C CA . GLY B 1 317 ? 47.966 93.919 71.043 1.00 21.52 317 GLY B CA 1
ATOM 5259 C C . GLY B 1 317 ? 46.967 92.965 70.417 1.00 22.93 317 GLY B C 1
ATOM 5260 O O . GLY B 1 317 ? 46.520 92.019 71.064 1.00 23.39 317 GLY B O 1
ATOM 5261 N N . THR B 1 318 ? 46.639 93.195 69.150 1.00 24.00 318 THR B N 1
ATOM 5262 C CA . THR B 1 318 ? 45.714 92.314 68.438 1.00 25.57 318 THR B CA 1
ATOM 5263 C C . THR B 1 318 ? 46.434 91.414 67.424 1.00 25.78 318 THR B C 1
ATOM 5264 O O . THR B 1 318 ? 45.793 90.621 66.731 1.00 25.65 318 THR B O 1
ATOM 5268 N N . HIS B 1 319 ? 47.758 91.535 67.343 1.00 25.23 319 HIS B N 1
ATOM 5269 C CA . HIS B 1 319 ? 48.531 90.803 66.339 1.00 25.52 319 HIS B CA 1
ATOM 5270 C C . HIS B 1 319 ? 49.191 89.569 66.917 1.00 24.31 319 HIS B C 1
ATOM 5271 O O . HIS B 1 319 ? 49.792 89.615 67.988 1.00 24.17 319 HIS B O 1
ATOM 5278 N N . THR B 1 320 ? 49.091 88.464 66.188 1.00 22.64 320 THR B N 1
ATOM 5279 C CA . THR B 1 320 ? 49.722 87.226 66.614 1.00 21.42 320 THR B CA 1
ATOM 5280 C C . THR B 1 320 ? 51.060 87.048 65.908 1.00 19.56 320 THR B C 1
ATOM 5281 O O . THR B 1 320 ? 51.215 87.396 64.730 1.00 19.40 320 THR B O 1
ATOM 5285 N N . VAL B 1 321 ? 52.034 86.537 66.649 1.00 16.90 321 VAL B N 1
ATOM 5286 C CA . VAL B 1 321 ? 53.350 86.263 66.083 1.00 14.42 321 VAL B CA 1
ATOM 5287 C C . VAL B 1 321 ? 53.558 84.758 66.149 1.00 13.30 321 VAL B C 1
ATOM 5288 O O . VAL B 1 321 ? 53.471 84.167 67.229 1.00 12.53 321 VAL B O 1
ATOM 5292 N N . PRO B 1 322 ? 53.814 84.132 64.985 1.00 12.49 322 PRO B N 1
ATOM 5293 C CA . PRO B 1 322 ? 54.036 82.694 64.951 1.00 12.06 322 PRO B CA 1
ATOM 5294 C C . PRO B 1 322 ? 55.300 82.297 65.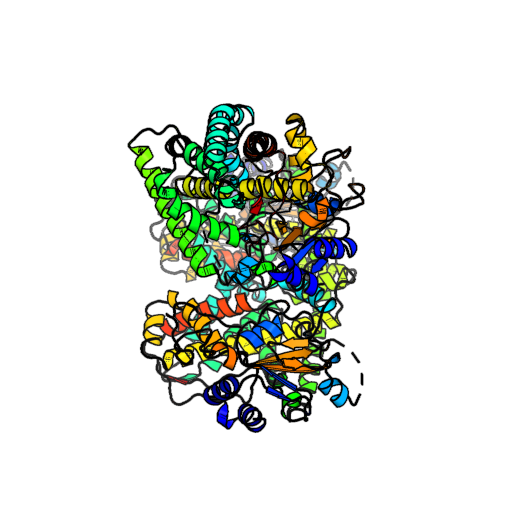702 1.00 11.46 322 PRO B C 1
ATOM 5295 O O . PRO B 1 322 ? 56.311 83.009 65.636 1.00 10.84 322 PRO B O 1
ATOM 5299 N N . LYS B 1 323 ? 55.234 81.173 66.410 1.00 11.10 323 LYS B N 1
ATOM 5300 C CA . LYS B 1 323 ? 56.402 80.586 67.065 1.00 11.36 323 LYS B CA 1
ATOM 5301 C C . LYS B 1 323 ? 57.605 80.572 66.106 1.00 11.06 323 LYS B C 1
ATOM 5302 O O . LYS B 1 323 ? 57.472 80.124 64.966 1.00 10.68 323 LYS B O 1
ATOM 5308 N N . GLY B 1 324 ? 58.746 81.090 66.570 1.00 10.69 324 GLY B N 1
ATOM 5309 C CA . GLY B 1 324 ? 60.002 81.041 65.800 1.00 10.03 324 GLY B CA 1
ATOM 5310 C C . GLY B 1 324 ? 60.311 82.316 65.035 1.00 10.00 324 GLY B C 1
ATOM 5311 O O . GLY B 1 324 ? 61.447 82.505 64.568 1.00 9.78 324 GLY B O 1
ATOM 5312 N N . ASP B 1 325 ? 59.317 83.197 64.898 1.00 8.69 325 ASP B N 1
ATOM 5313 C CA . ASP B 1 325 ? 59.526 84.455 64.175 1.00 8.63 325 ASP B CA 1
ATOM 5314 C C . ASP B 1 325 ? 60.333 85.465 65.008 1.00 8.78 325 ASP B C 1
ATOM 5315 O O . ASP B 1 325 ? 60.267 85.456 66.242 1.00 8.82 325 ASP B O 1
ATOM 5320 N N . THR B 1 326 ? 61.093 86.317 64.319 1.00 8.43 326 THR B N 1
ATOM 5321 C CA . THR B 1 326 ? 61.836 87.408 64.958 1.00 8.38 326 THR B CA 1
ATOM 5322 C C . THR B 1 326 ? 60.922 88.594 65.171 1.00 8.67 326 THR B C 1
ATOM 5323 O O . THR B 1 326 ? 60.162 88.975 64.279 1.00 8.54 326 THR B O 1
ATOM 5327 N N . MET B 1 327 ? 61.000 89.168 66.361 1.00 8.36 327 MET B N 1
ATOM 5328 C CA . MET B 1 327 ? 60.309 90.402 66.668 1.00 8.88 327 MET B CA 1
ATOM 5329 C C . MET B 1 327 ? 61.356 91.480 66.856 1.00 8.97 327 MET B C 1
ATOM 5330 O O . MET B 1 327 ? 62.166 91.412 67.792 1.00 9.77 327 MET B O 1
ATOM 5335 N N . LEU B 1 328 ? 61.374 92.446 65.942 1.00 8.22 328 LEU B N 1
ATOM 5336 C CA . LEU B 1 328 ? 62.252 93.603 66.085 1.00 7.94 328 LEU B CA 1
ATOM 5337 C C . LEU B 1 328 ? 61.487 94.721 66.769 1.00 7.71 328 LEU B C 1
ATOM 5338 O O . LEU B 1 328 ? 60.376 95.071 66.341 1.00 7.41 328 LEU B O 1
ATOM 5343 N N . LEU B 1 329 ? 62.100 95.294 67.806 1.00 7.53 329 LEU B N 1
ATOM 5344 C CA . LEU B 1 329 ? 61.480 96.346 68.591 1.00 7.42 329 LEU B CA 1
ATOM 5345 C C . LEU B 1 329 ? 62.241 97.622 68.287 1.00 7.60 329 LEU B C 1
ATOM 5346 O O . LEU B 1 329 ? 63.415 97.754 68.671 1.00 7.84 329 LEU B O 1
ATOM 5351 N N . LEU B 1 330 ? 61.586 98.536 67.577 1.00 7.51 330 LEU B N 1
ATOM 5352 C CA . LEU B 1 330 ? 62.203 99.814 67.214 1.00 7.62 330 LEU B CA 1
ATOM 5353 C C . LEU B 1 330 ? 62.039 100.767 68.400 1.00 7.40 330 LEU B C 1
ATOM 5354 O O . LEU B 1 330 ? 61.125 101.592 68.446 1.00 7.21 330 LEU B O 1
ATOM 5359 N N . LEU B 1 331 ? 62.949 100.648 69.364 1.00 7.93 331 LEU B N 1
ATOM 5360 C CA . LEU B 1 331 ? 62.895 101.468 70.573 1.00 7.77 331 LEU B CA 1
ATOM 5361 C C . LEU B 1 331 ? 62.929 102.952 70.220 1.00 8.44 331 LEU B C 1
ATOM 5362 O O . LEU B 1 331 ? 62.236 103.762 70.850 1.00 7.93 331 LEU B O 1
ATOM 5367 N N . ALA B 1 332 ? 63.730 103.311 69.214 1.00 8.11 332 ALA B N 1
ATOM 5368 C CA . ALA B 1 332 ? 63.799 104.710 68.786 1.00 8.71 332 ALA B CA 1
ATOM 5369 C C . ALA B 1 332 ? 62.426 105.279 68.389 1.00 9.00 332 ALA B C 1
ATOM 5370 O O . ALA B 1 332 ? 62.120 106.453 68.680 1.00 9.38 332 ALA B O 1
ATOM 5372 N N . ALA B 1 333 ? 61.608 104.465 67.722 1.00 9.12 333 ALA B N 1
ATOM 5373 C CA . ALA B 1 333 ? 60.244 104.846 67.395 1.00 8.97 333 ALA B CA 1
ATOM 5374 C C . ALA B 1 333 ? 59.358 104.905 68.633 1.00 8.82 333 ALA B C 1
ATOM 5375 O O . ALA B 1 333 ? 58.564 105.841 68.786 1.00 9.85 333 ALA B O 1
ATOM 5377 N N . ALA B 1 334 ? 59.460 103.889 69.487 1.00 8.49 334 ALA B N 1
ATOM 5378 C CA . ALA B 1 334 ? 58.620 103.802 70.693 1.00 8.88 334 ALA B CA 1
ATOM 5379 C C . ALA B 1 334 ? 58.761 105.025 71.590 1.00 9.09 334 ALA B C 1
ATOM 5380 O O . ALA B 1 334 ? 57.772 105.504 72.173 1.00 8.84 334 ALA B O 1
ATOM 5382 N N . HIS B 1 335 ? 59.979 105.549 71.671 1.00 8.64 335 HIS B N 1
ATOM 5383 C CA . HIS B 1 335 ? 60.278 106.711 72.524 1.00 9.33 335 HIS B CA 1
ATOM 5384 C C . HIS B 1 335 ? 59.611 108.002 72.025 1.00 10.19 335 HIS B C 1
ATOM 5385 O O . HIS B 1 335 ? 59.488 108.987 72.783 1.00 10.42 335 HIS B O 1
ATOM 5392 N N . ARG B 1 336 ? 59.227 108.002 70.754 1.00 10.33 336 ARG B N 1
ATOM 5393 C CA . ARG B 1 336 ? 58.584 109.163 70.135 1.00 11.39 336 ARG B CA 1
ATOM 5394 C C . ARG B 1 336 ? 57.094 108.934 69.879 1.00 11.99 336 ARG B C 1
ATOM 5395 O O . ARG B 1 336 ? 56.471 109.601 69.044 1.00 12.02 336 ARG B O 1
ATOM 5403 N N . ASP B 1 337 ? 56.517 108.022 70.651 1.00 12.45 337 ASP B N 1
ATOM 5404 C CA . ASP B 1 337 ? 55.097 107.687 70.548 1.00 13.00 337 ASP B CA 1
ATOM 5405 C C . ASP B 1 337 ? 54.268 108.803 71.207 1.00 13.61 337 ASP B C 1
ATOM 5406 O O . ASP B 1 337 ? 54.393 109.015 72.411 1.00 13.36 337 ASP B O 1
ATOM 5411 N N . PRO B 1 338 ? 53.423 109.513 70.426 1.00 14.85 338 PRO B N 1
ATOM 5412 C CA . PRO B 1 338 ? 52.627 110.624 70.989 1.00 15.90 338 PRO B CA 1
ATOM 5413 C C . PRO B 1 338 ? 51.578 110.200 72.019 1.00 16.94 338 PRO B C 1
ATOM 5414 O O . PRO B 1 338 ? 51.078 111.047 72.755 1.00 16.95 338 PRO B O 1
ATOM 5418 N N . THR B 1 339 ? 51.237 108.915 72.080 1.00 17.55 339 THR B N 1
ATOM 5419 C CA . THR B 1 339 ? 50.287 108.457 73.097 1.00 18.61 339 THR B CA 1
ATOM 5420 C C . THR B 1 339 ? 50.927 108.361 74.486 1.00 18.51 339 THR B C 1
ATOM 5421 O O . THR B 1 339 ? 50.214 108.259 75.498 1.00 17.96 339 THR B O 1
ATOM 5425 N N . ILE B 1 340 ? 52.263 108.412 74.516 1.00 18.06 340 ILE B N 1
ATOM 5426 C CA . ILE B 1 340 ? 53.061 108.319 75.745 1.00 18.49 340 ILE B CA 1
ATOM 5427 C C . ILE B 1 340 ? 53.666 109.660 76.182 1.00 17.82 340 ILE B C 1
ATOM 5428 O O . ILE B 1 340 ? 53.776 109.935 77.378 1.00 17.02 340 ILE B O 1
ATOM 5433 N N . VAL B 1 341 ? 54.050 110.494 75.220 1.00 17.09 341 VAL B N 1
ATOM 5434 C CA . VAL B 1 341 ? 54.748 111.737 75.540 1.00 17.01 341 VAL B CA 1
ATOM 5435 C C . VAL B 1 341 ? 54.296 112.868 74.614 1.00 16.09 341 VAL B C 1
ATOM 5436 O O . VAL B 1 341 ? 54.090 112.649 73.417 1.00 15.78 341 VAL B O 1
ATOM 5440 N N . GLY B 1 342 ? 54.122 114.066 75.173 1.00 15.50 342 GLY B N 1
ATOM 5441 C CA . GLY B 1 342 ? 53.760 115.242 74.376 1.00 14.48 342 GLY B CA 1
ATOM 5442 C C . GLY B 1 342 ? 54.970 115.775 73.626 1.00 13.53 342 GLY B C 1
ATOM 5443 O O . GLY B 1 342 ? 56.097 115.636 74.105 1.00 13.23 342 GLY B O 1
ATOM 5444 N N . ALA B 1 343 ? 54.751 116.389 72.455 1.00 12.56 343 ALA B N 1
ATOM 5445 C CA . ALA B 1 343 ? 55.871 116.917 71.644 1.00 12.03 343 ALA B CA 1
ATOM 5446 C C . ALA B 1 343 ? 57.028 115.893 71.547 1.00 11.47 343 ALA B C 1
ATOM 5447 O O . ALA B 1 343 ? 58.179 116.214 71.842 1.00 10.66 343 ALA B O 1
ATOM 5449 N N . PRO B 1 344 ? 56.716 114.652 71.137 1.00 11.27 344 PRO B N 1
ATOM 5450 C CA . PRO B 1 344 ? 57.703 113.562 71.184 1.00 11.22 344 PRO B CA 1
ATOM 5451 C C . PRO B 1 344 ? 58.971 113.841 70.402 1.00 10.90 344 PRO B C 1
ATOM 5452 O O . PRO B 1 344 ? 60.033 113.360 70.786 1.00 11.94 344 PRO B O 1
ATOM 5456 N N . ASP B 1 345 ? 58.871 114.618 69.327 1.00 10.71 345 ASP B N 1
ATOM 5457 C CA . ASP B 1 345 ? 60.026 114.909 68.470 1.00 10.55 345 ASP B CA 1
ATOM 5458 C C . ASP B 1 345 ? 60.808 116.158 68.885 1.00 10.82 345 ASP B C 1
ATOM 5459 O O . ASP B 1 345 ? 61.678 116.631 68.145 1.00 10.88 345 ASP B O 1
ATOM 5464 N N . ARG B 1 346 ? 60.503 116.674 70.075 1.00 10.28 346 ARG B N 1
ATOM 5465 C CA . ARG B 1 346 ? 61.255 117.779 70.664 1.00 9.62 346 ARG B CA 1
ATOM 5466 C C . ARG B 1 346 ? 62.217 117.244 71.728 1.00 9.34 346 ARG B C 1
ATOM 5467 O O . ARG B 1 346 ? 61.826 116.395 72.538 1.00 8.93 346 ARG B O 1
ATOM 5475 N N . PHE B 1 347 ? 63.448 117.764 71.741 1.00 9.30 347 PHE B N 1
ATOM 5476 C CA . PHE B 1 347 ? 64.419 117.458 72.811 1.00 9.38 347 PHE B CA 1
ATOM 5477 C C . PHE B 1 347 ? 64.181 118.459 73.945 1.00 9.63 347 PHE B C 1
ATOM 5478 O O . PHE B 1 347 ? 64.509 119.648 73.821 1.00 10.09 347 PHE B O 1
ATOM 5486 N N . ASP B 1 348 ? 63.607 117.976 75.044 1.00 9.04 348 ASP B N 1
ATOM 5487 C CA . ASP B 1 348 ? 63.193 118.849 76.143 1.00 9.11 348 ASP B CA 1
ATOM 5488 C C . ASP B 1 348 ? 63.528 118.247 77.501 1.00 9.07 348 ASP B C 1
ATOM 5489 O O . ASP B 1 348 ? 62.705 117.533 78.077 1.00 9.16 348 ASP B O 1
ATOM 5494 N N . PRO B 1 349 ? 64.743 118.528 78.021 1.00 9.58 349 PRO B N 1
ATOM 5495 C CA . PRO B 1 349 ? 65.118 117.994 79.332 1.00 9.55 349 PRO B CA 1
ATOM 5496 C C . PRO B 1 349 ? 64.211 118.469 80.457 1.00 9.92 349 PRO B C 1
ATOM 5497 O O . PRO B 1 349 ? 64.190 117.846 81.512 1.00 9.92 349 PRO B O 1
ATOM 5501 N N . ASP B 1 350 ? 63.432 119.526 80.232 1.00 9.37 350 ASP B N 1
ATOM 5502 C CA . ASP B 1 350 ? 62.523 120.010 81.288 1.00 9.67 350 ASP B CA 1
ATOM 5503 C C . ASP B 1 350 ? 61.111 119.411 81.247 1.00 9.88 350 ASP B C 1
ATOM 5504 O O . ASP B 1 350 ? 60.235 119.815 82.037 1.00 9.42 350 ASP B O 1
ATOM 5509 N N . ARG B 1 351 ? 60.867 118.469 80.338 1.00 10.28 351 ARG B N 1
ATOM 5510 C CA . ARG B 1 351 ? 59.527 117.892 80.199 1.00 11.25 351 ARG B CA 1
ATOM 5511 C C . ARG B 1 351 ? 59.129 117.154 81.493 1.00 12.67 351 ARG B C 1
ATOM 5512 O O . ARG B 1 351 ? 59.994 116.671 82.235 1.00 12.14 351 ARG B O 1
ATOM 5520 N N . ALA B 1 352 ? 57.824 117.096 81.754 1.00 13.81 352 ALA B N 1
ATOM 5521 C CA . ALA B 1 352 ? 57.313 116.648 83.050 1.00 15.78 352 ALA B CA 1
ATOM 5522 C C . ALA B 1 352 ? 57.548 115.164 83.285 1.00 16.49 352 ALA B C 1
ATOM 5523 O O . ALA B 1 352 ? 57.782 114.738 84.419 1.00 16.83 352 ALA B O 1
ATOM 5525 N N . GLN B 1 353 ? 57.471 114.387 82.208 1.00 17.32 353 GLN B N 1
ATOM 5526 C CA A GLN B 1 353 ? 57.606 112.937 82.277 0.50 17.74 353 GLN B CA 1
ATOM 5527 C CA B GLN B 1 353 ? 57.638 112.948 82.300 0.50 17.69 353 GLN B CA 1
ATOM 5528 C C . GLN B 1 353 ? 58.595 112.508 81.202 1.00 17.83 353 GLN B C 1
ATOM 5529 O O . GLN B 1 353 ? 58.342 112.739 80.018 1.00 18.26 353 GLN B O 1
ATOM 5540 N N . ILE B 1 354 ? 59.708 111.902 81.604 1.00 16.87 354 ILE B N 1
ATOM 5541 C CA . ILE B 1 354 ? 60.644 111.340 80.640 1.00 16.84 354 ILE B CA 1
ATOM 5542 C C . ILE B 1 354 ? 60.510 109.827 80.732 1.00 16.81 354 ILE B C 1
ATOM 5543 O O . ILE B 1 354 ? 60.891 109.223 81.732 1.00 16.89 354 ILE B O 1
ATOM 5548 N N . ARG B 1 355 ? 59.911 109.225 79.709 1.00 16.58 355 ARG B N 1
ATOM 5549 C CA . ARG B 1 355 ? 59.729 107.776 79.673 1.00 16.18 355 ARG B CA 1
ATOM 5550 C C . ARG B 1 355 ? 60.456 107.191 78.472 1.00 14.17 355 ARG B C 1
ATOM 5551 O O . ARG B 1 355 ? 60.285 107.676 77.349 1.00 14.31 355 ARG B O 1
ATOM 5559 N N . HIS B 1 356 ? 61.259 106.153 78.711 1.00 11.67 356 HIS B N 1
ATOM 5560 C CA . HIS B 1 356 ? 61.906 105.451 77.622 1.00 9.38 356 HIS B CA 1
ATOM 5561 C C . HIS B 1 356 ? 62.149 103.971 77.939 1.00 8.65 356 HIS B C 1
ATOM 5562 O O . HIS B 1 356 ? 61.955 103.509 79.070 1.00 8.25 356 HIS B O 1
ATOM 5569 N N . LEU B 1 357 ? 62.597 103.242 76.925 1.00 6.92 357 LEU B N 1
ATOM 5570 C CA . LEU B 1 357 ? 62.980 101.844 77.061 1.00 6.93 357 LEU B CA 1
ATOM 5571 C C . LEU B 1 357 ? 64.425 101.700 76.613 1.00 6.50 357 LEU B C 1
ATOM 5572 O O . LEU B 1 357 ? 64.822 100.648 76.116 1.00 6.63 357 LEU B O 1
ATOM 5577 N N . GLY B 1 358 ? 65.197 102.770 76.799 1.00 6.48 358 GLY B N 1
ATOM 5578 C CA . GLY B 1 358 ? 66.568 102.861 76.276 1.00 6.64 358 GLY B CA 1
ATOM 5579 C C . GLY B 1 358 ? 67.552 101.899 76.929 1.00 6.79 358 GLY B C 1
ATOM 5580 O O . GLY B 1 358 ? 68.602 101.601 76.354 1.00 6.19 358 GLY B O 1
ATOM 5581 N N . PHE B 1 359 ? 67.211 101.445 78.136 1.00 5.94 359 PHE B N 1
ATOM 5582 C CA . PHE B 1 359 ? 67.990 100.436 78.855 1.00 6.01 359 PHE B CA 1
ATOM 5583 C C . PHE B 1 359 ? 67.249 99.098 78.888 1.00 5.81 359 PHE B C 1
ATOM 5584 O O . PHE B 1 359 ? 67.599 98.197 79.657 1.00 6.69 359 PHE B O 1
ATOM 5592 N N . GLY B 1 360 ? 66.211 98.981 78.062 1.00 5.67 360 GLY B N 1
ATOM 5593 C CA . GLY B 1 360 ? 65.381 97.784 78.019 1.00 5.83 360 GLY B CA 1
ATOM 5594 C C . GLY B 1 360 ? 64.366 97.779 79.147 1.00 6.57 360 GLY B C 1
ATOM 5595 O O . GLY B 1 360 ? 64.063 98.843 79.737 1.00 6.64 360 GLY B O 1
ATOM 5596 N N . LYS B 1 361 ? 63.861 96.586 79.462 1.00 6.21 361 LYS B N 1
ATOM 5597 C CA . LYS B 1 361 ? 62.855 96.423 80.525 1.00 7.93 361 LYS B CA 1
ATOM 5598 C C . LYS B 1 361 ? 62.665 94.956 80.874 1.00 8.00 361 LYS B C 1
ATOM 5599 O O . LYS B 1 361 ? 62.619 94.109 79.984 1.00 9.16 361 LYS B O 1
ATOM 5605 N N . GLY B 1 362 ? 62.564 94.660 82.166 1.00 8.01 362 GLY B N 1
ATOM 5606 C CA . GLY B 1 362 ? 62.279 93.300 82.637 1.00 8.00 362 GLY B CA 1
ATOM 5607 C C . GLY B 1 362 ? 63.528 92.450 82.805 1.00 7.21 362 GLY B C 1
ATOM 5608 O O . GLY B 1 362 ? 64.535 92.910 83.344 1.00 8.00 362 GLY B O 1
ATOM 5609 N N . ALA B 1 363 ? 63.460 91.209 82.332 1.00 6.45 363 ALA B N 1
ATOM 5610 C CA . ALA B 1 363 ? 64.518 90.210 82.586 1.00 6.98 363 ALA B CA 1
ATOM 5611 C C . ALA B 1 363 ? 65.927 90.644 82.192 1.00 6.55 363 ALA B C 1
ATOM 5612 O O . ALA B 1 363 ? 66.905 90.387 82.926 1.00 5.85 363 ALA B O 1
ATOM 5614 N N . HIS B 1 364 ? 66.030 91.282 81.030 1.00 6.22 364 HIS B N 1
ATOM 5615 C CA . HIS B 1 364 ? 67.334 91.649 80.466 1.00 5.54 364 HIS B CA 1
ATOM 5616 C C . HIS B 1 364 ? 67.636 93.145 80.627 1.00 5.43 364 HIS B C 1
ATOM 5617 O O . HIS B 1 364 ? 68.498 93.694 79.935 1.00 4.52 364 HIS B O 1
ATOM 5624 N N . PHE B 1 365 ? 66.945 93.798 81.567 1.00 4.77 365 PHE B N 1
ATOM 5625 C CA . PHE B 1 365 ? 67.189 95.229 81.807 1.00 4.98 365 PHE B CA 1
ATOM 5626 C C . PHE B 1 365 ? 68.680 95.497 81.966 1.00 5.00 365 PHE B C 1
ATOM 5627 O O . PHE B 1 365 ? 69.362 94.771 82.709 1.00 5.43 365 PHE B O 1
ATOM 5635 N N . CYS B 1 366 ? 69.179 96.530 81.286 1.00 4.54 366 CYS B N 1
ATOM 5636 C CA . CYS B 1 366 ? 70.611 96.836 81.240 1.00 5.04 366 CYS B CA 1
ATOM 5637 C C . CYS B 1 366 ? 71.316 96.776 82.602 1.00 5.15 366 CYS B C 1
ATOM 5638 O O . CYS B 1 366 ? 70.975 97.520 83.522 1.00 4.89 366 CYS B O 1
ATOM 5641 N N . LEU B 1 367 ? 72.309 95.900 82.735 1.00 6.54 367 LEU B N 1
ATOM 5642 C CA . LEU B 1 367 ? 73.102 95.819 83.979 1.00 7.89 367 LEU B CA 1
ATOM 5643 C C . LEU B 1 367 ? 74.036 97.018 84.148 1.00 7.36 367 LEU B C 1
ATOM 5644 O O . LEU B 1 367 ? 74.439 97.378 85.269 1.00 7.56 367 LEU B O 1
ATOM 5649 N N . GLY B 1 368 ? 74.386 97.627 83.026 1.00 6.86 368 GLY B N 1
ATOM 5650 C CA . GLY B 1 368 ? 75.310 98.751 83.031 1.00 7.50 368 GLY B CA 1
ATOM 5651 C C . GLY B 1 368 ? 74.665 100.093 83.262 1.00 6.92 368 GLY B C 1
ATOM 5652 O O . GLY B 1 368 ? 75.369 101.085 83.273 1.00 7.51 368 GLY B O 1
ATOM 5653 N N . ALA B 1 369 ? 73.337 100.149 83.449 1.00 6.09 369 ALA B N 1
ATOM 5654 C CA . ALA B 1 369 ? 72.672 101.462 83.501 1.00 5.76 369 ALA B CA 1
ATOM 5655 C C . ALA B 1 369 ? 73.214 102.386 84.636 1.00 5.83 369 ALA B C 1
ATOM 5656 O O . ALA B 1 369 ? 73.461 103.565 84.387 1.00 5.96 369 ALA B O 1
ATOM 5658 N N . PRO B 1 370 ? 73.416 101.855 85.867 1.00 5.78 370 PRO B N 1
ATOM 5659 C CA . PRO B 1 370 ? 74.014 102.758 86.887 1.00 5.90 370 PRO B CA 1
ATOM 5660 C C . PRO B 1 370 ? 75.379 103.302 86.472 1.00 5.80 370 PRO B C 1
ATOM 5661 O O . PRO B 1 370 ? 75.645 104.492 86.631 1.00 6.16 370 PRO B O 1
ATOM 5665 N N . LEU B 1 371 ? 76.237 102.442 85.930 1.00 6.02 371 LEU B N 1
ATOM 5666 C CA . LEU B 1 371 ? 77.552 102.871 85.440 1.00 6.34 371 LEU B CA 1
ATOM 5667 C C . LEU B 1 371 ? 77.484 103.881 84.282 1.00 6.49 371 LEU B C 1
ATOM 5668 O O . LEU B 1 371 ? 78.160 104.910 84.322 1.00 5.85 371 LEU B O 1
ATOM 5673 N N . ALA B 1 372 ? 76.679 103.577 83.253 1.00 6.89 372 ALA B N 1
ATOM 5674 C CA . ALA B 1 372 ? 76.500 104.491 82.121 1.00 6.62 372 ALA B CA 1
ATOM 5675 C C . ALA B 1 372 ? 75.990 105.847 82.593 1.00 6.88 372 ALA B C 1
ATOM 5676 O O . ALA B 1 372 ? 76.482 106.925 82.154 1.00 7.07 372 ALA B O 1
ATOM 5678 N N . ARG B 1 373 ? 74.998 105.817 83.482 1.00 6.08 373 ARG B N 1
ATOM 5679 C CA . ARG B 1 373 ? 74.481 107.071 84.052 1.00 5.94 373 ARG B CA 1
ATOM 5680 C C . ARG B 1 373 ? 75.536 107.869 84.795 1.00 6.44 373 ARG B C 1
ATOM 5681 O O . ARG B 1 373 ? 75.650 109.085 84.606 1.00 6.33 373 ARG B O 1
ATOM 5689 N N . LEU B 1 374 ? 76.323 107.188 85.621 1.00 6.31 374 LEU B N 1
ATOM 5690 C CA . LEU B 1 374 ? 77.371 107.868 86.378 1.00 6.53 374 LEU B CA 1
ATOM 5691 C C . LEU B 1 374 ? 78.425 108.471 85.454 1.00 6.58 374 LEU B C 1
ATOM 5692 O O . LEU B 1 374 ? 78.836 109.621 85.646 1.00 6.74 374 LEU B O 1
ATOM 5697 N N . GLU B 1 375 ? 78.894 107.682 84.486 1.00 6.77 375 GLU B N 1
ATOM 5698 C CA . GLU B 1 375 ? 79.881 108.163 83.512 1.00 7.37 375 GLU B CA 1
ATOM 5699 C C . GLU B 1 375 ? 79.400 109.447 82.844 1.00 7.65 375 GLU B C 1
ATOM 5700 O O . GLU B 1 375 ? 80.124 110.462 82.801 1.00 7.62 375 GLU B O 1
ATOM 5706 N N . ALA B 1 376 ? 78.161 109.426 82.366 1.00 7.52 376 ALA B N 1
ATOM 5707 C CA . ALA B 1 376 ? 77.619 110.592 81.652 1.00 7.36 376 ALA B CA 1
ATOM 5708 C C . ALA B 1 376 ? 77.311 111.759 82.596 1.00 8.28 376 ALA B C 1
ATOM 5709 O O . ALA B 1 376 ? 77.452 112.930 82.213 1.00 8.04 376 ALA B O 1
ATOM 5711 N N . THR B 1 377 ? 76.876 111.440 83.817 1.00 8.54 377 THR B N 1
ATOM 5712 C CA . THR B 1 377 ? 76.567 112.478 84.825 1.00 9.64 377 THR B CA 1
ATOM 5713 C C . THR B 1 377 ? 77.812 113.263 85.222 1.00 9.50 377 THR B C 1
ATOM 5714 O O . THR B 1 377 ? 77.731 114.455 85.479 1.00 8.98 377 THR B O 1
ATOM 5718 N N . VAL B 1 378 ? 78.963 112.601 85.268 1.00 8.85 378 VAL B N 1
ATOM 5719 C CA . VAL B 1 378 ? 80.209 113.320 85.543 1.00 9.01 378 VAL B CA 1
ATOM 5720 C C . VAL B 1 378 ? 80.679 114.066 84.285 1.00 9.04 378 VAL B C 1
ATOM 5721 O O . VAL B 1 378 ? 80.963 115.261 84.343 1.00 9.28 378 VAL B O 1
ATOM 5725 N N . ALA B 1 379 ? 80.742 113.363 83.157 1.00 8.78 379 ALA B N 1
ATOM 5726 C CA . ALA B 1 379 ? 81.302 113.915 81.913 1.00 8.75 379 ALA B CA 1
ATOM 5727 C C . ALA B 1 379 ? 80.573 115.152 81.369 1.00 9.68 379 ALA B C 1
ATOM 5728 O O . ALA B 1 379 ? 81.220 116.154 81.005 1.00 9.78 379 ALA B O 1
ATOM 5730 N N . LEU B 1 380 ? 79.236 115.096 81.305 1.00 9.26 380 LEU B N 1
ATOM 5731 C CA . LEU B 1 380 ? 78.493 116.116 80.562 1.00 9.77 380 LEU B CA 1
ATOM 5732 C C . LEU B 1 380 ? 78.552 117.509 81.180 1.00 10.63 380 LEU B C 1
ATOM 5733 O O . LEU B 1 380 ? 78.910 118.470 80.470 1.00 11.75 380 LEU B O 1
ATOM 5738 N N . PRO B 1 381 ? 78.198 117.644 82.478 1.00 11.50 381 PRO B N 1
ATOM 5739 C CA . PRO B 1 381 ? 78.259 118.999 83.050 1.00 11.73 381 PRO B CA 1
ATOM 5740 C C . PRO B 1 381 ? 79.695 119.552 83.119 1.00 12.75 381 PRO B C 1
ATOM 5741 O O . PRO B 1 381 ? 79.884 120.770 83.036 1.00 12.48 381 PRO B O 1
ATOM 5745 N N . ALA B 1 382 ? 80.688 118.671 83.258 1.00 12.71 382 ALA B N 1
ATOM 5746 C CA . ALA B 1 382 ? 82.096 119.106 83.253 1.00 13.48 382 ALA B CA 1
ATOM 5747 C C . ALA B 1 382 ? 82.483 119.664 81.877 1.00 13.61 382 ALA B C 1
ATOM 5748 O O . ALA B 1 382 ? 83.145 120.715 81.780 1.00 13.67 382 ALA B O 1
ATOM 5750 N N . LEU B 1 383 ? 82.063 118.967 80.823 1.00 13.18 383 LEU B N 1
ATOM 5751 C CA . LEU B 1 383 ? 82.269 119.415 79.443 1.00 13.97 383 LEU B CA 1
ATOM 5752 C C . LEU B 1 383 ? 81.626 120.781 79.169 1.00 14.49 383 LEU B C 1
ATOM 5753 O O . LEU B 1 383 ? 82.273 121.672 78.608 1.00 14.77 383 LEU B O 1
ATOM 5758 N N . ALA B 1 384 ? 80.357 120.936 79.552 1.00 14.86 384 ALA B N 1
ATOM 5759 C CA . ALA B 1 384 ? 79.630 122.180 79.302 1.00 15.17 384 ALA B CA 1
ATOM 5760 C C . ALA B 1 384 ? 80.251 123.346 80.067 1.00 15.94 384 ALA B C 1
ATOM 5761 O O . ALA B 1 384 ? 80.474 124.423 79.489 1.00 15.90 384 ALA B O 1
ATOM 5763 N N . ALA B 1 385 ? 80.524 123.124 81.354 1.00 16.66 385 ALA B N 1
ATOM 5764 C CA . ALA B 1 385 ? 81.154 124.133 82.219 1.00 18.12 385 ALA B CA 1
ATOM 5765 C C . ALA B 1 385 ? 82.537 124.552 81.721 1.00 19.07 385 ALA B C 1
ATOM 5766 O O . ALA B 1 385 ? 82.886 125.738 81.811 1.00 19.40 385 ALA B O 1
ATOM 5768 N N . ARG B 1 386 ? 83.305 123.593 81.194 1.00 19.64 386 ARG B N 1
ATOM 5769 C CA A ARG B 1 386 ? 84.650 123.869 80.690 0.50 20.35 386 ARG B CA 1
ATOM 5770 C CA B ARG B 1 386 ? 84.653 123.868 80.689 0.50 20.59 386 ARG B CA 1
ATOM 5771 C C . ARG B 1 386 ? 84.615 124.734 79.430 1.00 21.00 386 ARG B C 1
ATOM 5772 O O . ARG B 1 386 ? 85.443 125.640 79.278 1.00 20.62 386 ARG B O 1
ATOM 5787 N N . PHE B 1 387 ? 83.651 124.454 78.541 1.00 21.42 387 PHE B N 1
ATOM 5788 C CA . PHE B 1 387 ? 83.493 125.180 77.274 1.00 22.31 387 PHE B CA 1
ATOM 5789 C C . PHE B 1 387 ? 82.096 125.771 77.106 1.00 22.25 387 PHE B C 1
ATOM 5790 O O . PHE B 1 387 ? 81.347 125.347 76.228 1.00 21.92 387 PHE B O 1
ATOM 5798 N N . PRO B 1 388 ? 81.738 126.769 77.940 1.00 22.98 388 PRO B N 1
ATOM 5799 C CA . PRO B 1 388 ? 80.379 127.328 77.915 1.00 23.36 388 PRO B CA 1
ATOM 5800 C C . PRO B 1 388 ? 79.971 127.958 76.575 1.00 24.02 388 PRO B C 1
ATOM 5801 O O . PRO B 1 388 ? 78.785 128.012 76.266 1.00 24.06 388 PRO B O 1
ATOM 5805 N N . GLU B 1 389 ? 80.947 128.403 75.786 1.00 24.55 389 GLU B N 1
ATOM 5806 C CA . GLU B 1 389 ? 80.661 129.030 74.494 1.00 25.01 389 GLU B CA 1
ATOM 5807 C C . GLU B 1 389 ? 80.744 128.038 73.317 1.00 24.75 389 GLU B C 1
ATOM 5808 O O . GLU B 1 389 ? 80.705 128.433 72.155 1.00 24.24 389 GLU B O 1
ATOM 5814 N N . ALA B 1 390 ? 80.816 126.741 73.621 1.00 24.06 390 ALA B N 1
ATOM 5815 C CA . ALA B 1 390 ? 80.893 125.715 72.580 1.00 23.70 390 ALA B CA 1
ATOM 5816 C C . ALA B 1 390 ? 79.786 125.810 71.528 1.00 23.75 390 ALA B C 1
ATOM 5817 O O . ALA B 1 390 ? 78.622 126.056 71.840 1.00 22.88 390 ALA B O 1
ATOM 5819 N N . ARG B 1 391 ? 80.175 125.590 70.281 1.00 23.93 391 ARG B N 1
ATOM 5820 C CA . ARG B 1 391 ? 79.235 125.493 69.177 1.00 24.76 391 ARG B CA 1
ATOM 5821 C C . ARG B 1 391 ? 79.592 124.285 68.328 1.00 25.01 391 ARG B C 1
ATOM 5822 O O . ARG B 1 391 ? 80.760 123.884 68.260 1.00 25.17 391 ARG B O 1
ATOM 5830 N N . LEU B 1 392 ? 78.582 123.690 67.705 1.00 25.74 392 LEU B N 1
ATOM 5831 C CA . LEU B 1 392 ? 78.794 122.632 66.725 1.00 26.63 392 LEU B CA 1
ATOM 5832 C C . LEU B 1 392 ? 79.589 123.162 65.522 1.00 27.96 392 LEU B C 1
ATOM 5833 O O . LEU B 1 392 ? 79.247 124.201 64.944 1.00 27.39 392 LEU B O 1
ATOM 5838 N N . SER B 1 393 ? 80.651 122.446 65.167 1.00 28.84 393 SER B N 1
ATOM 5839 C CA . SER B 1 393 ? 81.462 122.785 64.009 1.00 30.47 393 SER B CA 1
ATOM 5840 C C . SER B 1 393 ? 81.173 121.822 62.839 1.00 30.77 393 SER B C 1
ATOM 5841 O O . SER B 1 393 ? 81.607 120.669 62.844 1.00 31.46 393 SER B O 1
ATOM 5844 N N . GLY B 1 394 ? 80.427 122.301 61.846 1.00 30.85 394 GLY B N 1
ATOM 5845 C CA . GLY B 1 394 ? 80.053 121.478 60.698 1.00 30.72 394 GLY B CA 1
ATOM 5846 C C . GLY B 1 394 ? 78.961 120.482 61.043 1.00 30.43 394 GLY B C 1
ATOM 5847 O O . GLY B 1 394 ? 78.173 120.712 61.958 1.00 31.49 394 GLY B O 1
ATOM 5848 N N . GLU B 1 395 ? 78.898 119.375 60.310 1.00 29.27 395 GLU B N 1
ATOM 5849 C CA . GLU B 1 395 ? 77.920 118.336 60.610 1.00 28.09 395 GLU B CA 1
ATOM 5850 C C . GLU B 1 395 ? 78.630 117.041 61.022 1.00 26.04 395 GLU B C 1
ATOM 5851 O O . GLU B 1 395 ? 79.676 116.697 60.466 1.00 25.63 395 GLU B O 1
ATOM 5857 N N . PRO B 1 396 ? 78.076 116.328 62.015 1.00 24.16 396 PRO B N 1
ATOM 5858 C CA . PRO B 1 396 ? 78.763 115.125 62.481 1.00 22.58 396 PRO B CA 1
ATOM 5859 C C . PRO B 1 396 ? 78.777 113.998 61.456 1.00 21.18 396 PRO B C 1
ATOM 5860 O O . PRO B 1 396 ? 77.910 113.934 60.582 1.00 20.31 396 PRO B O 1
ATOM 5864 N N . GLU B 1 397 ? 79.764 113.117 61.574 1.00 19.57 397 GLU B N 1
ATOM 5865 C CA . GLU B 1 397 ? 79.847 111.927 60.736 1.00 19.28 397 GLU B CA 1
ATOM 5866 C C . GLU B 1 397 ? 79.435 110.703 61.542 1.00 17.58 397 GLU B C 1
ATOM 5867 O O . GLU B 1 397 ? 79.871 110.546 62.687 1.00 16.98 397 GLU B O 1
ATOM 5873 N N . TYR B 1 398 ? 78.604 109.846 60.946 1.00 15.92 398 TYR B N 1
ATOM 5874 C CA . TYR B 1 398 ? 78.098 108.656 61.636 1.00 14.90 398 TYR B CA 1
ATOM 5875 C C . TYR B 1 398 ? 78.802 107.400 61.173 1.00 14.99 398 TYR B C 1
ATOM 5876 O O . TYR B 1 398 ? 79.213 107.308 60.016 1.00 14.29 398 TYR B O 1
ATOM 5885 N N . LYS B 1 399 ? 78.959 106.458 62.099 1.00 14.65 399 LYS B N 1
ATOM 5886 C CA . LYS B 1 399 ? 79.341 105.087 61.776 1.00 14.30 399 LYS B CA 1
ATOM 5887 C C . LYS B 1 399 ? 78.215 104.450 60.980 1.00 13.80 399 LYS B C 1
ATOM 5888 O O . LYS B 1 399 ? 77.088 104.962 60.955 1.00 13.09 399 LYS B O 1
ATOM 5894 N N . ARG B 1 400 ? 78.502 103.322 60.339 1.00 13.50 400 ARG B N 1
ATOM 5895 C CA . ARG B 1 400 ? 77.473 102.616 59.587 1.00 13.62 400 ARG B CA 1
ATOM 5896 C C . ARG B 1 400 ? 76.446 101.928 60.490 1.00 12.89 400 ARG B C 1
ATOM 5897 O O . ARG B 1 400 ? 75.309 101.692 60.055 1.00 12.57 400 ARG B O 1
ATOM 5905 N N . ASN B 1 401 ? 76.851 101.614 61.725 1.00 12.17 401 ASN B N 1
ATOM 5906 C CA . ASN B 1 401 ? 76.002 100.901 62.694 1.00 12.02 401 ASN B CA 1
ATOM 5907 C C . ASN B 1 401 ? 74.578 101.400 62.729 1.00 11.66 401 ASN B C 1
ATOM 5908 O O . ASN B 1 401 ? 74.340 102.620 62.755 1.00 12.21 401 ASN B O 1
ATOM 5913 N N . LEU B 1 402 ? 73.636 100.460 62.754 1.00 10.61 402 LEU B N 1
ATOM 5914 C CA . LEU B 1 402 ? 72.234 100.799 63.010 1.00 10.50 402 LEU B CA 1
ATOM 5915 C C . LEU B 1 402 ? 71.808 100.589 64.475 1.00 10.55 402 LEU B C 1
ATOM 5916 O O . LEU B 1 402 ? 71.219 101.486 65.099 1.00 11.48 402 LEU B O 1
ATOM 5921 N N . THR B 1 403 ? 72.073 99.404 65.012 1.00 9.72 403 THR B N 1
ATOM 5922 C CA . THR B 1 403 ? 71.607 99.064 66.355 1.00 9.57 403 THR B CA 1
ATOM 5923 C C . THR B 1 403 ? 72.349 99.905 67.412 1.00 9.78 403 THR B C 1
ATOM 5924 O O . THR B 1 403 ? 71.701 100.644 68.176 1.00 9.44 403 THR B O 1
ATOM 5928 N N . LEU B 1 404 ? 73.681 99.816 67.423 1.00 8.78 404 LEU B N 1
ATOM 5929 C CA . LEU B 1 404 ? 74.502 100.657 68.298 1.00 10.25 404 LEU B CA 1
ATOM 5930 C C . LEU B 1 404 ? 75.033 101.847 67.503 1.00 10.46 404 LEU B C 1
ATOM 5931 O O . LEU B 1 404 ? 76.211 101.920 67.136 1.00 10.73 404 LEU B O 1
ATOM 5936 N N . ARG B 1 405 ? 74.117 102.769 67.230 1.00 10.70 405 ARG B N 1
ATOM 5937 C CA . ARG B 1 405 ? 74.329 103.869 66.313 1.00 10.20 405 ARG B CA 1
ATOM 5938 C C . ARG B 1 405 ? 75.078 104.991 67.015 1.00 10.16 405 ARG B C 1
ATOM 5939 O O . ARG B 1 405 ? 74.720 105.371 68.128 1.00 9.86 405 ARG B O 1
ATOM 5947 N N . GLY B 1 406 ? 76.084 105.544 66.341 1.00 10.44 406 GLY B N 1
ATOM 5948 C CA . GLY B 1 406 ? 76.851 106.619 66.909 1.00 11.62 406 GLY B CA 1
ATOM 5949 C C . GLY B 1 406 ? 77.733 107.358 65.928 1.00 12.07 406 GLY B C 1
ATOM 5950 O O . GLY B 1 406 ? 77.988 106.896 64.800 1.00 12.60 406 GLY B O 1
ATOM 5951 N N . MET B 1 407 ? 78.215 108.509 66.378 1.00 12.12 407 MET B N 1
ATOM 5952 C CA . MET B 1 407 ? 79.095 109.348 65.569 1.00 13.02 407 MET B CA 1
ATOM 5953 C C . MET B 1 407 ? 80.537 108.867 65.663 1.00 13.42 407 MET B C 1
ATOM 5954 O O . MET B 1 407 ? 80.977 108.403 66.727 1.00 12.83 407 MET B O 1
ATOM 5959 N N . SER B 1 408 ? 81.259 108.983 64.547 1.00 14.19 408 SER B N 1
ATOM 5960 C CA . SER B 1 408 ? 82.704 108.819 64.529 1.00 15.17 408 SER B CA 1
ATOM 5961 C C . SER B 1 408 ? 83.363 110.187 64.729 1.00 15.66 408 SER B C 1
ATOM 5962 O O . SER B 1 408 ? 84.475 110.281 65.262 1.00 15.68 408 SER B O 1
ATOM 5965 N N . THR B 1 409 ? 82.682 111.241 64.276 1.00 16.20 409 THR B N 1
ATOM 5966 C CA . THR B 1 409 ? 83.152 112.615 64.475 1.00 16.24 409 THR B CA 1
ATOM 5967 C C . THR B 1 409 ? 82.030 113.525 64.953 1.00 16.08 409 THR B C 1
ATOM 5968 O O . THR B 1 409 ? 80.957 113.588 64.340 1.00 15.11 409 THR B O 1
ATOM 5972 N N . LEU B 1 410 ? 82.298 114.214 66.059 1.00 15.97 410 LEU B N 1
ATOM 5973 C CA . LEU B 1 410 ? 81.460 115.289 66.555 1.00 16.52 410 LEU B CA 1
ATOM 5974 C C . LEU B 1 410 ? 82.386 116.458 66.865 1.00 17.16 410 LEU B C 1
ATOM 5975 O O . LEU B 1 410 ? 83.050 116.479 67.900 1.00 17.19 410 LEU B O 1
ATOM 5980 N N . SER B 1 411 ? 82.424 117.424 65.954 1.00 18.39 411 SER B N 1
ATOM 5981 C CA . SER B 1 411 ? 83.388 118.515 66.035 1.00 19.71 411 SER B CA 1
ATOM 5982 C C . SER B 1 411 ? 82.780 119.684 66.800 1.00 19.97 411 SER B C 1
ATOM 5983 O O . SER B 1 411 ? 81.688 120.158 66.472 1.00 19.58 411 SER B O 1
ATOM 5986 N N . ILE B 1 412 ? 83.480 120.129 67.839 1.00 20.46 412 ILE B N 1
ATOM 5987 C CA . ILE B 1 412 ? 83.013 121.240 68.667 1.00 21.32 412 ILE B CA 1
ATOM 5988 C C . ILE B 1 412 ? 84.037 122.381 68.584 1.00 22.37 412 ILE B C 1
ATOM 5989 O O . ILE B 1 412 ? 85.230 122.164 68.807 1.00 21.82 412 ILE B O 1
ATOM 5994 N N . ALA B 1 413 ? 83.572 123.576 68.226 1.00 23.45 413 ALA B N 1
ATOM 5995 C CA . ALA B 1 413 ? 84.394 124.786 68.313 1.00 25.06 413 ALA B CA 1
ATOM 5996 C C . ALA B 1 413 ? 84.248 125.381 69.721 1.00 26.13 413 ALA B C 1
ATOM 5997 O O . ALA B 1 413 ? 83.132 125.614 70.189 1.00 25.76 413 ALA B O 1
ATOM 5999 N N . VAL B 1 414 ? 85.368 125.618 70.399 1.00 28.00 414 VAL B N 1
ATOM 6000 C CA . VAL B 1 414 ? 85.318 126.005 71.822 1.00 30.17 414 VAL B CA 1
ATOM 6001 C C . VAL B 1 414 ? 85.057 127.498 72.063 1.00 30.84 414 VAL B C 1
ATOM 6002 O O . VAL B 1 414 ? 84.335 127.869 73.011 1.00 31.38 414 VAL B O 1
ATOM 6006 N N . ALA C 1 15 ? 38.782 28.726 101.012 1.00 37.86 15 ALA C N 1
ATOM 6007 C CA . ALA C 1 15 ? 37.763 28.947 99.942 1.00 38.25 15 ALA C CA 1
ATOM 6008 C C . ALA C 1 15 ? 37.722 30.435 99.572 1.00 37.84 15 ALA C C 1
ATOM 6009 O O . ALA C 1 15 ? 38.386 30.872 98.626 1.00 37.66 15 ALA C O 1
ATOM 6011 N N . GLN C 1 16 ? 36.959 31.207 100.345 1.00 37.15 16 GLN C N 1
ATOM 6012 C CA . GLN C 1 16 ? 37.030 32.668 100.314 1.00 36.04 16 GLN C CA 1
ATOM 6013 C C . GLN C 1 16 ? 38.372 33.136 100.900 1.00 34.83 16 GLN C C 1
ATOM 6014 O O . GLN C 1 16 ? 38.876 34.209 100.541 1.00 34.49 16 GLN C O 1
ATOM 6020 N N . GLY C 1 17 ? 38.942 32.315 101.790 1.00 32.89 17 GLY C N 1
ATOM 6021 C CA . GLY C 1 17 ? 40.296 32.507 102.296 1.00 31.05 17 GLY C CA 1
ATOM 6022 C C . GLY C 1 17 ? 41.363 32.423 101.208 1.00 29.99 17 GLY C C 1
ATOM 6023 O O . GLY C 1 17 ? 42.323 33.195 101.221 1.00 29.66 17 GLY C O 1
ATOM 6024 N N . LEU C 1 18 ? 41.195 31.496 100.262 1.00 29.06 18 LEU C N 1
ATOM 6025 C CA . LEU C 1 18 ? 42.129 31.366 99.133 1.00 28.33 18 LEU C CA 1
ATOM 6026 C C . LEU C 1 18 ? 42.122 32.611 98.247 1.00 27.95 18 LEU C C 1
ATOM 6027 O O . LEU C 1 18 ? 43.175 33.061 97.789 1.00 27.14 18 LEU C O 1
ATOM 6032 N N . LEU C 1 19 ? 40.936 33.170 98.021 1.00 27.36 19 LEU C N 1
ATOM 6033 C CA . LEU C 1 19 ? 40.817 34.381 97.208 1.00 27.84 19 LEU C CA 1
ATOM 6034 C C . LEU C 1 19 ? 41.531 35.570 97.855 1.00 28.15 19 LEU C C 1
ATOM 6035 O O . LEU C 1 19 ? 42.164 36.368 97.159 1.00 27.93 19 LEU C O 1
ATOM 6040 N N . LEU C 1 20 ? 41.436 35.684 99.177 1.00 28.06 20 LEU C N 1
ATOM 6041 C CA . LEU C 1 20 ? 42.124 36.769 99.879 1.00 28.74 20 LEU C CA 1
ATOM 6042 C C . LEU C 1 20 ? 43.645 36.561 99.915 1.00 28.69 20 LEU C C 1
ATOM 6043 O O . LEU C 1 20 ? 44.408 37.530 99.922 1.00 28.42 20 LEU C O 1
ATOM 6048 N N . GLN C 1 21 ? 44.083 35.302 99.933 1.00 28.28 21 GLN C N 1
ATOM 6049 C CA . GLN C 1 21 ? 45.504 35.002 99.781 1.00 28.00 21 GLN C CA 1
ATOM 6050 C C . GLN C 1 21 ? 46.052 35.530 98.444 1.00 26.94 21 GLN C C 1
ATOM 6051 O O . GLN C 1 21 ? 47.172 36.038 98.405 1.00 26.41 21 GLN C O 1
ATOM 6057 N N . LEU C 1 22 ? 45.263 35.413 97.369 1.00 25.85 22 LEU C N 1
ATOM 6058 C CA . LEU C 1 22 ? 45.641 35.963 96.060 1.00 25.36 22 LEU C CA 1
ATOM 6059 C C . LEU C 1 22 ? 45.936 37.455 96.084 1.00 24.69 22 LEU C C 1
ATOM 6060 O O . LEU C 1 22 ? 46.840 37.918 95.394 1.00 24.79 22 LEU C O 1
ATOM 6065 N N . LEU C 1 23 ? 45.143 38.203 96.843 1.00 24.39 23 LEU C N 1
ATOM 6066 C CA . LEU C 1 23 ? 45.327 39.649 96.972 1.00 24.11 23 LEU C CA 1
ATOM 6067 C C . LEU C 1 23 ? 46.491 40.024 97.881 1.00 24.22 23 LEU C C 1
ATOM 6068 O O . LEU C 1 23 ? 47.068 41.108 97.725 1.00 24.03 23 LEU C O 1
ATOM 6073 N N . ASP C 1 24 ? 46.804 39.149 98.842 1.00 24.12 24 ASP C N 1
ATOM 6074 C CA . ASP C 1 24 ? 47.940 39.335 99.756 1.00 24.63 24 ASP C CA 1
ATOM 6075 C C . ASP C 1 24 ? 49.242 39.504 98.952 1.00 24.77 24 ASP C C 1
ATOM 6076 O O . ASP C 1 24 ? 49.607 38.614 98.179 1.00 25.15 24 ASP C O 1
ATOM 6081 N N . PRO C 1 25 ? 49.932 40.651 99.124 1.00 24.76 25 PRO C N 1
ATOM 6082 C CA . PRO C 1 25 ? 51.215 40.947 98.466 1.00 24.53 25 PRO C CA 1
ATOM 6083 C C . PRO C 1 25 ? 52.276 39.862 98.686 1.00 24.01 25 PRO C C 1
ATOM 6084 O O . PRO C 1 25 ? 53.117 39.653 97.814 1.00 23.86 25 PRO C O 1
ATOM 6088 N N . ALA C 1 26 ? 52.221 39.166 99.827 1.00 23.30 26 ALA C N 1
ATOM 6089 C CA . ALA C 1 26 ? 53.179 38.089 100.128 1.00 22.44 26 ALA C CA 1
ATOM 6090 C C . ALA C 1 26 ? 53.166 36.956 99.089 1.00 21.62 26 ALA C C 1
ATOM 6091 O O . ALA C 1 26 ? 54.162 36.256 98.909 1.00 21.72 26 ALA C O 1
ATOM 6093 N N . THR C 1 27 ? 52.044 36.786 98.400 1.00 20.12 27 THR C N 1
ATOM 6094 C CA . THR C 1 27 ? 51.915 35.697 97.431 1.00 19.32 27 THR C CA 1
ATOM 6095 C C . THR C 1 27 ? 52.188 36.141 95.978 1.00 18.17 27 THR C C 1
ATOM 6096 O O . THR C 1 27 ? 52.097 35.331 95.054 1.00 17.92 27 THR C O 1
ATOM 6100 N N . ARG C 1 28 ? 52.519 37.414 95.775 1.00 17.16 28 ARG C N 1
ATOM 6101 C CA . ARG C 1 28 ? 52.596 37.945 94.411 1.00 16.29 28 ARG C CA 1
ATOM 6102 C C . ARG C 1 28 ? 53.702 37.306 93.577 1.00 15.83 28 ARG C C 1
ATOM 6103 O O . ARG C 1 28 ? 53.520 37.099 92.378 1.00 15.11 28 ARG C O 1
ATOM 6111 N N . ALA C 1 29 ? 54.834 36.982 94.202 1.00 15.16 29 ALA C N 1
ATOM 6112 C CA . ALA C 1 29 ? 55.930 36.377 93.449 1.00 15.03 29 ALA C CA 1
ATOM 6113 C C . ALA C 1 29 ? 55.558 35.006 92.897 1.00 15.14 29 ALA C C 1
ATOM 6114 O O . ALA C 1 29 ? 56.067 34.598 91.857 1.00 15.47 29 ALA C O 1
ATOM 6116 N N . ASP C 1 30 ? 54.691 34.280 93.603 1.00 15.23 30 ASP C N 1
ATOM 6117 C CA . ASP C 1 30 ? 54.313 32.948 93.161 1.00 15.04 30 ASP C CA 1
ATOM 6118 C C . ASP C 1 30 ? 52.873 32.614 93.548 1.00 15.00 30 ASP C C 1
ATOM 6119 O O . ASP C 1 30 ? 52.624 31.898 94.529 1.00 14.38 30 ASP C O 1
ATOM 6124 N N . PRO C 1 31 ? 51.915 33.115 92.758 1.00 14.07 31 PRO C N 1
ATOM 6125 C CA . PRO C 1 31 ? 50.517 32.869 93.092 1.00 13.94 31 PRO C CA 1
ATOM 6126 C C . PRO C 1 31 ? 50.010 31.517 92.566 1.00 13.75 31 PRO C C 1
ATOM 6127 O O . PRO C 1 31 ? 48.865 31.144 92.831 1.00 13.88 31 PRO C O 1
ATOM 6131 N N . TYR C 1 32 ? 50.857 30.805 91.829 1.00 13.31 32 TYR C N 1
ATOM 6132 C CA . TYR C 1 32 ? 50.422 29.620 91.078 1.00 12.68 32 TYR C CA 1
ATOM 6133 C C . TYR C 1 32 ? 49.959 28.414 91.922 1.00 13.34 32 TYR C C 1
ATOM 6134 O O . TYR C 1 32 ? 49.004 27.739 91.526 1.00 12.85 32 TYR C O 1
ATOM 6143 N N . PRO C 1 33 ? 50.605 28.152 93.087 1.00 13.57 33 PRO C N 1
ATOM 6144 C CA . PRO C 1 33 ? 50.038 27.117 93.976 1.00 13.82 33 PRO C CA 1
ATOM 6145 C C . PRO C 1 33 ? 48.594 27.404 94.381 1.00 14.18 33 PRO C C 1
ATOM 6146 O O . PRO C 1 33 ? 47.764 26.491 94.384 1.00 13.24 33 PRO C O 1
ATOM 6150 N N . ILE C 1 34 ? 48.297 28.663 94.705 1.00 14.71 34 ILE C N 1
ATOM 6151 C CA . ILE C 1 34 ? 46.934 29.093 95.032 1.00 15.22 34 ILE C CA 1
ATOM 6152 C C . ILE C 1 34 ? 45.963 28.947 93.850 1.00 15.07 34 ILE C C 1
ATOM 6153 O O . ILE C 1 34 ? 44.857 28.401 94.010 1.00 15.36 34 ILE C O 1
ATOM 6158 N N . TYR C 1 35 ? 46.373 29.422 92.670 1.00 14.25 35 TYR C N 1
ATOM 6159 C CA . TYR C 1 35 ? 45.533 29.296 91.473 1.00 14.31 35 TYR C CA 1
ATOM 6160 C C . TYR C 1 35 ? 45.213 27.845 91.176 1.00 14.10 35 TYR C C 1
ATOM 6161 O O . TYR C 1 35 ? 44.055 27.515 90.924 1.00 14.16 35 TYR C O 1
ATOM 6170 N N . ASP C 1 36 ? 46.243 26.993 91.193 1.00 14.81 36 ASP C N 1
ATOM 6171 C CA . ASP C 1 36 ? 46.069 25.555 90.944 1.00 15.50 36 ASP C CA 1
ATOM 6172 C C . ASP C 1 36 ? 45.138 24.909 91.988 1.00 16.33 36 ASP C C 1
ATOM 6173 O O . ASP C 1 36 ? 44.264 24.103 91.641 1.00 16.38 36 ASP C O 1
ATOM 6178 N N . ARG C 1 37 ? 45.327 25.267 93.260 1.00 17.40 37 ARG C N 1
ATOM 6179 C CA . ARG C 1 37 ? 44.479 24.759 94.354 1.00 18.77 37 ARG C CA 1
ATOM 6180 C C . ARG C 1 37 ? 43.006 25.146 94.159 1.00 18.29 37 ARG C C 1
ATOM 6181 O O . ARG C 1 37 ? 42.118 24.296 94.285 1.00 18.08 37 ARG C O 1
ATOM 6189 N N . ILE C 1 38 ? 42.754 26.416 93.833 1.00 18.01 38 ILE C N 1
ATOM 6190 C CA . ILE C 1 38 ? 41.402 26.885 93.497 1.00 17.30 38 ILE C CA 1
ATOM 6191 C C . ILE C 1 38 ? 40.803 26.071 92.338 1.00 17.29 38 ILE C C 1
ATOM 6192 O O . ILE C 1 38 ? 39.672 25.568 92.452 1.00 17.19 38 ILE C O 1
ATOM 6197 N N . ARG C 1 39 ? 41.555 25.914 91.245 1.00 16.17 39 ARG C N 1
ATOM 6198 C CA . ARG C 1 39 ? 41.037 25.181 90.090 1.00 16.32 39 ARG C CA 1
ATOM 6199 C C . ARG C 1 39 ? 40.692 23.723 90.429 1.00 17.11 39 ARG C C 1
ATOM 6200 O O . ARG C 1 39 ? 39.682 23.215 89.957 1.00 16.23 39 ARG C O 1
ATOM 6208 N N . ARG C 1 40 ? 41.537 23.073 91.233 1.00 18.44 40 ARG C N 1
ATOM 6209 C CA . ARG C 1 40 ? 41.327 21.675 91.629 1.00 20.60 40 ARG C CA 1
ATOM 6210 C C . ARG C 1 40 ? 40.005 21.520 92.369 1.00 20.91 40 ARG C C 1
ATOM 6211 O O . ARG C 1 40 ? 39.309 20.519 92.200 1.00 21.45 40 ARG C O 1
ATOM 6219 N N . GLY C 1 41 ? 39.668 22.526 93.174 1.00 20.97 41 GLY C N 1
ATOM 6220 C CA . GLY C 1 41 ? 38.419 22.552 93.940 1.00 21.00 41 GLY C CA 1
ATOM 6221 C C . GLY C 1 41 ? 37.171 22.784 93.105 1.00 20.70 41 GLY C C 1
ATOM 6222 O O . GLY C 1 41 ? 36.060 22.531 93.571 1.00 20.54 41 GLY C O 1
ATOM 6223 N N . GLY C 1 42 ? 37.348 23.267 91.876 1.00 19.90 42 GLY C N 1
ATOM 6224 C CA . GLY C 1 42 ? 36.234 23.454 90.953 1.00 18.78 42 GLY C CA 1
ATOM 6225 C C . GLY C 1 42 ? 35.709 24.883 90.959 1.00 18.30 42 GLY C C 1
ATOM 6226 O O . GLY C 1 42 ? 36.282 25.754 91.623 1.00 17.72 42 GLY C O 1
ATOM 6227 N N . PRO C 1 43 ? 34.615 25.134 90.214 1.00 17.98 43 PRO C N 1
ATOM 6228 C CA . PRO C 1 43 ? 34.015 26.475 90.175 1.00 17.48 43 PRO C CA 1
ATOM 6229 C C . PRO C 1 43 ? 33.514 26.900 91.536 1.00 17.11 43 PRO C C 1
ATOM 6230 O O . PRO C 1 43 ? 33.025 26.066 92.317 1.00 16.48 43 PRO C O 1
ATOM 6234 N N . LEU C 1 44 ? 33.648 28.192 91.813 1.00 16.25 44 LEU C N 1
ATOM 6235 C CA A LEU C 1 44 ? 33.269 28.736 93.106 0.50 16.03 44 LEU C CA 1
ATOM 6236 C CA B LEU C 1 44 ? 33.299 28.757 93.090 0.50 16.00 44 LEU C CA 1
ATOM 6237 C C . LEU C 1 44 ? 32.029 29.602 92.977 1.00 15.68 44 LEU C C 1
ATOM 6238 O O . LEU C 1 44 ? 32.070 30.721 92.464 1.00 16.16 44 LEU C O 1
ATOM 6247 N N . ALA C 1 45 ? 30.907 29.064 93.445 1.00 14.93 45 ALA C N 1
ATOM 6248 C CA . ALA C 1 45 ? 29.649 29.789 93.414 1.00 13.74 45 ALA C CA 1
ATOM 6249 C C . ALA C 1 45 ? 29.451 30.470 94.774 1.00 12.94 45 ALA C C 1
ATOM 6250 O O . ALA C 1 45 ? 29.263 29.799 95.800 1.00 12.08 45 ALA C O 1
ATOM 6252 N N . LEU C 1 46 ? 29.537 31.800 94.783 1.00 11.84 46 LEU C N 1
ATOM 6253 C CA . LEU C 1 46 ? 29.391 32.565 96.016 1.00 10.86 46 LEU C CA 1
ATOM 6254 C C . LEU C 1 46 ? 28.251 33.582 95.898 1.00 9.36 46 LEU C C 1
ATOM 6255 O O . LEU C 1 46 ? 28.481 34.781 95.982 1.00 9.03 46 LEU C O 1
ATOM 6260 N N . PRO C 1 47 ? 27.008 33.095 95.719 1.00 8.73 47 PRO C N 1
ATOM 6261 C CA . PRO C 1 47 ? 25.896 34.014 95.516 1.00 8.59 47 PRO C CA 1
ATOM 6262 C C . PRO C 1 47 ? 25.667 34.993 96.680 1.00 8.42 47 PRO C C 1
ATOM 6263 O O . PRO C 1 47 ? 25.162 36.096 96.440 1.00 8.15 47 PRO C O 1
ATOM 6267 N N . GLU C 1 48 ? 26.035 34.617 97.912 1.00 8.55 48 GLU C N 1
ATOM 6268 C CA . GLU C 1 48 ? 25.900 35.562 99.055 1.00 9.04 48 GLU C CA 1
ATOM 6269 C C . GLU C 1 48 ? 26.831 36.774 98.934 1.00 9.32 48 GLU C C 1
ATOM 6270 O O . GLU C 1 48 ? 26.565 37.804 99.521 1.00 9.60 48 GLU C O 1
ATOM 6276 N N . ALA C 1 49 ? 27.903 36.637 98.145 1.00 9.46 49 ALA C N 1
ATOM 6277 C CA . ALA C 1 49 ? 28.834 37.739 97.849 1.00 9.85 49 ALA C CA 1
ATOM 6278 C C . ALA C 1 49 ? 28.608 38.294 96.437 1.00 9.35 49 ALA C C 1
ATOM 6279 O O . ALA C 1 49 ? 29.445 39.053 95.901 1.00 9.30 49 ALA C O 1
ATOM 6281 N N . ASN C 1 50 ? 27.480 37.907 95.828 1.00 8.93 50 ASN C N 1
ATOM 6282 C CA . ASN C 1 50 ? 27.143 38.264 94.437 1.00 9.00 50 ASN C CA 1
ATOM 6283 C C . ASN C 1 50 ? 28.277 37.954 93.453 1.00 9.20 50 ASN C C 1
ATOM 6284 O O . ASN C 1 50 ? 28.566 38.751 92.534 1.00 9.13 50 ASN C O 1
ATOM 6289 N N . LEU C 1 51 ? 28.888 36.792 93.642 1.00 8.89 51 LEU C N 1
ATOM 6290 C CA . LEU C 1 51 ? 30.148 36.466 92.978 1.00 8.75 51 LEU C CA 1
ATOM 6291 C C . LEU C 1 51 ? 30.192 35.009 92.539 1.00 8.84 51 LEU C C 1
ATOM 6292 O O . LEU C 1 51 ? 29.598 34.129 93.174 1.00 8.12 51 LEU C O 1
ATOM 6297 N N . ALA C 1 52 ? 30.904 34.766 91.444 1.00 9.15 52 ALA C N 1
ATOM 6298 C CA . ALA C 1 52 ? 31.249 33.406 91.016 1.00 9.38 52 ALA C CA 1
ATOM 6299 C C . ALA C 1 52 ? 32.658 33.482 90.481 1.00 9.78 52 ALA C C 1
ATOM 6300 O O . ALA C 1 52 ? 33.012 34.433 89.781 1.00 10.97 52 ALA C O 1
ATOM 6302 N N . VAL C 1 53 ? 33.482 32.511 90.846 1.00 10.52 53 VAL C N 1
ATOM 6303 C CA . VAL C 1 53 ? 34.871 32.505 90.400 1.00 10.77 53 VAL C CA 1
ATOM 6304 C C . VAL C 1 53 ? 35.137 31.222 89.618 1.00 10.35 53 VAL C C 1
ATOM 6305 O O . VAL C 1 53 ? 34.979 30.112 90.144 1.00 10.34 53 VAL C O 1
ATOM 6309 N N . PHE C 1 54 ? 35.521 31.402 88.358 1.00 10.26 54 PHE C N 1
ATOM 6310 C CA . PHE C 1 54 ? 35.811 30.304 87.442 1.00 10.32 54 PHE C CA 1
ATOM 6311 C C . PHE C 1 54 ? 37.304 30.239 87.188 1.00 10.41 54 PHE C C 1
ATOM 6312 O O . PHE C 1 54 ? 37.982 31.269 87.129 1.00 10.20 54 PHE C O 1
ATOM 6320 N N . SER C 1 55 ? 37.804 29.023 87.020 1.00 9.82 55 SER C N 1
ATOM 6321 C CA . SER C 1 55 ? 39.234 28.820 86.976 1.00 9.97 55 SER C CA 1
ATOM 6322 C C . SER C 1 55 ? 39.634 27.724 85.990 1.00 9.64 55 SER C C 1
ATOM 6323 O O . SER C 1 55 ? 40.814 27.621 85.650 1.00 9.51 55 SER C O 1
ATOM 6326 N N . SER C 1 56 ? 38.681 26.903 85.536 1.00 9.71 56 SER C N 1
ATOM 6327 C CA . SER C 1 56 ? 38.996 25.896 84.493 1.00 10.15 56 SER C CA 1
ATOM 6328 C C . SER C 1 56 ? 39.031 26.557 83.120 1.00 10.63 56 SER C C 1
ATOM 6329 O O . SER C 1 56 ? 38.370 27.581 82.908 1.00 11.46 56 SER C O 1
ATOM 6332 N N . PHE C 1 57 ? 39.773 25.973 82.178 1.00 10.18 57 PHE C N 1
ATOM 6333 C CA . PHE C 1 57 ? 39.856 26.543 80.831 1.00 10.56 57 PHE C CA 1
ATOM 6334 C C . PHE C 1 57 ? 38.462 26.571 80.219 1.00 10.36 57 PHE C C 1
ATOM 6335 O O . PHE C 1 57 ? 38.044 27.586 79.664 1.00 10.02 57 PHE C O 1
ATOM 6343 N N . SER C 1 58 ? 37.741 25.457 80.360 1.00 10.36 58 SER C N 1
ATOM 6344 C CA . SER C 1 58 ? 36.393 25.324 79.806 1.00 10.94 58 SER C CA 1
ATOM 6345 C C . SER C 1 58 ? 35.445 26.416 80.333 1.00 10.79 58 SER C C 1
ATOM 6346 O O . SER C 1 58 ? 34.757 27.082 79.551 1.00 10.78 58 SER C O 1
ATOM 6349 N N . ASP C 1 59 ? 35.417 26.615 81.649 1.00 10.46 59 ASP C N 1
ATOM 6350 C CA . ASP C 1 59 ? 34.476 27.578 82.232 1.00 10.84 59 ASP C CA 1
ATOM 6351 C C . ASP C 1 59 ? 34.849 29.009 81.782 1.00 10.25 59 ASP C C 1
ATOM 6352 O O . ASP C 1 59 ? 33.965 29.801 81.419 1.00 9.90 59 ASP C O 1
ATOM 6357 N N . CYS C 1 60 ? 36.145 29.339 81.808 1.00 10.37 60 CYS C N 1
ATOM 6358 C CA . CYS C 1 60 ? 36.580 30.685 81.427 1.00 10.84 60 CYS C CA 1
ATOM 6359 C C . CYS C 1 60 ? 36.263 30.968 79.962 1.00 11.11 60 CYS C C 1
ATOM 6360 O O . CYS C 1 60 ? 35.772 32.051 79.628 1.00 11.07 60 CYS C O 1
ATOM 6363 N N . ASP C 1 61 ? 36.533 29.982 79.105 1.00 11.11 61 ASP C N 1
ATOM 6364 C CA . ASP C 1 61 ? 36.224 30.041 77.671 1.00 11.57 61 ASP C CA 1
ATOM 6365 C C . ASP C 1 61 ? 34.722 30.257 77.486 1.00 10.62 61 ASP C C 1
ATOM 6366 O O . ASP C 1 61 ? 34.287 31.160 76.755 1.00 9.18 61 ASP C O 1
ATOM 6371 N N . ASP C 1 62 ? 33.930 29.445 78.181 1.00 10.34 62 ASP C N 1
ATOM 6372 C CA . ASP C 1 62 ? 32.461 29.532 78.113 1.00 10.44 62 ASP C CA 1
ATOM 6373 C C . ASP C 1 62 ? 31.907 30.903 78.534 1.00 9.98 62 ASP C C 1
ATOM 6374 O O . ASP C 1 62 ? 31.000 31.442 77.877 1.00 10.52 62 ASP C O 1
ATOM 6379 N N . VAL C 1 63 ? 32.425 31.463 79.625 1.00 9.13 63 VAL C N 1
ATOM 6380 C CA . VAL C 1 63 ? 31.985 32.805 80.056 1.00 8.68 63 VAL C CA 1
ATOM 6381 C C . VAL C 1 63 ? 32.306 33.881 79.008 1.00 9.03 63 VAL C C 1
ATOM 6382 O O . VAL C 1 63 ? 31.466 34.743 78.704 1.00 8.95 63 VAL C O 1
ATOM 6386 N N . LEU C 1 64 ? 33.516 33.841 78.469 1.00 8.58 64 LEU C N 1
ATOM 6387 C CA . LEU C 1 64 ? 33.945 34.862 77.510 1.00 9.44 64 LEU C CA 1
ATOM 6388 C C . LEU C 1 64 ? 33.076 34.865 76.258 1.00 10.38 64 LEU C C 1
ATOM 6389 O O . LEU C 1 64 ? 32.842 35.916 75.671 1.00 10.93 64 LEU C O 1
ATOM 6394 N N . ARG C 1 65 ? 32.612 33.683 75.864 1.00 11.74 65 ARG C N 1
ATOM 6395 C CA . ARG C 1 65 ? 31.759 33.522 74.699 1.00 13.81 65 ARG C CA 1
ATOM 6396 C C . ARG C 1 65 ? 30.255 33.671 74.962 1.00 14.02 65 ARG C C 1
ATOM 6397 O O . ARG C 1 65 ? 29.456 33.802 74.011 1.00 13.98 65 ARG C O 1
ATOM 6405 N N . HIS C 1 66 ? 29.853 33.627 76.228 1.00 14.09 66 HIS C N 1
ATOM 6406 C CA . HIS C 1 66 ? 28.414 33.560 76.549 1.00 15.06 66 HIS C CA 1
ATOM 6407 C C . HIS C 1 66 ? 27.703 34.854 76.150 1.00 15.87 66 HIS C C 1
ATOM 6408 O O . HIS C 1 66 ? 28.134 35.940 76.541 1.00 15.04 66 HIS C O 1
ATOM 6415 N N . PRO C 1 67 ? 26.621 34.749 75.354 1.00 17.28 67 PRO C N 1
ATOM 6416 C CA . PRO C 1 67 ? 25.915 35.959 74.919 1.00 18.05 67 PRO C CA 1
ATOM 6417 C C . PRO C 1 67 ? 25.327 36.814 76.070 1.00 17.83 67 PRO C C 1
ATOM 6418 O O . PRO C 1 67 ? 25.106 37.995 75.875 1.00 18.68 67 PRO C O 1
ATOM 6422 N N . SER C 1 68 ? 25.117 36.230 77.249 1.00 17.09 68 SER C N 1
ATOM 6423 C CA . SER C 1 68 ? 24.647 36.986 78.426 1.00 16.49 68 SER C CA 1
ATOM 6424 C C . SER C 1 68 ? 25.750 37.557 79.338 1.00 15.62 68 SER C C 1
ATOM 6425 O O . SER C 1 68 ? 25.444 38.295 80.286 1.00 15.55 68 SER C O 1
ATOM 6428 N N . SER C 1 69 ? 27.017 37.232 79.074 1.00 14.40 69 SER C N 1
ATOM 6429 C CA . SER C 1 69 ? 28.115 37.874 79.816 1.00 14.16 69 SER C CA 1
ATOM 6430 C C . SER C 1 69 ? 28.289 39.324 79.374 1.00 14.28 69 SER C C 1
ATOM 6431 O O . SER C 1 69 ? 28.408 39.606 78.170 1.00 15.34 69 SER C O 1
ATOM 6434 N N . CYS C 1 70 ? 28.325 40.232 80.343 1.00 12.48 70 CYS C N 1
ATOM 6435 C CA . CYS C 1 70 ? 28.402 41.659 80.062 1.00 11.90 70 CYS C CA 1
ATOM 6436 C C . CYS C 1 70 ? 29.690 42.202 80.629 1.00 11.34 70 CYS C C 1
ATOM 6437 O O . CYS C 1 70 ? 30.195 41.681 81.638 1.00 10.87 70 CYS C O 1
ATOM 6440 N N . SER C 1 71 ? 30.214 43.253 79.998 1.00 10.87 71 SER C N 1
ATOM 6441 C CA . SER C 1 71 ? 31.382 43.956 80.506 1.00 11.46 71 SER C CA 1
ATOM 6442 C C . SER C 1 71 ? 31.038 45.329 81.104 1.00 12.06 71 SER C C 1
ATOM 6443 O O . SER C 1 71 ? 31.909 45.976 81.657 1.00 12.35 71 SER C O 1
ATOM 6446 N N . ASP C 1 72 ? 29.794 45.782 80.955 1.00 12.94 72 ASP C N 1
ATOM 6447 C CA . ASP C 1 72 ? 29.367 47.082 81.482 1.00 14.25 72 ASP C CA 1
ATOM 6448 C C . ASP C 1 72 ? 28.992 46.943 82.968 1.00 15.56 72 ASP C C 1
ATOM 6449 O O . ASP C 1 72 ? 28.031 46.240 83.324 1.00 13.76 72 ASP C O 1
ATOM 6454 N N . ARG C 1 73 ? 29.756 47.637 83.807 1.00 17.41 73 ARG C N 1
ATOM 6455 C CA . ARG C 1 73 ? 29.570 47.709 85.265 1.00 20.55 73 ARG C CA 1
ATOM 6456 C C . ARG C 1 73 ? 28.163 48.062 85.732 1.00 20.37 73 ARG C C 1
ATOM 6457 O O . ARG C 1 73 ? 27.773 47.693 86.847 1.00 20.67 73 ARG C O 1
ATOM 6465 N N . THR C 1 74 ? 27.418 48.800 84.910 1.00 20.48 74 THR C N 1
ATOM 6466 C CA . THR C 1 74 ? 26.044 49.185 85.258 1.00 21.45 74 THR C CA 1
ATOM 6467 C C . THR C 1 74 ? 25.116 47.968 85.433 1.00 20.88 74 THR C C 1
ATOM 6468 O O . THR C 1 74 ? 24.067 48.052 86.095 1.00 20.80 74 THR C O 1
ATOM 6472 N N . LYS C 1 75 ? 25.536 46.829 84.887 1.00 19.09 75 LYS C N 1
ATOM 6473 C CA . LYS C 1 75 ? 24.777 45.591 85.015 1.00 18.69 75 LYS C CA 1
ATOM 6474 C C . LYS C 1 75 ? 25.169 44.768 86.251 1.00 17.70 75 LYS C C 1
ATOM 6475 O O . LYS C 1 75 ? 24.690 43.660 86.446 1.00 17.26 75 LYS C O 1
ATOM 6481 N N . SER C 1 76 ? 26.039 45.332 87.084 1.00 16.60 76 SER C N 1
ATOM 6482 C CA . SER C 1 76 ? 26.579 44.638 88.241 1.00 15.91 76 SER C CA 1
ATOM 6483 C C . SER C 1 76 ? 25.821 45.005 89.521 1.00 15.85 76 SER C C 1
ATOM 6484 O O . SER C 1 76 ? 25.657 46.195 89.839 1.00 15.83 76 SER C O 1
ATOM 6487 N N . THR C 1 77 ? 25.403 43.993 90.274 1.00 15.94 77 THR C N 1
ATOM 6488 C CA . THR C 1 77 ? 24.760 44.218 91.576 1.00 16.34 77 THR C CA 1
ATOM 6489 C C . THR C 1 77 ? 25.752 44.888 92.547 1.00 16.88 77 THR C C 1
ATOM 6490 O O . THR C 1 77 ? 25.386 45.842 93.246 1.00 17.29 77 THR C O 1
ATOM 6494 N N . ILE C 1 78 ? 26.992 44.392 92.568 1.00 17.34 78 ILE C N 1
ATOM 6495 C CA . ILE C 1 78 ? 28.034 44.913 93.465 1.00 18.60 78 ILE C CA 1
ATOM 6496 C C . ILE C 1 78 ? 28.246 46.400 93.171 1.00 19.54 78 ILE C C 1
ATOM 6497 O O . ILE C 1 78 ? 28.244 47.230 94.095 1.00 19.04 78 ILE C O 1
ATOM 6502 N N . PHE C 1 79 ? 28.382 46.745 91.883 1.00 20.42 79 PHE C N 1
ATOM 6503 C CA . PHE C 1 79 ? 28.570 48.147 91.498 1.00 21.64 79 PHE C CA 1
ATOM 6504 C C . PHE C 1 79 ? 27.355 49.030 91.809 1.00 22.15 79 PHE C C 1
ATOM 6505 O O . PHE C 1 79 ? 27.516 50.151 92.340 1.00 21.75 79 PHE C O 1
ATOM 6513 N N . GLN C 1 80 ? 26.155 48.550 91.475 1.00 22.47 80 GLN C N 1
ATOM 6514 C CA . GLN C 1 80 ? 24.923 49.292 91.780 1.00 24.45 80 GLN C CA 1
ATOM 6515 C C . GLN C 1 80 ? 24.754 49.566 93.283 1.00 25.04 80 GLN C C 1
ATOM 6516 O O . GLN C 1 80 ? 24.350 50.668 93.673 1.00 25.23 80 GLN C O 1
ATOM 6522 N N . ARG C 1 81 ? 25.086 48.580 94.116 1.00 25.73 81 ARG C N 1
ATOM 6523 C CA . ARG C 1 81 ? 25.121 48.779 95.568 1.00 26.77 81 ARG C CA 1
ATOM 6524 C C . ARG C 1 81 ? 26.206 49.776 96.013 1.00 27.61 81 ARG C C 1
ATOM 6525 O O . ARG C 1 81 ? 25.942 50.625 96.877 1.00 27.86 81 ARG C O 1
ATOM 6533 N N . GLN C 1 82 ? 27.413 49.660 95.453 1.00 28.38 82 GLN C N 1
ATOM 6534 C CA . GLN C 1 82 ? 28.521 50.570 95.800 1.00 29.69 82 GLN C CA 1
ATOM 6535 C C . GLN C 1 82 ? 28.148 52.016 95.503 1.00 30.27 82 GLN C C 1
ATOM 6536 O O . GLN C 1 82 ? 28.430 52.910 96.317 1.00 30.19 82 GLN C O 1
ATOM 6542 N N . LEU C 1 83 ? 27.511 52.239 94.349 1.00 31.11 83 LEU C N 1
ATOM 6543 C CA . LEU C 1 83 ? 26.953 53.558 93.995 1.00 32.28 83 LEU C CA 1
ATOM 6544 C C . LEU C 1 83 ? 26.018 54.095 95.078 1.00 32.31 83 LEU C C 1
ATOM 6545 O O . LEU C 1 83 ? 26.124 55.247 95.474 1.00 31.89 83 LEU C O 1
ATOM 6550 N N . ALA C 1 84 ? 25.100 53.255 95.533 1.00 32.45 84 ALA C N 1
ATOM 6551 C CA . ALA C 1 84 ? 24.184 53.617 96.610 1.00 33.05 84 ALA C CA 1
ATOM 6552 C C . ALA C 1 84 ? 24.944 53.780 97.925 1.00 33.00 84 ALA C C 1
ATOM 6553 O O . ALA C 1 84 ? 24.546 54.559 98.785 1.00 33.13 84 ALA C O 1
ATOM 6555 N N . PRO C 1 94 ? 31.943 58.778 79.844 1.00 17.92 94 PRO C N 1
ATOM 6556 C CA . PRO C 1 94 ? 31.682 57.358 79.605 1.00 16.33 94 PRO C CA 1
ATOM 6557 C C . PRO C 1 94 ? 32.900 56.488 79.894 1.00 15.20 94 PRO C C 1
ATOM 6558 O O . PRO C 1 94 ? 34.035 56.956 79.803 1.00 14.54 94 PRO C O 1
ATOM 6562 N N . ALA C 1 95 ? 32.653 55.225 80.235 1.00 13.50 95 ALA C N 1
ATOM 6563 C CA . ALA C 1 95 ? 33.712 54.217 80.310 1.00 11.98 95 ALA C CA 1
ATOM 6564 C C . ALA C 1 95 ? 34.258 53.956 78.906 1.00 10.21 95 ALA C C 1
ATOM 6565 O O . ALA C 1 95 ? 33.545 54.160 77.917 1.00 9.88 95 ALA C O 1
ATOM 6567 N N . SER C 1 96 ? 35.514 53.515 78.810 1.00 9.17 96 SER C N 1
ATOM 6568 C CA . SER C 1 96 ? 36.056 53.080 77.518 1.00 7.95 96 SER C CA 1
ATOM 6569 C C . SER C 1 96 ? 35.368 51.780 77.091 1.00 8.13 96 SER C C 1
ATOM 6570 O O . SER C 1 96 ? 34.710 51.102 77.928 1.00 7.85 96 SER C O 1
ATOM 6573 N N . PHE C 1 97 ? 35.528 51.411 75.811 1.00 7.24 97 PHE C N 1
ATOM 6574 C CA . PHE C 1 97 ? 34.766 50.265 75.250 1.00 7.14 97 PHE C CA 1
ATOM 6575 C C . PHE C 1 97 ? 35.193 48.900 75.806 1.00 6.99 97 PHE C C 1
ATOM 6576 O O . PHE C 1 97 ? 34.477 47.908 75.646 1.00 6.15 97 PHE C O 1
ATOM 6584 N N . LEU C 1 98 ? 36.338 48.852 76.494 1.00 7.09 98 LEU C N 1
ATOM 6585 C CA . LEU C 1 98 ? 36.718 47.641 77.261 1.00 7.57 98 LEU C CA 1
ATOM 6586 C C . LEU C 1 98 ? 35.620 47.301 78.268 1.00 7.69 98 LEU C C 1
ATOM 6587 O O . LEU C 1 98 ? 35.355 46.118 78.554 1.00 8.91 98 LEU C O 1
ATOM 6592 N N . PHE C 1 99 ? 34.974 48.338 78.805 1.00 8.08 99 PHE C N 1
ATOM 6593 C CA . PHE C 1 99 ? 33.916 48.164 79.794 1.00 8.24 99 PHE C CA 1
ATOM 6594 C C . PHE C 1 99 ? 32.524 48.504 79.246 1.00 7.87 99 PHE C C 1
ATOM 6595 O O . PHE C 1 99 ? 31.665 48.983 79.992 1.00 8.01 99 PHE C O 1
ATOM 6603 N N . LEU C 1 100 ? 32.307 48.286 77.948 1.00 6.66 100 LEU C N 1
ATOM 6604 C CA . LEU C 1 100 ? 30.992 48.517 77.347 1.00 6.18 100 LEU C CA 1
ATOM 6605 C C . LEU C 1 100 ? 30.498 47.274 76.622 1.00 6.79 100 LEU C C 1
ATOM 6606 O O . LEU C 1 100 ? 31.289 46.419 76.252 1.00 7.13 100 LEU C O 1
ATOM 6611 N N . ASP C 1 101 ? 29.190 47.198 76.433 1.00 6.11 101 ASP C N 1
ATOM 6612 C CA . ASP C 1 101 ? 28.557 46.112 75.687 1.00 6.67 101 ASP C CA 1
ATOM 6613 C C . ASP C 1 101 ? 28.021 46.686 74.377 1.00 6.60 101 ASP C C 1
ATOM 6614 O O . ASP C 1 101 ? 28.027 47.913 74.193 1.00 6.02 101 ASP C O 1
ATOM 6619 N N . PRO C 1 102 ? 27.590 45.820 73.447 1.00 7.91 102 PRO C N 1
ATOM 6620 C CA . PRO C 1 102 ? 26.960 46.336 72.228 1.00 8.43 102 PRO C CA 1
ATOM 6621 C C . PRO C 1 102 ? 25.676 47.106 72.543 1.00 9.31 102 PRO C C 1
ATOM 6622 O O . PRO C 1 102 ? 25.042 46.818 73.556 1.00 9.15 102 PRO C O 1
ATOM 6626 N N . PRO C 1 103 ? 25.282 48.061 71.680 1.00 9.22 103 PRO C N 1
ATOM 6627 C CA . PRO C 1 103 ? 25.930 48.387 70.406 1.00 9.47 103 PRO C CA 1
ATOM 6628 C C . PRO C 1 103 ? 27.150 49.306 70.519 1.00 8.84 103 PRO C C 1
ATOM 6629 O O . PRO C 1 103 ? 27.951 49.358 69.585 1.00 7.64 103 PRO C O 1
ATOM 6633 N N . ASP C 1 104 ? 27.296 50.027 71.637 1.00 8.08 104 ASP C N 1
ATOM 6634 C CA . ASP C 1 104 ? 28.402 50.998 71.727 1.00 8.92 104 ASP C CA 1
ATOM 6635 C C . ASP C 1 104 ? 29.759 50.284 71.607 1.00 7.94 104 ASP C C 1
ATOM 6636 O O . ASP C 1 104 ? 30.674 50.785 70.941 1.00 8.06 104 ASP C O 1
ATOM 6641 N N . HIS C 1 105 ? 29.902 49.127 72.247 1.00 6.87 105 HIS C N 1
ATOM 6642 C CA . HIS C 1 105 ? 31.184 48.417 72.142 1.00 6.48 105 HIS C CA 1
ATOM 6643 C C . HIS C 1 105 ? 31.539 48.146 70.677 1.00 6.52 105 HIS C C 1
ATOM 6644 O O . HIS C 1 105 ? 32.688 48.344 70.253 1.00 5.95 105 HIS C O 1
ATOM 6651 N N . THR C 1 106 ? 30.548 47.685 69.915 1.00 6.07 106 THR C N 1
ATOM 6652 C CA . THR C 1 106 ? 30.759 47.293 68.514 1.00 6.43 106 THR C CA 1
ATOM 6653 C C . THR C 1 106 ? 31.235 48.492 67.685 1.00 6.39 106 THR C C 1
ATOM 6654 O O . THR C 1 106 ? 32.196 48.400 66.914 1.00 6.07 106 THR C O 1
ATOM 6658 N N . ARG C 1 107 ? 30.554 49.616 67.858 1.00 6.85 107 ARG C N 1
ATOM 6659 C CA . ARG C 1 107 ? 30.865 50.840 67.130 1.00 7.01 107 ARG C CA 1
ATOM 6660 C C . ARG C 1 107 ? 32.283 51.345 67.479 1.00 7.41 107 ARG C C 1
ATOM 6661 O O . ARG C 1 107 ? 33.114 51.649 66.577 1.00 6.55 107 ARG C O 1
ATOM 6669 N N . LEU C 1 108 ? 32.562 51.4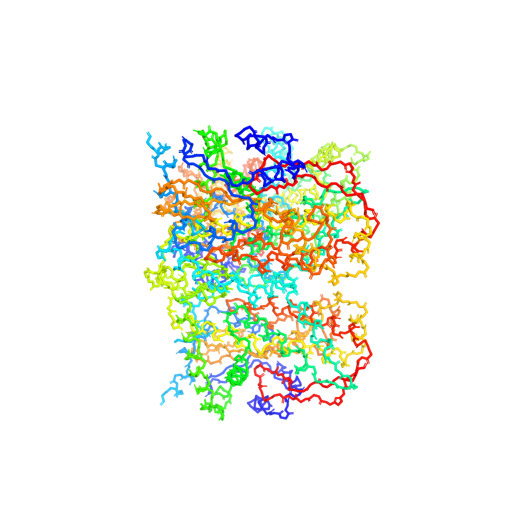41 68.778 1.00 7.10 108 LEU C N 1
ATOM 6670 C CA . LEU C 1 108 ? 33.816 52.055 69.238 1.00 7.78 108 LEU C CA 1
ATOM 6671 C C . LEU C 1 108 ? 35.031 51.187 68.935 1.00 7.73 108 LEU C C 1
ATOM 6672 O O . LEU C 1 108 ? 36.054 51.693 68.477 1.00 8.12 108 LEU C O 1
ATOM 6677 N N . ARG C 1 109 ? 34.919 49.879 69.179 1.00 7.56 109 ARG C N 1
ATOM 6678 C CA . ARG C 1 109 ? 35.984 48.954 68.766 1.00 7.13 109 ARG C CA 1
ATOM 6679 C C . ARG C 1 109 ? 36.199 49.029 67.243 1.00 8.07 109 ARG C C 1
ATOM 6680 O O . ARG C 1 109 ? 37.347 49.046 66.762 1.00 7.49 109 ARG C O 1
ATOM 6688 N N . GLY C 1 110 ? 35.097 49.086 66.483 1.00 7.29 110 GLY C N 1
ATOM 6689 C CA . GLY C 1 110 ? 35.177 49.135 65.029 1.00 7.64 110 GLY C CA 1
ATOM 6690 C C . GLY C 1 110 ? 35.976 50.330 64.537 1.00 7.87 110 GLY C C 1
ATOM 6691 O O . GLY C 1 110 ? 36.667 50.250 63.521 1.00 7.80 110 GLY C O 1
ATOM 6692 N N . LEU C 1 111 ? 35.893 51.434 65.266 1.00 7.80 111 LEU C N 1
ATOM 6693 C CA . LEU C 1 111 ? 36.572 52.664 64.851 1.00 9.14 111 LEU C CA 1
ATOM 6694 C C . LEU C 1 111 ? 38.085 52.610 65.018 1.00 9.73 111 LEU C C 1
ATOM 6695 O O . LEU C 1 111 ? 38.796 53.339 64.317 1.00 11.10 111 LEU C O 1
ATOM 6700 N N . VAL C 1 112 ? 38.585 51.782 65.928 1.00 9.16 112 VAL C N 1
ATOM 6701 C CA . VAL C 1 112 ? 40.051 51.679 66.100 1.00 9.66 112 VAL C CA 1
ATOM 6702 C C . VAL C 1 112 ? 40.675 50.346 65.659 1.00 10.23 112 VAL C C 1
ATOM 6703 O O . VAL C 1 112 ? 41.894 50.187 65.698 1.00 9.86 112 VAL C O 1
ATOM 6707 N N . SER C 1 113 ? 39.853 49.391 65.240 1.00 10.54 113 SER C N 1
ATOM 6708 C CA . SER C 1 113 ? 40.397 48.064 64.941 1.00 11.60 113 SER C CA 1
ATOM 6709 C C . SER C 1 113 ? 41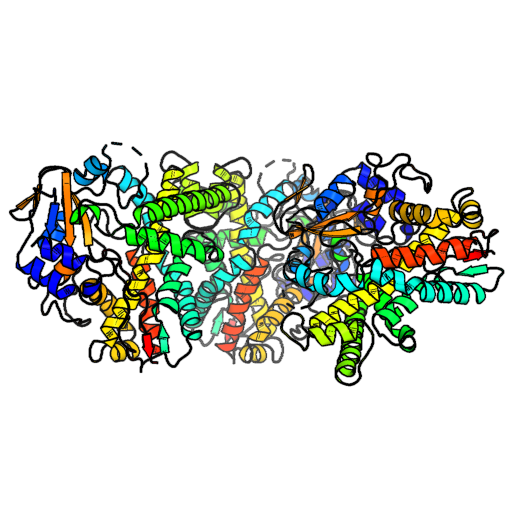.353 48.032 63.742 1.00 11.23 113 SER C C 1
ATOM 6710 O O . SER C 1 113 ? 42.348 47.317 63.774 1.00 11.17 113 SER C O 1
ATOM 6713 N N . LYS C 1 114 ? 41.064 48.811 62.707 1.00 11.03 114 LYS C N 1
ATOM 6714 C CA . LYS C 1 114 ? 41.972 48.873 61.555 1.00 12.10 114 LYS C CA 1
ATOM 6715 C C . LYS C 1 114 ? 43.350 49.412 61.922 1.00 10.79 114 LYS C C 1
ATOM 6716 O O . LYS C 1 114 ? 44.361 48.909 61.431 1.00 10.70 114 LYS C O 1
ATOM 6722 N N . ALA C 1 115 ? 43.382 50.416 62.795 1.00 9.57 115 ALA C N 1
ATOM 6723 C CA . ALA C 1 115 ? 44.643 50.981 63.283 1.00 9.38 115 ALA C CA 1
ATOM 6724 C C . ALA C 1 115 ? 45.551 49.954 63.990 1.00 9.36 115 ALA C C 1
ATOM 6725 O O . ALA C 1 115 ? 46.778 50.109 64.008 1.00 8.37 115 ALA C O 1
ATOM 6727 N N . PHE C 1 116 ? 44.948 48.903 64.557 1.00 8.23 116 PHE C N 1
ATOM 6728 C CA . PHE C 1 116 ? 45.722 47.884 65.271 1.00 8.54 116 PHE C CA 1
ATOM 6729 C C . PHE C 1 116 ? 45.854 46.545 64.534 1.00 9.15 116 PHE C C 1
ATOM 6730 O O . PHE C 1 116 ? 46.369 45.580 65.088 1.00 9.04 116 PHE C O 1
ATOM 6738 N N . ALA C 1 117 ? 45.411 46.507 63.277 1.00 9.85 117 ALA C N 1
ATOM 6739 C CA . ALA C 1 117 ? 45.503 45.300 62.460 1.00 10.59 117 ALA C CA 1
ATOM 6740 C C . ALA C 1 117 ? 46.982 44.957 62.180 1.00 11.01 117 ALA C C 1
ATOM 6741 O O . ALA C 1 117 ? 47.816 45.860 62.091 1.00 9.73 117 ALA C O 1
ATOM 6743 N N . PRO C 1 118 ? 47.310 43.650 62.040 1.00 12.33 118 PRO C N 1
ATOM 6744 C CA . PRO C 1 118 ? 48.679 43.205 61.763 1.00 12.82 118 PRO C CA 1
ATOM 6745 C C . PRO C 1 118 ? 49.384 44.012 60.664 1.00 13.19 118 PRO C C 1
ATOM 6746 O O . PRO C 1 118 ? 50.542 44.409 60.840 1.00 13.39 118 PRO C O 1
ATOM 6750 N N . ARG C 1 119 ? 48.685 44.260 59.558 1.00 14.11 119 ARG C N 1
ATOM 6751 C CA . ARG C 1 119 ? 49.278 44.943 58.398 1.00 14.85 119 ARG C CA 1
ATOM 6752 C C . ARG C 1 119 ? 49.755 46.354 58.743 1.00 14.30 119 ARG C C 1
ATOM 6753 O O . ARG C 1 119 ? 50.825 46.787 58.288 1.00 14.13 119 ARG C O 1
ATOM 6761 N N . VAL C 1 120 ? 48.957 47.063 59.538 1.00 12.52 120 VAL C N 1
ATOM 6762 C CA . VAL C 1 120 ? 49.294 48.411 59.977 1.00 11.81 120 VAL C CA 1
ATOM 6763 C C . VAL C 1 120 ? 50.409 48.365 61.027 1.00 11.36 120 VAL C C 1
ATOM 6764 O O . VAL C 1 120 ? 51.396 49.111 60.940 1.00 10.86 120 VAL C O 1
ATOM 6768 N N . ILE C 1 121 ? 50.273 47.461 61.995 1.00 10.14 121 ILE C N 1
ATOM 6769 C CA . ILE C 1 121 ? 51.256 47.333 63.081 1.00 10.13 121 ILE C CA 1
ATOM 6770 C C . ILE C 1 121 ? 52.647 46.897 62.586 1.00 9.73 121 ILE C C 1
ATOM 6771 O O . ILE C 1 121 ? 53.668 47.342 63.126 1.00 9.47 121 ILE C O 1
ATOM 6776 N N . LYS C 1 122 ? 52.688 46.061 61.550 1.00 10.32 122 LYS C N 1
ATOM 6777 C CA . LYS C 1 122 ? 53.960 45.619 60.947 1.00 11.47 122 LYS C CA 1
ATOM 6778 C C . LYS C 1 122 ? 54.852 46.792 60.487 1.00 11.33 122 LYS C C 1
ATOM 6779 O O . LYS C 1 122 ? 56.074 46.674 60.466 1.00 10.46 122 LYS C O 1
ATOM 6785 N N . ARG C 1 123 ? 54.230 47.919 60.153 1.00 10.95 123 ARG C N 1
ATOM 6786 C CA . ARG C 1 123 ? 54.951 49.138 59.730 1.00 12.16 123 ARG C CA 1
ATOM 6787 C C . ARG C 1 123 ? 55.846 49.710 60.837 1.00 11.68 123 ARG C C 1
ATOM 6788 O O . ARG C 1 123 ? 56.769 50.483 60.570 1.00 11.87 123 ARG C O 1
ATOM 6796 N N . LEU C 1 124 ? 55.569 49.311 62.076 1.00 10.65 124 LEU C N 1
ATOM 6797 C CA . LEU C 1 124 ? 56.297 49.800 63.241 1.00 10.13 124 LEU C CA 1
ATOM 6798 C C . LEU C 1 124 ? 57.582 49.030 63.531 1.00 9.71 124 LEU C C 1
ATOM 6799 O O . LEU C 1 124 ? 58.351 49.415 64.401 1.00 8.34 124 LEU C O 1
ATOM 6804 N N . GLU C 1 125 ? 57.819 47.943 62.806 1.00 9.89 125 GLU C N 1
ATOM 6805 C CA . GLU C 1 125 ? 58.990 47.114 63.117 1.00 10.43 125 GLU C CA 1
ATOM 6806 C C . GLU C 1 125 ? 60.325 47.902 63.090 1.00 10.47 125 GLU C C 1
ATOM 6807 O O . GLU C 1 125 ? 61.116 47.758 64.019 1.00 10.89 125 GLU C O 1
ATOM 6813 N N . PRO C 1 126 ? 60.560 48.751 62.055 1.00 10.16 126 PRO C N 1
ATOM 6814 C CA . PRO C 1 126 ? 61.811 49.540 62.074 1.00 10.10 126 PRO C CA 1
ATOM 6815 C C . PRO C 1 126 ? 61.967 50.429 63.326 1.00 9.67 126 PRO C C 1
ATOM 6816 O O . PRO C 1 126 ? 63.037 50.409 63.943 1.00 9.59 126 PRO C O 1
ATOM 6820 N N . GLU C 1 127 ? 60.911 51.164 63.703 1.00 9.44 127 GLU C N 1
ATOM 6821 C CA . GLU C 1 127 ? 60.924 52.018 64.914 1.00 10.58 127 GLU C CA 1
ATOM 6822 C C . GLU C 1 127 ? 61.222 51.197 66.184 1.00 10.20 127 GLU C C 1
ATOM 6823 O O . GLU C 1 127 ? 62.033 51.596 67.037 1.00 9.49 127 GLU C O 1
ATOM 6829 N N . ILE C 1 128 ? 60.550 50.054 66.297 1.00 9.45 128 ILE C N 1
ATOM 6830 C CA . ILE C 1 128 ? 60.705 49.169 67.451 1.00 9.67 128 ILE C CA 1
ATOM 6831 C C . ILE C 1 128 ? 62.127 48.606 67.497 1.00 10.23 128 ILE C C 1
ATOM 6832 O O . ILE C 1 128 ? 62.752 48.549 68.566 1.00 10.58 128 ILE C O 1
ATOM 6837 N N . THR C 1 129 ? 62.634 48.189 66.338 1.00 11.00 129 THR C N 1
ATOM 6838 C CA . THR C 1 129 ? 63.994 47.652 66.247 1.00 12.08 129 THR C CA 1
ATOM 6839 C C . THR C 1 129 ? 65.036 48.700 66.653 1.00 12.50 129 THR C C 1
ATOM 6840 O O . THR C 1 129 ? 65.968 48.393 67.401 1.00 12.74 129 THR C O 1
ATOM 6844 N N . ALA C 1 130 ? 64.862 49.931 66.189 1.00 12.57 130 ALA C N 1
ATOM 6845 C CA . ALA C 1 130 ? 65.814 51.009 66.501 1.00 13.23 130 ALA C CA 1
ATOM 6846 C C . ALA C 1 130 ? 65.767 51.340 67.991 1.00 13.65 130 ALA C C 1
ATOM 6847 O O . ALA C 1 130 ? 66.807 51.584 68.605 1.00 13.59 130 ALA C O 1
ATOM 6849 N N . LEU C 1 131 ? 64.556 51.367 68.562 1.00 13.75 131 LEU C N 1
ATOM 6850 C CA . LEU C 1 131 ? 64.383 51.591 70.002 1.00 14.74 131 LEU C CA 1
ATOM 6851 C C . LEU C 1 131 ? 65.065 50.526 70.851 1.00 14.26 131 LEU C C 1
ATOM 6852 O O . LEU C 1 131 ? 65.786 50.843 71.796 1.00 14.81 131 LEU C O 1
ATOM 6857 N N . VAL C 1 132 ? 64.807 49.260 70.535 1.00 14.17 132 VAL C N 1
ATOM 6858 C CA . VAL C 1 132 ? 65.438 48.138 71.236 1.00 14.00 132 VAL C CA 1
ATOM 6859 C C . VAL C 1 132 ? 66.967 48.248 71.202 1.00 15.13 132 VAL C C 1
ATOM 6860 O O . VAL C 1 132 ? 67.640 48.120 72.242 1.00 14.59 132 VAL C O 1
ATOM 6864 N N . ASP C 1 133 ? 67.515 48.519 70.022 1.00 16.06 133 ASP C N 1
ATOM 6865 C CA . ASP C 1 133 ? 68.966 48.643 69.860 1.00 18.27 133 ASP C CA 1
ATOM 6866 C C . ASP C 1 133 ? 69.552 49.777 70.707 1.00 18.49 133 ASP C C 1
ATOM 6867 O O . ASP C 1 133 ? 70.558 49.602 71.392 1.00 18.30 133 ASP C O 1
ATOM 6872 N N . GLN C 1 134 ? 68.901 50.931 70.657 1.00 18.57 134 GLN C N 1
ATOM 6873 C CA . GLN C 1 134 ? 69.268 52.087 71.462 1.00 19.09 134 GLN C CA 1
ATOM 6874 C C . GLN C 1 134 ? 69.256 51.763 72.974 1.00 18.45 134 GLN C C 1
ATOM 6875 O O . GLN C 1 134 ? 70.222 52.051 73.692 1.00 17.35 134 GLN C O 1
ATOM 6881 N N . LEU C 1 135 ? 68.164 51.158 73.442 1.00 17.65 135 LEU C N 1
ATOM 6882 C CA . LEU C 1 135 ? 67.998 50.807 74.848 1.00 17.70 135 LEU C CA 1
ATOM 6883 C C . LEU C 1 135 ? 69.038 49.767 75.299 1.00 18.11 135 LEU C C 1
ATOM 6884 O O . LEU C 1 135 ? 69.627 49.896 76.381 1.00 18.22 135 LEU C O 1
ATOM 6889 N N . LEU C 1 136 ? 69.296 48.766 74.456 1.00 18.34 136 LEU C N 1
ATOM 6890 C CA . LEU C 1 136 ? 70.324 47.769 74.776 1.00 19.35 136 LEU C CA 1
ATOM 6891 C C . LEU C 1 136 ? 71.721 48.378 74.798 1.00 20.67 136 LEU C C 1
ATOM 6892 O O . LEU C 1 136 ? 72.547 48.001 75.643 1.00 20.22 136 LEU C O 1
ATOM 6897 N N . ASP C 1 137 ? 71.973 49.318 73.882 1.00 22.02 137 ASP C N 1
ATOM 6898 C CA . ASP C 1 137 ? 73.247 50.037 73.816 1.00 23.96 137 ASP C CA 1
ATOM 6899 C C . ASP C 1 137 ? 73.540 50.826 75.082 1.00 25.11 137 ASP C C 1
ATOM 6900 O O . ASP C 1 137 ? 74.706 51.004 75.445 1.00 25.31 137 ASP C O 1
ATOM 6905 N N . ALA C 1 138 ? 72.487 51.311 75.735 1.00 25.80 138 ALA C N 1
ATOM 6906 C CA . ALA C 1 138 ? 72.627 52.184 76.899 1.00 27.39 138 ALA C CA 1
ATOM 6907 C C . ALA C 1 138 ? 72.804 51.412 78.212 1.00 28.52 138 ALA C C 1
ATOM 6908 O O . ALA C 1 138 ? 73.112 52.010 79.250 1.00 28.36 138 ALA C O 1
ATOM 6910 N N . VAL C 1 139 ? 72.597 50.097 78.157 1.00 29.77 139 VAL C N 1
ATOM 6911 C CA . VAL C 1 139 ? 72.746 49.223 79.320 1.00 31.55 139 VAL C CA 1
ATOM 6912 C C . VAL C 1 139 ? 74.218 49.115 79.728 1.00 33.19 139 VAL C C 1
ATOM 6913 O O . VAL C 1 139 ? 75.077 48.800 78.902 1.00 33.03 139 VAL C O 1
ATOM 6917 N N . ASP C 1 140 ? 74.487 49.392 81.003 1.00 35.44 140 ASP C N 1
ATOM 6918 C CA . ASP C 1 140 ? 75.826 49.244 81.583 1.00 37.33 140 ASP C CA 1
ATOM 6919 C C . ASP C 1 140 ? 75.816 48.100 82.596 1.00 38.34 140 ASP C C 1
ATOM 6920 O O . ASP C 1 140 ? 74.903 48.007 83.420 1.00 38.73 140 ASP C O 1
ATOM 6925 N N . GLY C 1 141 ? 76.819 47.225 82.513 1.00 39.22 141 GLY C N 1
ATOM 6926 C CA . GLY C 1 141 ? 77.009 46.149 83.492 1.00 39.52 141 GLY C CA 1
ATOM 6927 C C . GLY C 1 141 ? 77.571 46.679 84.805 1.00 39.69 141 GLY C C 1
ATOM 6928 O O . GLY C 1 141 ? 77.784 47.886 84.941 1.00 39.99 141 GLY C O 1
ATOM 6929 N N . PRO C 1 142 ? 77.829 45.786 85.782 1.00 39.38 142 PRO C N 1
ATOM 6930 C CA . PRO C 1 142 ? 77.684 44.332 85.705 1.00 38.76 142 PRO C CA 1
ATOM 6931 C C . PRO C 1 142 ? 76.253 43.830 85.945 1.00 37.43 142 PRO C C 1
ATOM 6932 O O . PRO C 1 142 ? 75.970 42.672 85.662 1.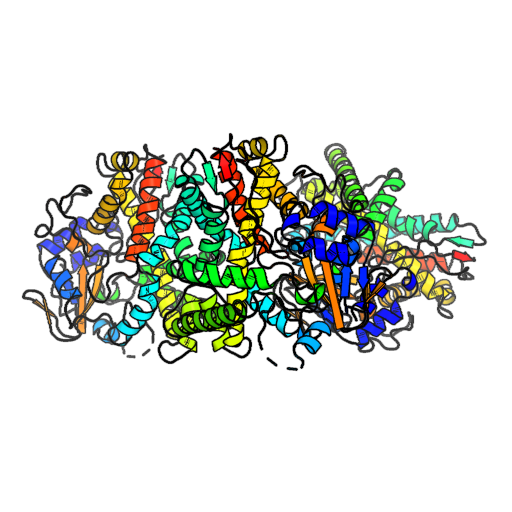00 37.36 142 PRO C O 1
ATOM 6936 N N . GLU C 1 143 ? 75.382 44.692 86.473 1.00 35.83 143 GLU C N 1
ATOM 6937 C CA . GLU C 1 143 ? 73.974 44.351 86.731 1.00 33.91 143 GLU C CA 1
ATOM 6938 C C . GLU C 1 143 ? 73.048 45.476 86.283 1.00 32.30 143 GLU C C 1
ATOM 6939 O O . GLU C 1 143 ? 73.410 46.648 86.367 1.00 31.79 143 GLU C O 1
ATOM 6945 N N . PHE C 1 144 ? 71.856 45.115 85.800 1.00 29.58 144 PHE C N 1
ATOM 6946 C CA . PHE C 1 144 ? 70.851 46.109 85.425 1.00 27.48 144 PHE C CA 1
ATOM 6947 C C . PHE C 1 144 ? 69.406 45.618 85.596 1.00 25.49 144 PHE C C 1
ATOM 6948 O O . PHE C 1 144 ? 69.117 44.414 85.527 1.00 24.54 144 PHE C O 1
ATOM 6956 N N . ASN C 1 145 ? 68.512 46.582 85.793 1.00 23.17 145 ASN C N 1
ATOM 6957 C CA . ASN C 1 145 ? 67.099 46.319 85.964 1.00 21.45 145 ASN C CA 1
ATOM 6958 C C . ASN C 1 145 ? 66.443 46.288 84.575 1.00 20.16 145 ASN C C 1
ATOM 6959 O O . ASN C 1 145 ? 66.328 47.321 83.908 1.00 19.80 145 ASN C O 1
ATOM 6964 N N . LEU C 1 146 ? 66.053 45.096 84.133 1.00 18.91 146 LEU C N 1
ATOM 6965 C CA . LEU C 1 146 ? 65.389 44.945 82.844 1.00 17.65 146 LEU C CA 1
ATOM 6966 C C . LEU C 1 146 ? 64.155 45.836 82.736 1.00 17.20 146 LEU C C 1
ATOM 6967 O O . LEU C 1 146 ? 63.849 46.332 81.655 1.00 17.90 146 LEU C O 1
ATOM 6972 N N . ILE C 1 147 ? 63.443 46.033 83.841 1.00 16.43 147 ILE C N 1
ATOM 6973 C CA . ILE C 1 147 ? 62.201 46.821 83.805 1.00 16.15 147 ILE C CA 1
ATOM 6974 C C . ILE C 1 147 ? 62.477 48.240 83.313 1.00 16.76 147 ILE C C 1
ATOM 6975 O O . ILE C 1 147 ? 61.899 48.671 82.312 1.00 15.56 147 ILE C O 1
ATOM 6980 N N . ASP C 1 148 ? 63.352 48.953 84.023 1.00 16.35 148 ASP C N 1
ATOM 6981 C CA . ASP C 1 148 ? 63.628 50.367 83.738 1.00 17.60 148 ASP C CA 1
ATOM 6982 C C . ASP C 1 148 ? 64.364 50.558 82.429 1.00 16.95 148 ASP C C 1
ATOM 6983 O O . ASP C 1 148 ? 64.151 51.557 81.745 1.00 16.45 148 ASP C O 1
ATOM 6988 N N . ASN C 1 149 ? 65.240 49.609 82.098 1.00 16.64 149 ASN C N 1
ATOM 6989 C CA . ASN C 1 149 ? 66.139 49.755 80.954 1.00 16.56 149 ASN C CA 1
ATOM 6990 C C . ASN C 1 149 ? 65.606 49.303 79.607 1.00 15.40 149 ASN C C 1
ATOM 6991 O O . ASN C 1 149 ? 66.185 49.654 78.581 1.00 14.77 149 ASN C O 1
ATOM 6996 N N . LEU C 1 150 ? 64.541 48.495 79.600 1.00 13.59 150 LEU C N 1
ATOM 6997 C CA . LEU C 1 150 ? 64.025 47.954 78.342 1.00 13.04 150 LEU C CA 1
ATOM 6998 C C . LEU C 1 150 ? 62.531 47.650 78.349 1.00 12.46 150 LEU C C 1
ATOM 6999 O O . LEU C 1 150 ? 61.790 48.171 77.517 1.00 12.86 150 LEU C O 1
ATOM 7004 N N . ALA C 1 151 ? 62.094 46.798 79.273 1.00 11.53 151 ALA C N 1
ATOM 7005 C CA . ALA C 1 151 ? 60.734 46.251 79.214 1.00 11.10 151 ALA C CA 1
ATOM 7006 C C . ALA C 1 151 ? 59.685 47.367 79.328 1.00 11.33 151 ALA C C 1
ATOM 7007 O O . ALA C 1 151 ? 58.667 47.356 78.623 1.00 11.07 151 ALA C O 1
ATOM 7009 N N . TYR C 1 152 ? 59.943 48.335 80.207 1.00 11.13 152 TYR C N 1
ATOM 7010 C CA . TYR C 1 152 ? 59.033 49.471 80.366 1.00 11.61 152 TYR C CA 1
ATOM 7011 C C . TYR C 1 152 ? 59.138 50.548 79.261 1.00 10.87 152 TYR C C 1
ATOM 7012 O O . TYR C 1 152 ? 58.119 50.890 78.651 1.00 10.30 152 TYR C O 1
ATOM 7021 N N . PRO C 1 153 ? 60.351 51.083 78.994 1.00 10.85 153 PRO C N 1
ATOM 7022 C CA . PRO C 1 153 ? 60.406 52.218 78.062 1.00 10.92 153 PRO C CA 1
ATOM 7023 C C . PRO C 1 153 ? 60.072 51.886 76.600 1.00 10.60 153 PRO C C 1
ATOM 7024 O O . PRO C 1 153 ? 59.603 52.766 75.881 1.00 10.73 153 PRO C O 1
ATOM 7028 N N . LEU C 1 154 ? 60.329 50.658 76.144 1.00 9.31 154 LEU C N 1
ATOM 7029 C CA . LEU C 1 154 ? 60.007 50.340 74.745 1.00 9.30 154 LEU C CA 1
ATOM 7030 C C . LEU C 1 154 ? 58.496 50.543 74.414 1.00 9.08 154 LEU C C 1
ATOM 7031 O O . LEU C 1 154 ? 58.161 51.349 73.524 1.00 8.87 154 LEU C O 1
ATOM 7036 N N . PRO C 1 155 ? 57.591 49.821 75.108 1.00 9.25 155 PRO C N 1
ATOM 7037 C CA . PRO C 1 155 ? 56.148 49.960 74.824 1.00 9.42 155 PRO C CA 1
ATOM 7038 C C . PRO C 1 155 ? 55.639 51.384 75.023 1.00 9.90 155 PRO C C 1
ATOM 7039 O O . PRO C 1 155 ? 54.760 51.819 74.281 1.00 9.69 155 PRO C O 1
ATOM 7043 N N . VAL C 1 156 ? 56.199 52.097 76.003 1.00 9.39 156 VAL C N 1
ATOM 7044 C CA . VAL C 1 156 ? 55.841 53.505 76.246 1.00 10.16 156 VAL C CA 1
ATOM 7045 C C . VAL C 1 156 ? 56.144 54.408 75.047 1.00 9.58 156 VAL C C 1
ATOM 7046 O O . VAL C 1 156 ? 55.295 55.197 74.615 1.00 9.67 156 VAL C O 1
ATOM 7050 N N . ALA C 1 157 ? 57.347 54.286 74.492 1.00 9.66 157 ALA C N 1
ATOM 7051 C CA . ALA C 1 157 ? 57.726 55.119 73.328 1.00 9.10 157 ALA C CA 1
ATOM 7052 C C . ALA C 1 157 ? 56.790 54.880 72.154 1.00 9.04 157 ALA C C 1
ATOM 7053 O O . ALA C 1 157 ? 56.320 55.824 71.491 1.00 8.50 157 ALA C O 1
ATOM 7055 N N . VAL C 1 158 ? 56.508 53.606 71.907 1.00 8.58 158 VAL C N 1
ATOM 7056 C CA . VAL C 1 158 ? 55.679 53.209 70.778 1.00 9.02 158 VAL C CA 1
ATOM 7057 C C . VAL C 1 158 ? 54.245 53.743 70.916 1.00 8.98 158 VAL C C 1
ATOM 7058 O O . VAL C 1 158 ? 53.728 54.355 69.957 1.00 8.39 158 VAL C O 1
ATOM 7062 N N . ILE C 1 159 ? 53.613 53.516 72.081 1.00 8.32 159 ILE C N 1
ATOM 7063 C CA . ILE C 1 159 ? 52.213 53.945 72.249 1.00 9.32 159 ILE C CA 1
ATOM 7064 C C . ILE C 1 159 ? 52.084 55.474 72.205 1.00 9.63 159 ILE C C 1
ATOM 7065 O O . ILE C 1 159 ? 51.127 55.996 71.602 1.00 9.64 159 ILE C O 1
ATOM 7070 N N . CYS C 1 160 ? 53.038 56.190 72.805 1.00 10.08 160 CYS C N 1
ATOM 7071 C CA . CYS C 1 160 ? 52.994 57.667 72.763 1.00 11.33 160 CYS C CA 1
ATOM 7072 C C . CYS C 1 160 ? 53.032 58.204 71.325 1.00 11.19 160 CYS C C 1
ATOM 7073 O O . CYS C 1 160 ? 52.264 59.107 70.967 1.00 11.68 160 CYS C O 1
ATOM 7076 N N . ARG C 1 161 ? 53.926 57.639 70.515 1.00 10.78 161 ARG C N 1
ATOM 7077 C CA . ARG C 1 161 ? 54.044 57.989 69.096 1.00 11.13 161 ARG C CA 1
ATOM 7078 C C . ARG C 1 161 ? 52.760 57.669 68.329 1.00 10.49 161 ARG C C 1
ATOM 7079 O O . ARG C 1 161 ? 52.314 58.475 67.519 1.00 9.83 161 ARG C O 1
ATOM 7087 N N . LEU C 1 162 ? 52.198 56.480 68.563 1.00 9.87 162 LEU C N 1
ATOM 7088 C CA . LEU C 1 162 ? 50.974 56.024 67.891 1.00 10.44 162 LEU C CA 1
ATOM 7089 C C . LEU C 1 162 ? 49.800 56.986 68.157 1.00 10.62 162 LEU C C 1
ATOM 7090 O O . LEU C 1 162 ? 49.087 57.400 67.224 1.00 10.52 162 LEU C O 1
ATOM 7095 N N . LEU C 1 163 ? 49.634 57.382 69.419 1.00 11.31 163 LEU C N 1
ATOM 7096 C CA . LEU C 1 163 ? 48.493 58.191 69.829 1.00 12.49 163 LEU C CA 1
ATOM 7097 C C . LEU C 1 163 ? 48.696 59.670 69.565 1.00 13.78 163 LEU C C 1
ATOM 7098 O O . LEU C 1 163 ? 47.723 60.393 69.388 1.00 14.98 163 LEU C O 1
ATOM 7103 N N . GLY C 1 164 ? 49.951 60.114 69.523 1.00 13.94 164 GLY C N 1
ATOM 7104 C CA . GLY C 1 164 ? 50.261 61.530 69.350 1.00 15.21 164 GLY C CA 1
ATOM 7105 C C . GLY C 1 164 ? 50.521 62.243 70.666 1.00 16.39 164 GLY C C 1
ATOM 7106 O O . GLY C 1 164 ? 50.409 63.466 70.748 1.00 16.28 164 GLY C O 1
ATOM 7107 N N . VAL C 1 165 ? 50.867 61.477 71.697 1.00 16.82 165 VAL C N 1
ATOM 7108 C CA . VAL C 1 165 ? 51.148 62.025 73.018 1.00 18.65 165 VAL C CA 1
ATOM 7109 C C . VAL C 1 165 ? 52.652 62.397 73.114 1.00 19.14 165 VAL C C 1
ATOM 7110 O O . VAL C 1 165 ? 53.497 61.543 72.885 1.00 18.87 165 VAL C O 1
ATOM 7114 N N . PRO C 1 166 ? 52.993 63.665 73.451 1.00 20.64 166 PRO C N 1
ATOM 7115 C CA . PRO C 1 166 ? 54.416 64.067 73.494 1.00 21.85 166 PRO C CA 1
ATOM 7116 C C . PRO C 1 166 ? 55.212 63.268 74.529 1.00 23.07 166 PRO C C 1
ATOM 7117 O O . PRO C 1 166 ? 54.848 63.249 75.713 1.00 22.30 166 PRO C O 1
ATOM 7121 N N . ILE C 1 167 ? 56.289 62.620 74.080 1.00 24.49 167 ILE C N 1
ATOM 7122 C CA . ILE C 1 167 ? 57.096 61.758 74.952 1.00 25.86 167 ILE C CA 1
ATOM 7123 C C . ILE C 1 167 ? 57.643 62.507 76.178 1.00 26.48 167 ILE C C 1
ATOM 7124 O O . ILE C 1 167 ? 57.837 61.905 77.233 1.00 26.70 167 ILE C O 1
ATOM 7129 N N . GLU C 1 168 ? 57.840 63.816 76.045 1.00 26.94 168 GLU C N 1
ATOM 7130 C CA . GLU C 1 168 ? 58.293 64.663 77.156 1.00 27.76 168 GLU C CA 1
ATOM 7131 C C . GLU C 1 168 ? 57.296 64.791 78.321 1.00 28.30 168 GLU C C 1
ATOM 7132 O O . GLU C 1 168 ? 57.666 65.240 79.410 1.00 27.92 168 GLU C O 1
ATOM 7138 N N . ASP C 1 169 ? 56.038 64.408 78.091 1.00 28.15 169 ASP C N 1
ATOM 7139 C CA . ASP C 1 169 ? 55.012 64.419 79.136 1.00 28.58 169 ASP C CA 1
ATOM 7140 C C . ASP C 1 169 ? 54.920 63.056 79.854 1.00 28.65 169 ASP C C 1
ATOM 7141 O O . ASP C 1 169 ? 54.119 62.877 80.779 1.00 27.85 169 ASP C O 1
ATOM 7146 N N . GLU C 1 170 ? 55.736 62.103 79.410 1.00 28.77 170 GLU C N 1
ATOM 7147 C CA . GLU C 1 170 ? 55.746 60.745 79.969 1.00 29.64 170 GLU C CA 1
ATOM 7148 C C . GLU C 1 170 ? 55.845 60.646 81.500 1.00 30.56 170 GLU C C 1
ATOM 7149 O O . GLU C 1 170 ? 55.128 59.847 82.098 1.00 30.24 170 GLU C O 1
ATOM 7155 N N . PRO C 1 171 ? 56.714 61.456 82.144 1.00 31.89 171 PRO C N 1
ATOM 7156 C CA . PRO C 1 171 ? 56.727 61.397 83.610 1.00 32.97 171 PRO C CA 1
ATOM 7157 C C . PRO C 1 171 ? 55.325 61.391 84.245 1.00 33.97 171 PRO C C 1
ATOM 7158 O O . PRO C 1 171 ? 55.043 60.531 85.086 1.00 33.89 171 PRO C O 1
ATOM 7162 N N . LYS C 1 172 ? 54.454 62.305 83.814 1.00 34.83 172 LYS C N 1
ATOM 7163 C CA . LYS C 1 172 ? 53.077 62.384 84.327 1.00 35.57 172 LYS C CA 1
ATOM 7164 C C . LYS C 1 172 ? 52.146 61.256 83.863 1.00 35.48 172 LYS C C 1
ATOM 7165 O O . LYS C 1 172 ? 51.339 60.761 84.649 1.00 35.55 172 LYS C O 1
ATOM 7171 N N . PHE C 1 173 ? 52.240 60.839 82.603 1.00 35.31 173 PHE C N 1
ATOM 7172 C CA . PHE C 1 173 ? 51.449 59.680 82.152 1.00 35.00 173 PHE C CA 1
ATOM 7173 C C . PHE C 1 173 ? 51.763 58.482 83.014 1.00 33.93 173 PHE C C 1
ATOM 7174 O O . PHE C 1 173 ? 50.859 57.796 83.465 1.00 34.08 173 PHE C O 1
ATOM 7182 N N . SER C 1 174 ? 53.059 58.249 83.227 1.00 32.30 174 SER C N 1
ATOM 7183 C CA . SER C 1 174 ? 53.551 57.072 83.924 1.00 30.54 174 SER C CA 1
ATOM 7184 C C . SER C 1 174 ? 52.860 56.871 85.276 1.00 28.88 174 SER C C 1
ATOM 7185 O O . SER C 1 174 ? 52.382 55.782 85.573 1.00 27.84 174 SER C O 1
ATOM 7188 N N . ARG C 1 175 ? 52.810 57.930 86.083 1.00 26.93 175 ARG C N 1
ATOM 7189 C CA . ARG C 1 175 ? 52.227 57.845 87.416 1.00 25.35 175 ARG C CA 1
ATOM 7190 C C . ARG C 1 175 ? 50.716 57.604 87.375 1.00 23.69 175 ARG C C 1
ATOM 7191 O O . ARG C 1 175 ? 50.207 56.720 88.073 1.00 22.59 175 ARG C O 1
ATOM 7199 N N . ALA C 1 176 ? 50.019 58.378 86.545 1.00 21.91 176 ALA C N 1
ATOM 7200 C CA . ALA C 1 176 ? 48.570 58.252 86.377 1.00 20.32 176 ALA C CA 1
ATOM 7201 C C . ALA C 1 176 ? 48.237 56.880 85.792 1.00 18.92 176 ALA C C 1
ATOM 7202 O O . ALA C 1 176 ? 47.295 56.229 86.212 1.00 17.56 176 ALA C O 1
ATOM 7204 N N . SER C 1 177 ? 49.041 56.458 84.822 1.00 17.73 177 SER C N 1
ATOM 7205 C CA . SER C 1 177 ? 48.888 55.173 84.178 1.00 16.97 177 SER C CA 1
ATOM 7206 C C . SER C 1 177 ? 49.075 54.016 85.169 1.00 16.37 177 SER C C 1
ATOM 7207 O O . SER C 1 177 ? 48.256 53.086 85.190 1.00 15.81 177 SER C O 1
ATOM 7210 N N . ALA C 1 178 ? 50.135 54.070 85.985 1.00 15.12 178 ALA C N 1
ATOM 7211 C CA . ALA C 1 178 ? 50.370 53.047 87.030 1.00 14.85 178 ALA C CA 1
ATOM 7212 C C . ALA C 1 178 ? 49.178 52.915 87.979 1.00 14.59 178 ALA C C 1
ATOM 7213 O O . ALA C 1 178 ? 48.770 51.795 88.351 1.00 14.42 178 ALA C O 1
ATOM 7215 N N . LEU C 1 179 ? 48.622 54.061 88.379 1.00 14.12 179 LEU C N 1
ATOM 7216 C CA . LEU C 1 179 ? 47.479 54.082 89.280 1.00 13.93 179 LEU C CA 1
ATOM 7217 C C . LEU C 1 179 ? 46.234 53.447 88.651 1.00 13.85 179 LEU C C 1
ATOM 7218 O O . LEU C 1 179 ? 45.511 52.689 89.307 1.00 13.47 179 LEU C O 1
ATOM 7223 N N . LEU C 1 180 ? 45.981 53.748 87.375 1.00 13.42 180 LEU C N 1
ATOM 7224 C CA . LEU C 1 180 ? 44.797 53.210 86.712 1.00 13.63 180 LEU C CA 1
ATOM 7225 C C . LEU C 1 180 ? 44.963 51.723 86.377 1.00 13.45 180 LEU C C 1
ATOM 7226 O O . LEU C 1 180 ? 43.982 50.974 86.354 1.00 14.05 180 LEU C O 1
ATOM 7231 N N . ALA C 1 181 ? 46.200 51.277 86.169 1.00 12.87 181 ALA C N 1
ATOM 7232 C CA . ALA C 1 181 ? 46.442 49.831 85.979 1.00 13.16 181 ALA C CA 1
ATOM 7233 C C . ALA C 1 181 ? 46.126 49.087 87.267 1.00 12.85 181 ALA C C 1
ATOM 7234 O O . ALA C 1 181 ? 45.513 48.014 87.245 1.00 12.34 181 ALA C O 1
ATOM 7236 N N . ALA C 1 182 ? 46.548 49.666 88.400 1.00 12.74 182 ALA C N 1
ATOM 7237 C CA . ALA C 1 182 ? 46.309 49.070 89.711 1.00 12.87 182 ALA C CA 1
ATOM 7238 C C . ALA C 1 182 ? 44.815 49.003 90.022 1.00 12.79 182 ALA C C 1
ATOM 7239 O O . ALA C 1 182 ? 44.368 48.076 90.694 1.00 12.57 182 ALA C O 1
ATOM 7241 N N . ALA C 1 183 ? 44.059 49.989 89.532 1.00 12.69 183 ALA C N 1
ATOM 7242 C CA . ALA C 1 183 ? 42.609 50.078 89.748 1.00 12.41 183 ALA C CA 1
ATOM 7243 C C . ALA C 1 183 ? 41.842 48.883 89.186 1.00 12.46 183 ALA C C 1
ATOM 7244 O O . ALA C 1 183 ? 40.664 48.667 89.524 1.00 12.25 183 ALA C O 1
ATOM 7246 N N . LEU C 1 184 ? 42.503 48.090 88.338 1.00 11.60 184 LEU C N 1
ATOM 7247 C CA . LEU C 1 184 ? 41.880 46.869 87.815 1.00 12.08 184 LEU C CA 1
ATOM 7248 C C . LEU C 1 184 ? 41.885 45.706 88.814 1.00 11.68 184 LEU C C 1
ATOM 7249 O O . LEU C 1 184 ? 41.306 44.635 88.545 1.00 11.90 184 LEU C O 1
ATOM 7254 N N . ASP C 1 185 ? 42.569 45.886 89.940 1.00 11.84 185 ASP C N 1
ATOM 7255 C CA . ASP C 1 185 ? 42.538 44.872 91.009 1.00 11.49 185 ASP C CA 1
ATOM 7256 C C . ASP C 1 185 ? 41.100 44.726 91.510 1.00 12.24 185 ASP C C 1
ATOM 7257 O O . ASP C 1 185 ? 40.424 45.734 91.734 1.00 11.80 185 ASP C O 1
ATOM 7262 N N . PRO C 1 186 ? 40.624 43.475 91.681 1.00 13.06 186 PRO C N 1
ATOM 7263 C CA . PRO C 1 186 ? 39.226 43.236 92.061 1.00 14.07 186 PRO C CA 1
ATOM 7264 C C . PRO C 1 186 ? 38.973 43.413 93.572 1.00 14.98 186 PRO C C 1
ATOM 7265 O O . PRO C 1 186 ? 38.430 42.509 94.228 1.00 14.88 186 PRO C O 1
ATOM 7269 N N . PHE C 1 187 ? 39.350 44.569 94.123 1.00 15.57 187 PHE C N 1
ATOM 7270 C CA . PHE C 1 187 ? 39.123 44.815 95.554 1.00 16.75 187 PHE C CA 1
ATOM 7271 C C . PHE C 1 187 ? 37.652 44.800 95.943 1.00 16.70 187 PHE C C 1
ATOM 7272 O O . PHE C 1 187 ? 37.255 44.168 96.928 1.00 16.69 187 PHE C O 1
ATOM 7280 N N . LEU C 1 188 ? 36.835 45.486 95.163 1.00 17.27 188 LEU C N 1
ATOM 7281 C CA . LEU C 1 188 ? 35.430 45.566 95.489 1.00 18.01 188 LEU C CA 1
ATOM 7282 C C . LEU C 1 188 ? 34.784 44.175 95.464 1.00 17.66 188 LEU C C 1
ATOM 7283 O O . LEU C 1 188 ? 34.094 43.795 96.422 1.00 17.37 188 LEU C O 1
ATOM 7288 N N . ALA C 1 189 ? 35.049 43.408 94.404 1.00 16.91 189 ALA C N 1
ATOM 7289 C CA . ALA C 1 189 ? 34.502 42.041 94.291 1.00 17.12 189 ALA C CA 1
ATOM 7290 C C . ALA C 1 189 ? 34.965 41.079 95.390 1.00 17.26 189 ALA C C 1
ATOM 7291 O O . ALA C 1 189 ? 34.175 40.266 95.881 1.00 17.33 189 ALA C O 1
ATOM 7293 N N . LEU C 1 190 ? 36.242 41.143 95.761 1.00 17.37 190 LEU C N 1
ATOM 7294 C CA . LEU C 1 190 ? 36.769 40.185 96.736 1.00 18.43 190 LEU C CA 1
ATOM 7295 C C . LEU C 1 190 ? 36.592 40.603 98.198 1.00 19.26 190 LEU C C 1
ATOM 7296 O O . LEU C 1 190 ? 36.511 39.740 99.092 1.00 19.82 190 LEU C O 1
ATOM 7301 N N . THR C 1 191 ? 36.529 41.912 98.449 1.00 20.13 191 THR C N 1
ATOM 7302 C CA . THR C 1 191 ? 36.541 42.436 99.833 1.00 21.20 191 THR C CA 1
ATOM 7303 C C . THR C 1 191 ? 35.324 43.276 100.242 1.00 21.94 191 THR C C 1
ATOM 7304 O O . THR C 1 191 ? 35.192 43.632 101.412 1.00 22.95 191 THR C O 1
ATOM 7308 N N . GLY C 1 192 ? 34.471 43.637 99.291 1.00 22.50 192 GLY C N 1
ATOM 7309 C CA . GLY C 1 192 ? 33.344 44.525 99.579 1.00 22.95 192 GLY C CA 1
ATOM 7310 C C . GLY C 1 192 ? 33.705 45.987 99.822 1.00 23.45 192 GLY C C 1
ATOM 7311 O O . GLY C 1 192 ? 32.823 46.802 100.114 1.00 23.40 192 GLY C O 1
ATOM 7312 N N . GLU C 1 193 ? 34.992 46.328 99.723 1.00 23.70 193 GLU C N 1
ATOM 7313 C CA . GLU C 1 193 ? 35.439 47.722 99.857 1.00 24.01 193 GLU C CA 1
ATOM 7314 C C . GLU C 1 193 ? 36.304 48.154 98.671 1.00 23.59 193 GLU C C 1
ATOM 7315 O O . GLU C 1 193 ? 36.906 47.319 98.006 1.00 22.98 193 GLU C O 1
ATOM 7321 N N . THR C 1 194 ? 36.365 49.456 98.410 1.00 22.86 194 THR C N 1
ATOM 7322 C CA . THR C 1 194 ? 37.234 49.954 97.352 1.00 23.01 194 THR C CA 1
ATOM 7323 C C . THR C 1 194 ? 38.689 49.887 97.805 1.00 22.52 194 THR C C 1
ATOM 7324 O O . THR C 1 194 ? 38.981 49.798 99.005 1.00 22.22 194 THR C O 1
ATOM 7328 N N . SER C 1 195 ? 39.592 49.913 96.832 1.00 21.79 195 SER C N 1
ATOM 7329 C CA . SER C 1 195 ? 41.021 49.989 97.082 1.00 21.35 195 SER C CA 1
ATOM 7330 C C . SER C 1 195 ? 41.354 51.189 97.972 1.00 20.96 195 SER C C 1
ATOM 7331 O O . SER C 1 195 ? 40.653 52.203 97.929 1.00 19.35 195 SER C O 1
ATOM 7334 N N . ASP C 1 196 ? 42.435 51.068 98.748 1.00 21.07 196 ASP C N 1
ATOM 7335 C CA . ASP C 1 196 ? 43.015 52.207 99.483 1.00 21.73 196 ASP C CA 1
ATOM 7336 C C . ASP C 1 196 ? 43.498 53.312 98.523 1.00 21.04 196 ASP C C 1
ATOM 7337 O O . ASP C 1 196 ? 43.672 54.468 98.925 1.00 19.78 196 ASP C O 1
ATOM 7342 N N . LEU C 1 197 ? 43.697 52.946 97.252 1.00 20.31 197 LEU C N 1
ATOM 7343 C CA . LEU C 1 197 ? 44.185 53.883 96.225 1.00 20.20 197 LEU C CA 1
ATOM 7344 C C . LEU C 1 197 ? 43.073 54.647 95.504 1.00 20.23 197 LEU C C 1
ATOM 7345 O O . LEU C 1 197 ? 43.357 55.440 94.593 1.00 19.32 197 LEU C O 1
ATOM 7350 N N . PHE C 1 198 ? 41.822 54.403 95.909 1.00 20.05 198 PHE C N 1
ATOM 7351 C CA . PHE C 1 198 ? 40.639 54.879 95.184 1.00 20.36 198 PHE C CA 1
ATOM 7352 C C . PHE C 1 198 ? 40.663 56.371 94.896 1.00 20.19 198 PHE C C 1
ATOM 7353 O O . PHE C 1 198 ? 40.522 56.778 93.742 1.00 19.19 198 PHE C O 1
ATOM 7361 N N . ASP C 1 199 ? 40.813 57.178 95.955 1.00 19.50 199 ASP C N 1
ATOM 7362 C CA . ASP C 1 199 ? 40.897 58.633 95.816 1.00 19.92 199 ASP C CA 1
ATOM 7363 C C . ASP C 1 199 ? 41.988 59.060 94.821 1.00 19.80 199 ASP C C 1
ATOM 7364 O O . ASP C 1 199 ? 41.740 59.885 93.929 1.00 19.94 199 ASP C O 1
ATOM 7369 N N . GLU C 1 200 ? 43.183 58.488 94.961 1.00 19.76 200 GLU C N 1
ATOM 7370 C CA . GLU C 1 200 ? 44.291 58.815 94.061 1.00 19.55 200 GLU C CA 1
ATOM 7371 C C . GLU C 1 200 ? 43.945 58.427 92.611 1.00 19.70 200 GLU C C 1
ATOM 7372 O O . GLU C 1 200 ? 44.265 59.161 91.664 1.00 19.43 200 GLU C O 1
ATOM 7378 N N . GLN C 1 201 ? 43.272 57.290 92.447 1.00 19.15 201 GLN C N 1
ATOM 7379 C CA . GLN C 1 201 ? 42.900 56.812 91.111 1.00 19.65 201 GLN C CA 1
ATOM 7380 C C . GLN C 1 201 ? 41.845 57.705 90.430 1.00 20.29 201 GLN C C 1
ATOM 7381 O O . GLN C 1 201 ? 41.932 57.956 89.221 1.00 20.16 201 GLN C O 1
ATOM 7387 N N . MET C 1 202 ? 40.882 58.204 91.201 1.00 20.84 202 MET C N 1
ATOM 7388 C CA . MET C 1 202 ? 39.908 59.166 90.665 1.00 22.10 202 MET C CA 1
ATOM 7389 C C . MET C 1 202 ? 40.598 60.452 90.225 1.00 21.97 202 MET C C 1
ATOM 7390 O O . MET C 1 202 ? 40.286 60.994 89.165 1.00 21.86 202 MET C O 1
ATOM 7395 N N . LYS C 1 203 ? 41.547 60.921 91.038 1.00 21.75 203 LYS C N 1
ATOM 7396 C CA . LYS C 1 203 ? 42.333 62.120 90.737 1.00 21.77 203 LYS C CA 1
ATOM 7397 C C . LYS C 1 203 ? 43.149 61.922 89.450 1.00 21.29 203 LYS C C 1
ATOM 7398 O O . LYS C 1 203 ? 43.164 62.792 88.576 1.00 20.93 203 LYS C O 1
ATOM 7404 N N . ALA C 1 204 ? 43.825 60.778 89.347 1.00 20.42 204 ALA C N 1
ATOM 7405 C CA . ALA C 1 204 ? 44.583 60.420 88.133 1.00 20.25 204 ALA C CA 1
ATOM 7406 C C . ALA C 1 204 ? 43.696 60.328 86.877 1.00 19.76 204 ALA C C 1
ATOM 7407 O O . ALA C 1 204 ? 44.077 60.811 85.801 1.00 19.34 204 ALA C O 1
ATOM 7409 N N . GLY C 1 205 ? 42.521 59.714 87.021 1.00 19.34 205 GLY C N 1
ATOM 7410 C CA . GLY C 1 205 ? 41.565 59.607 85.923 1.00 19.21 205 GLY C CA 1
ATOM 7411 C C . GLY C 1 205 ? 41.172 60.987 85.440 1.00 19.79 205 GLY C C 1
ATOM 7412 O O . GLY C 1 205 ? 41.179 61.258 84.234 1.00 19.26 205 GLY C O 1
ATOM 7413 N N . MET C 1 206 ? 40.858 61.870 86.385 1.00 18.96 206 MET C N 1
ATOM 7414 C CA . MET C 1 206 ? 40.458 63.226 86.030 1.00 19.81 206 MET C CA 1
ATOM 7415 C C . MET C 1 206 ? 41.591 63.964 85.321 1.00 19.66 206 MET C C 1
ATOM 7416 O O . MET C 1 206 ? 41.361 64.617 84.302 1.00 19.01 206 MET C O 1
ATOM 7421 N N . TRP C 1 207 ? 42.807 63.856 85.855 1.00 19.98 207 TRP C N 1
ATOM 7422 C CA . TRP C 1 207 ? 43.959 64.507 85.244 1.00 20.68 207 TRP C CA 1
ATOM 7423 C C . TRP C 1 207 ? 44.149 64.015 83.799 1.00 20.52 207 TRP C C 1
ATOM 7424 O O . TRP C 1 207 ? 44.295 64.830 82.869 1.00 20.04 207 TRP C O 1
ATOM 7435 N N . LEU C 1 208 ? 44.137 62.691 83.614 1.00 20.22 208 LEU C N 1
ATOM 7436 C CA . LEU C 1 208 ? 44.318 62.096 82.285 1.00 20.50 208 LEU C CA 1
ATOM 7437 C C . LEU C 1 208 ? 43.254 62.542 81.285 1.00 20.31 208 LEU C C 1
ATOM 7438 O O . LEU C 1 208 ? 43.583 62.862 80.150 1.00 20.55 208 LEU C O 1
ATOM 7443 N N . ARG C 1 209 ? 41.990 62.562 81.701 1.00 19.93 209 ARG C N 1
ATOM 7444 C CA . ARG C 1 209 ? 40.916 63.059 80.837 1.00 19.55 209 ARG C CA 1
ATOM 7445 C C . ARG C 1 209 ? 41.129 64.515 80.411 1.00 19.18 209 ARG C C 1
ATOM 7446 O O . ARG C 1 209 ? 41.035 64.837 79.222 1.00 17.67 209 ARG C O 1
ATOM 7454 N N . ASP C 1 210 ? 41.411 65.383 81.381 1.00 18.58 210 ASP C N 1
ATOM 7455 C CA . ASP C 1 210 ? 41.694 66.792 81.101 1.00 19.00 210 ASP C CA 1
ATOM 7456 C C . ASP C 1 210 ? 42.887 66.965 80.164 1.00 18.59 210 ASP C C 1
ATOM 7457 O O . ASP C 1 210 ? 42.844 67.761 79.216 1.00 17.70 210 ASP C O 1
ATOM 7462 N N . TYR C 1 211 ? 43.951 66.224 80.453 1.00 18.29 211 TYR C N 1
ATOM 7463 C CA . TYR C 1 211 ? 45.156 66.248 79.635 1.00 18.83 211 TYR C CA 1
ATOM 7464 C C . TYR C 1 211 ? 44.860 65.868 78.181 1.00 18.16 211 TYR C C 1
ATOM 7465 O O . TYR C 1 211 ? 45.228 66.597 77.250 1.00 17.47 211 TYR C O 1
ATOM 7474 N N . LEU C 1 212 ? 44.188 64.734 77.991 1.00 17.40 212 LEU C N 1
ATOM 7475 C CA . LEU C 1 212 ? 43.864 64.265 76.644 1.00 17.82 212 LEU C CA 1
ATOM 7476 C C . LEU C 1 212 ? 42.900 65.203 75.934 1.00 17.44 212 LEU C C 1
ATOM 7477 O O . LEU C 1 212 ? 43.044 65.439 74.730 1.00 17.13 212 LEU C O 1
ATOM 7482 N N . ARG C 1 213 ? 41.933 65.756 76.675 1.00 16.98 213 ARG C N 1
ATOM 7483 C CA . ARG C 1 213 ? 41.032 66.767 76.120 1.00 17.17 213 ARG C CA 1
ATOM 7484 C C . ARG C 1 213 ? 41.810 67.931 75.471 1.00 17.23 213 ARG C C 1
ATOM 7485 O O . ARG C 1 213 ? 41.460 68.388 74.374 1.00 16.62 213 ARG C O 1
ATOM 7493 N N . ALA C 1 214 ? 42.854 68.402 76.153 1.00 16.71 214 ALA C N 1
ATOM 7494 C CA . ALA C 1 214 ? 43.665 69.524 75.653 1.00 17.06 214 ALA C CA 1
ATOM 7495 C C . ALA C 1 214 ? 44.425 69.131 74.375 1.00 17.14 214 ALA C C 1
ATOM 7496 O O . ALA C 1 214 ? 44.523 69.922 73.445 1.00 16.62 214 ALA C O 1
ATOM 7498 N N . LEU C 1 215 ? 44.945 67.903 74.324 1.00 17.73 215 LEU C N 1
ATOM 7499 C CA . LEU C 1 215 ? 45.633 67.414 73.120 1.00 18.71 215 LEU C CA 1
ATOM 7500 C C . LEU C 1 215 ? 44.660 67.292 71.949 1.00 19.15 215 LEU C C 1
ATOM 7501 O O . LEU C 1 215 ? 44.986 67.658 70.812 1.00 18.41 215 LEU C O 1
ATOM 7506 N N . ILE C 1 216 ? 43.455 66.804 72.243 1.00 19.80 216 ILE C N 1
ATOM 7507 C CA . ILE C 1 216 ? 42.406 66.665 71.238 1.00 20.61 216 ILE C CA 1
ATOM 7508 C C . ILE C 1 216 ? 42.023 68.013 70.666 1.00 21.07 216 ILE C C 1
ATOM 7509 O O . ILE C 1 216 ? 41.865 68.143 69.445 1.00 21.14 216 ILE C O 1
ATOM 7514 N N . ASP C 1 217 ? 41.904 69.021 71.537 1.00 21.37 217 ASP C N 1
ATOM 7515 C CA . ASP C 1 217 ? 41.501 70.351 71.104 1.00 22.02 217 ASP C CA 1
ATOM 7516 C C . ASP C 1 217 ? 42.545 70.997 70.181 1.00 21.98 217 ASP C C 1
ATOM 7517 O O . ASP C 1 217 ? 42.181 71.705 69.235 1.00 22.22 217 ASP C O 1
ATOM 7522 N N . GLU C 1 218 ? 43.834 70.750 70.429 1.00 21.31 218 GLU C N 1
ATOM 7523 C CA . GLU C 1 218 ? 44.864 71.319 69.553 1.00 21.05 218 GLU C CA 1
ATOM 7524 C C . GLU C 1 218 ? 44.880 70.693 68.148 1.00 19.66 218 GLU C C 1
ATOM 7525 O O . GLU C 1 218 ? 45.302 71.329 67.184 1.00 18.72 218 GLU C O 1
ATOM 7531 N N . ARG C 1 219 ? 44.401 69.457 68.051 1.00 18.44 219 ARG C N 1
ATOM 7532 C CA . ARG C 1 219 ? 44.295 68.766 66.777 1.00 17.97 219 ARG C CA 1
ATOM 7533 C C . ARG C 1 219 ? 43.183 69.315 65.866 1.00 17.46 219 ARG C C 1
ATOM 7534 O O . ARG C 1 219 ? 43.146 68.995 64.679 1.00 16.76 219 ARG C O 1
ATOM 7542 N N . ARG C 1 220 ? 42.297 70.144 66.422 1.00 17.15 220 ARG C N 1
ATOM 7543 C CA . ARG C 1 220 ? 41.333 70.896 65.611 1.00 17.67 220 ARG C CA 1
ATOM 7544 C C . ARG C 1 220 ? 41.985 72.108 64.926 1.00 17.92 220 ARG C C 1
ATOM 7545 O O . ARG C 1 220 ? 41.395 72.690 64.009 1.00 17.69 220 ARG C O 1
ATOM 7553 N N . ARG C 1 221 ? 43.195 72.466 65.364 1.00 18.10 221 ARG C N 1
ATOM 7554 C CA . ARG C 1 221 ? 43.906 73.657 64.853 1.00 19.53 221 ARG C CA 1
ATOM 7555 C C . ARG C 1 221 ? 45.149 73.319 64.021 1.00 19.17 221 ARG C C 1
ATOM 7556 O O . ARG C 1 221 ? 45.451 74.003 63.033 1.00 18.44 221 ARG C O 1
ATOM 7564 N N . THR C 1 222 ? 45.865 72.272 64.434 1.00 18.41 222 THR C N 1
ATOM 7565 C CA . THR C 1 222 ? 47.111 71.849 63.791 1.00 18.93 222 THR C CA 1
ATOM 7566 C C . THR C 1 222 ? 46.988 70.387 63.405 1.00 18.43 222 THR C C 1
ATOM 7567 O O . THR C 1 222 ? 46.723 69.556 64.274 1.00 18.19 222 THR C O 1
ATOM 7571 N N . PRO C 1 223 ? 47.189 70.063 62.112 1.00 18.08 223 PRO C N 1
ATOM 7572 C CA . PRO C 1 223 ? 47.072 68.674 61.637 1.00 18.11 223 PRO C CA 1
ATOM 7573 C C . PRO C 1 223 ? 48.102 67.760 62.288 1.00 18.34 223 PRO C C 1
ATOM 7574 O O . PRO C 1 223 ? 49.299 68.076 62.281 1.00 18.39 223 PRO C O 1
ATOM 7578 N N . GLY C 1 224 ? 47.637 66.654 62.863 1.00 17.82 224 GLY C N 1
ATOM 7579 C CA . GLY C 1 224 ? 48.526 65.617 63.394 1.00 17.26 224 GLY C CA 1
ATOM 7580 C C . GLY C 1 224 ? 48.584 64.428 62.454 1.00 16.94 224 GLY C C 1
ATOM 7581 O O . GLY C 1 224 ? 47.762 64.304 61.548 1.00 17.77 224 GLY C O 1
ATOM 7582 N N . GLU C 1 225 ? 49.564 63.560 62.647 1.00 15.74 225 GLU C N 1
ATOM 7583 C CA . GLU C 1 225 ? 49.632 62.306 61.912 1.00 15.47 225 GLU C CA 1
ATOM 7584 C C . GLU C 1 225 ? 49.579 61.178 62.938 1.00 14.86 225 GLU C C 1
ATOM 7585 O O . GLU C 1 225 ? 50.517 60.410 63.072 1.00 16.22 225 GLU C O 1
ATOM 7591 N N . ASP C 1 226 ? 48.508 61.117 63.704 1.00 13.57 226 ASP C N 1
ATOM 7592 C CA . ASP C 1 226 ? 48.430 60.141 64.783 1.00 12.48 226 ASP C CA 1
ATOM 7593 C C . ASP C 1 226 ? 46.986 59.730 64.935 1.00 11.29 226 ASP C C 1
ATOM 7594 O O . ASP C 1 226 ? 46.097 60.314 64.304 1.00 10.62 226 ASP C O 1
ATOM 7599 N N . LEU C 1 227 ? 46.748 58.727 65.768 1.00 10.25 227 LEU C N 1
ATOM 7600 C CA . LEU C 1 227 ? 45.412 58.179 65.919 1.00 10.18 227 LEU C CA 1
ATOM 7601 C C . LEU C 1 227 ? 44.435 59.181 66.518 1.00 10.33 227 LEU C C 1
ATOM 7602 O O . LEU C 1 227 ? 43.241 59.166 66.192 1.00 9.96 227 LEU C O 1
ATOM 7607 N N . MET C 1 228 ? 44.925 60.051 67.396 1.00 10.72 228 MET C N 1
ATOM 7608 C CA . MET C 1 228 ? 44.045 61.037 68.026 1.00 12.13 228 MET C CA 1
ATOM 7609 C C . MET C 1 228 ? 43.468 61.957 66.942 1.00 11.27 228 MET C C 1
ATOM 7610 O O . MET C 1 228 ? 42.275 62.241 66.927 1.00 11.39 228 MET C O 1
ATOM 7615 N N . SER C 1 229 ? 44.327 62.405 66.029 1.00 11.27 229 SER C N 1
ATOM 7616 C CA . SER C 1 229 ? 43.896 63.242 64.916 1.00 11.15 229 SER C CA 1
ATOM 7617 C C . SER C 1 229 ? 42.906 62.516 64.018 1.00 10.36 229 SER C C 1
ATOM 7618 O O . SER C 1 229 ? 41.921 63.114 63.573 1.00 10.77 229 SER C O 1
ATOM 7621 N N . GLY C 1 230 ? 43.183 61.243 63.737 1.00 9.39 230 GLY C N 1
ATOM 7622 C CA . GLY C 1 230 ? 42.270 60.433 62.910 1.00 9.55 230 GLY C CA 1
ATOM 7623 C C . GLY C 1 230 ? 40.894 60.337 63.544 1.00 9.07 230 GLY C C 1
ATOM 7624 O O . GLY C 1 230 ? 39.867 60.435 62.844 1.00 9.43 230 GLY C O 1
ATOM 7625 N N . LEU C 1 231 ? 40.858 60.179 64.869 1.00 8.50 231 LEU C N 1
ATOM 7626 C CA . LEU C 1 231 ? 39.574 60.079 65.585 1.00 9.10 231 LEU C CA 1
ATOM 7627 C C . LEU C 1 231 ? 38.829 61.435 65.586 1.00 9.07 231 LEU C C 1
ATOM 7628 O O . LEU C 1 231 ? 37.616 61.477 65.423 1.00 9.34 231 LEU C O 1
ATOM 7633 N N . VAL C 1 232 ? 39.555 62.533 65.773 1.00 9.66 232 VAL C N 1
ATOM 7634 C CA . VAL C 1 232 ? 38.934 63.874 65.666 1.00 9.80 232 VAL C CA 1
ATOM 7635 C C . VAL C 1 232 ? 38.287 64.084 64.284 1.00 9.85 232 VAL C C 1
ATOM 7636 O O . VAL C 1 232 ? 37.163 64.600 64.197 1.00 10.75 232 VAL C O 1
ATOM 7640 N N . ALA C 1 233 ? 38.977 63.681 63.210 1.00 9.78 233 ALA C N 1
ATOM 7641 C CA . ALA C 1 233 ? 38.405 63.778 61.848 1.00 9.95 233 ALA C CA 1
ATOM 7642 C C . ALA C 1 233 ? 37.047 63.087 61.725 1.00 10.58 233 ALA C C 1
ATOM 7643 O O . ALA C 1 233 ? 36.120 63.634 61.108 1.00 10.71 233 ALA C O 1
ATOM 7645 N N . VAL C 1 234 ? 36.920 61.890 62.302 1.00 10.49 234 VAL C N 1
ATOM 7646 C CA . VAL C 1 234 ? 35.648 61.169 62.271 1.00 10.94 234 VAL C CA 1
ATOM 7647 C C . VAL C 1 234 ? 34.601 61.852 63.161 1.00 11.74 234 VAL C C 1
ATOM 7648 O O . VAL C 1 234 ? 33.458 62.068 62.737 1.00 11.48 234 VAL C O 1
ATOM 7652 N N . GLU C 1 235 ? 35.009 62.220 64.373 1.00 12.13 235 GLU C N 1
ATOM 7653 C CA . GLU C 1 235 ? 34.109 62.863 65.329 1.00 13.49 235 GLU C CA 1
ATOM 7654 C C . GLU C 1 235 ? 33.489 64.144 64.753 1.00 14.42 235 GLU C C 1
ATOM 7655 O O . GLU C 1 235 ? 32.301 64.423 64.973 1.00 13.54 235 GLU C O 1
ATOM 7661 N N . GLU C 1 236 ? 34.296 64.908 64.015 1.00 14.99 236 GLU C N 1
ATOM 7662 C CA . GLU C 1 236 ? 33.857 66.209 63.482 1.00 16.59 236 GLU C CA 1
ATOM 7663 C C . GLU C 1 236 ? 33.055 66.076 62.185 1.00 17.50 236 GLU C C 1
ATOM 7664 O O . GLU C 1 236 ? 32.440 67.038 61.736 1.00 17.60 236 GLU C O 1
ATOM 7670 N N . SER C 1 237 ? 33.054 64.884 61.596 1.00 18.01 237 SER C N 1
ATOM 7671 C CA . SER C 1 237 ? 32.364 64.659 60.333 1.00 19.22 237 SER C CA 1
ATOM 7672 C C . SER C 1 237 ? 30.925 64.156 60.482 1.00 20.05 237 SER C C 1
ATOM 7673 O O . SER C 1 237 ? 30.154 64.196 59.516 1.00 19.77 237 SER C O 1
ATOM 7676 N N . GLY C 1 238 ? 30.562 63.676 61.670 1.00 20.61 238 GLY C N 1
ATOM 7677 C CA . GLY C 1 238 ? 29.242 63.064 61.850 1.00 21.36 238 GLY C CA 1
ATOM 7678 C C . GLY C 1 238 ? 28.927 62.596 63.255 1.00 21.56 238 GLY C C 1
ATOM 7679 O O . GLY C 1 238 ? 29.484 63.101 64.230 1.00 21.83 238 GLY C O 1
ATOM 7680 N N . ASP C 1 239 ? 28.038 61.617 63.352 1.00 21.74 239 ASP C N 1
ATOM 7681 C CA . ASP C 1 239 ? 27.454 61.219 64.634 1.00 21.63 239 ASP C CA 1
ATOM 7682 C C . ASP C 1 239 ? 28.002 59.888 65.148 1.00 21.16 239 ASP C C 1
ATOM 7683 O O . ASP C 1 239 ? 27.392 59.254 66.006 1.00 21.16 239 ASP C O 1
ATOM 7688 N N . GLN C 1 240 ? 29.149 59.469 64.619 1.00 20.20 240 GLN C N 1
ATOM 7689 C CA . GLN C 1 240 ? 29.717 58.160 64.976 1.00 19.52 240 GLN C CA 1
ATOM 7690 C C . GLN C 1 240 ? 30.563 58.132 66.245 1.00 18.41 240 GLN C C 1
ATOM 7691 O O . GLN C 1 240 ? 30.931 57.043 66.721 1.00 18.13 240 GLN C O 1
ATOM 7697 N N . LEU C 1 241 ? 30.852 59.311 66.795 1.00 16.69 241 LEU C N 1
ATOM 7698 C CA . LEU C 1 241 ? 31.874 59.441 67.831 1.00 15.85 241 LEU C CA 1
ATOM 7699 C C . LEU C 1 241 ? 31.743 60.793 68.514 1.00 14.77 241 LEU C C 1
ATOM 7700 O O . LEU C 1 241 ? 31.586 61.804 67.836 1.00 14.18 241 LEU C O 1
ATOM 7705 N N . THR C 1 242 ? 31.789 60.818 69.846 1.00 13.61 242 THR C N 1
ATOM 7706 C CA . THR C 1 242 ? 31.815 62.104 70.572 1.00 13.00 242 THR C CA 1
ATOM 7707 C C . THR C 1 242 ? 33.226 62.422 71.055 1.00 12.69 242 THR C C 1
ATOM 7708 O O . THR C 1 242 ? 34.072 61.531 71.113 1.00 11.25 242 THR C O 1
ATOM 7712 N N . GLU C 1 243 ? 33.478 63.678 71.430 1.00 11.60 243 GLU C N 1
ATOM 7713 C CA . GLU C 1 243 ? 34.765 64.009 72.037 1.00 11.53 243 GLU C CA 1
ATOM 7714 C C . GLU C 1 243 ? 35.043 63.197 73.301 1.00 11.09 243 GLU C C 1
ATOM 7715 O O . GLU C 1 243 ? 36.162 62.709 73.489 1.00 10.50 243 GLU C O 1
ATOM 7721 N N . ASP C 1 244 ? 34.031 63.056 74.160 1.00 10.53 244 ASP C N 1
ATOM 7722 C CA . ASP C 1 244 ? 34.172 62.258 75.388 1.00 10.50 244 ASP C CA 1
ATOM 7723 C C . ASP C 1 244 ? 34.583 60.820 75.094 1.00 9.55 244 ASP C C 1
ATOM 7724 O O . ASP C 1 244 ? 35.406 60.235 75.812 1.00 9.41 244 ASP C O 1
ATOM 7729 N N . GLU C 1 245 ? 34.033 60.260 74.025 1.00 9.27 245 GLU C N 1
ATOM 7730 C CA . GLU C 1 245 ? 34.423 58.917 73.583 1.00 9.24 245 GLU C CA 1
ATOM 7731 C C . GLU C 1 245 ? 35.860 58.824 73.053 1.00 9.39 245 GLU C C 1
ATOM 7732 O O . GLU C 1 245 ? 36.542 57.815 73.261 1.00 9.35 245 GLU C O 1
ATOM 7738 N N . ILE C 1 246 ? 36.322 59.865 72.368 1.00 8.95 246 ILE C N 1
ATOM 7739 C CA . ILE C 1 246 ? 37.728 59.912 71.961 1.00 9.23 246 ILE C CA 1
ATOM 7740 C C . ILE C 1 246 ? 38.632 59.884 73.193 1.00 9.02 246 ILE C C 1
ATOM 7741 O O . ILE C 1 246 ? 39.640 59.166 73.214 1.00 9.20 246 ILE C O 1
ATOM 7746 N N . ILE C 1 247 ? 38.271 60.669 74.205 1.00 8.49 247 ILE C N 1
ATOM 7747 C CA . ILE C 1 247 ? 39.056 60.742 75.440 1.00 8.09 247 ILE C CA 1
ATOM 7748 C C . ILE C 1 247 ? 39.131 59.362 76.106 1.00 7.89 247 ILE C C 1
ATOM 7749 O O . ILE C 1 247 ? 40.222 58.879 76.433 1.00 8.02 247 ILE C O 1
ATOM 7754 N N . ALA C 1 248 ? 37.974 58.715 76.251 1.00 7.24 248 ALA C N 1
ATOM 7755 C CA . ALA C 1 248 ? 37.908 57.419 76.913 1.00 7.98 248 ALA C CA 1
ATOM 7756 C C . ALA C 1 248 ? 38.713 56.378 76.140 1.00 8.35 248 ALA C C 1
ATOM 7757 O O . ALA C 1 248 ? 39.465 55.581 76.724 1.00 7.97 248 ALA C O 1
ATOM 7759 N N . THR C 1 249 ? 38.565 56.407 74.814 1.00 8.30 249 THR C N 1
ATOM 7760 C CA . THR C 1 249 ? 39.277 55.475 73.936 1.00 8.99 249 THR C CA 1
ATOM 7761 C C . THR C 1 249 ? 40.801 55.653 74.027 1.00 9.20 249 THR C C 1
ATOM 7762 O O . THR C 1 249 ? 41.542 54.666 74.175 1.00 8.79 249 THR C O 1
ATOM 7766 N N . CYS C 1 250 ? 41.262 56.898 73.908 1.00 9.31 250 CYS C N 1
ATOM 7767 C CA . CYS C 1 250 ? 42.695 57.187 73.954 1.00 10.12 250 CYS C CA 1
ATOM 7768 C C . CYS C 1 250 ? 43.298 56.896 75.329 1.00 9.77 250 CYS C C 1
ATOM 7769 O O . CYS C 1 250 ? 44.436 56.425 75.417 1.00 10.16 250 CYS C O 1
ATOM 7772 N N . ASN C 1 251 ? 42.539 57.173 76.386 1.00 9.60 251 ASN C N 1
ATOM 7773 C CA . ASN C 1 251 ? 42.941 56.820 77.743 1.00 10.29 251 ASN C CA 1
ATOM 7774 C C . ASN C 1 251 ? 43.189 55.309 77.834 1.00 9.60 251 ASN C C 1
ATOM 7775 O O . ASN C 1 251 ? 44.225 54.869 78.330 1.00 9.63 251 ASN C O 1
ATOM 7780 N N . LEU C 1 252 ? 42.234 54.532 77.338 1.00 8.93 252 LEU C N 1
ATOM 7781 C CA . LEU C 1 252 ? 42.338 53.069 77.380 1.00 8.37 252 LEU C CA 1
ATOM 7782 C C . LEU C 1 252 ? 43.614 52.618 76.656 1.00 8.39 252 LEU C C 1
ATOM 7783 O O . LEU C 1 252 ? 44.419 51.834 77.186 1.00 8.98 252 LEU C O 1
ATOM 7788 N N . LEU C 1 253 ? 43.798 53.123 75.439 1.00 8.25 253 LEU C N 1
ATOM 7789 C CA . LEU C 1 253 ? 44.931 52.722 74.604 1.00 8.72 253 LEU C CA 1
ATOM 7790 C C . LEU C 1 253 ? 46.271 53.113 75.227 1.00 9.02 253 LEU C C 1
ATOM 7791 O O . LEU C 1 253 ? 47.216 52.323 75.218 1.00 9.23 253 LEU C O 1
ATOM 7796 N N . LEU C 1 254 ? 46.350 54.333 75.747 1.00 9.66 254 LEU C N 1
ATOM 7797 C CA . LEU C 1 254 ? 47.567 54.829 76.412 1.00 10.38 254 LEU C CA 1
ATOM 7798 C C . LEU C 1 254 ? 47.952 53.925 77.581 1.00 10.61 254 LEU C C 1
ATOM 7799 O O . LEU C 1 254 ? 49.106 53.465 77.684 1.00 10.86 254 LEU C O 1
ATOM 7804 N N . ILE C 1 255 ? 46.982 53.655 78.449 1.00 10.33 255 ILE C N 1
ATOM 7805 C CA . ILE C 1 255 ? 47.229 52.830 79.629 1.00 10.02 255 ILE C CA 1
ATOM 7806 C C . ILE C 1 255 ? 47.626 51.403 79.236 1.00 9.75 255 ILE C C 1
ATOM 7807 O O . ILE C 1 255 ? 48.616 50.884 79.750 1.00 9.31 255 ILE C O 1
ATOM 7812 N N . ALA C 1 256 ? 46.885 50.791 78.310 1.00 9.95 256 ALA C N 1
ATOM 7813 C CA . ALA C 1 256 ? 47.258 49.477 77.768 1.00 10.95 256 ALA C CA 1
ATOM 7814 C C . ALA C 1 256 ? 48.692 49.471 77.254 1.00 12.20 256 ALA C C 1
ATOM 7815 O O . ALA C 1 256 ? 49.454 48.529 77.513 1.00 11.60 256 ALA C O 1
ATOM 7817 N N . GLY C 1 257 ? 49.083 50.550 76.579 1.00 12.74 257 GLY C N 1
ATOM 7818 C CA . GLY C 1 257 ? 50.445 50.663 76.057 1.00 13.66 257 GLY C CA 1
ATOM 7819 C C . GLY C 1 257 ? 51.529 50.781 77.118 1.00 14.15 257 GLY C C 1
ATOM 7820 O O . GLY C 1 257 ? 52.699 50.455 76.854 1.00 14.74 257 GLY C O 1
ATOM 7821 N N . HIS C 1 258 ? 51.155 51.255 78.308 1.00 13.82 258 HIS C N 1
ATOM 7822 C CA . HIS C 1 258 ? 52.084 51.417 79.430 1.00 13.81 258 HIS C CA 1
ATOM 7823 C C . HIS C 1 258 ? 52.205 50.232 80.379 1.00 13.67 258 HIS C C 1
ATOM 7824 O O . HIS C 1 258 ? 53.227 50.104 81.063 1.00 13.55 258 HIS C O 1
ATOM 7831 N N . GLU C 1 259 ? 51.171 49.386 80.452 1.00 11.54 259 GLU C N 1
ATOM 7832 C CA . GLU C 1 259 ? 50.988 48.513 81.625 1.00 11.74 259 GLU C CA 1
ATOM 7833 C C . GLU C 1 259 ? 50.825 47.010 81.355 1.00 10.75 259 GLU C C 1
ATOM 7834 O O . GLU C 1 259 ? 50.297 46.250 82.187 1.00 10.26 259 GLU C O 1
ATOM 7840 N N . THR C 1 260 ? 51.298 46.580 80.200 1.00 9.25 260 THR C N 1
ATOM 7841 C CA . THR C 1 260 ? 50.905 45.305 79.665 1.00 8.43 260 THR C CA 1
ATOM 7842 C C . THR C 1 260 ? 52.135 44.601 79.069 1.00 7.87 260 THR C C 1
ATOM 7843 O O . THR C 1 260 ? 52.659 43.647 79.660 1.00 7.30 260 THR C O 1
ATOM 7847 N N . THR C 1 261 ? 52.609 45.079 77.925 1.00 6.30 261 THR C N 1
ATOM 7848 C CA . THR C 1 261 ? 53.692 44.433 77.184 1.00 6.51 261 THR C CA 1
ATOM 7849 C C . THR C 1 261 ? 54.963 44.399 78.039 1.00 6.13 261 THR C C 1
ATOM 7850 O O . THR C 1 261 ? 55.742 43.453 77.956 1.00 6.31 261 THR C O 1
ATOM 7854 N N . VAL C 1 262 ? 55.149 45.426 78.873 1.00 5.98 262 VAL C N 1
ATOM 7855 C CA . VAL C 1 262 ? 56.281 45.436 79.805 1.00 5.86 262 VAL C CA 1
ATOM 7856 C C . VAL C 1 262 ? 56.372 44.093 80.541 1.00 6.82 262 VAL C C 1
ATOM 7857 O O . VAL C 1 262 ? 57.454 43.544 80.717 1.00 6.81 262 VAL C O 1
ATOM 7861 N N . ASN C 1 263 ? 55.220 43.570 80.964 1.00 6.54 263 ASN C N 1
ATOM 7862 C CA . ASN C 1 263 ? 55.192 42.336 81.746 1.00 6.80 263 ASN C CA 1
ATOM 7863 C C . ASN C 1 263 ? 55.307 41.083 80.901 1.00 6.70 263 ASN C C 1
ATOM 7864 O O . ASN C 1 263 ? 55.814 40.062 81.363 1.00 6.51 263 ASN C O 1
ATOM 7869 N N . LEU C 1 264 ? 54.857 41.158 79.653 1.00 6.70 264 LEU C N 1
ATOM 7870 C CA . LEU C 1 264 ? 55.117 40.045 78.736 1.00 6.45 264 LEU C CA 1
ATOM 7871 C C . LEU C 1 264 ? 56.635 39.892 78.547 1.00 6.47 264 LEU C C 1
ATOM 7872 O O . LEU C 1 264 ? 57.182 38.792 78.671 1.00 6.45 264 LEU C O 1
ATOM 7877 N N . ILE C 1 265 ? 57.318 41.005 78.280 1.00 6.40 265 ILE C N 1
ATOM 7878 C CA . ILE C 1 265 ? 58.769 40.974 78.085 1.00 7.03 265 ILE C CA 1
ATOM 7879 C C . ILE C 1 265 ? 59.474 40.507 79.362 1.00 7.25 265 ILE C C 1
ATOM 7880 O O . ILE C 1 265 ? 60.326 39.603 79.316 1.00 6.78 265 ILE C O 1
ATOM 7885 N N . ALA C 1 266 ? 59.138 41.124 80.498 1.00 7.31 266 ALA C N 1
ATOM 7886 C CA . ALA C 1 266 ? 59.845 40.787 81.750 1.00 7.58 266 ALA C CA 1
ATOM 7887 C C . ALA C 1 266 ? 59.535 39.384 82.247 1.00 6.85 266 ALA C C 1
ATOM 7888 O O . ALA C 1 266 ? 60.437 38.671 82.719 1.00 7.61 266 ALA C O 1
ATOM 7890 N N . ASN C 1 267 ? 58.268 38.982 82.184 1.00 6.55 267 ASN C N 1
ATOM 7891 C CA . ASN C 1 267 ? 57.913 37.621 82.598 1.00 6.95 267 ASN C CA 1
ATOM 7892 C C . ASN C 1 267 ? 58.580 36.569 81.718 1.00 6.82 267 ASN C C 1
ATOM 7893 O O . ASN C 1 267 ? 58.932 35.499 82.205 1.00 5.99 267 ASN C O 1
ATOM 7898 N N . ALA C 1 268 ? 58.718 36.864 80.419 1.00 6.61 268 ALA C N 1
ATOM 7899 C CA . ALA C 1 268 ? 59.377 35.931 79.487 1.00 6.85 268 ALA C CA 1
ATOM 7900 C C . ALA C 1 268 ? 60.850 35.831 79.854 1.00 7.62 268 ALA C C 1
ATOM 7901 O O . ALA C 1 268 ? 61.409 34.736 79.904 1.00 8.00 268 ALA C O 1
ATOM 7903 N N . ALA C 1 269 ? 61.480 36.983 80.097 1.00 7.70 269 ALA C N 1
ATOM 7904 C CA . ALA C 1 269 ? 62.900 37.004 80.517 1.00 7.94 269 ALA C CA 1
ATOM 7905 C C . ALA C 1 269 ? 63.129 36.197 81.793 1.00 8.52 269 ALA C C 1
ATOM 7906 O O . ALA C 1 269 ? 64.070 35.371 81.886 1.00 8.50 269 ALA C O 1
ATOM 7908 N N . LEU C 1 270 ? 62.271 36.432 82.777 1.00 8.39 270 LEU C N 1
ATOM 7909 C CA . LEU C 1 270 ? 62.349 35.719 84.045 1.00 8.97 270 LEU C CA 1
ATOM 7910 C C . LEU C 1 270 ? 62.200 34.206 83.850 1.00 8.73 270 LEU C C 1
ATOM 7911 O O . LEU C 1 270 ? 62.979 33.427 84.416 1.00 9.12 270 LEU C O 1
ATOM 7916 N N . ALA C 1 271 ? 61.207 33.787 83.057 1.00 8.43 271 ALA C N 1
ATOM 7917 C CA . ALA C 1 271 ? 60.969 32.347 82.856 1.00 8.74 271 ALA C CA 1
ATOM 7918 C C . ALA C 1 271 ? 62.153 31.689 82.145 1.00 8.91 271 ALA C C 1
ATOM 7919 O O . ALA C 1 271 ? 62.566 30.584 82.506 1.00 8.68 271 ALA C O 1
ATOM 7921 N N . MET C 1 272 ? 62.729 32.388 81.170 1.00 9.23 272 MET C N 1
ATOM 7922 C CA . MET C 1 272 ? 63.915 31.869 80.487 1.00 10.18 272 MET C CA 1
ATOM 7923 C C . MET C 1 272 ? 65.101 31.752 81.458 1.00 10.87 272 MET C C 1
ATOM 7924 O O . MET C 1 272 ? 65.800 30.736 81.465 1.00 11.38 272 MET C O 1
ATOM 7929 N N . LEU C 1 273 ? 65.318 32.778 82.282 1.00 11.61 273 LEU C N 1
ATOM 7930 C CA . LEU C 1 273 ? 66.423 32.740 83.252 1.00 12.51 273 LEU C CA 1
ATOM 7931 C C . LEU C 1 273 ? 66.268 31.603 84.270 1.00 13.18 273 LEU C C 1
ATOM 7932 O O . LEU C 1 273 ? 67.261 31.029 84.742 1.00 13.25 273 LEU C O 1
ATOM 7937 N N . ARG C 1 274 ? 65.025 31.267 84.599 1.00 12.93 274 ARG C N 1
ATOM 7938 C CA . ARG C 1 274 ? 64.773 30.230 85.582 1.00 13.99 274 ARG C CA 1
ATOM 7939 C C . ARG C 1 274 ? 64.680 28.814 85.011 1.00 13.99 274 ARG C C 1
ATOM 7940 O O . ARG C 1 274 ? 64.675 27.844 85.770 1.00 14.32 274 ARG C O 1
ATOM 7948 N N . THR C 1 275 ? 64.629 28.686 83.689 1.00 13.81 275 THR C N 1
ATOM 7949 C CA . THR C 1 275 ? 64.353 27.395 83.047 1.00 13.48 275 THR C CA 1
ATOM 7950 C C . THR C 1 275 ? 65.581 26.906 82.300 1.00 14.36 275 THR C C 1
ATOM 7951 O O . THR C 1 275 ? 66.073 27.597 81.393 1.00 13.14 275 THR C O 1
ATOM 7955 N N . PRO C 1 276 ? 66.088 25.708 82.683 1.00 15.47 276 PRO C N 1
ATOM 7956 C CA . PRO C 1 276 ? 67.350 25.188 82.142 1.00 15.76 276 PRO C CA 1
ATOM 7957 C C . PRO C 1 276 ? 67.439 25.245 80.618 1.00 15.14 276 PRO C C 1
ATOM 7958 O O . PRO C 1 276 ? 66.544 24.742 79.895 1.00 15.20 276 PRO C O 1
ATOM 7962 N N . GLY C 1 277 ? 68.498 25.895 80.146 1.00 14.32 277 GLY C N 1
ATOM 7963 C CA . GLY C 1 277 ? 68.808 25.981 78.722 1.00 14.27 277 GLY C CA 1
ATOM 7964 C C . GLY C 1 277 ? 68.064 27.051 77.924 1.00 14.17 277 GLY C C 1
ATOM 7965 O O . GLY C 1 277 ? 68.438 27.342 76.797 1.00 14.38 277 GLY C O 1
ATOM 7966 N N . GLN C 1 278 ? 67.031 27.655 78.503 1.00 13.67 278 GLN C N 1
ATOM 7967 C CA . GLN C 1 278 ? 66.138 28.521 77.689 1.00 13.21 278 GLN C CA 1
ATOM 7968 C C . GLN C 1 278 ? 66.730 29.849 77.225 1.00 12.99 278 GLN C C 1
ATOM 7969 O O . GLN C 1 278 ? 66.492 30.285 76.091 1.00 12.73 278 GLN C O 1
ATOM 7975 N N . TRP C 1 279 ? 67.483 30.506 78.103 1.00 13.26 279 TRP C N 1
ATOM 7976 C CA . TRP C 1 279 ? 68.116 31.766 77.749 1.00 13.23 279 TRP C CA 1
ATOM 7977 C C . TRP C 1 279 ? 69.155 31.527 76.665 1.00 13.55 279 TRP C C 1
ATOM 7978 O O . TRP C 1 279 ? 69.183 32.250 75.662 1.00 13.38 279 TRP C O 1
ATOM 7989 N N . ALA C 1 280 ? 69.987 30.498 76.862 1.00 13.76 280 ALA C N 1
ATOM 7990 C CA . ALA C 1 280 ? 71.000 30.113 75.858 1.00 13.84 280 ALA C CA 1
ATOM 7991 C C . ALA C 1 280 ? 70.368 29.738 74.512 1.00 13.62 280 ALA C C 1
ATOM 7992 O O . ALA C 1 280 ? 70.857 30.146 73.472 1.00 14.18 280 ALA C O 1
ATOM 7994 N N . ALA C 1 281 ? 69.279 28.976 74.544 1.00 13.23 281 ALA C N 1
ATOM 7995 C CA . ALA C 1 281 ? 68.579 28.567 73.318 1.00 12.73 281 ALA C CA 1
ATOM 7996 C C . ALA C 1 281 ? 68.051 29.765 72.510 1.00 12.22 281 ALA C C 1
ATOM 7997 O O . ALA C 1 281 ? 68.181 29.797 71.283 1.00 11.60 281 ALA C O 1
ATOM 7999 N N . LEU C 1 282 ? 67.462 30.750 73.191 1.00 12.16 282 LEU C N 1
ATOM 8000 C CA . LEU C 1 282 ? 66.996 31.963 72.483 1.00 12.18 282 LEU C CA 1
ATOM 8001 C C . LEU C 1 282 ? 68.174 32.817 71.977 1.00 13.23 282 LEU C C 1
ATOM 8002 O O . LEU C 1 282 ? 68.110 33.371 70.878 1.00 12.87 282 LEU C O 1
ATOM 8007 N N . ALA C 1 283 ? 69.232 32.924 72.780 1.00 14.07 283 ALA C N 1
ATOM 8008 C CA . ALA C 1 283 ? 70.440 33.671 72.373 1.00 15.65 283 ALA C CA 1
ATOM 8009 C C . ALA C 1 283 ? 71.026 33.096 71.090 1.00 16.12 283 ALA C C 1
ATOM 8010 O O . ALA C 1 283 ? 71.494 33.840 70.229 1.00 16.90 283 ALA C O 1
ATOM 8012 N N . ALA C 1 284 ? 70.955 31.774 70.966 1.00 17.17 284 ALA C N 1
ATOM 8013 C CA . ALA C 1 284 ? 71.525 31.051 69.833 1.00 17.59 284 ALA C CA 1
ATOM 8014 C C . ALA C 1 284 ? 70.604 31.075 68.623 1.00 17.68 284 ALA C C 1
ATOM 8015 O O . ALA C 1 284 ? 71.070 31.028 67.483 1.00 18.05 284 ALA C O 1
ATOM 8017 N N . ASP C 1 285 ? 69.293 31.172 68.862 1.00 17.03 285 ASP C N 1
ATOM 8018 C CA . ASP C 1 285 ? 68.317 31.106 67.778 1.00 16.10 285 ASP C CA 1
ATOM 8019 C C . ASP C 1 285 ? 67.118 32.012 68.058 1.00 15.63 285 ASP C C 1
ATOM 8020 O O . ASP C 1 285 ? 66.187 31.635 68.783 1.00 14.73 285 ASP C O 1
ATOM 8025 N N . GLY C 1 286 ? 67.145 33.206 67.476 1.00 14.91 286 GLY C N 1
ATOM 8026 C CA . GLY C 1 286 ? 66.058 34.172 67.653 1.00 14.06 286 GLY C CA 1
ATOM 8027 C C . GLY C 1 286 ? 64.698 33.721 67.148 1.00 13.61 286 GLY C C 1
ATOM 8028 O O . GLY C 1 286 ? 63.680 34.300 67.530 1.00 13.29 286 GLY C O 1
ATOM 8029 N N . SER C 1 287 ? 64.663 32.701 66.289 1.00 13.05 287 SER C N 1
ATOM 8030 C CA . SER C 1 287 ? 63.383 32.182 65.782 1.00 13.15 287 SER C CA 1
ATOM 8031 C C . SER C 1 287 ? 62.510 31.543 66.885 1.00 12.27 287 SER C C 1
ATOM 8032 O O . SER C 1 287 ? 61.330 31.280 66.660 1.00 12.67 287 SER C O 1
ATOM 8035 N N . ARG C 1 288 ? 63.092 31.310 68.064 1.00 11.31 288 ARG C N 1
ATOM 8036 C CA . ARG C 1 288 ? 62.336 30.778 69.224 1.00 10.35 288 ARG C CA 1
ATOM 8037 C C . ARG C 1 288 ? 61.445 31.824 69.892 1.00 9.82 288 ARG C C 1
ATOM 8038 O O . ARG C 1 288 ? 60.627 31.495 70.784 1.00 9.09 288 ARG C O 1
ATOM 8046 N N . ALA C 1 289 ? 61.591 33.082 69.461 1.00 8.97 289 ALA C N 1
ATOM 8047 C CA . ALA C 1 289 ? 60.892 34.202 70.111 1.00 8.60 289 ALA C CA 1
ATOM 8048 C C . ALA C 1 289 ? 59.395 33.978 70.177 1.00 8.62 289 ALA C C 1
ATOM 8049 O O . ALA C 1 289 ? 58.789 34.135 71.241 1.00 8.47 289 ALA C O 1
ATOM 8051 N N . SER C 1 290 ? 58.784 33.600 69.054 1.00 8.81 290 SER C N 1
ATOM 8052 C CA . SER C 1 290 ? 57.324 33.444 69.030 1.00 9.60 290 SER C CA 1
ATOM 8053 C C . SER C 1 290 ? 56.830 32.391 70.046 1.00 9.30 290 SER C C 1
ATOM 8054 O O . SER C 1 290 ? 55.861 32.630 70.774 1.00 8.37 290 SER C O 1
ATOM 8057 N N . ALA C 1 291 ? 57.485 31.228 70.068 1.00 9.29 291 ALA C N 1
ATOM 8058 C CA . ALA C 1 291 ? 57.131 30.174 71.031 1.00 9.31 291 ALA C CA 1
ATOM 8059 C C . ALA C 1 291 ? 57.363 30.632 72.469 1.00 8.89 291 ALA C C 1
ATOM 8060 O O . ALA C 1 291 ? 56.557 30.341 73.351 1.00 8.73 291 ALA C O 1
ATOM 8062 N N . VAL C 1 292 ? 58.478 31.319 72.720 1.00 8.94 292 VAL C N 1
ATOM 8063 C CA . VAL C 1 292 ? 58.752 31.838 74.075 1.00 8.34 292 VAL C CA 1
ATOM 8064 C C . VAL C 1 292 ? 57.613 32.774 74.506 1.00 8.29 292 VAL C C 1
ATOM 8065 O O . VAL C 1 292 ? 57.105 32.694 75.638 1.00 8.39 292 VAL C O 1
ATOM 8069 N N . ILE C 1 293 ? 57.204 33.647 73.595 1.00 7.62 293 ILE C N 1
ATOM 8070 C CA . ILE C 1 293 ? 56.155 34.635 73.905 1.00 7.23 293 ILE C CA 1
ATOM 8071 C C . ILE C 1 293 ? 54.817 33.951 74.195 1.00 6.89 293 ILE C C 1
ATOM 8072 O O . ILE C 1 293 ? 54.167 34.270 75.201 1.00 6.72 293 ILE C O 1
ATOM 8077 N N . GLU C 1 294 ? 54.403 33.004 73.356 1.00 6.56 294 GLU C N 1
ATOM 8078 C CA . GLU C 1 294 ? 53.092 32.379 73.605 1.00 6.96 294 GLU C CA 1
ATOM 8079 C C . GLU C 1 294 ? 53.132 31.522 74.859 1.00 6.52 294 GLU C C 1
ATOM 8080 O O . GLU C 1 294 ? 52.155 31.456 75.604 1.00 5.56 294 GLU C O 1
ATOM 8086 N N . GLU C 1 295 ? 54.260 30.851 75.094 1.00 6.84 295 GLU C N 1
ATOM 8087 C CA . GLU C 1 295 ? 54.361 30.035 76.305 1.00 6.07 295 GLU C CA 1
ATOM 8088 C C . GLU C 1 295 ? 54.390 30.915 77.557 1.00 6.47 295 GLU C C 1
ATOM 8089 O O . GLU C 1 295 ? 53.876 30.517 78.598 1.00 6.17 295 GLU C O 1
ATOM 8095 N N . THR C 1 296 ? 54.940 32.130 77.450 1.00 6.08 296 THR C N 1
ATOM 8096 C CA . THR C 1 296 ? 54.872 33.091 78.569 1.00 5.88 296 THR C CA 1
ATOM 8097 C C . THR C 1 296 ? 53.441 33.571 78.810 1.00 6.05 296 THR C C 1
ATOM 8098 O O . THR C 1 296 ? 52.974 33.611 79.954 1.00 6.37 296 THR C O 1
ATOM 8102 N N . MET C 1 297 ? 52.721 33.888 77.733 1.00 5.67 297 MET C N 1
ATOM 8103 C CA . MET C 1 297 ? 51.285 34.223 77.862 1.00 6.22 297 MET C CA 1
ATOM 8104 C C . MET C 1 297 ? 50.516 33.132 78.628 1.00 6.73 297 MET C C 1
ATOM 8105 O O . MET C 1 297 ? 49.648 33.438 79.465 1.00 6.60 297 MET C O 1
ATOM 8110 N N . ARG C 1 298 ? 50.819 31.866 78.332 1.00 6.17 298 ARG C N 1
ATOM 8111 C CA . ARG C 1 298 ? 50.190 30.741 79.042 1.00 6.61 298 ARG C CA 1
ATOM 8112 C C . ARG C 1 298 ? 50.683 30.634 80.491 1.00 7.05 298 ARG C C 1
ATOM 8113 O O . ARG C 1 298 ? 49.886 30.642 81.439 1.00 7.07 298 ARG C O 1
ATOM 8121 N N . TYR C 1 299 ? 52.000 30.555 80.653 1.00 7.28 299 TYR C N 1
ATOM 8122 C CA . TYR C 1 299 ? 52.625 30.186 81.935 1.00 8.08 299 TYR C CA 1
ATOM 8123 C C . TYR C 1 299 ? 52.653 31.318 82.971 1.00 7.56 299 TYR C C 1
ATOM 8124 O O . TYR C 1 299 ? 52.544 31.061 84.165 1.00 7.62 299 TYR C O 1
ATOM 8133 N N . ASP C 1 300 ? 52.804 32.560 82.521 1.00 7.74 300 ASP C N 1
ATOM 8134 C CA . ASP C 1 300 ? 52.941 33.682 83.464 1.00 7.63 300 ASP C CA 1
ATOM 8135 C C . ASP C 1 300 ? 52.273 34.922 82.884 1.00 6.74 300 ASP C C 1
ATOM 8136 O O . ASP C 1 300 ? 52.954 35.855 82.467 1.00 8.13 300 ASP C O 1
ATOM 8141 N N . PRO C 1 301 ? 50.935 34.900 82.788 1.00 6.95 301 PRO C N 1
ATOM 8142 C CA . PRO C 1 301 ? 50.208 35.889 81.995 1.00 6.76 301 PRO C CA 1
ATOM 8143 C C . PRO C 1 301 ? 50.313 37.299 82.580 1.00 7.38 301 PRO C C 1
ATOM 8144 O O . PRO C 1 301 ? 50.140 37.473 83.786 1.00 7.80 301 PRO C O 1
ATOM 8148 N N . PRO C 1 302 ? 50.605 38.296 81.728 1.00 7.37 302 PRO C N 1
ATOM 8149 C CA . PRO C 1 302 ? 50.561 39.688 82.156 1.00 7.63 302 PRO C CA 1
ATOM 8150 C C . PRO C 1 302 ? 49.195 40.090 82.719 1.00 7.77 302 PRO C C 1
ATOM 8151 O O . PRO C 1 302 ? 49.131 40.875 83.669 1.00 8.21 302 PRO C O 1
ATOM 8155 N N . VAL C 1 303 ? 48.113 39.602 82.108 1.00 6.93 303 VAL C N 1
ATOM 8156 C CA . VAL C 1 303 ? 46.780 39.856 82.635 1.00 6.95 303 VAL C CA 1
ATOM 8157 C C . VAL C 1 303 ? 46.277 38.579 83.307 1.00 7.06 303 VAL C C 1
ATOM 8158 O O . VAL C 1 303 ? 46.001 37.589 82.629 1.00 6.16 303 VAL C O 1
ATOM 8162 N N . GLN C 1 304 ? 46.186 38.608 84.641 1.00 6.71 304 GLN C N 1
ATOM 8163 C CA . GLN C 1 304 ? 45.966 37.385 85.423 1.00 7.44 304 GLN C CA 1
ATOM 8164 C C . GLN C 1 304 ? 44.491 36.952 85.464 1.00 7.65 304 GLN C C 1
ATOM 8165 O O . GLN C 1 304 ? 44.185 35.769 85.622 1.00 8.34 304 GLN C O 1
ATOM 8171 N N . LEU C 1 305 ? 43.586 37.926 85.350 1.00 7.32 305 LEU C N 1
ATOM 8172 C CA . LEU C 1 305 ? 42.157 37.676 85.503 1.00 7.39 305 LEU C CA 1
ATOM 8173 C C . LEU C 1 305 ? 41.352 38.761 84.789 1.00 7.13 305 LEU C C 1
ATOM 8174 O O . LEU C 1 305 ? 41.880 39.848 84.517 1.00 6.33 305 LEU C O 1
ATOM 8179 N N . VAL C 1 306 ? 40.098 38.452 84.460 1.00 7.54 306 VAL C N 1
ATOM 8180 C CA . VAL C 1 306 ? 39.163 39.454 83.908 1.00 8.43 306 VAL C CA 1
ATOM 8181 C C . VAL C 1 306 ? 37.817 39.271 84.586 1.00 9.19 306 VAL C C 1
ATOM 8182 O O . VAL C 1 306 ? 37.597 38.234 85.212 1.00 9.52 306 VAL C O 1
ATOM 8186 N N . SER C 1 307 ? 36.925 40.268 84.463 1.00 10.00 307 SER C N 1
ATOM 8187 C CA . SER C 1 307 ? 35.591 40.228 85.095 1.00 10.67 307 SER C CA 1
ATOM 8188 C C . SER C 1 307 ? 34.514 40.301 84.044 1.00 8.80 307 SER C C 1
ATOM 8189 O O . SER C 1 307 ? 34.669 41.007 83.049 1.00 8.31 307 SER C O 1
ATOM 8192 N N . ARG C 1 308 ? 33.401 39.618 84.312 1.00 7.78 308 ARG C N 1
ATOM 8193 C CA . ARG C 1 308 ? 32.172 39.775 83.541 1.00 7.38 308 ARG C CA 1
ATOM 8194 C C . ARG C 1 308 ? 31.013 39.901 84.516 1.00 8.56 308 ARG C C 1
ATOM 8195 O O . ARG C 1 308 ? 31.159 39.580 85.713 1.00 9.13 308 ARG C O 1
ATOM 8203 N N . TYR C 1 309 ? 29.862 40.355 84.023 1.00 7.83 309 TYR C N 1
ATOM 8204 C CA . TYR C 1 309 ? 28.644 40.437 84.866 1.00 8.22 309 TYR C CA 1
ATOM 8205 C C . TYR C 1 309 ? 27.559 39.666 84.160 1.00 8.39 309 TYR C C 1
ATOM 8206 O O . TYR C 1 309 ? 27.436 39.779 82.940 1.00 8.64 309 TYR C O 1
ATOM 8215 N N . ALA C 1 310 ? 26.784 38.873 84.900 1.00 8.93 310 ALA C N 1
ATOM 8216 C CA . ALA C 1 310 ? 25.692 38.114 84.277 1.00 9.45 310 ALA C CA 1
ATOM 8217 C C . ALA C 1 310 ? 24.553 39.077 83.900 1.00 10.12 310 ALA C C 1
ATOM 8218 O O . ALA C 1 310 ? 23.914 39.668 84.780 1.00 10.18 310 ALA C O 1
ATOM 8220 N N . GLY C 1 311 ? 24.348 39.281 82.593 1.00 11.34 311 GLY C N 1
ATOM 8221 C CA . GLY C 1 311 ? 23.278 40.153 82.075 1.00 11.99 311 GLY C CA 1
ATOM 8222 C C . GLY C 1 311 ? 21.890 39.548 82.278 1.00 13.74 311 GLY C C 1
ATOM 8223 O O . GLY C 1 311 ? 20.887 40.269 82.267 1.00 13.60 311 GLY C O 1
ATOM 8224 N N . ASP C 1 312 ? 21.855 38.224 82.452 1.00 14.00 312 ASP C N 1
ATOM 8225 C CA . ASP C 1 312 ? 20.668 37.445 82.819 1.00 15.73 312 ASP C CA 1
ATOM 8226 C C . ASP C 1 312 ? 21.149 36.207 83.581 1.00 15.34 312 ASP C C 1
ATOM 8227 O O . ASP C 1 312 ? 22.343 35.894 83.556 1.00 14.31 312 ASP C O 1
ATOM 8232 N N . ASP C 1 313 ? 20.228 35.511 84.252 1.00 15.28 313 ASP C N 1
ATOM 8233 C CA . ASP C 1 313 ? 20.521 34.194 84.800 1.00 16.07 313 ASP C CA 1
ATOM 8234 C C . ASP C 1 313 ? 21.147 33.375 83.676 1.00 16.05 313 ASP C C 1
ATOM 8235 O O . ASP C 1 313 ? 20.628 33.345 82.564 1.00 15.56 313 ASP C O 1
ATOM 8240 N N . LEU C 1 314 ? 22.258 32.708 83.966 1.00 16.04 314 LEU C N 1
ATOM 8241 C CA . LEU C 1 314 ? 22.975 31.972 82.935 1.00 16.36 314 LEU C CA 1
ATOM 8242 C C . LEU C 1 314 ? 23.651 30.767 83.552 1.00 16.74 314 LEU C C 1
ATOM 8243 O O . LEU C 1 314 ? 23.811 30.702 84.779 1.00 17.38 314 LEU C O 1
ATOM 8248 N N . THR C 1 315 ? 24.018 29.806 82.706 1.00 16.14 315 THR C N 1
ATOM 8249 C CA . THR C 1 315 ? 24.623 28.567 83.165 1.00 16.50 315 THR C CA 1
ATOM 8250 C C . THR C 1 315 ? 26.008 28.383 82.555 1.00 16.23 315 THR C C 1
ATOM 8251 O O . THR C 1 315 ? 26.196 28.573 81.355 1.00 15.90 315 THR C O 1
ATOM 8255 N N . ILE C 1 316 ? 26.975 28.039 83.398 1.00 16.26 316 ILE C N 1
ATOM 8256 C CA . ILE C 1 316 ? 28.329 27.727 82.940 1.00 16.67 316 ILE C CA 1
ATOM 8257 C C . ILE C 1 316 ? 28.627 26.340 83.485 1.00 18.23 316 ILE C C 1
ATOM 8258 O O . ILE C 1 316 ? 28.631 26.133 84.707 1.00 17.65 316 ILE C O 1
ATOM 8263 N N . GLY C 1 317 ? 28.841 25.388 82.578 1.00 19.50 317 GLY C N 1
ATOM 8264 C CA . GLY C 1 317 ? 28.918 23.988 82.966 1.00 21.57 317 GLY C CA 1
ATOM 8265 C C . GLY C 1 317 ? 27.597 23.602 83.592 1.00 22.93 317 GLY C C 1
ATOM 8266 O O . GLY C 1 317 ? 26.552 23.688 82.944 1.00 23.34 317 GLY C O 1
ATOM 8267 N N . THR C 1 318 ? 27.636 23.206 84.859 1.00 24.00 318 THR C N 1
ATOM 8268 C CA . THR C 1 318 ? 26.418 22.843 85.573 1.00 25.50 318 THR C CA 1
ATOM 8269 C C . THR C 1 318 ? 26.006 23.912 86.591 1.00 25.75 318 THR C C 1
ATOM 8270 O O . THR C 1 318 ? 25.004 23.750 87.292 1.00 25.57 318 THR C O 1
ATOM 8274 N N . HIS C 1 319 ? 26.771 25.000 86.667 1.00 25.15 319 HIS C N 1
ATOM 8275 C CA . HIS C 1 319 ? 26.520 26.036 87.672 1.00 25.49 319 HIS C CA 1
ATOM 8276 C C . HIS C 1 319 ? 25.776 27.220 87.090 1.00 24.31 319 HIS C C 1
ATOM 8277 O O . HIS C 1 319 ? 26.110 27.710 86.010 1.00 24.16 319 HIS C O 1
ATOM 8284 N N . THR C 1 320 ? 24.775 27.689 87.822 1.00 22.62 320 THR C N 1
ATOM 8285 C CA . THR C 1 320 ? 24.019 28.855 87.396 1.00 21.35 320 THR C CA 1
ATOM 8286 C C . THR C 1 320 ? 24.531 30.098 88.109 1.00 19.59 320 THR C C 1
ATOM 8287 O O . THR C 1 320 ? 24.898 30.057 89.290 1.00 19.29 320 THR C O 1
ATOM 8291 N N . VAL C 1 321 ? 24.585 31.197 87.365 1.00 16.93 321 VAL C N 1
ATOM 8292 C CA . VAL C 1 321 ? 25.000 32.474 87.933 1.00 14.45 321 VAL C CA 1
ATOM 8293 C C . VAL C 1 321 ? 23.794 33.397 87.862 1.00 13.36 321 VAL C C 1
ATOM 8294 O O . VAL C 1 321 ? 23.241 33.611 86.779 1.00 12.65 321 VAL C O 1
ATOM 8298 N N . PRO C 1 322 ? 23.364 33.927 89.023 1.00 12.50 322 PRO C N 1
ATOM 8299 C CA . PRO C 1 322 ? 22.236 34.851 89.049 1.00 12.04 322 PRO C CA 1
ATOM 8300 C C . PRO C 1 322 ? 22.527 36.144 88.295 1.00 11.50 322 PRO C C 1
ATOM 8301 O O . PRO C 1 322 ? 23.657 36.660 88.351 1.00 11.02 322 PRO C O 1
ATOM 8305 N N . LYS C 1 323 ? 21.526 36.645 87.572 1.00 10.94 323 LYS C N 1
ATOM 8306 C CA . LYS C 1 323 ? 21.603 37.955 86.926 1.00 11.44 323 LYS C CA 1
ATOM 8307 C C . LYS C 1 323 ? 22.174 39.010 87.892 1.00 11.11 323 LYS C C 1
ATOM 8308 O O . LYS C 1 323 ? 21.720 39.112 89.027 1.00 10.56 323 LYS C O 1
ATOM 8314 N N . GLY C 1 324 ? 23.179 39.756 87.430 1.00 10.77 324 GLY C N 1
ATOM 8315 C CA . GLY C 1 324 ? 23.778 40.847 88.213 1.00 9.95 324 GLY C CA 1
ATOM 8316 C C . GLY C 1 324 ? 25.045 40.466 88.963 1.00 10.09 324 GLY C C 1
ATOM 8317 O O . GLY C 1 324 ? 25.791 41.351 89.420 1.00 9.64 324 GLY C O 1
ATOM 8318 N N . ASP C 1 325 ? 25.303 39.158 89.104 1.00 8.66 325 ASP C N 1
ATOM 8319 C CA . ASP C 1 325 ? 26.501 38.727 89.831 1.00 8.72 325 ASP C CA 1
ATOM 8320 C C . ASP C 1 325 ? 27.768 38.926 89.000 1.00 8.85 325 ASP C C 1
ATOM 8321 O O . ASP C 1 325 ? 27.719 38.887 87.762 1.00 8.89 325 ASP C O 1
ATOM 8326 N N . THR C 1 326 ? 28.887 39.147 89.691 1.00 8.58 326 THR C N 1
ATOM 8327 C CA . THR C 1 326 ? 30.210 39.245 89.057 1.00 8.32 326 THR C CA 1
ATOM 8328 C C . THR C 1 326 ? 30.782 37.863 88.843 1.00 8.67 326 THR C C 1
ATOM 8329 O O . THR C 1 326 ? 30.752 37.016 89.735 1.00 8.29 326 THR C O 1
ATOM 8333 N N . MET C 1 327 ? 31.333 37.650 87.658 1.00 8.38 327 MET C N 1
ATOM 8334 C CA . MET C 1 327 ? 32.049 36.430 87.362 1.00 9.03 327 MET C CA 1
ATOM 8335 C C . MET C 1 327 ? 33.500 36.813 87.165 1.00 9.01 327 MET C C 1
ATOM 8336 O O . MET C 1 327 ? 33.829 37.551 86.227 1.00 9.60 327 MET C O 1
ATOM 8341 N N . LEU C 1 328 ? 34.351 36.351 88.077 1.00 8.48 328 LEU C N 1
ATOM 8342 C CA . LEU C 1 328 ? 35.794 36.520 87.942 1.00 7.99 328 LEU C CA 1
ATOM 8343 C C . LEU C 1 328 ? 36.377 35.297 87.254 1.00 7.82 328 LEU C C 1
ATOM 8344 O O . LEU C 1 328 ? 36.118 34.163 87.673 1.00 7.65 328 LEU C O 1
ATOM 8349 N N . LEU C 1 329 ? 37.164 35.536 86.208 1.00 7.65 329 LEU C N 1
ATOM 8350 C CA . LEU C 1 329 ? 37.781 34.473 85.434 1.00 7.49 329 LEU C CA 1
ATOM 8351 C C . LEU C 1 329 ? 39.263 34.507 85.743 1.00 7.66 329 LEU C C 1
ATOM 8352 O O . LEU C 1 329 ? 39.958 35.460 85.353 1.00 7.93 329 LEU C O 1
ATOM 8357 N N . LEU C 1 330 ? 39.742 33.470 86.431 1.00 7.48 330 LEU C N 1
ATOM 8358 C CA . LEU C 1 330 ? 41.155 33.383 86.812 1.00 7.50 330 LEU C CA 1
ATOM 8359 C C . LEU C 1 330 ? 41.901 32.758 85.632 1.00 7.20 330 LEU C C 1
ATOM 8360 O O . LEU C 1 330 ? 42.128 31.551 85.576 1.00 6.90 330 LEU C O 1
ATOM 8365 N N . LEU C 1 331 ? 42.251 33.596 84.664 1.00 7.72 331 LEU C N 1
ATOM 8366 C CA . LEU C 1 331 ? 42.938 33.127 83.463 1.00 7.84 331 LEU C CA 1
ATOM 8367 C C . LEU C 1 331 ? 44.245 32.426 83.802 1.00 8.33 331 LEU C C 1
ATOM 8368 O O . LEU C 1 331 ? 44.605 31.434 83.165 1.00 7.84 331 LEU C O 1
ATOM 8373 N N . ALA C 1 332 ? 44.963 32.951 84.796 1.00 7.95 332 ALA C N 1
ATOM 8374 C CA . ALA C 1 332 ? 46.201 32.300 85.247 1.00 8.71 332 ALA C CA 1
ATOM 8375 C C . ALA C 1 332 ? 46.012 30.831 85.644 1.00 8.95 332 ALA C C 1
ATOM 8376 O O . ALA C 1 332 ? 46.861 29.973 85.330 1.00 9.34 332 ALA C O 1
ATOM 8378 N N . ALA C 1 333 ? 44.900 30.531 86.320 1.00 9.16 333 ALA C N 1
ATOM 8379 C CA . ALA C 1 333 ? 44.546 29.166 86.631 1.00 8.87 333 ALA C CA 1
ATOM 8380 C C . ALA C 1 333 ? 44.141 28.373 85.405 1.00 8.74 333 ALA C C 1
ATOM 8381 O O . ALA C 1 333 ? 44.542 27.211 85.268 1.00 9.79 333 ALA C O 1
ATOM 8383 N N . ALA C 1 334 ? 43.318 28.970 84.541 1.00 8.52 334 ALA C N 1
ATOM 8384 C CA . ALA C 1 334 ? 42.821 28.276 83.341 1.00 8.75 334 ALA C CA 1
ATOM 8385 C C . ALA C 1 334 ? 43.954 27.787 82.441 1.00 9.08 334 ALA C C 1
ATOM 8386 O O . ALA C 1 334 ? 43.874 26.687 81.864 1.00 9.01 334 ALA C O 1
ATOM 8388 N N . HIS C 1 335 ? 45.015 28.585 82.354 1.00 8.56 335 HIS C N 1
ATOM 8389 C CA . HIS C 1 335 ? 46.177 28.265 81.508 1.00 9.37 335 HIS C CA 1
ATOM 8390 C C . HIS C 1 335 ? 46.959 27.044 82.002 1.00 10.26 335 HIS C C 1
ATOM 8391 O O . HIS C 1 335 ? 47.754 26.449 81.245 1.00 10.10 335 HIS C O 1
ATOM 8398 N N . ARG C 1 336 ? 46.751 26.695 83.272 1.00 10.38 336 ARG C N 1
ATOM 8399 C CA . ARG C 1 336 ? 47.443 25.570 83.885 1.00 11.42 336 ARG C CA 1
ATOM 8400 C C . ARG C 1 336 ? 46.509 24.389 84.139 1.00 11.95 336 ARG C C 1
ATOM 8401 O O . ARG C 1 336 ? 46.784 23.532 84.971 1.00 12.03 336 ARG C O 1
ATOM 8409 N N . ASP C 1 337 ? 45.435 24.335 83.365 1.00 12.58 337 ASP C N 1
ATOM 8410 C CA . ASP C 1 337 ? 44.425 23.286 83.475 1.00 12.99 337 ASP C CA 1
ATOM 8411 C C . ASP C 1 337 ? 44.977 22.013 82.819 1.00 13.56 337 ASP C C 1
ATOM 8412 O O . ASP C 1 337 ? 45.217 22.009 81.609 1.00 13.17 337 ASP C O 1
ATOM 8417 N N . PRO C 1 338 ? 45.186 20.935 83.608 1.00 14.85 338 PRO C N 1
ATOM 8418 C CA . PRO C 1 338 ? 45.742 19.693 83.040 1.00 15.87 338 PRO C CA 1
ATOM 8419 C C . PRO C 1 338 ? 44.844 18.986 82.017 1.00 16.88 338 PRO C C 1
ATOM 8420 O O . PRO C 1 338 ? 45.328 18.118 81.293 1.00 16.80 338 PRO C O 1
ATOM 8424 N N . THR C 1 339 ? 43.562 19.341 81.946 1.00 17.49 339 THR C N 1
ATOM 8425 C CA . THR C 1 339 ? 42.693 18.747 80.926 1.00 18.60 339 THR C CA 1
ATOM 8426 C C . THR C 1 339 ? 42.930 19.363 79.541 1.00 18.51 339 THR C C 1
ATOM 8427 O O . THR C 1 339 ? 42.464 18.822 78.524 1.00 17.91 339 THR C O 1
ATOM 8431 N N . ILE C 1 340 ? 43.666 20.480 79.518 1.00 17.94 340 ILE C N 1
ATOM 8432 C CA . ILE C 1 340 ? 43.966 21.225 78.293 1.00 18.41 340 ILE C CA 1
ATOM 8433 C C . ILE C 1 340 ? 45.423 21.078 77.843 1.00 17.71 340 ILE C C 1
ATOM 8434 O O . ILE C 1 340 ? 45.697 21.033 76.650 1.00 17.00 340 ILE C O 1
ATOM 8439 N N . VAL C 1 341 ? 46.346 20.991 78.795 1.00 16.98 341 VAL C N 1
ATOM 8440 C CA . VAL C 1 341 ? 47.769 20.967 78.475 1.00 17.00 341 VAL C CA 1
ATOM 8441 C C . VAL C 1 341 ? 48.510 19.999 79.403 1.00 16.01 341 VAL C C 1
ATOM 8442 O O . VAL C 1 341 ? 48.200 19.918 80.591 1.00 15.64 341 VAL C O 1
ATOM 8446 N N . GLY C 1 342 ? 49.477 19.261 78.853 1.00 15.60 342 GLY C N 1
ATOM 8447 C CA . GLY C 1 342 ? 50.312 18.352 79.660 1.00 14.50 342 GLY C CA 1
ATOM 8448 C C . GLY C 1 342 ? 51.384 19.130 80.409 1.00 13.57 342 GLY C C 1
ATOM 8449 O O . GLY C 1 342 ? 51.829 20.179 79.933 1.00 13.31 342 GLY C O 1
ATOM 8450 N N . ALA C 1 343 ? 51.806 18.630 81.580 1.00 12.67 343 ALA C N 1
ATOM 8451 C CA . ALA C 1 343 ? 52.812 19.347 82.403 1.00 12.02 343 ALA C CA 1
ATOM 8452 C C . ALA C 1 343 ? 52.496 20.866 82.487 1.00 11.47 343 ALA C C 1
ATOM 8453 O O . ALA C 1 343 ? 53.352 21.704 82.208 1.00 10.64 343 ALA C O 1
ATOM 8455 N N . PRO C 1 344 ? 51.259 21.213 82.888 1.00 11.30 344 PRO C N 1
ATOM 8456 C CA . PRO C 1 344 ? 50.806 22.617 82.841 1.00 11.24 344 PRO C CA 1
ATOM 8457 C C . PRO C 1 344 ? 51.686 23.582 83.624 1.00 11.05 344 PRO C C 1
ATOM 8458 O O . PRO C 1 344 ? 51.784 24.758 83.255 1.00 11.92 344 PRO C O 1
ATOM 8462 N N . ASP C 1 345 ? 52.319 23.098 84.688 1.00 11.01 345 ASP C N 1
ATOM 8463 C CA . ASP C 1 345 ? 53.150 23.944 85.560 1.00 10.71 345 ASP C CA 1
ATOM 8464 C C . ASP C 1 345 ? 54.626 24.003 85.145 1.00 10.95 345 ASP C C 1
ATOM 8465 O O . ASP C 1 345 ? 55.474 24.524 85.882 1.00 11.22 345 ASP C O 1
ATOM 8470 N N . ARG C 1 346 ? 54.927 23.478 83.960 1.00 10.47 346 ARG C N 1
ATOM 8471 C CA . ARG C 1 346 ? 56.262 23.578 83.370 1.00 9.58 346 ARG C CA 1
ATOM 8472 C C . ARG C 1 346 ? 56.281 24.680 82.306 1.00 9.45 346 ARG C C 1
ATOM 8473 O O . ARG C 1 346 ? 55.359 24.761 81.498 1.00 9.24 346 ARG C O 1
ATOM 8481 N N . PHE C 1 347 ? 57.330 25.508 82.302 1.00 9.45 347 PHE C N 1
ATOM 8482 C CA . PHE C 1 347 ? 57.559 26.488 81.222 1.00 9.40 347 PHE C CA 1
ATOM 8483 C C . PHE C 1 347 ? 58.314 25.783 80.086 1.00 9.68 347 PHE C C 1
ATOM 8484 O O . PHE C 1 347 ? 59.508 25.455 80.221 1.00 10.23 347 PHE C O 1
ATOM 8492 N N . ASP C 1 348 ? 57.615 25.530 78.981 1.00 9.15 348 ASP C N 1
ATOM 8493 C CA . ASP C 1 348 ? 58.154 24.718 77.895 1.00 9.09 348 ASP C CA 1
ATOM 8494 C C . ASP C 1 348 ? 57.805 25.314 76.536 1.00 9.21 348 ASP C C 1
ATOM 8495 O O . ASP C 1 348 ? 56.774 24.968 75.948 1.00 9.40 348 ASP C O 1
ATOM 8500 N N . PRO C 1 349 ? 58.657 26.227 76.030 1.00 9.44 349 PRO C N 1
ATOM 8501 C CA . PRO C 1 349 ? 58.378 26.825 74.724 1.00 9.56 349 PRO C CA 1
ATOM 8502 C C . PRO C 1 349 ? 58.323 25.802 73.589 1.00 9.85 349 PRO C C 1
ATOM 8503 O O . PRO C 1 349 ? 57.776 26.111 72.526 1.00 9.89 349 PRO C O 1
ATOM 8507 N N . ASP C 1 350 ? 58.837 24.590 73.815 1.00 9.39 350 ASP C N 1
ATOM 8508 C CA . ASP C 1 350 ? 58.826 23.558 72.761 1.00 9.67 350 ASP C CA 1
ATOM 8509 C C . ASP C 1 350 ? 57.592 22.641 72.797 1.00 9.85 350 ASP C C 1
ATOM 8510 O O . ASP C 1 350 ? 57.489 21.702 71.999 1.00 9.26 350 ASP C O 1
ATOM 8515 N N . ARG C 1 351 ? 56.655 22.900 73.709 1.00 10.13 351 ARG C N 1
ATOM 8516 C CA . ARG C 1 351 ? 55.480 22.037 73.842 1.00 11.25 351 ARG C CA 1
ATOM 8517 C C . ARG C 1 351 ? 54.652 22.052 72.550 1.00 12.71 351 ARG C C 1
ATOM 8518 O O . ARG C 1 351 ? 54.648 23.049 71.796 1.00 12.38 351 ARG C O 1
ATOM 8526 N N . ALA C 1 352 ? 53.970 20.940 72.292 1.00 13.92 352 ALA C N 1
ATOM 8527 C CA . ALA C 1 352 ? 53.321 20.722 70.995 1.00 15.73 352 ALA C CA 1
ATOM 8528 C C . ALA C 1 352 ? 52.154 21.675 70.756 1.00 16.45 352 ALA C C 1
ATOM 8529 O O . ALA C 1 352 ? 51.898 22.083 69.622 1.00 16.78 352 ALA C O 1
ATOM 8531 N N . GLN C 1 353 ? 51.445 22.019 71.825 1.00 17.40 353 GLN C N 1
ATOM 8532 C CA . GLN C 1 353 ? 50.281 22.873 71.709 1.00 18.13 353 GLN C CA 1
ATOM 8533 C C . GLN C 1 353 ? 50.353 23.913 72.823 1.00 17.88 353 GLN C C 1
ATOM 8534 O O . GLN C 1 353 ? 50.371 23.565 74.006 1.00 18.40 353 GLN C O 1
ATOM 8540 N N . ILE C 1 354 ? 50.430 25.182 72.438 1.00 16.88 354 ILE C N 1
ATOM 8541 C CA . ILE C 1 354 ? 50.374 26.267 73.402 1.00 16.77 354 ILE C CA 1
ATOM 8542 C C . ILE C 1 354 ? 48.984 26.884 73.302 1.00 16.94 354 ILE C C 1
ATOM 8543 O O . ILE C 1 354 ? 48.630 27.477 72.285 1.00 16.93 354 ILE C O 1
ATOM 8548 N N . ARG C 1 355 ? 48.177 26.694 74.342 1.00 16.75 355 ARG C N 1
ATOM 8549 C CA . ARG C 1 355 ? 46.823 27.239 74.354 1.00 16.21 355 ARG C CA 1
ATOM 8550 C C . ARG C 1 355 ? 46.671 28.172 75.545 1.00 14.10 355 ARG C C 1
ATOM 8551 O O . ARG C 1 355 ? 46.989 27.788 76.669 1.00 14.33 355 ARG C O 1
ATOM 8559 N N . HIS C 1 356 ? 46.165 29.379 75.299 1.00 11.66 356 HIS C N 1
ATOM 8560 C CA . HIS C 1 356 ? 45.894 30.312 76.385 1.00 9.26 356 HIS C CA 1
ATOM 8561 C C . HIS C 1 356 ? 44.728 31.260 76.055 1.00 8.76 356 HIS C C 1
ATOM 8562 O O . HIS C 1 356 ? 44.237 31.314 74.916 1.00 8.30 356 HIS C O 1
ATOM 8569 N N . LEU C 1 357 ? 44.305 32.010 77.066 1.00 7.09 357 LEU C N 1
ATOM 8570 C CA . LEU C 1 357 ? 43.293 33.055 76.946 1.00 6.93 357 LEU C CA 1
ATOM 8571 C C . LEU C 1 357 ? 43.892 34.373 77.399 1.00 6.69 357 LEU C C 1
ATOM 8572 O O . LEU C 1 357 ? 43.180 35.262 77.903 1.00 6.85 357 LEU C O 1
ATOM 8577 N N . GLY C 1 358 ? 45.210 34.493 77.236 1.00 6.49 358 GLY C N 1
ATOM 8578 C CA . GLY C 1 358 ? 45.959 35.633 77.772 1.00 6.66 358 GLY C CA 1
ATOM 8579 C C . GLY C 1 358 ? 45.631 36.966 77.115 1.00 6.80 358 GLY C C 1
ATOM 8580 O O . GLY C 1 358 ? 45.906 38.019 77.695 1.00 6.24 358 GLY C O 1
ATOM 8581 N N . PHE C 1 359 ? 45.075 36.909 75.900 1.00 6.12 359 PHE C N 1
ATOM 8582 C CA . PHE C 1 359 ? 44.581 38.093 75.177 1.00 5.98 359 PHE C CA 1
ATOM 8583 C C . PHE C 1 359 ? 43.052 38.103 75.134 1.00 5.87 359 PHE C C 1
ATOM 8584 O O . PHE C 1 359 ? 42.444 38.848 74.363 1.00 6.79 359 PHE C O 1
ATOM 8592 N N . GLY C 1 360 ? 42.430 37.275 75.967 1.00 5.66 360 GLY C N 1
ATOM 8593 C CA . GLY C 1 360 ? 40.985 37.161 76.008 1.00 6.03 360 GLY C CA 1
ATOM 8594 C C . GLY C 1 360 ? 40.479 36.270 74.886 1.00 6.48 360 GLY C C 1
ATOM 8595 O O . GLY C 1 360 ? 41.242 35.465 74.324 1.00 6.48 360 GLY C O 1
ATOM 8596 N N . LYS C 1 361 ? 39.201 36.432 74.548 1.00 6.40 361 LYS C N 1
ATOM 8597 C CA . LYS C 1 361 ? 38.568 35.622 73.493 1.00 7.86 361 LYS C CA 1
ATOM 8598 C C . LYS C 1 361 ? 37.202 36.190 73.150 1.00 8.05 361 LYS C C 1
ATOM 8599 O O . LYS C 1 361 ? 36.460 36.573 74.047 1.00 9.02 361 LYS C O 1
ATOM 8605 N N . GLY C 1 362 ? 36.894 36.271 71.858 1.00 8.04 362 GLY C N 1
ATOM 8606 C CA . GLY C 1 362 ? 35.565 36.702 71.398 1.00 7.92 362 GLY C CA 1
ATOM 8607 C C . GLY C 1 362 ? 35.459 38.204 71.218 1.00 7.38 362 GLY C C 1
ATOM 8608 O O . GLY C 1 362 ? 36.380 38.845 70.678 1.00 7.65 362 GLY C O 1
ATOM 8609 N N . ALA C 1 363 ? 34.352 38.772 71.695 1.00 6.58 363 ALA C N 1
ATOM 8610 C CA . ALA C 1 363 ? 34.006 40.186 71.425 1.00 6.94 363 ALA C CA 1
ATOM 8611 C C . ALA C 1 363 ? 35.091 41.189 71.833 1.00 6.64 363 ALA C C 1
ATOM 8612 O O . ALA C 1 363 ? 35.358 42.177 71.118 1.00 5.77 363 ALA C O 1
ATOM 8614 N N . HIS C 1 364 ? 35.703 40.939 72.985 1.00 6.14 364 HIS C N 1
ATOM 8615 C CA . HIS C 1 364 ? 36.665 41.892 73.559 1.00 5.63 364 HIS C CA 1
ATOM 8616 C C . HIS C 1 364 ? 38.112 41.416 73.394 1.00 5.39 364 HIS C C 1
ATOM 8617 O O . HIS C 1 364 ? 39.017 41.900 74.086 1.00 4.49 364 HIS C O 1
ATOM 8624 N N . PHE C 1 365 ? 38.337 40.479 72.466 1.00 4.74 365 PHE C N 1
ATOM 8625 C CA . PHE C 1 365 ? 39.696 39.985 72.215 1.00 5.14 365 PHE C CA 1
ATOM 8626 C C . PHE C 1 365 ? 40.671 41.149 72.064 1.00 5.00 365 PHE C C 1
ATOM 8627 O O . PHE C 1 365 ? 40.380 42.105 71.343 1.00 5.54 365 PHE C O 1
ATOM 8635 N N . CYS C 1 366 ? 41.814 41.064 72.743 1.00 4.89 366 CYS C N 1
ATOM 8636 C CA . CYS C 1 366 ? 42.802 42.152 72.782 1.00 5.18 366 CYS C CA 1
ATOM 8637 C C . CYS C 1 366 ? 43.097 42.778 71.408 1.00 5.50 366 CYS C C 1
ATOM 8638 O O . CYS C 1 366 ? 43.585 42.111 70.494 1.00 4.69 366 CYS C O 1
ATOM 8641 N N . LEU C 1 367 ? 42.814 44.069 71.268 1.00 6.48 367 LEU C N 1
ATOM 8642 C CA . LEU C 1 367 ? 43.161 44.804 70.042 1.00 7.95 367 LEU C CA 1
ATOM 8643 C C . LEU C 1 367 ? 44.663 45.026 69.897 1.00 7.34 367 LEU C C 1
ATOM 8644 O O . LEU C 1 367 ? 45.176 45.209 68.784 1.00 7.78 367 LEU C O 1
ATOM 8649 N N . GLY C 1 368 ? 45.368 44.998 71.020 1.00 6.75 368 GLY C N 1
ATOM 8650 C CA . GLY C 1 368 ? 46.803 45.228 71.027 1.00 7.35 368 GLY C CA 1
ATOM 8651 C C . GLY C 1 368 ? 47.654 44.009 70.787 1.00 6.84 368 GLY C C 1
ATOM 8652 O O . GLY C 1 368 ? 48.877 44.119 70.780 1.00 7.53 368 GLY C O 1
ATOM 8653 N N . ALA C 1 369 ? 47.039 42.846 70.561 1.00 6.28 369 ALA C N 1
ATOM 8654 C CA . ALA C 1 369 ? 47.828 41.600 70.524 1.00 5.73 369 ALA C CA 1
ATOM 8655 C C . ALA C 1 369 ? 48.898 41.600 69.395 1.00 5.78 369 ALA C C 1
ATOM 8656 O O . ALA C 1 369 ? 50.042 41.244 69.650 1.00 6.06 369 ALA C O 1
ATOM 8658 N N . PRO C 1 370 ? 48.542 42.032 68.169 1.00 5.54 370 PRO C N 1
ATOM 8659 C CA . PRO C 1 370 ? 49.632 42.116 67.154 1.00 6.04 370 PRO C CA 1
ATOM 8660 C C . PRO C 1 370 ? 50.776 43.041 67.570 1.00 5.72 370 PRO C C 1
ATOM 8661 O O . PRO C 1 370 ? 51.942 42.693 67.411 1.00 6.08 370 PRO C O 1
ATOM 8665 N N . LEU C 1 371 ? 50.451 44.204 68.128 1.00 5.97 371 LEU C N 1
ATOM 8666 C CA . LEU C 1 371 ? 51.487 45.134 68.607 1.00 6.29 371 LEU C CA 1
ATOM 8667 C C . LEU C 1 371 ? 52.321 44.569 69.754 1.00 6.29 371 LEU C C 1
ATOM 8668 O O . LEU C 1 371 ? 53.550 44.628 69.717 1.00 5.74 371 LEU C O 1
ATOM 8673 N N . ALA C 1 372 ? 51.654 44.033 70.777 1.00 6.61 372 ALA C N 1
ATOM 8674 C CA . ALA C 1 372 ? 52.366 43.428 71.900 1.00 6.62 372 ALA C CA 1
ATOM 8675 C C . ALA C 1 372 ? 53.283 42.301 71.432 1.00 6.69 372 ALA C C 1
ATOM 8676 O O . ALA C 1 372 ? 54.450 42.207 71.865 1.00 7.16 372 ALA C O 1
ATOM 8678 N N . ARG C 1 373 ? 52.771 41.441 70.559 1.00 5.96 373 ARG C N 1
ATOM 8679 C CA . ARG C 1 373 ? 53.604 40.363 69.996 1.00 5.95 373 ARG C CA 1
ATOM 8680 C C . ARG C 1 373 ? 54.818 40.888 69.241 1.00 6.27 373 ARG C C 1
ATOM 8681 O O . ARG C 1 373 ? 55.932 40.378 69.413 1.00 6.57 373 ARG C O 1
ATOM 8689 N N . LEU C 1 374 ? 54.615 41.922 68.435 1.00 6.47 374 LEU C N 1
ATOM 8690 C CA . LEU C 1 374 ? 55.712 42.490 67.660 1.00 6.46 374 LEU C CA 1
ATOM 8691 C C . LEU C 1 374 ? 56.768 43.097 68.582 1.00 6.57 374 LEU C C 1
ATOM 8692 O O . LEU C 1 374 ? 57.962 42.860 68.402 1.00 6.79 374 LEU C O 1
ATOM 8697 N N . GLU C 1 375 ? 56.326 43.891 69.559 1.00 6.84 375 GLU C N 1
ATOM 8698 C CA . GLU C 1 375 ? 57.234 44.504 70.529 1.00 7.34 375 GLU C CA 1
ATOM 8699 C C . GLU C 1 375 ? 58.109 43.452 71.191 1.00 7.48 375 GLU C C 1
ATOM 8700 O O . GLU C 1 375 ? 59.346 43.585 71.226 1.00 7.63 375 GLU C O 1
ATOM 8706 N N . ALA C 1 376 ? 57.481 42.381 71.671 1.00 7.69 376 ALA C N 1
ATOM 8707 C CA . ALA C 1 376 ? 58.211 41.334 72.392 1.00 7.42 376 ALA C CA 1
ATOM 8708 C C . ALA C 1 376 ? 59.076 40.482 71.465 1.00 8.18 376 ALA C C 1
ATOM 8709 O O . ALA C 1 376 ? 60.182 40.048 71.847 1.00 8.24 376 ALA C O 1
ATOM 8711 N N . THR C 1 377 ? 58.576 40.238 70.259 1.00 8.62 377 THR C N 1
ATOM 8712 C CA . THR C 1 377 ? 59.309 39.456 69.243 1.00 9.74 377 THR C CA 1
ATOM 8713 C C . THR C 1 377 ? 60.608 40.144 68.845 1.00 9.56 377 THR C C 1
ATOM 8714 O O . THR C 1 377 ? 61.592 39.471 68.584 1.00 8.97 377 THR C O 1
ATOM 8718 N N . VAL C 1 378 ? 60.607 41.475 68.784 1.00 8.97 378 VAL C N 1
ATOM 8719 C CA . VAL C 1 378 ? 61.850 42.196 68.502 1.00 9.17 378 VAL C CA 1
ATOM 8720 C C . VAL C 1 378 ? 62.740 42.246 69.752 1.00 9.14 378 VAL C C 1
ATOM 8721 O O . VAL C 1 378 ? 63.932 41.948 69.688 1.00 9.17 378 VAL C O 1
ATOM 8725 N N . ALA C 1 379 ? 62.157 42.635 70.881 1.00 8.80 379 ALA C N 1
ATOM 8726 C CA . ALA C 1 379 ? 62.913 42.863 72.118 1.00 8.65 379 ALA C CA 1
ATOM 8727 C C . ALA C 1 379 ? 63.628 41.621 72.676 1.00 9.72 379 ALA C C 1
ATOM 8728 O O . ALA C 1 379 ? 64.812 41.700 73.043 1.00 9.75 379 ALA C O 1
ATOM 8730 N N . LEU C 1 380 ? 62.910 40.490 72.764 1.00 9.17 380 LEU C N 1
ATOM 8731 C CA . LEU C 1 380 ? 63.432 39.328 73.488 1.00 9.88 380 LEU C CA 1
ATOM 8732 C C . LEU C 1 380 ? 64.662 38.672 72.856 1.00 10.54 380 LEU C C 1
ATOM 8733 O O . LEU C 1 380 ? 65.675 38.501 73.547 1.00 11.62 380 LEU C O 1
ATOM 8738 N N . PRO C 1 381 ? 64.593 38.305 71.559 1.00 11.54 381 PRO C N 1
ATOM 8739 C CA . PRO C 1 381 ? 65.796 37.688 70.982 1.00 11.72 381 PRO C CA 1
ATOM 8740 C C . PRO C 1 381 ? 66.990 38.664 70.925 1.00 12.62 381 PRO C C 1
ATOM 8741 O O . PRO C 1 381 ? 68.140 38.229 71.046 1.00 12.56 381 PRO C O 1
ATOM 8745 N N . ALA C 1 382 ? 66.728 39.962 70.765 1.00 12.61 382 ALA C N 1
ATOM 8746 C CA . ALA C 1 382 ? 67.812 40.965 70.785 1.00 13.49 382 ALA C CA 1
ATOM 8747 C C . ALA C 1 382 ? 68.493 41.013 72.160 1.00 13.63 382 ALA C C 1
ATOM 8748 O O . ALA C 1 382 ? 69.736 41.075 72.257 1.00 13.81 382 ALA C O 1
ATOM 8750 N N . LEU C 1 383 ? 67.681 40.974 73.215 1.00 13.25 383 LEU C N 1
ATOM 8751 C CA . LEU C 1 383 ? 68.173 40.948 74.591 1.00 13.94 383 LEU C CA 1
ATOM 8752 C C . LEU C 1 383 ? 69.038 39.720 74.886 1.00 14.52 383 LEU C C 1
ATOM 8753 O O . LEU C 1 383 ? 70.124 39.843 75.477 1.00 14.79 383 LEU C O 1
ATOM 8758 N N . ALA C 1 384 ? 68.557 38.548 74.478 1.00 14.77 384 ALA C N 1
ATOM 8759 C CA . ALA C 1 384 ? 69.260 37.293 74.736 1.00 15.22 384 ALA C CA 1
ATOM 8760 C C . ALA C 1 384 ? 70.574 37.243 73.976 1.00 15.91 384 ALA C C 1
ATOM 8761 O O . ALA C 1 384 ? 71.617 36.884 74.553 1.00 15.74 384 ALA C O 1
ATOM 8763 N N . ALA C 1 385 ? 70.518 37.603 72.693 1.00 16.59 385 ALA C N 1
ATOM 8764 C CA . ALA C 1 385 ? 71.703 37.624 71.822 1.00 18.12 385 ALA C CA 1
ATOM 8765 C C . ALA C 1 385 ? 72.760 38.606 72.318 1.00 19.06 385 ALA C C 1
ATOM 8766 O O . ALA C 1 385 ? 73.957 38.336 72.206 1.00 19.56 385 ALA C O 1
ATOM 8768 N N . ARG C 1 386 ? 72.312 39.731 72.868 1.00 19.63 386 ARG C N 1
ATOM 8769 C CA . ARG C 1 386 ? 73.208 40.752 73.391 1.00 21.01 386 ARG C CA 1
ATOM 8770 C C . ARG C 1 386 ? 73.945 40.300 74.646 1.00 21.18 386 ARG C C 1
ATOM 8771 O O . ARG C 1 386 ? 75.140 40.580 74.796 1.00 20.81 386 ARG C O 1
ATOM 8779 N N . PHE C 1 387 ? 73.229 39.609 75.536 1.00 21.53 387 PHE C N 1
ATOM 8780 C CA . PHE C 1 387 ? 73.791 39.132 76.797 1.00 22.29 387 PHE C CA 1
ATOM 8781 C C . PHE C 1 387 ? 73.586 37.631 76.962 1.00 22.29 387 PHE C C 1
ATOM 8782 O O . PHE C 1 387 ? 72.828 37.203 77.833 1.00 21.75 387 PHE C O 1
ATOM 8790 N N . PRO C 1 388 ? 74.277 36.820 76.134 1.00 22.87 388 PRO C N 1
ATOM 8791 C CA . PRO C 1 388 ? 74.085 35.365 76.151 1.00 23.36 388 PRO C CA 1
ATOM 8792 C C . PRO C 1 388 ? 74.441 34.690 77.481 1.00 23.99 388 PRO C C 1
ATOM 8793 O O . PRO C 1 388 ? 73.902 33.623 77.787 1.00 24.10 388 PRO C O 1
ATOM 8797 N N . GLU C 1 389 ? 75.318 35.318 78.265 1.00 24.44 389 GLU C N 1
ATOM 8798 C CA . GLU C 1 389 ? 75.726 34.786 79.568 1.00 24.82 389 GLU C CA 1
ATOM 8799 C C . GLU C 1 389 ? 74.882 35.321 80.734 1.00 24.68 389 GLU C C 1
ATOM 8800 O O . GLU C 1 389 ? 75.207 35.084 81.894 1.00 24.06 389 GLU C O 1
ATOM 8806 N N . ALA C 1 390 ? 73.788 36.022 80.429 1.00 24.00 390 ALA C N 1
ATOM 8807 C CA . ALA C 1 390 ? 72.944 36.609 81.470 1.00 23.72 390 ALA C CA 1
ATOM 8808 C C . ALA C 1 390 ? 72.466 35.610 82.524 1.00 23.71 390 ALA C C 1
ATOM 8809 O O . ALA C 1 390 ? 72.110 34.470 82.215 1.00 22.83 390 ALA C O 1
ATOM 8811 N N . ARG C 1 391 ? 72.456 36.064 83.771 1.00 23.97 391 ARG C N 1
ATOM 8812 C CA . ARG C 1 391 ? 71.900 35.293 84.875 1.00 24.84 391 ARG C CA 1
ATOM 8813 C C . ARG C 1 391 ? 71.038 36.201 85.729 1.00 24.97 391 ARG C C 1
ATOM 8814 O O . ARG C 1 391 ? 71.285 37.406 85.810 1.00 25.17 391 ARG C O 1
ATOM 8822 N N . LEU C 1 392 ? 70.020 35.622 86.354 1.00 25.64 392 LEU C N 1
ATOM 8823 C CA . LEU C 1 392 ? 69.213 36.335 87.337 1.00 26.59 392 LEU C CA 1
ATOM 8824 C C . LEU C 1 392 ? 70.069 36.765 88.532 1.00 27.96 392 LEU C C 1
ATOM 8825 O O . LEU C 1 392 ? 70.807 35.957 89.107 1.00 27.45 392 LEU C O 1
ATOM 8830 N N . SER C 1 393 ? 69.965 38.039 88.893 1.00 28.86 393 SER C N 1
ATOM 8831 C CA . SER C 1 393 ? 70.662 38.576 90.053 1.00 30.46 393 SER C CA 1
ATOM 8832 C C . SER C 1 393 ? 69.680 38.814 91.218 1.00 30.76 393 SER C C 1
ATOM 8833 O O . SER C 1 393 ? 68.888 39.756 91.204 1.00 31.47 393 SER C O 1
ATOM 8836 N N . GLY C 1 394 ? 69.731 37.941 92.218 1.00 30.86 394 GLY C N 1
ATOM 8837 C CA . GLY C 1 394 ? 68.828 38.024 93.363 1.00 30.73 394 GLY C CA 1
ATOM 8838 C C . GLY C 1 394 ? 67.421 37.567 93.013 1.00 30.44 394 GLY C C 1
ATOM 8839 O O . GLY C 1 394 ? 67.232 36.766 92.101 1.00 31.41 394 GLY C O 1
ATOM 8840 N N . GLU C 1 395 ? 66.430 38.062 93.746 1.00 29.30 395 GLU C N 1
ATOM 8841 C CA . GLU C 1 395 ? 65.040 37.732 93.445 1.00 28.12 395 GLU C CA 1
ATOM 8842 C C . GLU C 1 395 ? 64.278 38.997 93.041 1.00 26.14 395 GLU C C 1
ATOM 8843 O O . GLU C 1 395 ? 64.507 40.074 93.610 1.00 25.61 395 GLU C O 1
ATOM 8849 N N . PRO C 1 396 ? 63.386 38.881 92.038 1.00 24.21 396 PRO C N 1
ATOM 8850 C CA . PRO C 1 396 ? 62.693 40.081 91.569 1.00 22.63 396 PRO C CA 1
ATOM 8851 C C . PRO C 1 396 ? 61.721 40.650 92.593 1.00 21.21 396 PRO C C 1
ATOM 8852 O O . PRO C 1 396 ? 61.239 39.931 93.465 1.00 20.36 396 PRO C O 1
ATOM 8856 N N . GLU C 1 397 ? 61.442 41.941 92.477 1.00 19.64 397 GLU C N 1
ATOM 8857 C CA . GLU C 1 397 ? 60.452 42.596 93.314 1.00 19.26 397 GLU C CA 1
ATOM 8858 C C . GLU C 1 397 ? 59.189 42.844 92.504 1.00 17.60 397 GLU C C 1
ATOM 8859 O O . GLU C 1 397 ? 59.274 43.315 91.370 1.00 16.88 397 GLU C O 1
ATOM 8865 N N . TYR C 1 398 ? 58.034 42.552 93.098 1.00 15.82 398 TYR C N 1
ATOM 8866 C CA . TYR C 1 398 ? 56.748 42.713 92.412 1.00 14.92 398 TYR C CA 1
ATOM 8867 C C . TYR C 1 398 ? 56.012 43.959 92.869 1.00 15.00 398 TYR C C 1
ATOM 8868 O O . TYR C 1 398 ? 56.141 44.367 94.026 1.00 13.90 398 TYR C O 1
ATOM 8877 N N . LYS C 1 399 ? 55.277 44.569 91.936 1.00 14.60 399 LYS C N 1
ATOM 8878 C CA . LYS C 1 399 ? 54.281 45.582 92.253 1.00 14.29 399 LYS C CA 1
ATOM 8879 C C . LYS C 1 399 ? 53.171 44.934 93.057 1.00 13.75 399 LYS C C 1
ATOM 8880 O O . LYS C 1 399 ? 53.054 43.704 93.091 1.00 13.24 399 LYS C O 1
ATOM 8886 N N . ARG C 1 400 ? 52.337 45.751 93.694 1.00 13.41 400 ARG C N 1
ATOM 8887 C CA . ARG C 1 400 ? 51.222 45.205 94.453 1.00 13.64 400 ARG C CA 1
ATOM 8888 C C . ARG C 1 400 ? 50.119 44.648 93.549 1.00 12.90 400 ARG C C 1
ATOM 8889 O O . ARG C 1 400 ? 49.341 43.787 93.986 1.00 12.59 400 ARG C O 1
ATOM 8897 N N . ASN C 1 401 ? 50.054 45.148 92.309 1.00 12.07 401 ASN C N 1
ATOM 8898 C CA . ASN C 1 401 ? 48.999 44.794 91.349 1.00 11.93 401 ASN C CA 1
ATOM 8899 C C . ASN C 1 401 ? 48.702 43.312 91.310 1.00 11.64 401 ASN C C 1
ATOM 8900 O O . ASN C 1 401 ? 49.631 42.488 91.295 1.00 11.97 401 ASN C O 1
ATOM 8905 N N . LEU C 1 402 ? 47.415 42.974 91.274 1.00 10.66 402 LEU C N 1
ATOM 8906 C CA . LEU C 1 402 ? 47.019 41.581 91.033 1.00 10.59 402 LEU C CA 1
ATOM 8907 C C . LEU C 1 402 ? 46.624 41.320 89.573 1.00 10.50 402 LEU C C 1
ATOM 8908 O O . LEU C 1 402 ? 47.114 40.369 88.947 1.00 11.51 402 LEU C O 1
ATOM 8913 N N . THR C 1 403 ? 45.723 42.137 89.036 1.00 9.71 403 THR C N 1
ATOM 8914 C CA . THR C 1 403 ? 45.211 41.912 87.684 1.00 9.51 403 THR C CA 1
ATOM 8915 C C . THR C 1 403 ? 46.304 42.118 86.625 1.00 9.56 403 THR C C 1
ATOM 8916 O O . THR C 1 403 ? 46.610 41.186 85.868 1.00 9.30 403 THR C O 1
ATOM 8920 N N . LEU C 1 404 ? 46.897 43.310 86.604 1.00 8.93 404 LEU C N 1
ATOM 8921 C CA . LEU C 1 404 ? 48.037 43.592 85.729 1.00 10.12 404 LEU C CA 1
ATOM 8922 C C . LEU C 1 404 ? 49.329 43.458 86.531 1.00 10.56 404 LEU C C 1
ATOM 8923 O O . LEU C 1 404 ? 50.003 44.440 86.881 1.00 10.83 404 LEU C O 1
ATOM 8928 N N . ARG C 1 405 ? 49.654 42.207 86.819 1.00 10.64 405 ARG C N 1
ATOM 8929 C CA . ARG C 1 405 ? 50.724 41.852 87.733 1.00 10.26 405 ARG C CA 1
ATOM 8930 C C . ARG C 1 405 ? 52.059 41.955 87.026 1.00 10.22 405 ARG C C 1
ATOM 8931 O O . ARG C 1 405 ? 52.201 41.477 85.898 1.00 9.87 405 ARG C O 1
ATOM 8939 N N . GLY C 1 406 ? 53.049 42.535 87.705 1.00 10.42 406 GLY C N 1
ATOM 8940 C CA . GLY C 1 406 ? 54.369 42.618 87.144 1.00 11.43 406 GLY C CA 1
ATOM 8941 C C . GLY C 1 406 ? 55.453 43.046 88.110 1.00 12.15 406 GLY C C 1
ATOM 8942 O O . GLY C 1 406 ? 55.176 43.517 89.228 1.00 12.63 406 GLY C O 1
ATOM 8943 N N . MET C 1 407 ? 56.695 42.893 87.658 1.00 12.10 407 MET C N 1
ATOM 8944 C CA . MET C 1 407 ? 57.863 43.221 88.462 1.00 13.00 407 MET C CA 1
ATOM 8945 C C . MET C 1 407 ? 58.166 44.717 88.380 1.00 13.44 407 MET C C 1
ATOM 8946 O O . MET C 1 407 ? 57.986 45.330 87.323 1.00 12.77 407 MET C O 1
ATOM 8951 N N . SER C 1 408 ? 58.630 45.279 89.495 1.00 13.99 408 SER C N 1
ATOM 8952 C CA . SER C 1 408 ? 59.198 46.626 89.515 1.00 15.22 408 SER C CA 1
ATOM 8953 C C . SER C 1 408 ? 60.709 46.520 89.323 1.00 15.57 408 SER C C 1
ATOM 8954 O O . SER C 1 408 ? 61.339 47.434 88.792 1.00 15.68 408 SER C O 1
ATOM 8957 N N . THR C 1 409 ? 61.283 45.404 89.774 1.00 16.19 409 THR C N 1
ATOM 8958 C CA . THR C 1 409 ? 62.710 45.125 89.571 1.00 16.23 409 THR C CA 1
ATOM 8959 C C . THR C 1 409 ? 62.938 43.699 89.088 1.00 15.99 409 THR C C 1
ATOM 8960 O O . THR C 1 409 ? 62.452 42.737 89.696 1.00 15.14 409 THR C O 1
ATOM 8964 N N . LEU C 1 410 ? 63.677 43.587 87.990 1.00 15.94 410 LEU C N 1
ATOM 8965 C CA . LEU C 1 410 ? 64.193 42.319 87.497 1.00 16.50 410 LEU C CA 1
ATOM 8966 C C . LEU C 1 410 ? 65.665 42.542 87.185 1.00 17.21 410 LEU C C 1
ATOM 8967 O O . LEU C 1 410 ? 66.017 43.101 86.148 1.00 17.23 410 LEU C O 1
ATOM 8972 N N . SER C 1 411 ? 66.519 42.101 88.098 1.00 18.40 411 SER C N 1
ATOM 8973 C CA . SER C 1 411 ? 67.944 42.393 88.007 1.00 19.68 411 SER C CA 1
ATOM 8974 C C . SER C 1 411 ? 68.651 41.273 87.252 1.00 19.90 411 SER C C 1
ATOM 8975 O O . SER C 1 411 ? 68.520 40.097 87.599 1.00 19.70 411 SER C O 1
ATOM 8978 N N . ILE C 1 412 ? 69.384 41.646 86.209 1.00 20.40 412 ILE C N 1
ATOM 8979 C CA . ILE C 1 412 ? 70.110 40.686 85.385 1.00 21.30 412 ILE C CA 1
ATOM 8980 C C . ILE C 1 412 ? 71.608 41.003 85.471 1.00 22.35 412 ILE C C 1
ATOM 8981 O O . ILE C 1 412 ? 72.016 42.148 85.258 1.00 21.85 412 ILE C O 1
ATOM 8986 N N . ALA C 1 413 ? 72.410 39.997 85.816 1.00 23.47 413 ALA C N 1
ATOM 8987 C CA . ALA C 1 413 ? 73.867 40.110 85.735 1.00 25.03 413 ALA C CA 1
ATOM 8988 C C . ALA C 1 413 ? 74.312 39.683 84.332 1.00 26.12 413 ALA C C 1
ATOM 8989 O O . ALA C 1 413 ? 73.979 38.584 83.874 1.00 25.65 413 ALA C O 1
ATOM 8991 N N . VAL C 1 414 ? 75.052 40.551 83.646 1.00 27.97 414 VAL C N 1
ATOM 8992 C CA . VAL C 1 414 ? 75.374 40.313 82.229 1.00 30.17 414 VAL C CA 1
ATOM 8993 C C . VAL C 1 414 ? 76.547 39.334 82.009 1.00 30.81 414 VAL C C 1
ATOM 8994 O O . VAL C 1 414 ? 76.527 38.522 81.067 1.00 31.34 414 VAL C O 1
#